Protein AF-A0A0D6LJF4-F1 (afdb_monomer_lite)

Structure (mmCIF, N/CA/C/O backbone):
data_AF-A0A0D6LJF4-F1
#
_entry.id   AF-A0A0D6LJF4-F1
#
loop_
_atom_site.group_PDB
_atom_site.id
_atom_site.type_symbol
_atom_site.label_atom_id
_atom_site.label_alt_id
_atom_site.label_comp_id
_atom_site.label_asym_id
_atom_site.label_entity_id
_atom_site.label_seq_id
_atom_site.pdbx_PDB_ins_code
_atom_site.Cartn_x
_atom_site.Cartn_y
_atom_site.Cartn_z
_atom_site.occupancy
_atom_site.B_iso_or_equiv
_atom_site.auth_seq_id
_atom_site.auth_comp_id
_atom_site.auth_asym_id
_atom_site.auth_atom_id
_atom_site.pdbx_PDB_model_num
ATOM 1 N N . MET A 1 1 ? 47.235 13.853 19.239 1.00 38.47 1 MET A N 1
ATOM 2 C CA . MET A 1 1 ? 47.213 14.945 20.244 1.00 38.47 1 MET A CA 1
ATOM 3 C C . MET A 1 1 ? 45.859 14.902 20.943 1.00 38.47 1 MET A C 1
ATOM 5 O O . MET A 1 1 ? 44.894 14.561 20.276 1.00 38.47 1 MET A O 1
ATOM 9 N N . MET A 1 2 ? 45.786 15.192 22.245 1.00 36.66 2 MET A N 1
ATOM 10 C CA . MET A 1 2 ? 44.514 15.441 22.958 1.00 36.66 2 MET A CA 1
ATOM 11 C C . MET A 1 2 ? 44.055 16.897 22.723 1.00 36.66 2 MET A C 1
ATOM 13 O O . MET A 1 2 ? 44.913 17.730 22.417 1.00 36.66 2 MET A O 1
ATOM 17 N N . PRO A 1 3 ? 42.741 17.197 22.783 1.00 52.19 3 PRO A N 1
ATOM 18 C CA . PRO A 1 3 ? 42.011 17.455 24.044 1.00 52.19 3 PRO A CA 1
ATOM 19 C C . PRO A 1 3 ? 40.849 16.455 24.268 1.00 52.19 3 PRO A C 1
ATOM 21 O O . PRO A 1 3 ? 40.417 15.817 23.319 1.00 52.19 3 PRO A O 1
ATOM 24 N N . VAL A 1 4 ? 40.330 16.149 25.467 1.00 40.47 4 VAL A N 1
ATOM 25 C CA . VAL A 1 4 ? 40.170 16.862 26.763 1.00 40.47 4 VAL A CA 1
ATOM 26 C C . VAL A 1 4 ? 38.947 17.795 26.832 1.00 40.47 4 VAL A C 1
ATOM 28 O O . VAL A 1 4 ? 39.039 18.989 26.589 1.00 40.47 4 VAL A O 1
ATOM 31 N N . LEU A 1 5 ? 37.827 17.183 27.245 1.00 40.66 5 LEU A N 1
ATOM 32 C CA . LEU A 1 5 ? 36.782 17.676 28.161 1.00 40.66 5 LEU A CA 1
ATOM 33 C C . LEU A 1 5 ? 36.283 19.133 28.054 1.00 40.66 5 LEU A C 1
ATOM 35 O O . LEU A 1 5 ? 36.952 20.059 28.500 1.00 40.66 5 LEU A O 1
ATOM 39 N N . PHE A 1 6 ? 34.975 19.271 27.811 1.00 32.25 6 PHE A N 1
ATOM 40 C CA . PHE A 1 6 ? 34.051 19.648 28.895 1.00 32.25 6 PHE A CA 1
ATOM 41 C C . PHE A 1 6 ? 32.653 19.050 28.644 1.00 32.25 6 PHE A C 1
ATOM 43 O O . PHE A 1 6 ? 32.181 19.042 27.512 1.00 32.25 6 PHE A O 1
ATOM 50 N N . ARG A 1 7 ? 31.990 18.530 29.688 1.00 37.03 7 ARG A N 1
ATOM 51 C CA . ARG A 1 7 ? 30.634 17.950 29.613 1.00 37.03 7 ARG A CA 1
ATOM 52 C C . ARG A 1 7 ? 29.732 18.689 30.597 1.00 37.03 7 ARG A C 1
ATOM 54 O O . ARG A 1 7 ? 29.944 18.587 31.801 1.00 37.03 7 ARG A O 1
ATOM 61 N N . ALA A 1 8 ? 28.745 19.421 30.089 1.00 41.19 8 ALA A N 1
ATOM 62 C CA . ALA A 1 8 ? 27.701 20.049 30.892 1.00 41.19 8 ALA A CA 1
ATOM 63 C C . ALA A 1 8 ? 26.378 19.315 30.640 1.00 41.19 8 ALA A C 1
ATOM 65 O O . ALA A 1 8 ? 25.954 19.177 29.497 1.00 41.19 8 ALA A O 1
ATOM 66 N N . GLY A 1 9 ? 25.761 18.811 31.705 1.00 35.22 9 GLY A N 1
ATOM 67 C CA . GLY A 1 9 ? 24.516 18.047 31.652 1.00 35.22 9 GLY A CA 1
ATOM 68 C C . GLY A 1 9 ? 23.918 17.976 33.048 1.00 35.22 9 GLY A C 1
ATOM 69 O O . GLY A 1 9 ? 24.257 17.091 33.828 1.00 35.22 9 GLY A O 1
ATOM 70 N N . SER A 1 10 ? 23.103 18.971 33.386 1.00 45.59 10 SER A N 1
ATOM 71 C CA . SER A 1 10 ? 22.427 19.089 34.677 1.00 45.59 10 SER A CA 1
ATOM 72 C C . SER A 1 10 ? 21.262 18.106 34.774 1.00 45.59 10 SER A C 1
ATOM 74 O O . SER A 1 10 ? 20.344 18.165 33.958 1.00 45.59 10 SER A O 1
ATOM 76 N N . GLY A 1 11 ? 21.274 17.253 35.797 1.00 35.50 11 GLY A N 1
ATOM 77 C CA . GLY A 1 11 ? 20.135 16.428 36.193 1.00 35.50 11 GLY A CA 1
ATOM 78 C C . GLY A 1 11 ? 19.994 16.452 37.711 1.00 35.50 11 GLY A C 1
ATOM 79 O O . GLY A 1 11 ? 20.852 15.917 38.413 1.00 35.50 11 GLY A O 1
ATOM 80 N N . ASP A 1 12 ? 18.943 17.099 38.213 1.00 36.03 12 ASP A N 1
ATOM 81 C CA . ASP A 1 12 ? 18.691 17.238 39.647 1.00 36.03 12 ASP A CA 1
ATOM 82 C C . ASP A 1 12 ? 18.161 15.933 40.254 1.00 36.03 12 ASP A C 1
ATOM 84 O O . ASP A 1 12 ? 17.036 15.509 39.992 1.00 36.03 12 ASP A O 1
ATOM 88 N N . TRP A 1 13 ? 18.956 15.313 41.128 1.00 33.06 13 TRP A N 1
ATOM 89 C CA . TRP A 1 13 ? 18.530 14.161 41.925 1.00 33.06 13 TRP A CA 1
ATOM 90 C C . TRP A 1 13 ? 17.945 14.629 43.261 1.00 33.06 13 TRP A C 1
ATOM 92 O O . TRP A 1 13 ? 18.660 14.791 44.253 1.00 33.06 13 TRP A O 1
ATOM 102 N N . ILE A 1 14 ? 16.626 14.841 43.297 1.00 33.47 14 ILE A N 1
ATOM 103 C CA . ILE A 1 14 ? 15.903 15.206 44.524 1.00 33.47 14 ILE A CA 1
ATOM 104 C C . ILE A 1 14 ? 15.819 13.987 45.458 1.00 33.47 14 ILE A C 1
ATOM 106 O O . ILE A 1 14 ? 14.909 13.161 45.386 1.00 33.47 14 ILE A O 1
ATOM 110 N N . LEU A 1 15 ? 16.792 13.893 46.366 1.00 34.50 15 LEU A N 1
ATOM 111 C CA . LEU A 1 15 ? 16.863 12.889 47.429 1.00 34.50 15 LEU A CA 1
ATOM 112 C C . LEU A 1 15 ? 15.787 13.138 48.502 1.00 34.50 15 LEU A C 1
ATOM 114 O O . LEU A 1 15 ? 16.026 13.766 49.536 1.00 34.50 15 LEU A O 1
ATOM 118 N N . THR A 1 16 ? 14.581 12.623 48.262 1.00 34.75 16 THR A N 1
ATOM 119 C CA . THR A 1 16 ? 13.466 12.678 49.219 1.00 34.75 16 THR A CA 1
ATOM 120 C C . THR A 1 16 ? 13.716 11.727 50.396 1.00 34.75 16 THR A C 1
ATOM 122 O O . THR A 1 16 ? 13.323 10.562 50.365 1.00 34.75 16 THR A O 1
ATOM 125 N N . LEU A 1 17 ? 14.367 12.212 51.462 1.00 33.81 17 LEU A N 1
ATOM 126 C CA . LEU A 1 17 ? 14.521 11.449 52.707 1.00 33.81 17 LEU A CA 1
ATOM 127 C C . LEU A 1 17 ? 13.159 11.206 53.380 1.00 33.81 17 LEU A C 1
ATOM 129 O O . LEU A 1 17 ? 12.599 12.093 54.031 1.00 33.81 17 LEU A O 1
ATOM 133 N N . ALA A 1 18 ? 12.668 9.970 53.297 1.00 34.34 18 ALA A N 1
ATOM 134 C CA . ALA A 1 18 ? 11.519 9.513 54.067 1.00 34.34 18 ALA A CA 1
ATOM 135 C C . ALA A 1 18 ? 11.840 9.523 55.577 1.00 34.34 18 ALA A C 1
ATOM 137 O O . ALA A 1 18 ? 12.692 8.779 56.066 1.00 34.34 18 ALA A O 1
ATOM 138 N N . ARG A 1 19 ? 11.146 10.377 56.340 1.00 36.41 19 ARG A N 1
ATOM 139 C CA . ARG A 1 19 ? 11.249 10.413 57.806 1.00 36.41 19 ARG A CA 1
ATOM 140 C C . ARG A 1 19 ? 10.537 9.209 58.423 1.00 36.41 19 ARG A C 1
ATOM 142 O O . ARG A 1 19 ? 9.311 9.184 58.471 1.00 36.41 19 ARG A O 1
ATOM 149 N N . TYR A 1 20 ? 11.300 8.281 58.996 1.00 33.28 20 TYR A N 1
ATOM 150 C CA . TYR A 1 20 ? 10.765 7.286 59.929 1.00 33.28 20 TYR A CA 1
ATOM 151 C C . TYR A 1 20 ? 10.144 7.974 61.166 1.00 33.28 20 TYR A C 1
ATOM 153 O O . TYR A 1 20 ? 10.836 8.753 61.832 1.00 33.28 20 TYR A O 1
ATOM 161 N N . PRO A 1 21 ? 8.874 7.699 61.521 1.00 43.00 21 PRO A N 1
ATOM 162 C CA . PRO A 1 21 ? 8.260 8.232 62.732 1.00 43.00 21 PRO A CA 1
ATOM 163 C C . PRO A 1 21 ? 8.671 7.411 63.965 1.00 43.00 21 PRO A C 1
ATOM 165 O O . PRO A 1 21 ? 8.345 6.233 64.098 1.00 43.00 21 PRO A O 1
ATOM 168 N N . SER A 1 22 ? 9.372 8.051 64.901 1.00 39.75 22 SER A N 1
ATOM 169 C CA . SER A 1 22 ? 9.749 7.453 66.188 1.00 39.75 22 SER A CA 1
ATOM 170 C C . SER A 1 22 ? 8.534 7.315 67.118 1.00 39.75 22 SER A C 1
ATOM 172 O O . SER A 1 22 ? 8.123 8.289 67.747 1.00 39.75 22 SER A O 1
ATOM 174 N N . TYR A 1 23 ? 7.986 6.102 67.238 1.00 41.03 23 TYR A N 1
ATOM 175 C CA . TYR A 1 23 ? 6.959 5.755 68.230 1.00 41.03 23 TYR A CA 1
ATOM 176 C C . TYR A 1 23 ? 7.362 4.519 69.044 1.00 41.03 23 TYR A C 1
ATOM 178 O O . TYR A 1 23 ? 7.124 3.383 68.647 1.00 41.03 23 TYR A O 1
ATOM 186 N N . ALA A 1 24 ? 7.960 4.757 70.215 1.00 36.34 24 ALA A N 1
ATOM 187 C CA . ALA A 1 24 ? 8.303 3.720 71.195 1.00 36.34 24 ALA A CA 1
ATOM 188 C C . ALA A 1 24 ? 8.209 4.231 72.652 1.00 36.34 24 ALA A C 1
ATOM 190 O O . ALA A 1 24 ? 9.018 3.879 73.510 1.00 36.34 24 ALA A O 1
ATOM 191 N N . SER A 1 25 ? 7.226 5.088 72.949 1.00 38.00 25 SER A N 1
ATOM 192 C CA . SER A 1 25 ? 6.984 5.635 74.295 1.00 38.00 25 SER A CA 1
ATOM 193 C C . SER A 1 25 ? 6.341 4.602 75.233 1.00 38.00 25 SER A C 1
ATOM 195 O O . SER A 1 25 ? 5.170 4.710 75.591 1.00 38.00 25 SER A O 1
ATOM 197 N N . VAL A 1 26 ? 7.109 3.589 75.642 1.00 38.56 26 VAL A N 1
ATOM 198 C CA . VAL A 1 26 ? 6.662 2.570 76.607 1.00 38.56 26 VAL A CA 1
ATOM 199 C C . VAL A 1 26 ? 6.565 3.185 78.007 1.00 38.56 26 VAL A C 1
ATOM 201 O O . VAL A 1 26 ? 7.552 3.291 78.736 1.00 38.56 26 VAL A O 1
ATOM 204 N N . LEU A 1 27 ? 5.353 3.590 78.389 1.00 34.12 27 LEU A N 1
ATOM 205 C CA . LEU A 1 27 ? 5.027 4.084 79.728 1.00 34.12 27 LEU A CA 1
ATOM 206 C C . LEU A 1 27 ? 5.175 2.970 80.776 1.00 34.12 27 LEU A C 1
ATOM 208 O O . LEU A 1 27 ? 4.294 2.129 80.951 1.00 34.12 27 LEU A O 1
ATOM 212 N N . PHE A 1 28 ? 6.282 2.993 81.519 1.00 35.38 28 PHE A N 1
ATOM 213 C CA . PHE A 1 28 ? 6.480 2.151 82.699 1.00 35.38 28 PHE A CA 1
ATOM 214 C C . PHE A 1 28 ? 5.610 2.654 83.866 1.00 35.38 28 PHE A C 1
ATOM 216 O O . PHE A 1 28 ? 6.026 3.497 84.660 1.00 35.38 28 PHE A O 1
ATOM 223 N N . VAL A 1 29 ? 4.386 2.133 83.979 1.00 36.66 29 VAL A N 1
ATOM 224 C CA . VAL A 1 29 ? 3.498 2.403 85.121 1.00 36.66 29 VAL A CA 1
ATOM 225 C C . VAL A 1 29 ? 3.975 1.600 86.336 1.00 36.66 29 VAL A C 1
ATOM 227 O O . VAL A 1 29 ? 3.614 0.441 86.529 1.00 36.66 29 VAL A O 1
ATOM 230 N N . THR A 1 30 ? 4.804 2.219 87.176 1.00 40.47 30 THR A N 1
ATOM 231 C CA . THR A 1 30 ? 5.299 1.646 88.438 1.00 40.47 30 THR A CA 1
ATOM 232 C C . THR A 1 30 ? 4.231 1.699 89.535 1.00 40.47 30 THR A C 1
ATOM 234 O O . THR A 1 30 ? 4.268 2.517 90.456 1.00 40.47 30 THR A O 1
ATOM 237 N N . GLN A 1 31 ? 3.245 0.807 89.438 1.00 37.25 31 GLN A N 1
ATOM 238 C CA . GLN A 1 31 ? 2.156 0.712 90.406 1.00 37.25 31 GLN A CA 1
ATOM 239 C C . GLN A 1 31 ? 2.672 0.190 91.762 1.00 37.25 31 GLN A C 1
ATOM 241 O O . GLN A 1 31 ? 3.026 -0.978 91.906 1.00 37.25 31 GLN A O 1
ATOM 246 N N . ARG A 1 32 ? 2.726 1.069 92.773 1.00 42.81 32 ARG A N 1
ATOM 247 C CA . ARG A 1 32 ? 3.078 0.701 94.156 1.00 42.81 32 ARG A CA 1
ATOM 248 C C . ARG A 1 32 ? 2.061 -0.292 94.724 1.00 42.81 32 ARG A C 1
ATOM 250 O O . ARG A 1 32 ? 0.895 0.057 94.892 1.00 42.81 32 ARG A O 1
ATOM 257 N N . ILE A 1 33 ? 2.532 -1.473 95.114 1.00 40.78 33 ILE A N 1
ATOM 258 C CA . ILE A 1 33 ? 1.792 -2.396 95.981 1.00 40.78 33 ILE A CA 1
ATOM 259 C C . ILE A 1 33 ? 2.104 -2.019 97.441 1.00 40.78 33 ILE A C 1
ATOM 261 O O . ILE A 1 33 ? 3.284 -1.948 97.790 1.00 40.78 33 ILE A O 1
ATOM 265 N N . PRO A 1 34 ? 1.102 -1.756 98.300 1.00 43.28 34 PRO A N 1
ATOM 266 C CA . PRO A 1 34 ? 1.324 -1.571 99.729 1.00 43.28 34 PRO A CA 1
ATOM 267 C C . PRO A 1 34 ? 1.520 -2.926 100.423 1.00 43.28 34 PRO A C 1
ATOM 269 O O . PRO A 1 34 ? 0.781 -3.879 100.180 1.00 43.28 34 PRO A O 1
ATOM 272 N N . GLU A 1 35 ? 2.496 -3.007 101.322 1.00 47.06 35 GLU A N 1
ATOM 273 C CA . GLU A 1 35 ? 2.744 -4.205 102.123 1.00 47.06 35 GLU A CA 1
ATOM 274 C C . GLU A 1 35 ? 1.632 -4.398 103.164 1.00 47.06 35 GLU A C 1
ATOM 276 O O . GLU A 1 35 ? 1.503 -3.577 104.073 1.00 47.06 35 GLU A O 1
ATOM 281 N N . ASN A 1 36 ? 0.850 -5.485 103.063 1.00 48.41 36 ASN A N 1
ATOM 282 C CA . ASN A 1 36 ? 0.366 -6.258 104.218 1.00 48.41 36 ASN A CA 1
ATOM 283 C C . ASN A 1 36 ? -0.402 -7.548 103.846 1.00 48.41 36 ASN A C 1
ATOM 285 O O . ASN A 1 36 ? -1.012 -7.657 102.787 1.00 48.41 36 ASN A O 1
ATOM 289 N N . CYS A 1 37 ? -0.435 -8.471 104.815 1.00 39.25 37 CYS A N 1
ATOM 290 C CA . CYS A 1 37 ? -1.335 -9.628 104.959 1.00 39.25 37 CYS A CA 1
ATOM 291 C C . CYS A 1 37 ? -1.235 -10.852 104.008 1.00 39.25 37 CYS A C 1
ATOM 293 O O . CYS A 1 37 ? -1.718 -10.863 102.879 1.00 39.25 37 CYS A O 1
ATOM 295 N N . SER A 1 38 ? -0.891 -11.982 104.647 1.00 43.78 38 SER A N 1
ATOM 296 C CA . SER A 1 38 ? -1.284 -13.378 104.352 1.00 43.78 38 SER A CA 1
ATOM 297 C C . SER A 1 38 ? -0.582 -14.145 103.215 1.00 43.78 38 SER A C 1
ATOM 299 O O . SER A 1 38 ? -0.532 -13.744 102.057 1.00 43.78 38 SER A O 1
ATOM 301 N N . THR A 1 39 ? -0.115 -15.348 103.561 1.00 49.09 39 THR A N 1
ATOM 302 C CA . THR A 1 39 ? 0.630 -16.295 102.711 1.00 49.09 39 THR A CA 1
ATOM 303 C C . THR A 1 39 ? -0.223 -17.057 101.686 1.00 49.09 39 THR A C 1
ATOM 305 O O . THR A 1 39 ? 0.313 -17.862 100.933 1.00 49.09 39 THR A O 1
ATOM 308 N N . GLY A 1 40 ? -1.533 -16.798 101.602 1.00 48.69 40 GLY A N 1
ATOM 309 C CA . GLY A 1 40 ? -2.452 -17.510 100.701 1.00 48.69 40 GLY A CA 1
ATOM 310 C C . GLY A 1 40 ? -2.498 -17.011 99.248 1.00 48.69 40 GLY A C 1
ATOM 311 O O . GLY A 1 40 ? -3.190 -17.613 98.436 1.00 48.69 40 GLY A O 1
ATOM 312 N N . LYS A 1 41 ? -1.812 -15.911 98.900 1.00 47.31 41 LYS A N 1
ATOM 313 C CA . LYS A 1 41 ? -1.927 -15.259 97.573 1.00 47.31 41 LYS A CA 1
ATOM 314 C C . LYS A 1 41 ? -0.705 -15.390 96.653 1.00 47.31 41 LYS A C 1
ATOM 316 O O . LYS A 1 41 ? -0.748 -14.907 95.524 1.00 47.31 41 LYS A O 1
ATOM 321 N N . MET A 1 42 ? 0.379 -16.038 97.090 1.00 47.94 42 MET A N 1
ATOM 322 C CA . MET A 1 42 ? 1.621 -16.072 96.299 1.00 47.94 42 MET A CA 1
ATOM 323 C C . MET A 1 42 ? 1.551 -16.952 95.041 1.00 47.94 42 MET A C 1
ATOM 325 O O . MET A 1 42 ? 2.158 -16.576 94.044 1.00 47.94 42 MET A O 1
ATOM 329 N N . GLN A 1 43 ? 0.781 -18.049 95.034 1.00 51.97 43 GLN A N 1
ATOM 330 C CA . GLN A 1 43 ? 0.629 -18.893 93.834 1.00 51.97 43 GLN A CA 1
ATOM 331 C C . GLN A 1 43 ? -0.062 -18.136 92.690 1.00 51.97 43 GLN A C 1
ATOM 333 O O . GLN A 1 43 ? 0.528 -17.984 91.626 1.00 51.97 43 GLN A O 1
ATOM 338 N N . SER A 1 44 ? -1.232 -17.539 92.949 1.00 55.19 44 SER A N 1
ATOM 339 C CA . SER A 1 44 ? -1.961 -16.739 91.950 1.00 55.19 44 SER A CA 1
ATOM 340 C C . SER A 1 44 ? -1.141 -15.557 91.410 1.00 55.19 44 SER A C 1
ATOM 342 O O . SER A 1 44 ? -1.215 -15.249 90.224 1.00 55.19 44 SER A O 1
ATOM 344 N N . SER A 1 45 ? -0.308 -14.918 92.243 1.00 54.56 45 SER A N 1
ATOM 345 C CA . SER A 1 45 ? 0.597 -13.852 91.784 1.00 54.56 45 SER A CA 1
ATOM 346 C C . SER A 1 45 ? 1.713 -14.384 90.871 1.00 54.56 45 SER A C 1
ATOM 348 O O . SER A 1 45 ? 2.021 -13.774 89.848 1.00 54.56 45 SER A O 1
ATOM 350 N N . ALA A 1 46 ? 2.292 -15.547 91.192 1.00 58.16 46 ALA A N 1
ATOM 351 C CA . ALA A 1 46 ? 3.310 -16.189 90.359 1.00 58.16 46 ALA A CA 1
ATOM 352 C C . ALA A 1 46 ? 2.746 -16.650 89.002 1.00 58.16 46 ALA A C 1
ATOM 354 O O . ALA A 1 46 ? 3.386 -16.439 87.973 1.00 58.16 46 ALA A O 1
ATOM 355 N N . GLU A 1 47 ? 1.530 -17.201 88.979 1.00 61.53 47 GLU A N 1
ATOM 356 C CA . GLU A 1 47 ? 0.807 -17.556 87.749 1.00 61.53 47 GLU A CA 1
ATOM 357 C C . GLU A 1 47 ? 0.503 -16.317 86.894 1.00 61.53 47 GLU A C 1
ATOM 359 O O . GLU A 1 47 ? 0.715 -16.333 85.679 1.00 61.53 47 GLU A O 1
ATOM 364 N N . LEU A 1 48 ? 0.084 -15.205 87.514 1.00 67.12 48 LEU A N 1
ATOM 365 C CA . LEU A 1 48 ? -0.169 -13.949 86.803 1.00 67.12 48 LEU A CA 1
ATOM 366 C C . LEU A 1 48 ? 1.118 -13.350 86.208 1.00 67.12 48 LEU A C 1
ATOM 368 O O . LEU A 1 48 ? 1.093 -12.807 85.106 1.00 67.12 48 LEU A O 1
ATOM 372 N N . ILE A 1 49 ? 2.254 -13.467 86.903 1.00 71.06 49 ILE A N 1
ATOM 373 C CA . ILE A 1 49 ? 3.562 -13.022 86.394 1.00 71.06 49 ILE A CA 1
ATOM 374 C C . ILE A 1 49 ? 4.048 -13.942 85.267 1.00 71.06 49 ILE A C 1
ATOM 376 O O . ILE A 1 49 ? 4.504 -13.442 84.242 1.00 71.06 49 ILE A O 1
ATOM 380 N N . SER A 1 50 ? 3.912 -15.264 85.413 1.00 72.19 50 SER A N 1
ATOM 381 C CA . SER A 1 50 ? 4.311 -16.246 84.395 1.00 72.19 50 SER A CA 1
ATOM 382 C C . SER A 1 50 ? 3.504 -16.097 83.100 1.00 72.19 50 SER A C 1
ATOM 384 O O . SER A 1 50 ? 4.089 -16.027 82.020 1.00 72.19 50 SER A O 1
ATOM 386 N N . THR A 1 51 ? 2.180 -15.946 83.199 1.00 73.81 51 THR A N 1
ATOM 387 C CA . THR A 1 51 ? 1.308 -15.699 82.036 1.00 73.81 51 THR A CA 1
ATOM 388 C C . THR A 1 51 ? 1.584 -14.348 81.375 1.00 73.81 51 THR A C 1
ATOM 390 O O . THR A 1 51 ? 1.605 -14.273 80.148 1.00 73.81 51 THR A O 1
ATOM 393 N N . ASN A 1 52 ? 1.882 -13.294 82.147 1.00 72.81 52 ASN A N 1
ATOM 394 C CA . ASN A 1 52 ? 2.334 -12.019 81.579 1.00 72.81 52 ASN A CA 1
ATOM 395 C C . ASN A 1 52 ? 3.707 -12.127 80.897 1.00 72.81 52 ASN A C 1
ATOM 397 O O . ASN A 1 52 ? 3.907 -11.470 79.879 1.00 72.81 52 ASN A O 1
ATOM 401 N N . LEU A 1 53 ? 4.639 -12.941 81.409 1.00 75.25 53 LEU A N 1
ATOM 402 C CA . LEU A 1 53 ? 5.928 -13.179 80.750 1.00 75.25 53 LEU A CA 1
ATOM 403 C C . LEU A 1 53 ? 5.730 -13.888 79.406 1.00 75.25 53 LEU A C 1
ATOM 405 O O . LEU A 1 53 ? 6.190 -13.384 78.387 1.00 75.25 53 LEU A O 1
ATOM 409 N N . ALA A 1 54 ? 4.958 -14.979 79.396 1.00 72.88 54 ALA A N 1
ATOM 410 C CA . ALA A 1 54 ? 4.648 -15.745 78.190 1.00 72.88 54 ALA A CA 1
ATOM 411 C C . ALA A 1 54 ? 3.912 -14.902 77.132 1.00 72.88 54 ALA A C 1
ATOM 413 O O . ALA A 1 54 ? 4.248 -14.965 75.953 1.00 72.88 54 ALA A O 1
ATOM 414 N N . LEU A 1 55 ? 2.964 -14.045 77.539 1.00 75.94 55 LEU A N 1
ATOM 415 C CA . LEU A 1 55 ? 2.323 -13.074 76.640 1.00 75.94 55 LEU A CA 1
ATOM 416 C C . LEU A 1 55 ? 3.322 -12.062 76.065 1.00 75.94 55 LEU A C 1
ATOM 418 O O . LEU A 1 55 ? 3.211 -11.686 74.899 1.00 75.94 55 LEU A O 1
ATOM 422 N N . LYS A 1 56 ? 4.311 -11.629 76.853 1.00 77.69 56 LYS A N 1
ATOM 423 C CA . LYS A 1 56 ? 5.344 -10.685 76.408 1.00 77.69 56 LYS A CA 1
ATOM 424 C C . LYS A 1 56 ? 6.323 -11.332 75.432 1.00 77.69 56 LYS A C 1
ATOM 426 O O . LYS A 1 56 ? 6.674 -10.710 74.436 1.00 77.69 56 LYS A O 1
ATOM 431 N N . GLU A 1 57 ? 6.724 -12.573 75.688 1.00 79.19 57 GLU A N 1
ATOM 432 C CA . GLU A 1 57 ? 7.580 -13.370 74.804 1.00 79.19 57 GLU A CA 1
ATOM 433 C C . GLU A 1 57 ? 6.856 -13.716 73.497 1.00 79.19 57 GLU A C 1
ATOM 435 O O . GLU A 1 57 ? 7.419 -13.510 72.424 1.00 79.19 57 GLU A O 1
ATOM 440 N N . ALA A 1 58 ? 5.581 -14.113 73.559 1.00 76.69 58 ALA A N 1
ATOM 441 C CA . ALA A 1 58 ? 4.744 -14.327 72.378 1.00 76.69 58 ALA A CA 1
ATOM 442 C C . ALA A 1 58 ? 4.556 -13.039 71.556 1.00 76.69 58 ALA A C 1
ATOM 444 O O . ALA A 1 58 ? 4.673 -13.072 70.332 1.00 76.69 58 ALA A O 1
ATOM 445 N N . PHE A 1 59 ? 4.325 -11.891 72.205 1.00 77.94 59 PHE A N 1
ATOM 446 C CA . PHE A 1 59 ? 4.194 -10.602 71.517 1.00 77.94 59 PHE A CA 1
ATOM 447 C C . PHE A 1 59 ? 5.514 -10.149 70.873 1.00 77.94 59 PHE A C 1
ATOM 449 O O . PHE A 1 59 ? 5.513 -9.693 69.732 1.00 77.94 59 PHE A O 1
ATOM 456 N N . VAL A 1 60 ? 6.651 -10.313 71.559 1.00 81.31 60 VAL A N 1
ATOM 457 C CA . VAL A 1 60 ? 7.981 -10.016 70.998 1.00 81.31 60 VAL A CA 1
ATOM 458 C C . VAL A 1 60 ? 8.321 -10.967 69.847 1.00 81.31 60 VAL A C 1
ATOM 460 O O . VAL A 1 60 ? 8.838 -10.507 68.832 1.00 81.31 60 VAL A O 1
ATOM 463 N N . GLY A 1 61 ? 7.985 -12.255 69.955 1.00 81.25 61 GLY A N 1
ATOM 464 C CA . GLY A 1 61 ? 8.146 -13.236 68.880 1.00 81.25 61 GLY A CA 1
ATOM 465 C C . GLY A 1 61 ? 7.296 -12.906 67.651 1.00 81.25 61 GLY A C 1
ATOM 466 O O . GLY A 1 61 ? 7.813 -12.894 66.536 1.00 81.25 61 GLY A O 1
ATOM 467 N N . ALA A 1 62 ? 6.025 -12.546 67.848 1.00 78.50 62 ALA A N 1
ATOM 468 C CA . ALA A 1 62 ? 5.139 -12.104 66.773 1.00 78.50 62 ALA A CA 1
ATOM 469 C C . ALA A 1 62 ? 5.652 -10.823 66.093 1.00 78.50 62 ALA A C 1
ATOM 471 O O . ALA A 1 62 ? 5.702 -10.762 64.867 1.00 78.50 62 ALA A O 1
ATOM 472 N N . LEU A 1 63 ? 6.103 -9.829 66.868 1.00 81.31 63 LEU A N 1
ATOM 473 C CA . LEU A 1 63 ? 6.665 -8.584 66.335 1.00 81.31 63 LEU A CA 1
ATOM 474 C C . LEU A 1 63 ? 7.985 -8.824 65.577 1.00 81.31 63 LEU A C 1
ATOM 476 O O . LEU A 1 63 ? 8.232 -8.205 64.543 1.00 81.31 63 LEU A O 1
ATOM 480 N N . ALA A 1 64 ? 8.829 -9.736 66.070 1.00 81.06 64 ALA A N 1
ATOM 481 C CA . ALA A 1 64 ? 10.065 -10.133 65.403 1.00 81.06 64 ALA A CA 1
ATOM 482 C C . ALA A 1 64 ? 9.782 -10.855 64.079 1.00 81.06 64 ALA A C 1
ATOM 484 O O . ALA A 1 64 ? 10.386 -10.507 63.068 1.00 81.06 64 ALA A O 1
ATOM 485 N N . HIS A 1 65 ? 8.831 -11.792 64.057 1.00 82.62 65 HIS A N 1
ATOM 486 C CA . HIS A 1 65 ? 8.470 -12.528 62.845 1.00 82.62 65 HIS A CA 1
ATOM 487 C C . HIS A 1 65 ? 7.736 -11.645 61.821 1.00 82.62 65 HIS A C 1
ATOM 489 O O . HIS A 1 65 ? 8.016 -11.732 60.630 1.00 82.62 65 HIS A O 1
ATOM 495 N N . GLN A 1 66 ? 6.885 -10.711 62.262 1.00 85.69 66 GLN A N 1
ATOM 496 C CA . GLN A 1 66 ? 6.303 -9.683 61.388 1.00 85.69 66 GLN A CA 1
ATOM 497 C C . GLN A 1 66 ? 7.396 -8.817 60.742 1.00 85.69 66 GLN A C 1
ATOM 499 O O . GLN A 1 66 ? 7.331 -8.513 59.552 1.00 85.69 66 GLN A O 1
ATOM 504 N N . LYS A 1 67 ? 8.428 -8.440 61.509 1.00 86.81 67 LYS A N 1
ATOM 505 C CA . LYS A 1 67 ? 9.560 -7.664 60.991 1.00 86.81 67 LYS A CA 1
ATOM 506 C C . LYS A 1 67 ? 10.438 -8.482 60.038 1.00 86.81 67 LYS A C 1
ATOM 508 O O . LYS A 1 67 ? 10.870 -7.953 59.023 1.00 86.81 67 LYS A O 1
ATOM 513 N N . GLU A 1 68 ? 10.655 -9.762 60.330 1.00 87.75 68 GLU A N 1
ATOM 514 C CA . GLU A 1 68 ? 11.350 -10.713 59.455 1.00 87.75 68 GLU A CA 1
ATOM 515 C C . GLU A 1 68 ? 10.615 -10.870 58.111 1.00 87.75 68 GLU A C 1
ATOM 517 O O . GLU A 1 68 ? 11.238 -10.769 57.054 1.00 87.75 68 GLU A O 1
ATOM 522 N N . GLN A 1 69 ? 9.288 -11.042 58.142 1.00 85.50 69 GLN A N 1
ATOM 523 C CA . GLN A 1 69 ? 8.431 -11.096 56.952 1.00 85.50 69 GLN A CA 1
ATOM 524 C C . GLN A 1 69 ? 8.491 -9.794 56.139 1.00 85.50 69 GLN A C 1
ATOM 526 O O . GLN A 1 69 ? 8.665 -9.860 54.925 1.00 85.50 69 GLN A O 1
ATOM 531 N N . ALA A 1 70 ? 8.438 -8.626 56.791 1.00 86.06 70 ALA A N 1
ATOM 532 C CA . ALA A 1 70 ? 8.600 -7.335 56.118 1.00 86.06 70 ALA A CA 1
ATOM 533 C C . ALA A 1 70 ? 9.962 -7.232 55.408 1.00 86.06 70 ALA A C 1
ATOM 535 O O . ALA A 1 70 ? 10.011 -6.935 54.220 1.00 86.06 70 ALA A O 1
ATOM 536 N N . THR A 1 71 ? 11.061 -7.585 56.087 1.00 89.44 71 THR A N 1
ATOM 537 C CA . THR A 1 71 ? 12.396 -7.580 55.462 1.00 89.44 71 THR A CA 1
ATOM 538 C C . THR A 1 71 ? 12.567 -8.626 54.358 1.00 89.44 71 THR A C 1
ATOM 540 O O . THR A 1 71 ? 13.387 -8.430 53.468 1.00 89.44 71 THR A O 1
ATOM 543 N N . ARG A 1 72 ? 11.804 -9.732 54.374 1.00 88.56 72 ARG A N 1
ATOM 544 C CA . ARG A 1 72 ? 11.770 -10.680 53.248 1.00 88.56 72 ARG A CA 1
ATOM 545 C C . ARG A 1 72 ? 11.061 -10.077 52.039 1.00 88.56 72 ARG A C 1
ATOM 547 O O . ARG A 1 72 ? 11.604 -10.179 50.949 1.00 88.56 72 ARG A O 1
ATOM 554 N N . ALA A 1 73 ? 9.918 -9.419 52.234 1.00 89.12 73 ALA A N 1
ATOM 555 C CA . ALA A 1 73 ? 9.216 -8.720 51.157 1.00 89.12 73 ALA A CA 1
ATOM 556 C C . ALA A 1 73 ? 10.101 -7.628 50.525 1.00 89.12 73 ALA A C 1
ATOM 558 O O . ALA A 1 73 ? 10.304 -7.641 49.316 1.00 89.12 73 ALA A O 1
ATOM 559 N N . GLU A 1 74 ? 10.737 -6.778 51.342 1.00 91.38 74 GLU A N 1
ATOM 560 C CA . GLU A 1 74 ? 11.686 -5.756 50.867 1.00 91.38 74 GLU A CA 1
ATOM 561 C C . GLU A 1 74 ? 12.852 -6.356 50.053 1.00 91.38 74 GLU A C 1
ATOM 563 O O . GLU A 1 74 ? 13.289 -5.765 49.067 1.00 91.38 74 GLU A O 1
ATOM 568 N N . LEU A 1 75 ? 13.361 -7.536 50.435 1.00 91.38 75 LEU A N 1
ATOM 569 C CA . LEU A 1 75 ? 14.432 -8.228 49.705 1.00 91.38 75 LEU A CA 1
ATOM 570 C C . LEU A 1 75 ? 13.956 -8.911 48.413 1.00 91.38 75 LEU A C 1
ATOM 572 O O . LEU A 1 75 ? 14.735 -8.988 47.463 1.00 91.38 75 LEU A O 1
ATOM 576 N N . GLU A 1 76 ? 12.712 -9.389 48.357 1.00 92.06 76 GLU A N 1
ATOM 577 C CA . GLU A 1 76 ? 12.126 -9.965 47.141 1.00 92.06 76 GLU A CA 1
ATOM 578 C C . GLU A 1 76 ? 11.789 -8.864 46.119 1.00 92.06 76 GLU A C 1
ATOM 580 O O . GLU A 1 76 ? 12.120 -9.002 44.942 1.00 92.06 76 GLU A O 1
ATOM 585 N N . ASP A 1 77 ? 11.269 -7.716 46.569 1.00 90.69 77 ASP A N 1
ATOM 586 C CA . ASP A 1 77 ? 11.077 -6.521 45.732 1.00 90.69 77 ASP A CA 1
ATOM 587 C C . ASP A 1 77 ? 12.418 -6.002 45.178 1.00 90.69 77 ASP A C 1
ATOM 589 O O . ASP A 1 77 ? 12.538 -5.691 43.990 1.00 90.69 77 ASP A O 1
ATOM 593 N N . LEU A 1 78 ? 13.467 -5.958 46.014 1.00 92.62 78 LEU A N 1
ATOM 594 C CA . LEU A 1 78 ? 14.825 -5.594 45.587 1.00 92.62 78 LEU A CA 1
ATOM 595 C C . LEU A 1 78 ? 15.423 -6.591 44.582 1.00 92.62 78 LEU A C 1
ATOM 597 O O . LEU A 1 78 ? 16.152 -6.168 43.683 1.00 92.62 78 LEU A O 1
ATOM 601 N N . ARG A 1 79 ? 15.117 -7.889 44.700 1.00 92.50 79 ARG A N 1
ATOM 602 C CA . ARG A 1 79 ? 15.489 -8.902 43.699 1.00 92.50 79 ARG A CA 1
ATOM 603 C C . ARG A 1 79 ? 14.751 -8.692 42.386 1.00 92.50 79 ARG A C 1
ATOM 605 O O . ARG A 1 79 ? 15.410 -8.596 41.358 1.00 92.50 79 ARG A O 1
ATOM 612 N N . SER A 1 80 ? 13.430 -8.548 42.437 1.00 91.50 80 SER A N 1
ATOM 613 C CA . SER A 1 80 ? 12.573 -8.310 41.271 1.00 91.50 80 SER A CA 1
ATOM 614 C C . SER A 1 80 ? 13.031 -7.081 40.475 1.00 91.50 80 SER A C 1
ATOM 616 O O . SER A 1 80 ? 13.271 -7.167 39.270 1.00 91.50 80 SER A O 1
ATOM 618 N N . MET A 1 81 ? 13.301 -5.959 41.154 1.00 91.19 81 MET A N 1
ATOM 619 C CA . MET A 1 81 ? 13.865 -4.764 40.513 1.00 91.19 81 MET A CA 1
ATOM 620 C C . MET A 1 81 ? 15.249 -5.007 39.894 1.00 91.19 81 MET A C 1
ATOM 622 O O . MET A 1 81 ? 15.547 -4.448 38.840 1.00 91.19 81 MET A O 1
ATOM 626 N N . LEU A 1 82 ? 16.107 -5.819 40.519 1.00 93.06 82 LEU A N 1
ATOM 627 C CA . LEU A 1 82 ? 17.459 -6.094 40.022 1.00 93.06 82 LEU A CA 1
ATOM 628 C C . LEU A 1 82 ? 17.463 -7.091 38.850 1.00 93.06 82 LEU A C 1
ATOM 630 O O . LEU A 1 82 ? 18.262 -6.939 37.929 1.00 93.06 82 LEU A O 1
ATOM 634 N N . GLU A 1 83 ? 16.546 -8.059 38.829 1.00 92.06 83 GLU A N 1
ATOM 635 C CA . GLU A 1 83 ? 16.315 -8.938 37.677 1.00 92.06 83 GLU A CA 1
ATOM 636 C C . GLU A 1 83 ? 15.700 -8.171 36.501 1.00 92.06 83 GLU A C 1
ATOM 638 O O . GLU A 1 83 ? 16.209 -8.288 35.386 1.00 92.06 83 GLU A O 1
ATOM 643 N N . SER A 1 84 ? 14.717 -7.295 36.753 1.00 92.31 84 SER A N 1
ATOM 644 C CA . SER A 1 84 ? 14.176 -6.365 35.747 1.00 92.31 84 SER A CA 1
ATOM 645 C C . SER A 1 84 ? 15.283 -5.506 35.130 1.00 92.31 84 SER A C 1
ATOM 647 O O . SER A 1 84 ? 15.398 -5.421 33.910 1.00 92.31 84 SER A O 1
ATOM 649 N N . ARG A 1 85 ? 16.172 -4.932 35.953 1.00 90.44 85 ARG A N 1
ATOM 650 C CA . ARG A 1 85 ? 17.285 -4.111 35.453 1.00 90.44 85 ARG A CA 1
ATOM 651 C C . ARG A 1 85 ? 18.347 -4.901 34.691 1.00 90.44 85 ARG A C 1
ATOM 653 O O . ARG A 1 85 ? 18.963 -4.366 33.776 1.00 90.44 85 ARG A O 1
ATOM 660 N N . ASN A 1 86 ? 18.566 -6.165 35.045 1.00 92.31 86 ASN A N 1
ATOM 661 C CA . ASN A 1 86 ? 19.447 -7.049 34.281 1.00 92.31 86 ASN A CA 1
ATOM 662 C C . ASN A 1 86 ? 18.818 -7.456 32.936 1.00 92.31 86 ASN A C 1
ATOM 664 O O . ASN A 1 86 ? 19.551 -7.659 31.971 1.00 92.31 86 ASN A O 1
ATOM 668 N N . ALA A 1 87 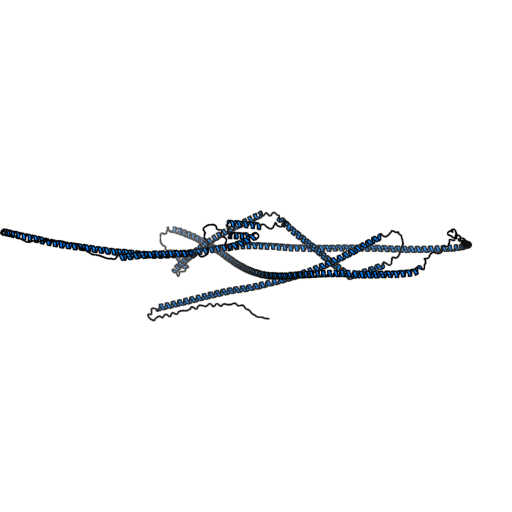? 17.487 -7.553 32.850 1.00 91.19 87 ALA A N 1
ATOM 669 C CA . ALA A 1 87 ? 16.783 -7.746 31.583 1.00 91.19 87 ALA A CA 1
ATOM 670 C C . ALA A 1 87 ? 16.879 -6.493 30.691 1.00 91.19 87 ALA A C 1
ATOM 672 O O . ALA A 1 87 ? 17.264 -6.618 29.531 1.00 91.19 87 ALA A O 1
ATOM 673 N N . GLU A 1 88 ? 16.646 -5.294 31.245 1.00 89.44 88 GLU A N 1
ATOM 674 C CA . GLU A 1 88 ? 16.883 -4.009 30.558 1.00 89.44 88 GLU A CA 1
ATOM 675 C C . GLU A 1 88 ? 18.316 -3.904 30.010 1.00 89.44 88 GLU A C 1
ATOM 677 O O . GLU A 1 88 ? 18.517 -3.463 28.880 1.00 89.44 88 GLU A O 1
ATOM 682 N N . PHE A 1 89 ? 19.319 -4.324 30.793 1.00 92.19 89 PHE A N 1
ATOM 683 C CA . PHE A 1 89 ? 20.721 -4.239 30.384 1.00 92.19 89 PHE A CA 1
ATOM 684 C C . PHE A 1 89 ? 21.038 -5.163 29.201 1.00 92.19 89 PHE A C 1
ATOM 686 O O . PHE A 1 89 ? 21.623 -4.703 28.225 1.00 92.19 89 PHE A O 1
ATOM 693 N N . ARG A 1 90 ? 20.570 -6.420 29.227 1.00 93.62 90 ARG A N 1
ATOM 694 C CA . ARG A 1 90 ? 20.712 -7.345 28.084 1.00 93.62 90 ARG A CA 1
ATOM 695 C C . ARG A 1 90 ? 19.990 -6.842 26.837 1.00 93.62 90 ARG A C 1
ATOM 697 O O . ARG A 1 90 ? 20.499 -7.011 25.737 1.00 93.62 90 ARG A O 1
ATOM 704 N N . LEU A 1 91 ? 18.816 -6.224 26.999 1.00 89.12 91 LEU A N 1
ATOM 705 C CA . LEU A 1 91 ? 18.075 -5.629 25.884 1.00 89.12 91 LEU A CA 1
ATOM 706 C C . LEU A 1 91 ? 18.870 -4.476 25.243 1.00 89.12 91 LEU A C 1
ATOM 708 O O . LEU A 1 91 ? 18.862 -4.316 24.026 1.00 89.12 91 LEU A O 1
ATOM 712 N N . MET A 1 92 ? 19.590 -3.696 26.058 1.00 91.69 92 MET A N 1
ATOM 713 C CA . MET A 1 92 ? 20.480 -2.634 25.587 1.00 91.69 92 MET A CA 1
ATOM 714 C C . MET A 1 92 ? 21.723 -3.189 24.877 1.00 91.69 92 MET A C 1
ATOM 716 O O . MET A 1 92 ? 22.083 -2.667 23.827 1.00 91.69 92 MET A O 1
ATOM 720 N N . GLU A 1 93 ? 22.345 -4.244 25.415 1.00 92.19 93 GLU A N 1
ATOM 721 C CA . GLU A 1 93 ? 23.481 -4.938 24.784 1.00 92.19 93 GLU A CA 1
ATOM 722 C C . GLU A 1 93 ? 23.082 -5.497 23.405 1.00 92.19 93 GLU A C 1
ATOM 724 O O . GLU A 1 93 ? 23.735 -5.198 22.405 1.00 92.19 93 GLU A O 1
ATOM 729 N N . LEU A 1 94 ? 21.944 -6.194 23.324 1.00 92.19 94 LEU A N 1
ATOM 730 C CA . LEU A 1 94 ? 21.409 -6.745 22.076 1.00 92.19 94 LEU A CA 1
ATOM 731 C C . LEU A 1 94 ? 21.079 -5.629 21.066 1.00 92.19 94 LEU A C 1
ATOM 733 O O . LEU A 1 94 ? 21.486 -5.710 19.908 1.00 92.19 94 LEU A O 1
ATOM 737 N N . ARG A 1 95 ? 20.469 -4.514 21.504 1.00 91.88 95 ARG A N 1
ATOM 738 C CA . ARG A 1 95 ? 20.232 -3.355 20.622 1.00 91.88 95 ARG A CA 1
ATOM 739 C C . ARG A 1 95 ? 21.531 -2.677 20.161 1.00 91.88 95 ARG A C 1
ATOM 741 O O . ARG A 1 95 ? 21.546 -2.101 19.076 1.00 91.88 95 ARG A O 1
ATOM 748 N N . THR A 1 96 ? 22.628 -2.739 20.925 1.00 91.38 96 THR A N 1
ATOM 749 C CA . THR A 1 96 ? 23.937 -2.273 20.427 1.00 91.38 96 THR A CA 1
ATOM 750 C C . THR A 1 96 ? 24.549 -3.210 19.386 1.00 91.38 96 THR A C 1
ATOM 752 O O . THR A 1 96 ? 25.115 -2.710 18.419 1.00 91.38 96 THR A O 1
ATOM 755 N N . GLU A 1 97 ? 24.380 -4.530 19.511 1.00 92.38 97 GLU A N 1
ATOM 756 C CA . GLU A 1 97 ? 24.813 -5.488 18.479 1.00 92.38 97 GLU A CA 1
ATOM 757 C C . GLU A 1 97 ? 24.012 -5.310 17.173 1.00 92.38 97 GLU A C 1
ATOM 759 O O . GLU A 1 97 ? 24.597 -5.280 16.089 1.00 92.38 97 GLU A O 1
ATOM 764 N N . GLU A 1 98 ? 22.696 -5.080 17.264 1.00 89.06 98 GLU A N 1
ATOM 765 C CA . GLU A 1 98 ? 21.855 -4.710 16.113 1.00 89.06 98 GLU A CA 1
ATOM 766 C C . GLU A 1 98 ? 22.340 -3.422 15.430 1.00 89.06 98 GLU A C 1
ATOM 768 O O . GLU A 1 98 ? 22.501 -3.395 14.211 1.00 89.06 98 GLU A O 1
ATOM 773 N N . LEU A 1 99 ? 22.618 -2.362 16.198 1.00 89.81 99 LEU A N 1
ATOM 774 C CA . LEU A 1 99 ? 23.101 -1.083 15.664 1.00 89.81 99 LEU A CA 1
ATOM 775 C C . LEU A 1 99 ? 24.495 -1.195 15.019 1.00 89.81 99 LEU A C 1
ATOM 777 O O . LEU A 1 99 ? 24.776 -0.492 14.047 1.00 89.81 99 LEU A O 1
ATOM 781 N N . GLU A 1 100 ? 25.375 -2.073 15.511 1.00 91.25 100 GLU A N 1
ATOM 782 C CA . GLU A 1 100 ? 26.658 -2.349 14.848 1.00 91.25 100 GLU A CA 1
ATOM 783 C C . GLU A 1 100 ? 26.482 -3.119 13.528 1.00 91.25 100 GLU A C 1
ATOM 785 O O . GLU A 1 100 ? 27.207 -2.836 12.568 1.00 91.25 100 GLU A O 1
ATOM 790 N N . ALA A 1 101 ? 25.491 -4.015 13.438 1.00 90.81 101 ALA A N 1
ATOM 791 C CA . ALA A 1 101 ? 25.126 -4.710 12.202 1.00 90.81 101 ALA A CA 1
ATOM 792 C C . ALA A 1 101 ? 24.453 -3.776 11.173 1.00 90.81 101 ALA A C 1
ATOM 794 O O . ALA A 1 101 ? 24.846 -3.778 10.005 1.00 90.81 101 ALA A O 1
ATOM 795 N N . GLU A 1 102 ? 23.519 -2.917 11.599 1.00 89.00 102 GLU A N 1
ATOM 796 C CA . GLU A 1 102 ? 22.934 -1.837 10.780 1.00 89.00 102 GLU A CA 1
ATOM 797 C C . GLU A 1 102 ? 24.037 -0.913 10.224 1.00 89.00 102 GLU A C 1
ATOM 799 O O . GLU A 1 102 ? 24.088 -0.608 9.031 1.00 89.00 102 GLU A O 1
ATOM 804 N N . LEU A 1 103 ? 25.007 -0.530 11.062 1.00 90.62 103 LEU A N 1
ATOM 805 C CA . LEU A 1 103 ? 26.169 0.253 10.633 1.00 90.62 103 LEU A CA 1
ATOM 806 C C . LEU A 1 103 ? 27.133 -0.520 9.717 1.00 90.62 103 LEU A C 1
ATOM 808 O O . LEU A 1 103 ? 27.964 0.110 9.058 1.00 90.62 103 LEU A O 1
ATOM 812 N N . ALA A 1 104 ? 27.092 -1.852 9.666 1.00 90.81 104 ALA A N 1
ATOM 813 C CA . ALA A 1 104 ? 27.854 -2.630 8.690 1.00 90.81 104 ALA A CA 1
ATOM 814 C C . ALA A 1 104 ? 27.166 -2.596 7.317 1.00 90.81 104 ALA A C 1
ATOM 816 O O . ALA A 1 104 ? 27.791 -2.172 6.342 1.00 90.81 104 ALA A O 1
ATOM 817 N N . THR A 1 105 ? 25.872 -2.924 7.247 1.00 91.62 105 THR A N 1
ATOM 818 C CA . THR A 1 105 ? 25.114 -2.936 5.982 1.00 91.62 105 THR A CA 1
ATOM 819 C C . THR A 1 105 ? 25.015 -1.543 5.354 1.00 91.62 105 THR A C 1
ATOM 821 O O . THR A 1 105 ? 25.184 -1.406 4.142 1.00 91.62 105 THR A O 1
ATOM 824 N N . ALA A 1 106 ? 24.873 -0.481 6.155 1.00 88.69 106 ALA A N 1
ATOM 825 C CA . ALA A 1 106 ? 24.905 0.902 5.669 1.00 88.69 106 ALA A CA 1
ATOM 826 C C . ALA A 1 106 ? 26.245 1.281 4.999 1.00 88.69 106 ALA A C 1
ATOM 828 O O . ALA A 1 106 ? 26.270 2.036 4.023 1.00 88.69 106 ALA A O 1
ATOM 829 N N . ARG A 1 107 ? 27.377 0.733 5.472 1.00 91.69 107 ARG A N 1
ATOM 830 C CA . ARG A 1 107 ? 28.697 0.943 4.843 1.00 91.69 107 ARG A CA 1
ATOM 831 C C . ARG A 1 107 ? 28.829 0.171 3.531 1.00 91.69 107 ARG A C 1
ATOM 833 O O . ARG A 1 107 ? 29.423 0.695 2.591 1.00 91.69 107 ARG A O 1
ATOM 840 N N . GLU A 1 108 ? 28.255 -1.026 3.442 1.00 93.00 108 GLU A N 1
ATOM 841 C CA . GLU A 1 108 ? 28.214 -1.814 2.202 1.00 93.00 108 GLU A CA 1
ATOM 842 C C . GLU A 1 108 ? 27.316 -1.153 1.143 1.00 93.00 108 GLU A C 1
ATOM 844 O O . GLU A 1 108 ? 27.738 -0.991 -0.002 1.00 93.00 108 GLU A O 1
ATOM 849 N N . LEU A 1 109 ? 26.135 -0.660 1.532 1.00 90.38 109 LEU A N 1
ATOM 850 C CA . LEU A 1 109 ? 25.254 0.150 0.680 1.00 90.38 109 LEU A CA 1
ATOM 851 C C . LEU A 1 109 ? 25.947 1.429 0.185 1.00 90.38 109 LEU A C 1
ATOM 853 O O . LEU A 1 109 ? 25.892 1.740 -1.005 1.00 90.38 109 LEU A O 1
ATOM 857 N N . SER A 1 110 ? 26.659 2.142 1.064 1.00 89.12 110 SER A N 1
ATOM 858 C CA . SER A 1 110 ? 27.444 3.325 0.688 1.00 89.12 110 SER A CA 1
ATOM 859 C C . SER A 1 110 ? 28.570 2.990 -0.304 1.00 89.12 110 SER A C 1
ATOM 861 O O . SER A 1 110 ? 28.761 3.714 -1.284 1.00 89.12 110 SER A O 1
ATOM 863 N N . ALA A 1 111 ? 29.267 1.863 -0.117 1.00 90.94 111 ALA A N 1
ATOM 864 C CA . ALA A 1 111 ? 30.291 1.392 -1.050 1.00 90.94 111 ALA A CA 1
ATOM 865 C C . ALA A 1 111 ? 29.705 1.012 -2.424 1.00 90.94 111 ALA A C 1
ATOM 867 O O . ALA A 1 111 ? 30.280 1.371 -3.453 1.00 90.94 111 ALA A O 1
ATOM 868 N N . MET A 1 112 ? 28.541 0.352 -2.459 1.00 91.94 112 MET A N 1
ATOM 869 C CA . MET A 1 112 ? 27.824 0.061 -3.708 1.00 91.94 112 MET A CA 1
ATOM 870 C C . MET A 1 112 ? 27.335 1.338 -4.406 1.00 91.94 112 MET A C 1
ATOM 872 O O . MET A 1 112 ? 27.426 1.431 -5.629 1.00 91.94 112 MET A O 1
ATOM 876 N N . HIS A 1 113 ? 26.885 2.353 -3.660 1.00 90.75 113 HIS A N 1
ATOM 877 C CA . HIS A 1 113 ? 26.492 3.633 -4.251 1.00 90.75 113 HIS A CA 1
ATOM 878 C C . HIS A 1 113 ? 27.685 4.346 -4.911 1.00 90.75 113 HIS A C 1
ATOM 880 O O . HIS A 1 113 ? 27.548 4.827 -6.039 1.00 90.75 113 HIS A O 1
ATOM 886 N N . GLU A 1 114 ? 28.854 4.404 -4.266 1.00 91.19 114 GLU A N 1
ATOM 887 C CA . GLU A 1 114 ? 30.050 4.999 -4.884 1.00 91.19 114 GLU A CA 1
ATOM 888 C C . GLU A 1 114 ? 30.566 4.172 -6.081 1.00 91.19 114 GLU A C 1
ATOM 890 O O . GLU A 1 114 ? 31.041 4.762 -7.051 1.00 91.19 114 GLU A O 1
ATOM 895 N N . HIS A 1 115 ? 30.390 2.841 -6.090 1.00 91.81 115 HIS A N 1
ATOM 896 C CA . HIS A 1 115 ? 30.675 2.001 -7.265 1.00 91.81 115 HIS A CA 1
ATOM 897 C C . HIS A 1 115 ? 29.770 2.353 -8.456 1.00 91.81 115 HIS A C 1
ATOM 899 O O . HIS A 1 115 ? 30.266 2.731 -9.516 1.00 91.81 115 HIS A O 1
ATOM 905 N N . LEU A 1 116 ? 28.445 2.327 -8.264 1.00 91.25 116 LEU A N 1
ATOM 906 C CA . LEU A 1 116 ? 27.461 2.671 -9.302 1.00 91.25 116 LEU A CA 1
ATOM 907 C C . LEU A 1 116 ? 27.648 4.104 -9.825 1.00 91.25 116 LEU A C 1
ATOM 909 O O . LEU A 1 116 ? 27.446 4.389 -11.004 1.00 91.25 116 LEU A O 1
ATOM 913 N N . LYS A 1 117 ? 28.060 5.022 -8.949 1.00 92.50 117 LYS A N 1
ATOM 914 C CA . LYS A 1 117 ? 28.389 6.408 -9.290 1.00 92.50 117 LYS A CA 1
ATOM 915 C C . LYS A 1 117 ? 29.653 6.497 -10.151 1.00 92.50 117 LYS A C 1
ATOM 917 O O . LYS A 1 117 ? 29.644 7.246 -11.123 1.00 92.50 117 LYS A O 1
ATOM 922 N N . ALA A 1 118 ? 30.692 5.711 -9.859 1.00 91.56 118 ALA A N 1
ATOM 923 C CA . ALA A 1 118 ? 31.883 5.609 -10.704 1.00 91.56 118 ALA A CA 1
ATOM 924 C C . ALA A 1 118 ? 31.574 4.980 -12.077 1.00 91.56 118 ALA A C 1
ATOM 926 O O . ALA A 1 118 ? 32.035 5.493 -13.095 1.00 91.56 118 ALA A O 1
ATOM 927 N N . GLU A 1 119 ? 30.738 3.938 -12.132 1.00 91.31 119 GLU A N 1
ATOM 928 C CA . GLU A 1 119 ? 30.278 3.331 -13.391 1.00 91.31 119 GLU A CA 1
ATOM 929 C C . GLU A 1 119 ? 29.460 4.316 -14.243 1.00 91.31 119 GLU A C 1
ATOM 931 O O . GLU A 1 119 ? 29.643 4.386 -15.458 1.00 91.31 119 GLU A O 1
ATOM 936 N N . LEU A 1 120 ? 28.603 5.137 -13.622 1.00 91.69 120 LEU A N 1
ATOM 937 C CA . LEU A 1 120 ? 27.872 6.208 -14.310 1.00 91.69 120 LEU A CA 1
ATOM 938 C C . LEU A 1 120 ? 28.790 7.342 -14.796 1.00 91.69 120 LEU A C 1
ATOM 940 O O . LEU A 1 120 ? 28.542 7.906 -15.864 1.00 91.69 120 LEU A O 1
ATOM 944 N N . GLU A 1 121 ? 29.840 7.682 -14.045 1.00 94.12 121 GLU A N 1
ATOM 945 C CA . GLU A 1 121 ? 30.865 8.654 -14.450 1.00 94.12 121 GLU A CA 1
ATOM 946 C C . GLU A 1 121 ? 31.654 8.137 -15.670 1.00 94.12 121 GLU A C 1
ATOM 948 O O . GLU A 1 121 ? 31.846 8.865 -16.647 1.00 94.12 121 GLU A O 1
ATOM 953 N N . GLU A 1 122 ? 32.040 6.854 -15.672 1.00 94.25 122 GLU A N 1
ATOM 954 C CA . GLU A 1 122 ? 32.717 6.230 -16.811 1.00 94.25 122 GLU A CA 1
ATOM 955 C C . GLU A 1 122 ? 31.789 6.085 -18.027 1.00 94.25 122 GLU A C 1
ATOM 957 O O . GLU A 1 122 ? 32.189 6.438 -19.136 1.00 94.25 122 GLU A O 1
ATOM 962 N N . ALA A 1 123 ? 30.535 5.659 -17.849 1.00 89.56 123 ALA A N 1
ATOM 963 C CA . ALA A 1 123 ? 29.565 5.558 -18.942 1.00 89.56 123 ALA A CA 1
ATOM 964 C C . ALA A 1 123 ? 29.276 6.922 -19.601 1.00 89.56 123 ALA A C 1
ATOM 966 O O . ALA A 1 123 ? 29.145 7.006 -20.825 1.00 89.56 123 ALA A O 1
ATOM 967 N N . ARG A 1 124 ? 29.235 8.011 -18.815 1.00 91.75 124 ARG A N 1
ATOM 968 C CA . ARG A 1 124 ? 29.172 9.387 -19.342 1.00 91.75 124 ARG A CA 1
ATOM 969 C C . ARG A 1 124 ? 30.407 9.721 -20.167 1.00 91.75 124 ARG A C 1
ATOM 971 O O . ARG A 1 124 ? 30.265 10.174 -21.296 1.00 91.75 124 ARG A O 1
ATOM 978 N N . LYS A 1 125 ? 31.605 9.437 -19.652 1.00 94.06 125 LYS A N 1
ATOM 979 C CA . LYS A 1 125 ? 32.853 9.673 -20.385 1.00 94.06 125 LYS A CA 1
ATOM 980 C C . LYS A 1 125 ? 32.909 8.883 -21.701 1.00 94.06 125 LYS A C 1
ATOM 982 O O . LYS A 1 125 ? 33.248 9.454 -22.730 1.00 94.06 125 LYS A O 1
ATOM 987 N N . GLN A 1 126 ? 32.522 7.606 -21.691 1.00 92.50 126 GLN A N 1
ATOM 988 C CA . GLN A 1 126 ? 32.463 6.772 -22.897 1.00 92.50 126 GLN A CA 1
ATOM 989 C C . GLN A 1 126 ? 31.464 7.325 -23.930 1.00 92.50 126 GLN A C 1
ATOM 991 O O . GLN A 1 126 ? 31.760 7.322 -25.125 1.00 92.50 126 GLN A O 1
ATOM 996 N N . ARG A 1 127 ? 30.308 7.854 -23.495 1.00 93.06 127 ARG A N 1
ATOM 997 C CA . ARG A 1 127 ? 29.382 8.590 -24.375 1.00 93.06 127 ARG A CA 1
ATOM 998 C C . ARG A 1 127 ? 30.048 9.837 -24.959 1.00 93.06 127 ARG A C 1
ATOM 1000 O O . ARG A 1 127 ? 29.959 10.042 -26.164 1.00 93.06 127 ARG A O 1
ATOM 1007 N N . ASP A 1 128 ? 30.717 10.643 -24.143 1.00 93.31 128 ASP A N 1
ATOM 1008 C CA . ASP A 1 128 ? 31.316 11.913 -24.574 1.00 93.31 128 ASP A CA 1
ATOM 1009 C C . ASP A 1 128 ? 32.476 11.684 -25.569 1.00 93.31 128 ASP A C 1
ATOM 1011 O O . ASP A 1 128 ? 32.578 12.381 -26.581 1.00 93.31 128 ASP A O 1
ATOM 1015 N N . ASP A 1 129 ? 33.280 10.634 -25.359 1.00 93.69 129 ASP A N 1
ATOM 1016 C CA . ASP A 1 129 ? 34.295 10.153 -26.310 1.00 93.69 129 ASP A CA 1
ATOM 1017 C C . ASP A 1 129 ? 33.657 9.676 -27.641 1.00 93.69 129 ASP A C 1
ATOM 1019 O O . ASP A 1 129 ? 34.198 9.921 -28.727 1.00 93.69 129 ASP A O 1
ATOM 1023 N N . VAL A 1 130 ? 32.475 9.042 -27.597 1.00 92.31 130 VAL A N 1
ATOM 1024 C CA . VAL A 1 130 ? 31.701 8.658 -28.796 1.00 92.31 130 VAL A CA 1
ATOM 1025 C C . VAL A 1 130 ? 31.087 9.875 -29.497 1.00 92.31 130 VAL A C 1
ATOM 1027 O O . VAL A 1 130 ? 31.117 9.939 -30.727 1.00 92.31 130 VAL A O 1
ATOM 1030 N N . GLU A 1 131 ? 30.581 10.871 -28.769 1.00 93.75 131 GLU A N 1
ATOM 1031 C CA . GLU A 1 131 ? 30.067 12.118 -29.350 1.00 93.75 131 GLU A CA 1
ATOM 1032 C C . GLU A 1 131 ? 31.185 12.908 -30.056 1.00 93.75 131 GLU A C 1
ATOM 1034 O O . GLU A 1 131 ? 30.986 13.373 -31.184 1.00 93.75 131 GLU A O 1
ATOM 1039 N N . LEU A 1 132 ? 32.391 12.956 -29.476 1.00 92.94 132 LEU A N 1
ATOM 1040 C CA . LEU A 1 132 ? 33.604 13.485 -30.117 1.00 92.94 132 LEU A CA 1
ATOM 1041 C C . LEU A 1 132 ? 34.011 12.693 -31.373 1.00 92.94 132 LEU A C 1
ATOM 1043 O O . LEU A 1 132 ? 34.436 13.276 -32.376 1.00 92.94 132 LEU A O 1
ATOM 1047 N N . MET A 1 133 ? 33.849 11.367 -31.371 1.00 92.94 133 MET A N 1
ATOM 1048 C CA . MET A 1 133 ? 34.079 10.558 -32.571 1.00 92.94 133 MET A CA 1
ATOM 1049 C C . MET A 1 133 ? 33.040 10.857 -33.665 1.00 92.94 133 MET A C 1
ATOM 1051 O O . MET A 1 133 ? 33.396 10.971 -34.840 1.00 92.94 133 MET A O 1
ATOM 1055 N N . VAL A 1 134 ? 31.768 11.033 -33.296 1.00 91.06 134 VAL A N 1
ATOM 1056 C CA . VAL A 1 134 ? 30.671 11.347 -34.224 1.00 91.06 134 VAL A CA 1
ATOM 1057 C C . VAL A 1 134 ? 30.821 12.745 -34.832 1.00 91.06 134 VAL A C 1
ATOM 1059 O O . VAL A 1 134 ? 30.591 12.897 -36.032 1.00 91.06 134 VAL A O 1
ATOM 1062 N N . THR A 1 135 ? 31.245 13.761 -34.074 1.00 90.88 135 THR A N 1
ATOM 1063 C CA . THR A 1 135 ? 31.540 15.093 -34.639 1.00 90.88 135 THR A CA 1
ATOM 1064 C C . THR A 1 135 ? 32.756 15.051 -35.569 1.00 90.88 135 THR A C 1
ATOM 1066 O O . THR A 1 135 ? 32.667 15.530 -36.699 1.00 90.88 135 THR A O 1
ATOM 1069 N N . SER A 1 136 ? 33.835 14.361 -35.181 1.00 93.44 136 SER A N 1
ATOM 1070 C CA . SER A 1 136 ? 35.008 14.125 -36.040 1.00 93.44 136 SER A CA 1
ATOM 1071 C C . SER A 1 136 ? 34.674 13.391 -37.350 1.00 93.44 136 SER A C 1
ATOM 1073 O O . SER A 1 136 ? 35.311 13.628 -38.383 1.00 93.44 136 SER A O 1
ATOM 1075 N N . LEU A 1 137 ? 33.698 12.478 -37.330 1.00 90.44 137 LEU A N 1
ATOM 1076 C CA . LEU A 1 137 ? 33.208 11.786 -38.526 1.00 90.44 137 LEU A CA 1
ATOM 1077 C C . LEU A 1 137 ? 32.323 12.692 -39.392 1.00 90.44 137 LEU A C 1
ATOM 1079 O O . LEU A 1 137 ? 32.490 12.687 -40.610 1.00 90.44 137 LEU A O 1
ATOM 1083 N N . LYS A 1 138 ? 31.450 13.514 -38.790 1.00 91.06 138 LYS A N 1
ATOM 1084 C CA . LYS A 1 138 ? 30.647 14.520 -39.512 1.00 91.06 138 LYS A CA 1
ATOM 1085 C C . LYS A 1 138 ? 31.527 15.540 -40.234 1.00 91.06 138 LYS A C 1
ATOM 1087 O O . LYS A 1 138 ? 31.349 15.729 -41.430 1.00 91.06 138 LYS A O 1
ATOM 1092 N N . GLU A 1 139 ? 32.532 16.106 -39.563 1.00 92.69 139 GLU A N 1
ATOM 1093 C CA . GLU A 1 139 ? 33.487 17.028 -40.197 1.00 92.69 139 GLU A CA 1
ATOM 1094 C C . GLU A 1 139 ? 34.228 16.400 -41.386 1.00 92.69 139 GLU A C 1
ATOM 1096 O O . GLU A 1 139 ? 34.528 17.079 -42.367 1.00 92.69 139 GLU A O 1
ATOM 1101 N N . ARG A 1 140 ? 34.578 15.110 -41.300 1.00 91.19 140 ARG A N 1
ATOM 1102 C CA . ARG A 1 140 ? 35.236 14.392 -42.402 1.00 91.19 140 ARG A CA 1
ATOM 1103 C C . ARG A 1 140 ? 34.277 14.111 -43.555 1.00 91.19 140 ARG A C 1
ATOM 1105 O O . ARG A 1 140 ? 34.695 14.231 -44.702 1.00 91.19 140 ARG A O 1
ATOM 1112 N N . ALA A 1 141 ? 33.016 13.793 -43.265 1.00 89.19 141 ALA A N 1
ATOM 1113 C CA . ALA A 1 141 ? 31.977 13.645 -44.279 1.00 89.19 141 ALA A CA 1
ATOM 1114 C C . ALA A 1 141 ? 31.713 14.973 -45.010 1.00 89.19 141 ALA A C 1
ATOM 1116 O O . ALA A 1 141 ? 31.747 14.993 -46.233 1.00 89.19 141 ALA A O 1
ATOM 1117 N N . GLU A 1 142 ? 31.567 16.085 -44.284 1.00 92.00 142 GLU A N 1
ATOM 1118 C CA . GLU A 1 142 ? 31.368 17.428 -44.851 1.00 92.00 142 GLU A CA 1
ATOM 1119 C C . GLU A 1 142 ? 32.557 17.867 -45.728 1.00 92.00 142 GLU A C 1
ATOM 1121 O O . GLU A 1 142 ? 32.373 18.370 -46.837 1.00 92.00 142 GLU A O 1
ATOM 1126 N N . LYS A 1 143 ? 33.798 17.610 -45.286 1.00 92.19 143 LYS A N 1
ATOM 1127 C CA . LYS A 1 143 ? 35.010 17.877 -46.086 1.00 92.19 143 LYS A CA 1
ATOM 1128 C C . LYS A 1 143 ? 35.066 17.019 -47.358 1.00 92.19 143 LYS A C 1
ATOM 1130 O O . LYS A 1 143 ? 35.473 17.526 -48.401 1.00 92.19 143 LYS A O 1
ATOM 1135 N N . ALA A 1 144 ? 34.643 15.754 -47.296 1.00 90.44 144 ALA A N 1
ATOM 1136 C CA . ALA A 1 144 ? 34.581 14.869 -48.460 1.00 90.44 144 ALA A CA 1
ATOM 1137 C C . ALA A 1 144 ? 33.453 15.257 -49.436 1.00 90.44 144 ALA A C 1
ATOM 1139 O O . ALA A 1 144 ? 33.670 15.274 -50.644 1.00 90.44 144 ALA A O 1
ATOM 1140 N N . GLU A 1 145 ? 32.275 15.622 -48.926 1.00 91.56 145 GLU A N 1
ATOM 1141 C CA . GLU A 1 145 ? 31.153 16.125 -49.723 1.00 91.56 145 GLU A CA 1
ATOM 1142 C C . GLU A 1 145 ? 31.532 17.420 -50.449 1.00 91.56 145 GLU A C 1
ATOM 1144 O O . GLU A 1 145 ? 31.322 17.532 -51.656 1.00 91.56 145 GLU A O 1
ATOM 1149 N N . LYS A 1 146 ? 32.200 18.351 -49.757 1.00 92.25 146 LYS A N 1
ATOM 1150 C CA . LYS A 1 146 ? 32.705 19.581 -50.372 1.00 92.25 146 LYS A CA 1
ATOM 1151 C C . LYS A 1 146 ? 33.753 19.318 -51.461 1.00 92.25 146 LYS A C 1
ATOM 1153 O O . LYS A 1 146 ? 33.689 19.949 -52.511 1.00 92.25 146 LYS A O 1
ATOM 1158 N N . ALA A 1 147 ? 34.678 18.379 -51.251 1.00 91.38 147 ALA A N 1
ATOM 1159 C CA . ALA A 1 147 ? 35.652 18.000 -52.278 1.00 91.38 147 ALA A CA 1
ATOM 1160 C C . ALA A 1 147 ? 34.971 17.410 -53.530 1.00 91.38 147 ALA A C 1
ATOM 1162 O O . ALA A 1 147 ? 35.330 17.762 -54.651 1.00 91.38 147 ALA A O 1
ATOM 1163 N N . LEU A 1 148 ? 33.933 16.584 -53.348 1.00 91.56 148 LEU A N 1
ATOM 1164 C CA . LEU A 1 148 ? 33.120 16.064 -54.453 1.00 91.56 148 LEU A CA 1
ATOM 1165 C C . LEU A 1 148 ? 32.322 17.165 -55.170 1.00 91.56 148 LEU A C 1
ATOM 1167 O O . LEU A 1 148 ? 32.118 17.073 -56.379 1.00 91.56 148 LEU A O 1
ATOM 1171 N N . GLU A 1 149 ? 31.889 18.210 -54.464 1.00 93.31 149 GLU A N 1
ATOM 1172 C CA . GLU A 1 149 ? 31.232 19.379 -55.062 1.00 93.31 149 GLU A CA 1
ATOM 1173 C C . GLU A 1 149 ? 32.216 20.230 -55.890 1.00 93.31 149 GLU A C 1
ATOM 1175 O O . GLU A 1 149 ? 31.894 20.653 -57.002 1.00 93.31 149 GLU A O 1
ATOM 1180 N N . GLU A 1 150 ? 33.451 20.402 -55.408 1.00 93.12 150 GLU A N 1
ATOM 1181 C CA . GLU A 1 150 ? 34.544 21.048 -56.149 1.00 93.12 150 GLU A CA 1
ATOM 1182 C C . GLU A 1 150 ? 34.962 20.227 -57.394 1.00 93.12 150 GLU A C 1
ATOM 1184 O O . GLU A 1 150 ? 35.220 20.799 -58.456 1.00 93.12 150 GLU A O 1
ATOM 1189 N N . ASP A 1 151 ? 34.949 18.891 -57.324 1.00 92.00 151 ASP A N 1
ATOM 1190 C CA . ASP A 1 151 ? 35.182 18.008 -58.479 1.00 92.00 151 ASP A CA 1
ATOM 1191 C C . ASP A 1 151 ? 34.037 18.038 -59.501 1.00 92.00 151 ASP A C 1
ATOM 1193 O O . ASP A 1 151 ? 34.290 18.102 -60.707 1.00 92.00 151 ASP A O 1
ATOM 1197 N N . ARG A 1 152 ? 32.774 18.063 -59.050 1.00 93.44 152 ARG A N 1
ATOM 1198 C CA . ARG A 1 152 ? 31.605 18.265 -59.929 1.00 93.44 152 ARG A CA 1
ATOM 1199 C C . ARG A 1 152 ? 31.704 19.589 -60.683 1.00 93.44 152 ARG A C 1
ATOM 1201 O O . ARG A 1 152 ? 31.496 19.607 -61.895 1.00 93.44 152 ARG A O 1
ATOM 1208 N N . ALA A 1 153 ? 32.062 20.673 -59.992 1.00 91.12 153 ALA A N 1
ATOM 1209 C CA . ALA A 1 153 ? 32.235 21.987 -60.606 1.00 91.12 153 ALA A CA 1
ATOM 1210 C C . ALA A 1 153 ? 33.337 21.979 -61.683 1.00 91.12 153 ALA A C 1
ATOM 1212 O O . ALA A 1 153 ? 33.113 22.478 -62.787 1.00 91.12 153 ALA A O 1
ATOM 1213 N N . ARG A 1 154 ? 34.487 21.342 -61.410 1.00 91.94 154 ARG A N 1
ATOM 1214 C CA . ARG A 1 154 ? 35.571 21.179 -62.397 1.00 91.94 154 ARG A CA 1
ATOM 1215 C C . ARG A 1 154 ? 35.135 20.372 -63.622 1.00 91.94 154 ARG A C 1
ATOM 1217 O O . ARG A 1 154 ? 35.398 20.794 -64.746 1.00 91.94 154 ARG A O 1
ATOM 1224 N N . LEU A 1 155 ? 34.415 19.266 -63.431 1.00 91.38 155 LEU A N 1
ATOM 1225 C CA . LEU A 1 155 ? 33.885 18.458 -64.537 1.00 91.38 155 LEU A CA 1
ATOM 1226 C C . LEU A 1 155 ? 32.846 19.218 -65.383 1.00 91.38 155 LEU A C 1
ATOM 1228 O O . LEU A 1 155 ? 32.799 19.037 -66.600 1.00 91.38 155 LEU A O 1
ATOM 1232 N N . GLU A 1 156 ? 32.037 20.096 -64.781 1.00 91.12 156 GLU A N 1
ATOM 1233 C CA . GLU A 1 156 ? 31.108 20.970 -65.512 1.00 91.12 156 GLU A CA 1
ATOM 1234 C C . GLU A 1 156 ? 31.864 22.060 -66.310 1.00 91.12 156 GLU A C 1
ATOM 1236 O O . GLU A 1 156 ? 31.535 22.323 -67.473 1.00 91.12 156 GLU A O 1
ATOM 1241 N N . GLU A 1 157 ? 32.932 22.651 -65.756 1.00 91.50 157 GLU A N 1
ATOM 1242 C CA . GLU A 1 157 ? 33.808 23.567 -66.505 1.00 91.50 157 GLU A CA 1
ATOM 1243 C C . GLU A 1 157 ? 34.481 22.871 -67.698 1.00 91.50 157 GLU A C 1
ATOM 1245 O O . GLU A 1 157 ? 34.379 23.368 -68.825 1.00 91.50 157 GLU A O 1
ATOM 1250 N N . GLU A 1 158 ? 35.093 21.698 -67.494 1.00 92.00 158 GLU A N 1
ATOM 1251 C CA . GLU A 1 158 ? 35.702 20.898 -68.566 1.00 92.00 158 GLU A CA 1
ATOM 1252 C C . GLU A 1 158 ? 34.683 20.521 -69.647 1.00 92.00 158 GLU A C 1
ATOM 1254 O O . GLU A 1 158 ? 34.950 20.677 -70.843 1.00 92.00 158 GLU A O 1
ATOM 1259 N N . ARG A 1 159 ? 33.478 20.101 -69.245 1.00 91.50 159 ARG A N 1
ATOM 1260 C CA . ARG A 1 159 ? 32.370 19.786 -70.154 1.00 91.50 159 ARG A CA 1
ATOM 1261 C C . ARG A 1 159 ? 31.972 20.994 -71.002 1.00 91.50 159 ARG A C 1
ATOM 1263 O O . ARG A 1 159 ? 31.881 20.865 -72.225 1.00 91.50 159 ARG A O 1
ATOM 1270 N N . THR A 1 160 ? 31.774 22.173 -70.405 1.00 90.50 160 THR A N 1
ATOM 1271 C CA . THR A 1 160 ? 31.415 23.373 -71.188 1.00 90.50 160 THR A CA 1
ATOM 1272 C C . THR A 1 160 ? 32.581 23.894 -72.033 1.00 90.50 160 THR A C 1
ATOM 1274 O O . THR A 1 160 ? 32.349 24.481 -73.092 1.00 90.50 160 THR A O 1
ATOM 1277 N N . ALA A 1 161 ? 33.835 23.676 -71.624 1.00 88.94 161 ALA A N 1
ATOM 1278 C CA . ALA A 1 161 ? 35.015 23.979 -72.432 1.00 88.94 161 ALA A CA 1
ATOM 1279 C C . ALA A 1 161 ? 35.122 23.047 -73.653 1.00 88.94 161 ALA A C 1
ATOM 1281 O O . ALA A 1 161 ? 35.366 23.518 -74.770 1.00 88.94 161 ALA A O 1
ATOM 1282 N N . LEU A 1 162 ? 34.865 21.748 -73.471 1.00 88.44 162 LEU A N 1
ATOM 1283 C CA . LEU A 1 162 ? 34.809 20.757 -74.544 1.00 88.44 162 LEU A CA 1
ATOM 1284 C C . LEU A 1 162 ? 33.661 21.047 -75.519 1.00 88.44 162 LEU A C 1
ATOM 1286 O O . LEU A 1 162 ? 33.866 20.984 -76.730 1.00 88.44 162 LEU A O 1
ATOM 1290 N N . GLU A 1 163 ? 32.486 21.438 -75.025 1.00 89.88 163 GLU A N 1
ATOM 1291 C CA . GLU A 1 163 ? 31.342 21.817 -75.862 1.00 89.88 163 GLU A CA 1
ATOM 1292 C C . GLU A 1 163 ? 31.627 23.084 -76.691 1.00 89.88 163 GLU A C 1
ATOM 1294 O O . GLU A 1 163 ? 31.403 23.095 -77.903 1.00 89.88 163 GLU A O 1
ATOM 1299 N N . LYS A 1 164 ? 32.253 24.110 -76.094 1.00 88.62 164 LYS A N 1
ATOM 1300 C CA . LYS A 1 164 ? 32.757 25.293 -76.825 1.00 88.62 164 LYS A CA 1
ATOM 1301 C C . LYS A 1 164 ? 33.822 24.918 -77.869 1.00 88.62 164 LYS A C 1
ATOM 1303 O O . LYS A 1 164 ? 33.858 25.513 -78.944 1.00 88.62 164 LYS A O 1
ATOM 1308 N N . SER A 1 165 ? 34.679 23.936 -77.584 1.00 85.12 165 SER A N 1
ATOM 1309 C CA . SER A 1 165 ? 35.698 23.430 -78.520 1.00 85.12 165 SER A CA 1
ATOM 1310 C C . SER A 1 165 ? 35.071 22.674 -79.702 1.00 85.12 165 SER A C 1
ATOM 1312 O O . SER A 1 165 ? 35.387 22.949 -80.860 1.00 85.12 165 SER A O 1
ATOM 1314 N N . MET A 1 166 ? 34.109 21.789 -79.424 1.00 85.00 166 MET A N 1
ATOM 1315 C CA . MET A 1 166 ? 33.287 21.084 -80.416 1.00 85.00 166 MET A CA 1
ATOM 1316 C C . MET A 1 166 ? 32.532 22.053 -81.330 1.00 85.00 166 MET A C 1
ATOM 1318 O O . MET A 1 166 ? 32.505 21.859 -82.544 1.00 85.00 166 MET A O 1
ATOM 1322 N N . GLN A 1 167 ? 31.950 23.111 -80.763 1.00 83.19 167 GLN A N 1
ATOM 1323 C CA . GLN A 1 167 ? 31.216 24.119 -81.523 1.00 83.19 167 GLN A CA 1
ATOM 1324 C C . GLN A 1 167 ? 32.137 24.904 -82.474 1.00 83.19 167 GLN A C 1
ATOM 1326 O O . GLN A 1 167 ? 31.833 25.003 -83.661 1.00 83.19 167 GLN A O 1
ATOM 1331 N N . ARG A 1 168 ? 33.321 25.338 -82.010 1.00 80.62 168 ARG A N 1
ATOM 1332 C CA . ARG A 1 168 ? 34.340 25.967 -82.876 1.00 80.62 168 ARG A CA 1
ATOM 1333 C C . ARG A 1 168 ? 34.800 25.051 -84.013 1.00 80.62 168 ARG A C 1
ATOM 1335 O O . ARG A 1 168 ? 35.017 25.534 -85.119 1.00 80.62 168 ARG A O 1
ATOM 1342 N N . ARG A 1 169 ? 34.941 23.740 -83.768 1.00 77.44 169 ARG A N 1
ATOM 1343 C CA . ARG A 1 169 ? 35.283 22.775 -84.831 1.00 77.44 169 ARG A CA 1
ATOM 1344 C C . ARG A 1 169 ? 34.193 22.715 -85.898 1.00 77.44 169 ARG A C 1
ATOM 1346 O O . ARG A 1 169 ? 34.521 22.863 -87.067 1.00 77.44 169 ARG A O 1
ATOM 1353 N N . LYS A 1 170 ? 32.916 22.604 -85.510 1.00 75.81 170 LYS A N 1
ATOM 1354 C CA . LYS A 1 170 ? 31.780 22.645 -86.454 1.00 75.81 170 LYS A CA 1
ATOM 1355 C C . LYS A 1 170 ? 31.743 23.945 -87.264 1.00 75.81 170 LYS A C 1
ATOM 1357 O O . LYS A 1 170 ? 31.463 23.919 -88.456 1.00 75.81 170 LYS A O 1
ATOM 1362 N N . GLU A 1 171 ? 32.059 25.076 -86.637 1.00 69.50 171 GLU A N 1
ATOM 1363 C CA . GLU A 1 171 ? 32.131 26.385 -87.302 1.00 69.50 171 GLU A CA 1
ATOM 1364 C C . GLU A 1 171 ? 33.305 26.488 -88.297 1.00 69.50 171 GLU A C 1
ATOM 1366 O O . GLU A 1 171 ? 33.177 27.159 -89.320 1.00 69.50 171 GLU A O 1
ATOM 1371 N N . GLN A 1 172 ? 34.418 25.784 -88.057 1.00 60.06 172 GLN A N 1
ATOM 1372 C CA . GLN A 1 172 ? 35.524 25.652 -89.017 1.00 60.06 172 GLN A CA 1
ATOM 1373 C C . GLN A 1 172 ? 35.224 24.649 -90.145 1.00 60.06 172 GLN A C 1
ATOM 1375 O O . GLN A 1 172 ? 35.613 24.877 -91.289 1.00 60.06 172 GLN A O 1
ATOM 1380 N N . GLU A 1 173 ? 34.508 23.563 -89.851 1.00 55.59 173 GLU A N 1
ATOM 1381 C CA . GLU A 1 173 ? 34.172 22.490 -90.802 1.00 55.59 173 GLU A CA 1
ATOM 1382 C C . GLU A 1 173 ? 33.228 22.971 -91.926 1.00 55.59 173 GLU A C 1
ATOM 1384 O O . GLU A 1 173 ? 33.262 22.460 -93.042 1.00 55.59 173 GLU A O 1
ATOM 1389 N N . VAL A 1 174 ? 32.452 24.031 -91.669 1.00 54.75 174 VAL A N 1
ATOM 1390 C CA . VAL A 1 174 ? 31.578 24.714 -92.646 1.00 54.75 174 VAL A CA 1
ATOM 1391 C C . VAL A 1 174 ? 32.356 25.577 -93.666 1.00 54.75 174 VAL A C 1
ATOM 1393 O O . VAL A 1 174 ? 31.777 26.036 -94.651 1.00 54.75 174 VAL A O 1
ATOM 1396 N N . LEU A 1 175 ? 33.666 25.795 -93.481 1.00 46.88 175 LEU A N 1
ATOM 1397 C CA . LEU A 1 175 ? 34.467 26.770 -94.243 1.00 46.88 175 LEU A CA 1
ATOM 1398 C C . LEU A 1 175 ? 35.476 26.175 -95.252 1.00 46.88 175 LEU A C 1
ATOM 1400 O O . LEU A 1 175 ? 36.346 26.903 -95.731 1.00 46.88 175 LEU A O 1
ATOM 1404 N N . ILE A 1 176 ? 35.361 24.892 -95.620 1.00 41.34 176 ILE A N 1
ATOM 1405 C CA . ILE A 1 176 ? 36.298 24.212 -96.542 1.00 41.34 176 ILE A CA 1
ATOM 1406 C C . ILE A 1 176 ? 35.614 23.805 -97.869 1.00 41.34 176 ILE A C 1
ATOM 1408 O O . ILE A 1 176 ? 34.827 22.858 -97.888 1.00 41.34 176 ILE A O 1
ATOM 1412 N N . PRO A 1 177 ? 35.927 24.462 -99.006 1.00 41.81 177 PRO A N 1
ATOM 1413 C CA . PRO A 1 177 ? 35.513 24.014 -100.339 1.00 41.81 177 PRO A CA 1
ATOM 1414 C C . PRO A 1 177 ? 36.330 22.813 -100.856 1.00 41.81 177 PRO A C 1
ATOM 1416 O O . PRO A 1 177 ? 37.547 22.760 -100.698 1.00 41.81 177 PRO A O 1
ATOM 1419 N N . LEU A 1 178 ? 35.659 21.880 -101.538 1.00 44.44 178 LEU A N 1
ATOM 1420 C CA . LEU A 1 178 ? 36.236 20.663 -102.134 1.00 44.44 178 LEU A CA 1
ATOM 1421 C C . LEU A 1 178 ? 37.152 20.954 -103.343 1.00 44.44 178 LEU A C 1
ATOM 1423 O O . LEU A 1 178 ? 36.669 21.496 -104.338 1.00 44.44 178 LEU A O 1
ATOM 1427 N N . ILE A 1 179 ? 38.416 20.501 -103.313 1.00 32.25 179 ILE A N 1
ATOM 1428 C CA . ILE A 1 179 ? 39.304 20.342 -104.491 1.00 32.25 179 ILE A CA 1
ATOM 1429 C C . ILE A 1 179 ? 40.118 19.028 -104.365 1.00 32.25 179 ILE A C 1
ATOM 1431 O O . ILE A 1 179 ? 40.360 18.547 -103.261 1.00 32.25 179 ILE A O 1
ATOM 1435 N N . SER A 1 180 ? 40.458 18.437 -105.515 1.00 36.12 180 SER A N 1
ATOM 1436 C CA . SER A 1 180 ? 40.861 17.041 -105.773 1.00 36.12 180 SER A CA 1
ATOM 1437 C C . SER A 1 180 ? 42.279 16.573 -105.366 1.00 36.12 180 SER A C 1
ATOM 1439 O O . SER A 1 180 ? 43.162 17.360 -105.041 1.00 36.12 180 SER A O 1
ATOM 1441 N N . GLU A 1 181 ? 42.463 15.250 -105.501 1.00 37.00 181 GLU A N 1
ATOM 1442 C CA . GLU A 1 181 ? 43.696 14.431 -105.633 1.00 37.00 181 GLU A CA 1
ATOM 1443 C C . GLU A 1 181 ? 44.685 14.936 -106.736 1.00 37.00 181 GLU A C 1
ATOM 1445 O O . GLU A 1 181 ? 44.268 15.808 -107.509 1.00 37.00 181 GLU A O 1
ATOM 1450 N N . PRO A 1 182 ? 45.930 14.392 -106.923 1.00 53.31 182 PRO A N 1
ATOM 1451 C CA . PRO A 1 182 ? 46.492 13.129 -106.388 1.00 53.31 182 PRO A CA 1
ATOM 1452 C C . PRO A 1 182 ? 47.989 13.129 -105.936 1.00 53.31 182 PRO A C 1
ATOM 1454 O O . PRO A 1 182 ? 48.663 14.149 -105.972 1.00 53.31 182 PRO A O 1
ATOM 1457 N N . GLU A 1 183 ? 48.468 11.932 -105.543 1.00 40.66 183 GLU A N 1
ATOM 1458 C CA . GLU A 1 183 ? 49.850 11.370 -105.590 1.00 40.66 183 GLU A CA 1
ATOM 1459 C C . GLU A 1 183 ? 51.102 12.199 -105.195 1.00 40.66 183 GLU A C 1
ATOM 1461 O O . GLU A 1 183 ? 51.422 13.205 -105.817 1.00 40.66 183 GLU A O 1
ATOM 1466 N N . ILE A 1 184 ? 51.939 11.634 -104.298 1.00 38.03 184 ILE A N 1
ATOM 1467 C CA . ILE A 1 184 ? 53.417 11.527 -104.440 1.00 38.03 184 ILE A CA 1
ATOM 1468 C C . ILE A 1 184 ? 54.012 10.560 -103.386 1.00 38.03 184 ILE A C 1
ATOM 1470 O O . ILE A 1 184 ? 53.386 10.267 -102.368 1.00 38.03 184 ILE A O 1
ATOM 1474 N N . GLU A 1 185 ? 55.201 10.008 -103.655 1.00 35.34 185 GLU A N 1
ATOM 1475 C CA . GLU A 1 185 ? 55.837 8.943 -102.863 1.00 35.34 185 GLU A CA 1
ATOM 1476 C C . GLU A 1 185 ? 56.797 9.404 -101.735 1.00 35.34 185 GLU A C 1
ATOM 1478 O O . GLU A 1 185 ? 57.474 10.419 -101.866 1.00 35.34 185 GLU A O 1
ATOM 1483 N N . LYS A 1 186 ? 57.014 8.485 -100.772 1.00 40.69 186 LYS A N 1
ATOM 1484 C CA . LYS A 1 186 ? 58.291 8.154 -100.078 1.00 40.69 186 LYS A CA 1
ATOM 1485 C C . LYS A 1 186 ? 58.942 9.121 -99.059 1.00 40.69 186 LYS A C 1
ATOM 1487 O O . LYS A 1 186 ? 59.008 10.331 -99.212 1.00 40.69 186 LYS A O 1
ATOM 1492 N N . GLN A 1 187 ? 59.648 8.444 -98.138 1.00 40.56 187 GLN A N 1
ATOM 1493 C CA . GLN A 1 187 ? 60.835 8.867 -97.371 1.00 40.56 187 GLN A CA 1
ATOM 1494 C C . GLN A 1 187 ? 60.607 9.562 -96.007 1.00 40.56 187 GLN A C 1
ATOM 1496 O O . GLN A 1 187 ? 59.574 10.162 -95.749 1.00 40.56 187 GLN A O 1
ATOM 1501 N N . VAL A 1 188 ? 61.612 9.421 -95.124 1.00 38.19 188 VAL A N 1
ATOM 1502 C CA . VAL A 1 188 ? 61.671 9.863 -93.708 1.00 38.19 188 VAL A CA 1
ATOM 1503 C C . VAL A 1 188 ? 60.772 9.080 -92.727 1.00 38.19 188 VAL A C 1
ATOM 1505 O O . VAL A 1 188 ? 59.808 9.595 -92.171 1.00 38.19 188 VAL A O 1
ATOM 1508 N N . VAL A 1 189 ? 61.168 7.835 -92.429 1.00 45.03 189 VAL A N 1
ATOM 1509 C CA . VAL A 1 189 ? 60.744 7.090 -91.224 1.00 45.03 189 VAL A CA 1
ATOM 1510 C C . VAL A 1 189 ? 61.975 6.415 -90.605 1.00 45.03 189 VAL A C 1
ATOM 1512 O O . VAL A 1 189 ? 62.372 5.340 -91.049 1.00 45.03 189 VAL A O 1
ATOM 1515 N N . SER A 1 190 ? 62.600 7.050 -89.605 1.00 45.31 190 SER A N 1
ATOM 1516 C CA . SER A 1 190 ? 63.697 6.435 -88.826 1.00 45.31 190 SER A CA 1
ATOM 1517 C C . SER A 1 190 ? 63.998 7.091 -87.470 1.00 45.31 190 SER A C 1
ATOM 1519 O O . SER A 1 190 ? 64.360 6.375 -86.545 1.00 45.31 190 SER A O 1
ATOM 1521 N N . GLU A 1 191 ? 63.859 8.414 -87.312 1.00 43.69 191 GLU A N 1
ATOM 1522 C CA . GLU A 1 191 ? 64.437 9.118 -86.141 1.00 43.69 191 GLU A CA 1
ATOM 1523 C C . GLU A 1 191 ? 63.453 9.425 -84.992 1.00 43.69 191 GLU A C 1
ATOM 1525 O O . GLU A 1 191 ? 63.870 9.518 -83.841 1.00 43.69 191 GLU A O 1
ATOM 1530 N N . ASN A 1 192 ? 62.141 9.505 -85.251 1.00 45.81 192 ASN A N 1
ATOM 1531 C CA . ASN A 1 192 ? 61.145 9.881 -84.229 1.00 45.81 192 ASN A CA 1
ATOM 1532 C C . ASN A 1 192 ? 60.645 8.729 -83.332 1.00 45.81 192 ASN A C 1
ATOM 1534 O O . ASN A 1 192 ? 59.830 8.974 -82.445 1.00 45.81 192 ASN A O 1
ATOM 1538 N N . LEU A 1 193 ? 61.085 7.482 -83.545 1.00 47.81 193 LEU A N 1
ATOM 1539 C CA . LEU A 1 193 ? 60.637 6.352 -82.713 1.00 47.81 193 LEU A CA 1
ATOM 1540 C C . LEU A 1 193 ? 61.481 6.184 -81.438 1.00 47.81 193 LEU A C 1
ATOM 1542 O O . LEU A 1 193 ? 60.958 5.769 -80.408 1.00 47.81 193 LEU A O 1
ATOM 1546 N N . THR A 1 194 ? 62.768 6.537 -81.488 1.00 49.19 194 THR A N 1
ATOM 1547 C CA . THR A 1 194 ? 63.716 6.329 -80.380 1.00 49.19 194 THR A CA 1
ATOM 1548 C C . THR A 1 194 ? 63.434 7.261 -79.200 1.00 49.19 194 THR A C 1
ATOM 1550 O O . THR A 1 194 ? 63.353 6.809 -78.062 1.00 49.19 194 THR A O 1
ATOM 1553 N N . SER A 1 195 ? 63.181 8.547 -79.467 1.00 51.44 195 SER A N 1
ATOM 1554 C CA . SER A 1 195 ? 62.885 9.545 -78.425 1.00 51.44 195 SER A CA 1
ATOM 1555 C C . SER A 1 195 ? 61.589 9.260 -77.660 1.00 51.44 195 SER A C 1
ATOM 1557 O O . SER A 1 195 ? 61.487 9.595 -76.481 1.00 51.44 195 SER A O 1
ATOM 1559 N N . LEU A 1 196 ? 60.611 8.610 -78.300 1.00 49.81 196 LEU A N 1
ATOM 1560 C CA . LEU A 1 196 ? 59.360 8.207 -77.657 1.00 49.81 196 LEU A CA 1
ATOM 1561 C C . LEU A 1 196 ? 59.558 7.005 -76.713 1.00 49.81 196 LEU A C 1
ATOM 1563 O O . LEU A 1 196 ? 58.901 6.922 -75.673 1.00 49.81 196 LEU A O 1
ATOM 1567 N N . ILE A 1 197 ? 60.483 6.098 -77.046 1.00 54.28 197 ILE A N 1
ATOM 1568 C CA . ILE A 1 197 ? 60.825 4.930 -76.221 1.00 54.28 197 ILE A CA 1
ATOM 1569 C C . ILE A 1 197 ? 61.607 5.359 -74.972 1.00 54.28 197 ILE A C 1
ATOM 1571 O O . ILE A 1 197 ? 61.275 4.905 -73.876 1.00 54.28 197 ILE A O 1
ATOM 1575 N N . ASP A 1 198 ? 62.573 6.273 -75.101 1.00 49.16 198 ASP A N 1
ATOM 1576 C CA . ASP A 1 198 ? 63.354 6.765 -73.956 1.00 49.16 198 ASP A CA 1
ATOM 1577 C C . ASP A 1 198 ? 62.481 7.538 -72.950 1.00 49.16 198 ASP A C 1
ATOM 1579 O O . ASP A 1 198 ? 62.568 7.291 -71.744 1.00 49.16 198 ASP A O 1
ATOM 1583 N N . LEU A 1 199 ? 61.569 8.403 -73.423 1.00 54.00 199 LEU A N 1
ATOM 1584 C CA . LEU A 1 199 ? 60.633 9.116 -72.540 1.00 54.00 199 LEU A CA 1
ATOM 1585 C C . LEU A 1 199 ? 59.717 8.144 -71.782 1.00 54.00 199 LEU A C 1
ATOM 1587 O O . LEU A 1 199 ? 59.585 8.235 -70.562 1.00 54.00 199 LEU A O 1
ATOM 1591 N N . THR A 1 200 ? 59.134 7.175 -72.497 1.00 54.44 200 THR A N 1
ATOM 1592 C CA . THR A 1 200 ? 58.243 6.165 -71.901 1.00 54.44 200 THR A CA 1
ATOM 1593 C C . THR A 1 200 ? 58.986 5.301 -70.876 1.00 54.44 200 THR A C 1
ATOM 1595 O O . THR A 1 200 ? 58.426 4.961 -69.835 1.00 54.44 200 THR A O 1
ATOM 1598 N N . SER A 1 201 ? 60.262 4.992 -71.129 1.00 53.09 201 SER A N 1
ATOM 1599 C CA . SER A 1 201 ? 61.110 4.212 -70.220 1.00 53.09 201 SER A CA 1
ATOM 1600 C C . SER A 1 201 ? 61.465 4.982 -68.943 1.00 53.09 201 SER A C 1
ATOM 1602 O O . SER A 1 201 ? 61.440 4.400 -67.859 1.00 53.09 201 SER A O 1
ATOM 1604 N N . SER A 1 202 ? 61.748 6.287 -69.043 1.00 50.06 202 SER A N 1
ATOM 1605 C CA . SER A 1 202 ? 62.070 7.126 -67.880 1.00 50.06 202 SER A CA 1
ATOM 1606 C C . SER A 1 202 ? 60.865 7.294 -66.949 1.00 50.06 202 SER A C 1
ATOM 1608 O O . SER A 1 202 ? 60.966 7.018 -65.754 1.00 50.06 202 SER A O 1
ATOM 1610 N N . THR A 1 203 ? 59.697 7.662 -67.493 1.00 54.78 203 THR A N 1
ATOM 1611 C CA . THR A 1 203 ? 58.473 7.842 -66.691 1.00 54.78 203 THR A CA 1
ATOM 1612 C C . THR A 1 203 ? 58.001 6.527 -66.062 1.00 54.78 203 THR A C 1
ATOM 1614 O O . THR A 1 203 ? 57.536 6.523 -64.922 1.00 54.78 203 THR A O 1
ATOM 1617 N N . ALA A 1 204 ? 58.168 5.393 -66.753 1.00 50.28 204 ALA A N 1
ATOM 1618 C CA . ALA A 1 204 ? 57.844 4.082 -66.195 1.00 50.28 204 ALA A CA 1
ATOM 1619 C C . ALA A 1 204 ? 58.730 3.699 -64.995 1.00 50.28 204 ALA A C 1
ATOM 1621 O O . ALA A 1 204 ? 58.243 3.024 -64.089 1.00 50.28 204 ALA A O 1
ATOM 1622 N N . LEU A 1 205 ? 59.998 4.129 -64.955 1.00 49.31 205 LEU A N 1
ATOM 1623 C CA . LEU A 1 205 ? 60.886 3.837 -63.827 1.00 49.31 205 LEU A CA 1
ATOM 1624 C C . LEU A 1 205 ? 60.532 4.686 -62.597 1.00 49.31 205 LEU A C 1
ATOM 1626 O O . LEU A 1 205 ? 60.331 4.135 -61.515 1.00 49.31 205 LEU A O 1
ATOM 1630 N N . GLU A 1 206 ? 60.376 6.002 -62.765 1.00 52.94 206 GLU A N 1
ATOM 1631 C CA . GLU A 1 206 ? 60.058 6.931 -61.666 1.00 52.94 206 GLU A CA 1
ATOM 1632 C C . GLU A 1 206 ? 58.709 6.593 -60.997 1.00 52.94 206 GLU A C 1
ATOM 1634 O O . GLU A 1 206 ? 58.593 6.619 -59.769 1.00 52.94 206 GLU A O 1
ATOM 1639 N N . MET A 1 207 ? 57.719 6.133 -61.775 1.00 51.00 207 MET A N 1
ATOM 1640 C CA . MET A 1 207 ? 56.435 5.629 -61.260 1.00 51.00 207 MET A CA 1
ATOM 1641 C C . MET A 1 207 ? 56.513 4.271 -60.527 1.00 51.00 207 MET A C 1
ATOM 1643 O O . MET A 1 207 ? 55.487 3.763 -60.067 1.00 51.00 207 MET A O 1
ATOM 1647 N N . THR A 1 208 ? 57.696 3.664 -60.379 1.00 50.66 208 THR A N 1
ATOM 1648 C CA . THR A 1 208 ? 57.884 2.441 -59.569 1.00 50.66 208 THR A CA 1
ATOM 1649 C C . THR A 1 208 ? 58.653 2.658 -58.268 1.00 50.66 208 THR A C 1
ATOM 1651 O O . THR A 1 208 ? 58.648 1.757 -57.430 1.00 50.66 208 THR A O 1
ATOM 1654 N N . THR A 1 209 ? 59.253 3.838 -58.061 1.00 53.94 209 THR A N 1
ATOM 1655 C CA . THR A 1 209 ? 60.110 4.130 -56.895 1.00 53.94 209 THR A CA 1
ATOM 1656 C C . THR A 1 209 ? 59.764 5.419 -56.140 1.00 53.94 209 THR A C 1
ATOM 1658 O O . THR A 1 209 ? 60.507 5.784 -55.234 1.00 53.94 209 THR A O 1
ATOM 1661 N N . SER A 1 210 ? 58.671 6.119 -56.470 1.00 60.22 210 SER A N 1
ATOM 1662 C CA . SER A 1 210 ? 58.162 7.201 -55.607 1.00 60.22 210 SER A CA 1
ATOM 1663 C C . SER A 1 210 ? 57.467 6.626 -54.369 1.00 60.22 210 SER A C 1
ATOM 1665 O O . SER A 1 210 ? 56.507 5.854 -54.495 1.00 60.22 210 SER A O 1
ATOM 1667 N N . ASP A 1 211 ? 57.907 7.056 -53.181 1.00 64.44 211 ASP A N 1
ATOM 1668 C CA . ASP A 1 211 ? 57.280 6.732 -51.892 1.00 64.44 211 ASP A CA 1
ATOM 1669 C C . ASP A 1 211 ? 55.780 7.071 -51.886 1.00 64.44 211 ASP A C 1
ATOM 1671 O O . ASP A 1 211 ? 54.984 6.344 -51.296 1.00 64.44 211 ASP A O 1
ATOM 1675 N N . GLU A 1 212 ? 55.363 8.113 -52.614 1.00 67.44 212 GLU A N 1
ATOM 1676 C CA . GLU A 1 212 ? 53.964 8.540 -52.737 1.00 67.44 212 GLU A CA 1
ATOM 1677 C C . GLU A 1 212 ? 53.082 7.452 -53.367 1.00 67.44 212 GLU A C 1
ATOM 1679 O O . GLU A 1 212 ? 51.965 7.215 -52.913 1.00 67.44 212 GLU A O 1
ATOM 1684 N N . LEU A 1 213 ? 53.582 6.723 -54.373 1.00 70.81 213 LEU A N 1
ATOM 1685 C CA . LEU A 1 213 ? 52.844 5.610 -54.983 1.00 70.81 213 LEU A CA 1
ATOM 1686 C C . LEU A 1 213 ? 52.828 4.364 -54.092 1.00 70.81 213 LEU A C 1
ATOM 1688 O O . LEU A 1 213 ? 51.896 3.561 -54.174 1.00 70.81 213 LEU A O 1
ATOM 1692 N N . GLN A 1 214 ? 53.819 4.201 -53.215 1.00 73.62 214 GLN A N 1
ATOM 1693 C CA . GLN A 1 214 ? 53.820 3.141 -52.210 1.00 73.62 214 GLN A CA 1
ATOM 1694 C C . GLN A 1 214 ? 52.876 3.479 -51.040 1.00 73.62 214 GLN A C 1
ATOM 1696 O O . GLN A 1 214 ? 52.147 2.601 -50.573 1.00 73.62 214 GLN A O 1
ATOM 1701 N N . GLN A 1 215 ? 52.796 4.755 -50.654 1.00 79.00 215 GLN A N 1
ATOM 1702 C CA . GLN A 1 215 ? 51.839 5.294 -49.689 1.00 79.00 215 GLN A CA 1
ATOM 1703 C C . GLN A 1 215 ? 50.399 5.215 -50.215 1.00 79.00 215 GLN A C 1
ATOM 1705 O O . GLN A 1 215 ? 49.549 4.661 -49.525 1.00 79.00 215 GLN A O 1
ATOM 1710 N N . LEU A 1 216 ? 50.130 5.636 -51.456 1.00 80.69 216 LEU A N 1
ATOM 1711 C CA . LEU A 1 216 ? 48.812 5.495 -52.093 1.00 80.69 216 LEU A CA 1
ATOM 1712 C C . LEU A 1 216 ? 48.376 4.026 -52.193 1.00 80.69 216 LEU A C 1
ATOM 1714 O O . LEU A 1 216 ? 47.213 3.710 -51.957 1.00 80.69 216 LEU A O 1
ATOM 1718 N N . ARG A 1 217 ? 49.294 3.090 -52.480 1.00 79.75 217 ARG A N 1
ATOM 1719 C CA . ARG A 1 217 ? 48.987 1.646 -52.445 1.00 79.75 217 ARG A CA 1
ATOM 1720 C C . ARG A 1 217 ? 48.652 1.155 -51.032 1.00 79.75 217 ARG A C 1
ATOM 1722 O O . ARG A 1 217 ? 47.753 0.327 -50.888 1.00 79.75 217 ARG A O 1
ATOM 1729 N N . ALA A 1 218 ? 49.332 1.659 -50.002 1.00 79.62 218 ALA A N 1
ATOM 1730 C CA . ALA A 1 218 ? 49.023 1.342 -48.607 1.00 79.62 218 ALA A CA 1
ATOM 1731 C C . ALA A 1 218 ? 47.677 1.944 -48.158 1.00 79.62 218 ALA A C 1
ATOM 1733 O O . ALA A 1 218 ? 46.898 1.266 -47.492 1.00 79.62 218 ALA A O 1
ATOM 1734 N N . GLU A 1 219 ? 47.365 3.170 -48.574 1.00 86.31 219 GLU A N 1
ATOM 1735 C CA . GLU A 1 219 ? 46.099 3.852 -48.294 1.00 86.31 219 GLU A CA 1
ATOM 1736 C C . GLU A 1 219 ? 44.924 3.178 -49.015 1.00 86.31 219 GLU A C 1
ATOM 1738 O O . GLU A 1 219 ? 43.918 2.865 -48.384 1.00 86.31 219 GLU A O 1
ATOM 1743 N N . ILE A 1 220 ? 45.078 2.801 -50.289 1.00 86.56 220 ILE A N 1
ATOM 1744 C CA . ILE A 1 220 ? 44.104 1.973 -51.021 1.00 86.56 220 ILE A CA 1
ATOM 1745 C C . ILE A 1 220 ? 43.909 0.610 -50.333 1.00 86.56 220 ILE A C 1
ATOM 1747 O O . ILE A 1 220 ? 42.782 0.120 -50.246 1.00 86.56 220 ILE A O 1
ATOM 1751 N N . ALA A 1 221 ? 44.965 -0.012 -49.799 1.00 84.50 221 ALA A N 1
ATOM 1752 C CA . ALA A 1 221 ? 44.838 -1.252 -49.030 1.00 84.50 221 ALA A CA 1
ATOM 1753 C C . ALA A 1 221 ? 44.087 -1.049 -47.696 1.00 84.50 221 ALA A C 1
ATOM 1755 O O . ALA A 1 221 ? 43.268 -1.893 -47.323 1.00 84.50 221 ALA A O 1
ATOM 1756 N N . GLN A 1 222 ? 44.301 0.075 -47.004 1.00 84.81 222 GLN A N 1
ATOM 1757 C CA . GLN A 1 222 ? 43.544 0.438 -45.800 1.00 84.81 222 GLN A CA 1
ATOM 1758 C C . GLN A 1 222 ? 42.074 0.744 -46.118 1.00 84.81 222 GLN A C 1
ATOM 1760 O O . GLN A 1 222 ? 41.194 0.198 -45.457 1.00 84.81 222 GLN A O 1
ATOM 1765 N N . LEU A 1 223 ? 41.789 1.525 -47.163 1.00 88.88 223 LEU A N 1
ATOM 1766 C CA . LEU A 1 223 ? 40.430 1.828 -47.622 1.00 88.88 223 LEU A CA 1
ATOM 1767 C C . LEU A 1 223 ? 39.678 0.561 -48.051 1.00 88.88 223 LEU A C 1
ATOM 1769 O O . LEU A 1 223 ? 38.509 0.403 -47.712 1.00 88.88 223 LEU A O 1
ATOM 1773 N N . ASN A 1 224 ? 40.343 -0.391 -48.712 1.00 86.69 224 ASN A N 1
ATOM 1774 C CA . ASN A 1 224 ? 39.746 -1.690 -49.032 1.00 86.69 224 ASN A CA 1
ATOM 1775 C C . ASN A 1 224 ? 39.463 -2.540 -47.780 1.00 86.69 224 ASN A C 1
ATOM 1777 O O . ASN A 1 224 ? 38.432 -3.208 -47.721 1.00 86.69 224 ASN A O 1
ATOM 1781 N N . ASN A 1 225 ? 40.319 -2.486 -46.753 1.00 88.12 225 ASN A N 1
ATOM 1782 C CA . ASN A 1 225 ? 40.062 -3.136 -45.462 1.00 88.12 225 ASN A CA 1
ATOM 1783 C C . ASN A 1 225 ? 38.868 -2.484 -44.733 1.00 88.12 225 ASN A C 1
ATOM 1785 O O . ASN A 1 225 ? 37.967 -3.185 -44.276 1.00 88.12 225 ASN A O 1
ATOM 1789 N N . VAL A 1 226 ? 38.793 -1.149 -44.704 1.00 88.69 226 VAL A N 1
ATOM 1790 C CA . VAL A 1 226 ? 37.651 -0.405 -44.142 1.00 88.69 226 VAL A CA 1
ATOM 1791 C C . VAL A 1 226 ? 36.362 -0.705 -44.912 1.00 88.69 226 VAL A C 1
ATOM 1793 O O . VAL A 1 226 ? 35.346 -0.998 -44.291 1.00 88.69 226 VAL A O 1
ATOM 1796 N N . ASN A 1 227 ? 36.392 -0.743 -46.247 1.00 87.88 227 ASN A N 1
ATOM 1797 C CA . ASN A 1 227 ? 35.235 -1.125 -47.063 1.00 87.88 227 ASN A CA 1
ATOM 1798 C C . ASN A 1 227 ? 34.798 -2.577 -46.817 1.00 87.88 227 ASN A C 1
ATOM 1800 O O . ASN A 1 227 ? 33.597 -2.850 -46.787 1.00 87.88 227 ASN A O 1
ATOM 1804 N N . ALA A 1 228 ? 35.728 -3.507 -46.577 1.00 87.62 228 ALA A N 1
ATOM 1805 C CA . ALA A 1 228 ? 35.394 -4.873 -46.174 1.00 87.62 228 ALA A CA 1
ATOM 1806 C C . ALA A 1 228 ? 34.754 -4.922 -44.772 1.00 87.62 228 ALA A C 1
ATOM 1808 O O . ALA A 1 228 ? 33.762 -5.623 -44.574 1.00 87.62 228 ALA A O 1
ATOM 1809 N N . GLN A 1 229 ? 35.259 -4.143 -43.810 1.00 85.69 229 GLN A N 1
ATOM 1810 C CA . GLN A 1 229 ? 34.673 -4.025 -42.469 1.00 85.69 229 GLN A CA 1
ATOM 1811 C C . GLN A 1 229 ? 33.271 -3.395 -42.506 1.00 85.69 229 GLN A C 1
ATOM 1813 O O . GLN A 1 229 ? 32.353 -3.922 -41.879 1.00 85.69 229 GLN A O 1
ATOM 1818 N N . LEU A 1 230 ? 33.076 -2.330 -43.291 1.00 88.00 230 LEU A N 1
ATOM 1819 C CA . LEU A 1 230 ? 31.771 -1.704 -43.515 1.00 88.00 230 LEU A CA 1
ATOM 1820 C C . LEU A 1 230 ? 30.798 -2.663 -44.211 1.00 88.00 230 LEU A C 1
ATOM 1822 O O . LEU A 1 230 ? 29.666 -2.792 -43.760 1.00 88.00 230 LEU A O 1
ATOM 1826 N N . SER A 1 231 ? 31.239 -3.400 -45.236 1.00 88.38 231 SER A N 1
ATOM 1827 C CA . SER A 1 231 ? 30.413 -4.418 -45.911 1.00 88.38 231 SER A CA 1
ATOM 1828 C C . SER A 1 231 ? 29.966 -5.519 -44.944 1.00 88.38 231 SER A C 1
ATOM 1830 O O . SER A 1 231 ? 28.791 -5.884 -44.919 1.00 88.38 231 SER A O 1
ATOM 1832 N N . ASN A 1 232 ? 30.878 -6.002 -44.093 1.00 88.62 232 ASN A N 1
ATOM 1833 C CA . ASN A 1 232 ? 30.559 -6.977 -43.050 1.00 88.62 232 ASN A CA 1
ATOM 1834 C C . ASN A 1 232 ? 29.580 -6.403 -42.011 1.00 88.62 232 ASN A C 1
ATOM 1836 O O . ASN A 1 232 ? 28.644 -7.097 -41.617 1.00 88.62 232 ASN A O 1
ATOM 1840 N N . ARG A 1 233 ? 29.744 -5.140 -41.583 1.00 90.75 233 ARG A N 1
ATOM 1841 C CA . ARG A 1 233 ? 28.820 -4.503 -40.628 1.00 90.75 233 ARG A CA 1
ATOM 1842 C C . ARG A 1 233 ? 27.448 -4.229 -41.250 1.00 90.75 233 ARG A C 1
ATOM 1844 O O . ARG A 1 233 ? 26.457 -4.379 -40.547 1.00 90.75 233 ARG A O 1
ATOM 1851 N N . ILE A 1 234 ? 27.370 -3.907 -42.543 1.00 88.06 234 ILE A N 1
ATOM 1852 C CA . ILE A 1 234 ? 26.105 -3.797 -43.287 1.00 88.06 234 ILE A CA 1
ATOM 1853 C C . ILE A 1 234 ? 25.393 -5.153 -43.312 1.00 88.06 234 ILE A C 1
ATOM 1855 O O . ILE A 1 234 ? 24.253 -5.223 -42.868 1.00 88.06 234 ILE A O 1
ATOM 1859 N N . GLN A 1 235 ? 26.068 -6.243 -43.698 1.00 86.31 235 GLN A N 1
ATOM 1860 C CA . GLN A 1 235 ? 25.468 -7.587 -43.651 1.00 86.31 235 GLN A CA 1
ATOM 1861 C C . GLN A 1 235 ? 25.029 -7.986 -42.234 1.00 86.31 235 GLN A C 1
ATOM 1863 O O . GLN A 1 235 ? 23.980 -8.604 -42.056 1.00 86.31 235 GLN A O 1
ATOM 1868 N N . GLN A 1 236 ? 25.798 -7.616 -41.207 1.00 85.06 236 GLN A N 1
ATOM 1869 C CA . GLN A 1 236 ? 25.425 -7.868 -39.815 1.00 85.06 236 GLN A CA 1
ATOM 1870 C C . GLN A 1 236 ? 24.170 -7.075 -39.409 1.00 85.06 236 GLN A C 1
ATOM 1872 O O . GLN A 1 236 ? 23.265 -7.647 -38.807 1.00 85.06 236 GLN A O 1
ATOM 1877 N N . LEU A 1 237 ? 24.073 -5.800 -39.798 1.00 85.56 237 LEU A N 1
ATOM 1878 C CA . LEU A 1 237 ? 22.897 -4.948 -39.584 1.00 85.56 237 LEU A CA 1
ATOM 1879 C C . LEU A 1 237 ? 21.667 -5.426 -40.374 1.00 85.56 237 LEU A C 1
ATOM 1881 O O . LEU A 1 237 ? 20.551 -5.331 -39.873 1.00 85.56 237 LEU A O 1
ATOM 1885 N N . GLU A 1 238 ? 21.842 -5.979 -41.576 1.00 87.31 238 GLU A N 1
ATOM 1886 C CA . GLU A 1 238 ? 20.765 -6.618 -42.346 1.00 87.31 238 GLU A CA 1
ATOM 1887 C C . GLU A 1 238 ? 20.255 -7.891 -41.654 1.00 87.31 238 GLU A C 1
ATOM 1889 O O . GLU A 1 238 ? 19.044 -8.114 -41.581 1.00 87.31 238 GLU A O 1
ATOM 1894 N N . VAL A 1 239 ? 21.151 -8.697 -41.070 1.00 86.56 239 VAL A N 1
ATOM 1895 C CA . VAL A 1 239 ? 20.777 -9.860 -40.250 1.00 86.56 239 VAL A CA 1
ATOM 1896 C C . VAL A 1 239 ? 20.066 -9.425 -38.963 1.00 86.56 239 VAL A C 1
ATOM 1898 O O . VAL A 1 239 ? 18.986 -9.946 -38.681 1.00 86.56 239 VAL A O 1
ATOM 1901 N N . GLU A 1 240 ? 20.602 -8.444 -38.228 1.00 83.88 240 GLU A N 1
ATOM 1902 C CA . GLU A 1 240 ? 19.979 -7.840 -37.034 1.00 83.88 240 GLU A CA 1
ATOM 1903 C C . GLU A 1 240 ? 18.571 -7.303 -37.361 1.00 83.88 240 GLU A C 1
ATOM 1905 O O . GLU A 1 240 ? 17.596 -7.652 -36.690 1.00 83.88 240 GLU A O 1
ATOM 1910 N N . LYS A 1 241 ? 18.425 -6.549 -38.459 1.00 87.50 241 LYS A N 1
ATOM 1911 C CA . LYS A 1 241 ? 17.134 -6.065 -38.966 1.00 87.50 241 LYS A CA 1
ATOM 1912 C C . LYS A 1 241 ? 16.178 -7.214 -39.296 1.00 87.50 241 LYS A C 1
ATOM 1914 O O . LYS A 1 241 ? 15.031 -7.182 -38.858 1.00 87.50 241 LYS A O 1
ATOM 1919 N N . SER A 1 242 ? 16.635 -8.247 -40.005 1.00 81.12 242 SER A N 1
ATOM 1920 C CA . SER A 1 242 ? 15.791 -9.402 -40.349 1.00 81.12 242 SER A CA 1
ATOM 1921 C C . SER A 1 242 ? 15.309 -10.168 -39.109 1.00 81.12 242 SER A C 1
ATOM 1923 O O . SER A 1 242 ? 14.206 -10.719 -39.112 1.00 81.12 242 SER A O 1
ATOM 1925 N N . ALA A 1 243 ? 16.090 -10.173 -38.023 1.00 80.56 243 ALA A N 1
ATOM 1926 C CA . ALA A 1 243 ? 15.681 -10.739 -36.743 1.00 80.56 243 ALA A CA 1
ATOM 1927 C C . ALA A 1 243 ? 14.596 -9.881 -36.068 1.00 80.56 243 ALA A C 1
ATOM 1929 O O . ALA A 1 243 ? 13.613 -10.437 -35.577 1.00 80.56 243 ALA A O 1
ATOM 1930 N N . ILE A 1 244 ? 14.726 -8.549 -36.109 1.00 78.38 244 ILE A N 1
ATOM 1931 C CA . ILE A 1 244 ? 13.731 -7.596 -35.585 1.00 78.38 244 ILE A CA 1
ATOM 1932 C C . ILE A 1 244 ? 12.415 -7.671 -36.375 1.00 78.38 244 ILE A C 1
ATOM 1934 O O . ILE A 1 244 ? 11.345 -7.757 -35.778 1.00 78.38 244 ILE A O 1
ATOM 1938 N N . GLU A 1 245 ? 12.461 -7.731 -37.706 1.00 81.19 245 GLU A N 1
ATOM 1939 C CA . GLU A 1 245 ? 11.263 -7.923 -38.539 1.00 81.19 245 GLU A CA 1
ATOM 1940 C C . GLU A 1 245 ? 10.581 -9.274 -38.230 1.00 81.19 245 GLU A C 1
ATOM 1942 O O . GLU A 1 245 ? 9.353 -9.365 -38.167 1.00 81.19 245 GLU A O 1
ATOM 1947 N N . ASN A 1 246 ? 11.361 -10.318 -37.921 1.00 77.81 246 ASN A N 1
ATOM 1948 C CA . ASN A 1 246 ? 10.841 -11.616 -37.481 1.00 77.81 246 ASN A CA 1
ATOM 1949 C C . ASN A 1 246 ? 10.282 -11.631 -36.044 1.00 77.81 246 ASN A C 1
ATOM 1951 O O . ASN A 1 246 ? 9.445 -12.489 -35.751 1.00 77.81 246 ASN A O 1
ATOM 1955 N N . THR A 1 247 ? 10.719 -10.756 -35.131 1.00 73.44 247 THR A N 1
ATOM 1956 C CA . THR A 1 247 ? 10.108 -10.632 -33.792 1.00 73.44 247 THR A CA 1
ATOM 1957 C C . THR A 1 247 ? 8.880 -9.729 -33.826 1.00 73.44 247 THR A C 1
ATOM 1959 O O . THR A 1 247 ? 7.856 -10.100 -33.255 1.00 73.44 247 THR A O 1
ATOM 1962 N N . GLN A 1 248 ? 8.910 -8.628 -34.582 1.00 73.00 248 GLN A N 1
ATOM 1963 C CA . GLN A 1 248 ? 7.735 -7.793 -34.849 1.00 73.00 248 GLN A CA 1
ATOM 1964 C C . GLN A 1 248 ? 6.628 -8.588 -35.555 1.00 73.00 248 GLN A C 1
ATOM 1966 O O . GLN A 1 248 ? 5.486 -8.558 -35.105 1.00 73.00 248 GLN A O 1
ATOM 1971 N N . GLY A 1 249 ? 6.956 -9.398 -36.567 1.00 74.31 249 GLY A N 1
ATOM 1972 C CA . GLY A 1 249 ? 5.993 -10.282 -37.237 1.00 74.31 249 GLY A CA 1
ATOM 1973 C C . GLY A 1 249 ? 5.402 -11.387 -36.346 1.00 74.31 249 GLY A C 1
ATOM 1974 O O . GLY A 1 249 ? 4.340 -11.921 -36.662 1.00 74.31 249 GLY A O 1
ATOM 1975 N N . LYS A 1 250 ? 6.049 -11.725 -35.221 1.00 74.81 250 LYS A N 1
ATOM 1976 C CA . LYS A 1 250 ? 5.499 -12.629 -34.190 1.00 74.81 250 LYS A CA 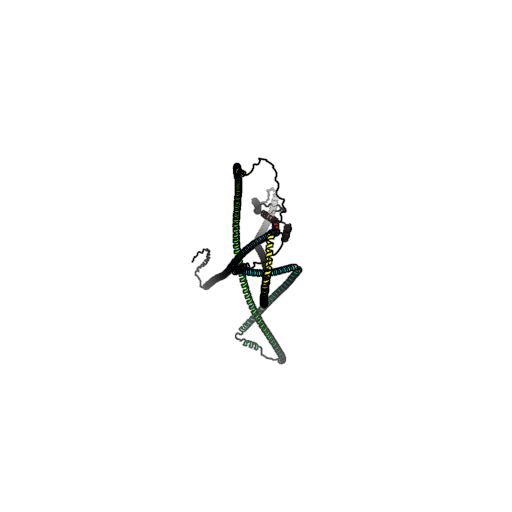1
ATOM 1977 C C . LYS A 1 250 ? 4.649 -11.867 -33.171 1.00 74.81 250 LYS A C 1
ATOM 1979 O O . LYS A 1 250 ? 3.581 -12.345 -32.817 1.00 74.81 250 LYS A O 1
ATOM 1984 N N . SER A 1 251 ? 5.079 -10.671 -32.767 1.00 66.62 251 SER A N 1
ATOM 1985 C CA . SER A 1 251 ? 4.302 -9.763 -31.910 1.00 66.62 251 SER A CA 1
ATOM 1986 C C . SER A 1 251 ? 2.968 -9.375 -32.559 1.00 66.62 251 SER A C 1
ATOM 1988 O O . SER A 1 251 ? 1.916 -9.521 -31.946 1.00 66.62 251 SER A O 1
ATOM 1990 N N . ALA A 1 252 ? 2.989 -9.001 -33.843 1.00 70.62 252 ALA A N 1
ATOM 1991 C CA . ALA A 1 252 ? 1.791 -8.690 -34.619 1.00 70.62 252 ALA A CA 1
ATOM 1992 C C . ALA A 1 252 ? 0.814 -9.876 -34.691 1.00 70.62 252 ALA A C 1
ATOM 1994 O O . ALA A 1 252 ? -0.384 -9.677 -34.532 1.00 70.62 252 ALA A O 1
ATOM 1995 N N . LYS A 1 253 ? 1.312 -11.111 -34.855 1.00 73.00 253 LYS A N 1
ATOM 1996 C CA . LYS A 1 253 ? 0.467 -12.317 -34.829 1.00 73.00 253 LYS A CA 1
ATOM 1997 C C . LYS A 1 253 ? -0.136 -12.592 -33.456 1.00 73.00 253 LYS A C 1
ATOM 1999 O O . LYS A 1 253 ? -1.315 -12.895 -33.392 1.00 73.00 253 LYS A O 1
ATOM 2004 N N . LEU A 1 254 ? 0.626 -12.425 -32.375 1.00 67.81 254 LEU A N 1
ATOM 2005 C CA . LEU A 1 254 ? 0.095 -12.557 -31.013 1.00 67.81 254 LEU A CA 1
ATOM 2006 C C . LEU A 1 254 ? -0.970 -11.488 -30.706 1.00 67.81 254 LEU A C 1
ATOM 2008 O O . LEU A 1 254 ? -1.934 -11.773 -30.002 1.00 67.81 254 LEU A O 1
ATOM 2012 N N . LEU A 1 255 ? -0.835 -10.280 -31.263 1.00 64.75 255 LEU A N 1
ATOM 2013 C CA . LEU A 1 255 ? -1.857 -9.231 -31.182 1.00 64.75 255 LEU A CA 1
ATOM 2014 C C . LEU A 1 255 ? -3.112 -9.564 -32.009 1.00 64.75 255 LEU A C 1
ATOM 2016 O O . LEU A 1 255 ? -4.215 -9.335 -31.523 1.00 64.75 255 LEU A O 1
ATOM 2020 N N . ASP A 1 256 ? -2.968 -10.148 -33.202 1.00 65.81 256 ASP A N 1
ATOM 2021 C CA . ASP A 1 256 ? -4.093 -10.629 -34.028 1.00 65.81 256 ASP A CA 1
ATOM 2022 C C . ASP A 1 256 ? -4.805 -11.839 -33.383 1.00 65.81 256 ASP A C 1
ATOM 2024 O O . ASP A 1 256 ? -6.033 -11.941 -33.397 1.00 65.81 256 ASP A O 1
ATOM 2028 N N . GLU A 1 257 ? -4.051 -12.743 -32.751 1.00 65.31 257 GLU A N 1
ATOM 2029 C CA . GLU A 1 257 ? -4.564 -13.878 -31.969 1.00 65.31 257 GLU A CA 1
ATOM 2030 C C . GLU A 1 257 ? -5.313 -13.395 -30.712 1.00 65.31 257 GLU A C 1
ATOM 2032 O O . GLU A 1 257 ? -6.405 -13.885 -30.425 1.00 65.31 257 GLU A O 1
ATOM 2037 N N . LEU A 1 258 ? -4.813 -12.367 -30.013 1.00 56.38 258 LEU A N 1
ATOM 2038 C CA . LEU A 1 258 ? -5.527 -11.708 -28.909 1.00 56.38 258 LEU A CA 1
ATOM 2039 C C . LEU A 1 258 ? -6.793 -10.970 -29.380 1.00 56.38 258 LEU A C 1
ATOM 2041 O O . LEU A 1 258 ? -7.846 -11.087 -28.749 1.00 56.38 258 LEU A O 1
ATOM 2045 N N . ALA A 1 259 ? -6.722 -10.238 -30.495 1.00 55.72 259 ALA A N 1
ATOM 2046 C CA . ALA A 1 259 ? -7.857 -9.497 -31.047 1.00 55.72 259 ALA A CA 1
ATOM 2047 C C . ALA A 1 259 ? -8.975 -10.430 -31.546 1.00 55.72 259 ALA A C 1
ATOM 2049 O O . ALA A 1 259 ? -10.156 -10.169 -31.308 1.00 55.72 259 ALA A O 1
ATOM 2050 N N . SER A 1 260 ? -8.616 -11.545 -32.189 1.00 53.91 260 SER A N 1
ATOM 2051 C CA . SER A 1 260 ? -9.575 -12.557 -32.649 1.00 53.91 260 SER A CA 1
ATOM 2052 C C . SER A 1 260 ? -10.143 -13.403 -31.504 1.00 53.91 260 SER A C 1
ATOM 2054 O O . SER A 1 260 ? -11.344 -13.683 -31.510 1.00 53.91 260 SER A O 1
ATOM 2056 N N . ALA A 1 261 ? -9.355 -13.722 -30.469 1.00 50.00 261 ALA A N 1
ATOM 2057 C CA . ALA A 1 261 ? -9.867 -14.335 -29.240 1.00 50.00 261 ALA A CA 1
ATOM 2058 C C . ALA A 1 261 ? -10.895 -13.436 -28.524 1.00 50.00 261 ALA A C 1
ATOM 2060 O O . ALA A 1 261 ? -11.905 -13.934 -28.022 1.00 50.00 261 ALA A O 1
ATOM 2061 N N . GLY A 1 262 ? -10.701 -12.111 -28.546 1.00 43.75 262 GLY A N 1
ATOM 2062 C CA . GLY A 1 262 ? -11.629 -11.131 -27.965 1.00 43.75 262 GLY A CA 1
ATOM 2063 C C . GLY A 1 262 ? -13.033 -11.100 -28.591 1.00 43.75 262 GLY A C 1
ATOM 2064 O O . GLY A 1 262 ? -13.970 -10.624 -27.953 1.00 43.75 262 GLY A O 1
ATOM 2065 N N . ALA A 1 263 ? -13.212 -11.639 -29.803 1.00 47.56 263 ALA A N 1
ATOM 2066 C CA . ALA A 1 263 ? -14.515 -11.762 -30.469 1.00 47.56 263 ALA A CA 1
ATOM 2067 C C . ALA A 1 263 ? -15.198 -13.133 -30.248 1.00 47.56 263 ALA A C 1
ATOM 2069 O O . ALA A 1 263 ? -16.341 -13.337 -30.663 1.00 47.56 263 ALA A O 1
ATOM 2070 N N . GLY A 1 264 ? -14.514 -14.082 -29.598 1.00 45.56 264 GLY A N 1
ATOM 2071 C CA . GLY A 1 264 ? -14.902 -15.489 -29.464 1.00 45.56 264 GLY A CA 1
ATOM 2072 C C . GLY A 1 264 ? -15.980 -15.793 -28.417 1.00 45.56 264 GLY A C 1
ATOM 2073 O O . GLY A 1 264 ? -15.760 -16.636 -27.556 1.00 45.56 264 GLY A O 1
ATOM 2074 N N . HIS A 1 265 ? -17.140 -15.135 -28.500 1.00 51.72 265 HIS A N 1
ATOM 2075 C CA . HIS A 1 265 ? -18.400 -15.535 -27.847 1.00 51.72 265 HIS A CA 1
ATOM 2076 C C . HIS A 1 265 ? -18.292 -15.973 -26.364 1.00 51.72 265 HIS A C 1
ATOM 2078 O O . HIS A 1 265 ? -18.788 -17.035 -25.983 1.00 51.72 265 HIS A O 1
ATOM 2084 N N . PHE A 1 266 ? -17.681 -15.138 -25.514 1.00 47.03 266 PHE A N 1
ATOM 2085 C CA . PHE A 1 266 ? -17.636 -15.341 -24.059 1.00 47.03 266 PHE A CA 1
ATOM 2086 C C . PHE A 1 266 ? -19.059 -15.355 -23.466 1.00 47.03 266 PHE A C 1
ATOM 2088 O O . PHE A 1 266 ? -19.637 -14.308 -23.160 1.00 47.03 266 PHE A O 1
ATOM 2095 N N . ASP A 1 267 ? -19.645 -16.546 -23.321 1.00 55.31 267 ASP A N 1
ATOM 2096 C CA . ASP A 1 267 ? -20.980 -16.714 -22.749 1.00 55.31 267 ASP A CA 1
ATOM 2097 C C . ASP A 1 267 ? -20.932 -16.522 -21.227 1.00 55.31 267 ASP A C 1
ATOM 2099 O O . ASP A 1 267 ? -20.743 -17.446 -20.431 1.00 55.31 267 ASP A O 1
ATOM 2103 N N . ARG A 1 268 ? -21.077 -15.255 -20.834 1.00 62.47 268 ARG A N 1
ATOM 2104 C CA . ARG A 1 268 ? -21.044 -14.803 -19.443 1.00 62.47 268 ARG A CA 1
ATOM 2105 C C . ARG A 1 268 ? -22.129 -15.465 -18.590 1.00 62.47 268 ARG A C 1
ATOM 2107 O O . ARG A 1 268 ? -21.909 -15.618 -17.393 1.00 62.47 268 ARG A O 1
ATOM 2114 N N . ALA A 1 269 ? -23.251 -15.884 -19.185 1.00 62.22 269 ALA A N 1
ATOM 2115 C CA . ALA A 1 269 ? -24.282 -16.627 -18.468 1.00 62.22 269 ALA A CA 1
ATOM 2116 C C . ALA A 1 269 ? -23.751 -18.007 -18.063 1.00 62.22 269 ALA A C 1
ATOM 2118 O O . ALA A 1 269 ? -23.741 -18.317 -16.880 1.00 62.22 269 ALA A O 1
ATOM 2119 N N . ALA A 1 270 ? -23.182 -18.774 -18.998 1.00 67.25 270 ALA A N 1
ATOM 2120 C CA . ALA A 1 270 ? -22.619 -20.102 -18.721 1.00 67.25 270 ALA A CA 1
ATOM 2121 C C . ALA A 1 270 ? -21.442 -20.103 -17.716 1.00 67.25 270 ALA A C 1
ATOM 2123 O O . ALA A 1 270 ? -21.139 -21.141 -17.123 1.00 67.25 270 ALA A O 1
ATOM 2124 N N . MET A 1 271 ? -20.774 -18.960 -17.516 1.00 72.44 271 MET A N 1
ATOM 2125 C CA . MET A 1 271 ? -19.759 -18.785 -16.470 1.00 72.44 271 MET A CA 1
ATOM 2126 C C . MET A 1 271 ? -20.380 -18.488 -15.096 1.00 72.44 271 MET A C 1
ATOM 2128 O O . MET A 1 271 ? -19.946 -19.069 -14.104 1.00 72.44 271 MET A O 1
ATOM 2132 N N . LEU A 1 272 ? -21.413 -17.639 -15.036 1.00 71.19 272 LEU A N 1
ATOM 2133 C CA . LEU A 1 272 ? -22.168 -17.361 -13.807 1.00 71.19 272 LEU A CA 1
ATOM 2134 C C . LEU A 1 272 ? -22.909 -18.614 -13.314 1.00 71.19 272 LEU A C 1
ATOM 2136 O O . LEU A 1 272 ? -22.755 -18.985 -12.158 1.00 71.19 272 LEU A O 1
ATOM 2140 N N . ASP A 1 273 ? -23.563 -19.346 -14.218 1.00 75.62 273 ASP A N 1
ATOM 2141 C CA . ASP A 1 273 ? -24.238 -20.630 -13.960 1.00 75.62 273 ASP A CA 1
ATOM 2142 C C . ASP A 1 273 ? -23.273 -21.717 -13.432 1.00 75.62 273 ASP A C 1
ATOM 2144 O O . ASP A 1 273 ? -23.690 -22.710 -12.841 1.00 75.62 273 ASP A O 1
ATOM 2148 N N . LYS A 1 274 ? -21.961 -21.550 -13.654 1.00 76.50 274 LYS A N 1
ATOM 2149 C CA . LYS A 1 274 ? -20.904 -22.404 -13.089 1.00 76.50 274 LYS A CA 1
ATOM 2150 C C . LYS A 1 274 ? -20.444 -21.944 -11.709 1.00 76.50 274 LYS A C 1
ATOM 2152 O O . LYS A 1 274 ? -20.143 -22.793 -10.877 1.00 76.50 274 LYS A O 1
ATOM 2157 N N . LEU A 1 275 ? -20.368 -20.634 -11.482 1.00 73.94 275 LEU A N 1
ATOM 2158 C CA . LEU A 1 275 ? -20.015 -20.057 -10.185 1.00 73.94 275 LEU A CA 1
ATOM 2159 C C . LEU A 1 275 ? -21.127 -20.306 -9.160 1.00 73.94 275 LEU A C 1
ATOM 2161 O O . LEU A 1 275 ? -20.832 -20.813 -8.089 1.00 73.94 275 LEU A O 1
ATOM 2165 N N . GLU A 1 276 ? -22.389 -20.081 -9.527 1.00 80.88 276 GLU A N 1
ATOM 2166 C CA . GLU A 1 276 ? -23.562 -20.307 -8.665 1.00 80.88 276 GLU A CA 1
ATOM 2167 C C . GLU A 1 276 ? -23.698 -21.785 -8.243 1.00 80.88 276 GLU A C 1
ATOM 2169 O O . GLU A 1 276 ? -24.030 -22.089 -7.099 1.00 80.88 276 GLU A O 1
ATOM 2174 N N . ARG A 1 277 ? -23.344 -22.732 -9.128 1.00 79.19 277 ARG A N 1
ATOM 2175 C CA . ARG A 1 277 ? -23.280 -24.165 -8.779 1.00 79.19 277 ARG A CA 1
ATOM 2176 C C . ARG A 1 277 ? -22.104 -24.517 -7.868 1.00 79.19 277 ARG A C 1
ATOM 2178 O O . ARG A 1 277 ? -22.282 -25.337 -6.977 1.00 79.19 277 ARG A O 1
ATOM 2185 N N . LEU A 1 278 ? -20.929 -23.918 -8.074 1.00 74.69 278 LEU A N 1
ATOM 2186 C CA . LEU A 1 278 ? -19.775 -24.117 -7.186 1.00 74.69 278 LEU A CA 1
ATOM 2187 C C . LEU A 1 278 ? -20.015 -23.497 -5.803 1.00 74.69 278 LEU A C 1
ATOM 2189 O O . LEU A 1 278 ? -19.600 -24.070 -4.799 1.00 74.69 278 LEU A O 1
ATOM 2193 N N . GLU A 1 279 ? -20.705 -22.360 -5.741 1.00 78.00 279 GLU A N 1
ATOM 2194 C CA . GLU A 1 279 ? -21.137 -21.717 -4.499 1.00 78.00 279 GLU A CA 1
ATOM 2195 C C . GLU A 1 279 ? -22.125 -22.621 -3.745 1.00 78.00 279 GLU A C 1
ATOM 2197 O O . GLU A 1 279 ? -21.903 -22.905 -2.569 1.00 78.00 279 GLU A O 1
ATOM 2202 N N . ALA A 1 280 ? -23.116 -23.195 -4.440 1.00 79.19 280 ALA A N 1
ATOM 2203 C CA . ALA A 1 280 ? -24.040 -24.179 -3.871 1.00 79.19 280 ALA A CA 1
ATOM 2204 C C . ALA A 1 280 ? -23.346 -25.474 -3.391 1.00 79.19 280 ALA A C 1
ATOM 2206 O O . ALA A 1 280 ? -23.566 -25.889 -2.255 1.00 79.19 280 ALA A O 1
ATOM 2207 N N . GLU A 1 281 ? -22.467 -26.091 -4.197 1.00 79.25 281 GLU A N 1
ATOM 2208 C CA . GLU A 1 281 ? -21.698 -27.281 -3.777 1.00 79.25 281 GLU A CA 1
ATOM 2209 C C . GLU A 1 281 ? -20.797 -26.981 -2.566 1.00 79.25 281 GLU A C 1
ATOM 2211 O O . GLU A 1 281 ? -20.675 -27.807 -1.660 1.00 79.25 281 GLU A O 1
ATOM 2216 N N . THR A 1 282 ? -20.199 -25.787 -2.504 1.00 73.88 282 THR A N 1
ATOM 2217 C CA . THR A 1 282 ? -19.389 -25.363 -1.350 1.00 73.88 282 THR A CA 1
ATOM 2218 C C . THR A 1 282 ? -20.261 -25.151 -0.109 1.00 73.88 282 THR A C 1
ATOM 2220 O O . THR A 1 282 ? -19.861 -25.525 0.993 1.00 73.88 282 THR A O 1
ATOM 2223 N N . GLN A 1 283 ? -21.463 -24.591 -0.270 1.00 77.25 283 GLN A N 1
ATOM 2224 C CA . GLN A 1 283 ? -22.395 -24.342 0.828 1.00 77.25 283 GLN A CA 1
ATOM 2225 C C . GLN A 1 283 ? -22.952 -25.644 1.429 1.00 77.25 283 GLN A C 1
ATOM 2227 O O . GLN A 1 283 ? -22.967 -25.773 2.654 1.00 77.25 283 GLN A O 1
ATOM 2232 N N . ASP A 1 284 ? -23.316 -26.632 0.604 1.00 77.75 284 ASP A N 1
ATOM 2233 C CA . ASP A 1 284 ? -23.742 -27.961 1.074 1.00 77.75 284 ASP A CA 1
ATOM 2234 C C . ASP A 1 284 ? -22.616 -28.688 1.836 1.00 77.75 284 ASP A C 1
ATOM 2236 O O . ASP A 1 284 ? -22.862 -29.273 2.892 1.00 77.75 284 ASP A O 1
ATOM 2240 N N . VAL A 1 285 ? -21.363 -28.603 1.366 1.00 77.06 285 VAL A N 1
ATOM 2241 C CA . VAL A 1 285 ? -20.203 -29.183 2.075 1.00 77.06 285 VAL A CA 1
ATOM 2242 C C . VAL A 1 285 ? -19.958 -28.497 3.424 1.00 77.06 285 VAL A C 1
ATOM 2244 O O . VAL A 1 285 ? -19.654 -29.173 4.407 1.00 77.06 285 VAL A O 1
ATOM 2247 N N . VAL A 1 286 ? -20.128 -27.173 3.515 1.00 74.12 286 VAL A N 1
ATOM 2248 C CA . VAL A 1 286 ? -20.021 -26.442 4.791 1.00 74.12 286 VAL A CA 1
ATOM 2249 C C . VAL A 1 286 ? -21.134 -26.847 5.767 1.00 74.12 286 VAL A C 1
ATOM 2251 O O . VAL A 1 286 ? -20.863 -26.995 6.960 1.00 74.12 286 VAL A O 1
ATOM 2254 N N . LEU A 1 287 ? -22.358 -27.084 5.285 1.00 77.00 287 LEU A N 1
ATOM 2255 C CA . LEU A 1 287 ? -23.473 -27.558 6.115 1.00 77.00 287 LEU A CA 1
ATOM 2256 C C . LEU A 1 287 ? -23.243 -28.990 6.628 1.00 77.00 287 LEU A C 1
ATOM 2258 O O . LEU A 1 287 ? -23.361 -29.222 7.830 1.00 77.00 287 LEU A O 1
ATOM 2262 N N . ASP A 1 288 ? -22.824 -29.918 5.764 1.00 82.88 288 ASP A N 1
ATOM 2263 C CA . ASP A 1 288 ? -22.458 -31.295 6.137 1.00 82.88 288 ASP A CA 1
ATOM 2264 C C . ASP A 1 288 ? -21.287 -31.338 7.141 1.00 82.88 288 ASP A C 1
ATOM 2266 O O . ASP A 1 288 ? -21.314 -32.098 8.114 1.00 82.88 288 ASP A O 1
ATOM 2270 N N . MET A 1 289 ? -20.279 -30.473 6.975 1.00 75.25 289 MET A N 1
ATOM 2271 C CA . MET A 1 289 ? -19.205 -30.319 7.961 1.00 75.25 289 MET A CA 1
ATOM 2272 C C . MET A 1 289 ? -19.704 -29.739 9.293 1.00 75.25 289 MET A C 1
ATOM 2274 O O . MET A 1 289 ? -19.239 -30.176 10.348 1.00 75.25 289 MET A O 1
ATOM 2278 N N . SER A 1 290 ? -20.656 -28.801 9.269 1.00 78.88 290 SER A N 1
ATOM 2279 C CA . SER A 1 290 ? -21.254 -28.226 10.481 1.00 78.88 290 SER A CA 1
ATOM 2280 C C . SER A 1 290 ? -22.086 -29.257 11.250 1.00 78.88 290 SER A C 1
ATOM 2282 O O . SER A 1 290 ? -21.921 -29.389 12.462 1.00 78.88 290 SER A O 1
ATOM 2284 N N . GLU A 1 291 ? -22.928 -30.038 10.566 1.00 85.00 291 GLU A N 1
ATOM 2285 C CA . GLU A 1 291 ? -23.725 -31.102 11.192 1.00 85.00 291 GLU A CA 1
ATOM 2286 C C . GLU A 1 291 ? -22.822 -32.203 11.778 1.00 85.00 291 GLU A C 1
ATOM 2288 O O . GLU A 1 291 ? -23.072 -32.711 12.875 1.00 85.00 291 GLU A O 1
ATOM 2293 N N . LYS A 1 292 ? -21.713 -32.539 11.107 1.00 84.12 292 LYS A N 1
ATOM 2294 C CA . LYS A 1 292 ? -20.702 -33.469 11.640 1.00 84.12 292 LYS A CA 1
ATOM 2295 C C . LYS A 1 292 ? -19.976 -32.918 12.869 1.00 84.12 292 LYS A C 1
ATOM 2297 O O . LYS A 1 292 ? -19.700 -33.691 13.788 1.00 84.12 292 LYS A O 1
ATOM 2302 N N . ALA A 1 293 ? -19.697 -31.615 12.917 1.00 79.00 293 ALA A N 1
ATOM 2303 C CA . ALA A 1 293 ? -19.106 -30.969 14.087 1.00 79.00 293 ALA A CA 1
ATOM 2304 C C . ALA A 1 293 ? -20.068 -30.975 15.290 1.00 79.00 293 ALA A C 1
ATOM 2306 O O . ALA A 1 293 ? -19.670 -31.388 16.379 1.00 79.00 293 ALA A O 1
ATOM 2307 N N . GLU A 1 294 ? -21.341 -30.616 15.089 1.00 84.81 294 GLU A N 1
ATOM 2308 C CA . GLU A 1 294 ? -22.362 -30.623 16.148 1.00 84.81 294 GLU A CA 1
ATOM 2309 C C . GLU A 1 294 ? -22.595 -32.040 16.704 1.00 84.81 294 GLU A C 1
ATOM 2311 O O . GLU A 1 294 ? -22.592 -32.245 17.919 1.00 84.81 294 GLU A O 1
ATOM 2316 N N . ASN A 1 295 ? -22.686 -33.056 15.837 1.00 84.44 295 ASN A N 1
ATOM 2317 C CA . ASN A 1 295 ? -22.783 -34.454 16.271 1.00 84.44 295 ASN A CA 1
ATOM 2318 C C . ASN A 1 295 ? -21.543 -34.917 17.067 1.00 84.44 295 ASN A C 1
ATOM 2320 O O . ASN A 1 295 ? -21.680 -35.641 18.058 1.00 84.44 295 ASN A O 1
ATOM 2324 N N . ALA A 1 296 ? -20.337 -34.484 16.684 1.00 83.81 296 ALA A N 1
ATOM 2325 C CA . ALA A 1 296 ? -19.107 -34.796 17.415 1.00 83.81 296 ALA A CA 1
ATOM 2326 C C . ALA A 1 296 ? -19.022 -34.084 18.781 1.00 83.81 296 ALA A C 1
ATOM 2328 O O . ALA A 1 296 ? -18.478 -34.649 19.738 1.00 83.81 296 ALA A O 1
ATOM 2329 N N . GLU A 1 297 ? -19.579 -32.876 18.911 1.00 84.69 297 GLU A N 1
ATOM 2330 C CA . GLU A 1 297 ? -19.700 -32.177 20.195 1.00 84.69 297 GLU A CA 1
ATOM 2331 C C . GLU A 1 297 ? -20.732 -32.859 21.108 1.00 84.69 297 GLU A C 1
ATOM 2333 O O . GLU A 1 297 ? -20.443 -33.132 22.278 1.00 84.69 297 GLU A O 1
ATOM 2338 N N . LEU A 1 298 ? -21.902 -33.228 20.574 1.00 87.56 298 LEU A N 1
ATOM 2339 C CA . LEU A 1 298 ? -22.947 -33.939 21.318 1.00 87.56 298 LEU A CA 1
ATOM 2340 C C . LEU A 1 298 ? -22.455 -35.284 21.877 1.00 87.56 298 LEU A C 1
ATOM 2342 O O . LEU A 1 298 ? -22.729 -35.597 23.042 1.00 87.56 298 LEU A O 1
ATOM 2346 N N . GLU A 1 299 ? -21.681 -36.052 21.105 1.00 89.44 299 GLU A N 1
ATOM 2347 C CA . GLU A 1 299 ? -21.102 -37.312 21.585 1.00 89.44 299 GLU A CA 1
ATOM 2348 C C . GLU A 1 299 ? -19.979 -37.082 22.614 1.00 89.44 299 GLU A C 1
ATOM 2350 O O . GLU A 1 299 ? -19.926 -37.785 23.625 1.00 89.44 299 GLU A O 1
ATOM 2355 N N . ASN A 1 300 ? -19.153 -36.036 22.471 1.00 84.31 300 ASN A N 1
ATOM 2356 C CA . ASN A 1 300 ? -18.205 -35.628 23.522 1.00 84.31 300 ASN A CA 1
ATOM 2357 C C . ASN A 1 300 ? -18.919 -35.252 24.831 1.00 84.31 300 ASN A C 1
ATOM 2359 O O . ASN A 1 300 ? -18.484 -35.638 25.923 1.00 84.31 300 ASN A O 1
ATOM 2363 N N . ILE A 1 301 ? -20.049 -34.546 24.748 1.00 87.69 301 ILE A N 1
ATOM 2364 C CA . ILE A 1 301 ? -20.901 -34.228 25.899 1.00 87.69 301 ILE A CA 1
ATOM 2365 C C . ILE A 1 301 ? -21.501 -35.509 26.508 1.00 87.69 301 ILE A C 1
ATOM 2367 O O . ILE A 1 301 ? -21.607 -35.602 27.737 1.00 87.69 301 ILE A O 1
ATOM 2371 N N . ARG A 1 302 ? -21.871 -36.509 25.692 1.00 94.19 302 ARG A N 1
ATOM 2372 C CA . ARG A 1 302 ? -22.367 -37.817 26.159 1.00 94.19 302 ARG A CA 1
ATOM 2373 C C . ARG A 1 302 ? -21.279 -38.581 26.919 1.00 94.19 302 ARG A C 1
ATOM 2375 O O . ARG A 1 302 ? -21.481 -38.912 28.089 1.00 94.19 302 ARG A O 1
ATOM 2382 N N . LEU A 1 303 ? -20.110 -38.762 26.307 1.00 89.31 303 LEU A N 1
ATOM 2383 C CA . LEU A 1 303 ? -18.953 -39.446 26.895 1.00 89.31 303 LEU A CA 1
ATOM 2384 C C . LEU A 1 303 ? -18.454 -38.745 28.169 1.00 89.31 303 LEU A C 1
ATOM 2386 O O . LEU A 1 303 ? -18.147 -39.404 29.160 1.00 89.31 303 LEU A O 1
ATOM 2390 N N . THR A 1 304 ? -18.464 -37.409 28.212 1.00 86.94 304 THR A N 1
ATOM 2391 C CA . THR A 1 304 ? -18.088 -36.634 29.411 1.00 86.94 304 THR A CA 1
ATOM 2392 C C . THR A 1 304 ? -19.056 -36.852 30.582 1.00 86.94 304 THR A C 1
ATOM 2394 O O . THR A 1 304 ? -18.635 -36.878 31.743 1.00 86.94 304 THR A O 1
ATOM 2397 N N . LYS A 1 305 ? -20.360 -37.018 30.316 1.00 90.44 305 LYS A N 1
ATOM 2398 C CA . LYS A 1 305 ? -21.359 -37.368 31.346 1.00 90.44 305 LYS A CA 1
ATOM 2399 C C . LYS A 1 305 ? -21.166 -38.806 31.837 1.00 90.44 305 LYS A C 1
ATOM 2401 O O . LYS A 1 305 ? -21.245 -39.051 33.040 1.00 90.44 305 LYS A O 1
ATOM 2406 N N . GLU A 1 306 ? -20.873 -39.729 30.927 1.00 91.12 306 GLU A N 1
ATOM 2407 C CA . GLU A 1 306 ? -20.637 -41.145 31.225 1.00 91.12 306 GLU A CA 1
ATOM 2408 C C . GLU A 1 306 ? -19.354 -41.350 32.054 1.00 91.12 306 GLU A C 1
ATOM 2410 O O . GLU A 1 306 ? -19.391 -42.003 33.097 1.00 91.12 306 GLU A O 1
ATOM 2415 N N . LEU A 1 307 ? -18.258 -40.663 31.710 1.00 88.44 307 LEU A N 1
ATOM 2416 C CA . LEU A 1 307 ? -17.021 -40.637 32.499 1.00 88.44 307 LEU A CA 1
ATOM 2417 C C . LEU A 1 307 ? -17.259 -40.133 33.934 1.00 88.44 307 LEU A C 1
ATOM 2419 O O . LEU A 1 307 ? -16.802 -40.753 34.895 1.00 88.44 307 LEU A O 1
ATOM 2423 N N . LYS A 1 308 ? -18.026 -39.044 34.101 1.00 88.94 308 LYS A N 1
ATOM 2424 C CA . LYS A 1 308 ? -18.378 -38.495 35.425 1.00 88.94 308 LYS A CA 1
ATOM 2425 C C . LYS A 1 308 ? -19.231 -39.459 36.256 1.00 88.94 308 LYS A C 1
ATOM 2427 O O . LYS A 1 308 ? -19.024 -39.548 37.465 1.00 88.94 308 LYS A O 1
ATOM 2432 N N . LYS A 1 309 ? -20.151 -40.206 35.632 1.00 92.00 309 LYS A N 1
ATOM 2433 C CA . LYS A 1 309 ? -20.908 -41.280 36.301 1.00 92.00 309 LYS A CA 1
ATOM 2434 C C . LYS A 1 309 ? -19.966 -42.385 36.788 1.00 92.00 309 LYS A C 1
ATOM 2436 O O . LYS A 1 309 ? -20.028 -42.755 37.958 1.00 92.00 309 LYS A O 1
ATOM 2441 N N . ASN A 1 310 ? -19.061 -42.848 35.928 1.00 90.50 310 ASN A N 1
ATOM 2442 C CA . ASN A 1 310 ? -18.137 -43.933 36.257 1.00 90.50 310 ASN A CA 1
ATOM 2443 C C . ASN A 1 310 ? -17.167 -43.531 37.385 1.00 90.50 310 ASN A C 1
ATOM 2445 O O . ASN A 1 310 ? -16.943 -44.320 38.300 1.00 90.50 310 ASN A O 1
ATOM 2449 N N . MET A 1 311 ? -16.675 -42.284 37.409 1.00 88.06 311 MET A N 1
ATOM 2450 C CA . MET A 1 311 ? -15.886 -41.758 38.536 1.00 88.06 311 MET A CA 1
ATOM 2451 C C . MET A 1 311 ? -16.658 -41.776 39.868 1.00 88.06 311 MET A C 1
ATOM 2453 O O . MET A 1 311 ? -16.099 -42.162 40.893 1.00 88.06 311 MET A O 1
ATOM 2457 N N . LEU A 1 312 ? -17.943 -41.402 39.867 1.00 90.31 312 LEU A N 1
ATOM 2458 C CA . LEU A 1 312 ? -18.789 -41.438 41.070 1.00 90.31 312 LEU A CA 1
ATOM 2459 C C . LEU A 1 312 ? -19.100 -42.866 41.546 1.00 90.31 312 LEU A C 1
ATOM 2461 O O . LEU A 1 312 ? -19.347 -43.077 42.733 1.00 90.31 312 LEU A O 1
ATOM 2465 N N . GLU A 1 313 ? -19.111 -43.846 40.645 1.00 89.25 313 GLU A N 1
ATOM 2466 C CA . GLU A 1 313 ? -19.301 -45.262 40.984 1.00 89.25 313 GLU A CA 1
ATOM 2467 C C . GLU A 1 313 ? -18.007 -45.895 41.520 1.00 89.25 313 GLU A C 1
ATOM 2469 O O . GLU A 1 313 ? -18.057 -46.605 42.526 1.00 89.25 313 GLU A O 1
ATOM 2474 N N . ILE A 1 314 ? -16.848 -45.540 40.955 1.00 85.50 314 ILE A N 1
ATOM 2475 C CA . ILE A 1 314 ? -15.523 -45.903 41.486 1.00 85.50 314 ILE A CA 1
ATOM 2476 C C . ILE A 1 314 ? -15.323 -45.339 42.900 1.00 85.50 314 ILE A C 1
ATOM 2478 O O . ILE A 1 314 ? -14.897 -46.070 43.791 1.00 85.50 314 ILE A O 1
ATOM 2482 N N . GLU A 1 315 ? -15.675 -44.074 43.144 1.00 91.00 315 GLU A N 1
ATOM 2483 C CA . GLU A 1 315 ? -15.499 -43.458 44.466 1.00 91.00 315 GLU A CA 1
ATOM 2484 C C . GLU A 1 315 ? -16.414 -44.090 45.532 1.00 91.00 315 GLU A C 1
ATOM 2486 O O . GLU A 1 315 ? -15.979 -44.338 46.656 1.00 91.00 315 GLU A O 1
ATOM 2491 N N . LYS A 1 316 ? -17.652 -44.465 45.175 1.00 90.62 316 LYS A N 1
ATOM 2492 C CA . LYS A 1 316 ? -18.528 -45.257 46.062 1.00 90.62 316 LYS A CA 1
ATOM 2493 C C . LYS A 1 316 ? -17.930 -46.625 46.393 1.00 90.62 316 LYS A C 1
ATOM 2495 O O . LYS A 1 316 ? -17.987 -47.046 47.547 1.00 90.62 316 LYS A O 1
ATOM 2500 N N . ALA A 1 317 ? -17.352 -47.310 45.405 1.00 85.75 317 ALA A N 1
ATOM 2501 C CA . ALA A 1 317 ? -16.680 -48.589 45.623 1.00 85.75 317 ALA A CA 1
ATOM 2502 C C . ALA A 1 317 ? -15.429 -48.437 46.509 1.00 85.75 317 ALA A C 1
ATOM 2504 O O . ALA A 1 317 ? -15.178 -49.291 47.359 1.00 85.75 317 ALA A O 1
ATOM 2505 N N . ARG A 1 318 ? -14.683 -47.330 46.366 1.00 90.19 318 ARG A N 1
ATOM 2506 C CA . ARG A 1 318 ? -13.531 -46.998 47.216 1.00 90.19 318 ARG A CA 1
ATOM 2507 C C . ARG A 1 318 ? -13.941 -46.806 48.677 1.00 90.19 318 ARG A C 1
ATOM 2509 O O . ARG A 1 318 ? -13.377 -47.473 49.539 1.00 90.19 318 ARG A O 1
ATOM 2516 N N . VAL A 1 319 ? -14.958 -45.980 48.941 1.00 90.06 319 VAL A N 1
ATOM 2517 C CA . VAL A 1 319 ? -15.497 -45.768 50.298 1.00 90.06 319 VAL A CA 1
ATOM 2518 C C . VAL A 1 319 ? -15.992 -47.083 50.907 1.00 90.06 319 VAL A C 1
ATOM 2520 O O . VAL A 1 319 ? -15.613 -47.415 52.025 1.00 90.06 319 VAL A O 1
ATOM 2523 N N . HIS A 1 320 ? -16.750 -47.892 50.158 1.00 89.19 320 HIS A N 1
ATOM 2524 C CA . HIS A 1 320 ? -17.241 -49.173 50.675 1.00 89.19 320 HIS A CA 1
ATOM 2525 C C . HIS A 1 320 ? -16.109 -50.169 50.993 1.00 89.19 320 HIS A C 1
ATOM 2527 O O . HIS A 1 320 ? -16.203 -50.925 51.962 1.00 89.19 320 HIS A O 1
ATOM 2533 N N . ARG A 1 321 ? -15.007 -50.154 50.228 1.00 90.38 321 ARG A N 1
ATOM 2534 C CA . ARG A 1 321 ? -13.807 -50.938 50.558 1.00 90.38 321 ARG A CA 1
ATOM 2535 C C . ARG A 1 321 ? -13.135 -50.425 51.833 1.00 90.38 321 ARG A C 1
ATOM 2537 O O . ARG A 1 321 ? -12.755 -51.231 52.674 1.00 90.38 321 ARG A O 1
ATOM 2544 N N . GLU A 1 322 ? -13.028 -49.109 52.004 1.00 88.12 322 GLU A N 1
ATOM 2545 C CA . GLU A 1 322 ? -12.443 -48.483 53.199 1.00 88.12 322 GLU A CA 1
ATOM 2546 C C . GLU A 1 322 ? -13.277 -48.753 54.470 1.00 88.12 322 GLU A C 1
ATOM 2548 O O . GLU A 1 322 ? -12.697 -48.998 55.534 1.00 88.12 322 GLU A O 1
ATOM 2553 N N . ASP A 1 323 ? -14.609 -48.836 54.357 1.00 87.38 323 ASP A N 1
ATOM 2554 C CA . ASP A 1 323 ? -15.507 -49.321 55.419 1.00 87.38 323 ASP A CA 1
ATOM 2555 C C . ASP A 1 323 ? -15.232 -50.795 55.769 1.00 87.38 323 ASP A C 1
ATOM 2557 O O . ASP A 1 323 ? -15.030 -51.130 56.938 1.00 87.38 323 ASP A O 1
ATOM 2561 N N . LEU A 1 324 ? -15.185 -51.686 54.769 1.00 88.00 324 LEU A N 1
ATOM 2562 C CA . LEU A 1 324 ? -14.949 -53.124 54.969 1.00 88.00 324 LEU A CA 1
ATOM 2563 C C . LEU A 1 324 ? -13.556 -53.414 55.548 1.00 88.00 324 LEU A C 1
ATOM 2565 O O . LEU A 1 324 ? -13.422 -54.222 56.466 1.00 88.00 324 LEU A O 1
ATOM 2569 N N . GLU A 1 325 ? -12.519 -52.722 55.074 1.00 87.44 325 GLU A N 1
ATOM 2570 C CA . GLU A 1 325 ? -11.177 -52.777 55.660 1.00 87.44 325 GLU A CA 1
ATOM 2571 C C . GLU A 1 325 ? -11.168 -52.279 57.114 1.00 87.44 325 GLU A C 1
ATOM 2573 O O . GLU A 1 325 ? -10.372 -52.760 57.923 1.00 87.44 325 GLU A O 1
ATOM 2578 N N . THR A 1 326 ? -12.042 -51.331 57.466 1.00 87.19 326 THR A N 1
ATOM 2579 C CA . THR A 1 326 ? -12.161 -50.808 58.834 1.00 87.19 326 THR A CA 1
ATOM 2580 C C . THR A 1 326 ? -12.881 -51.789 59.749 1.00 87.19 326 THR A C 1
ATOM 2582 O O . THR A 1 326 ? -12.337 -52.114 60.801 1.00 87.19 326 THR A O 1
ATOM 2585 N N . GLN A 1 327 ? -13.994 -52.381 59.312 1.00 88.88 327 GLN A N 1
ATOM 2586 C CA . GLN A 1 327 ? -14.656 -53.478 60.029 1.00 88.88 327 GLN A CA 1
ATOM 2587 C C . GLN A 1 327 ? -13.718 -54.682 60.220 1.00 88.88 327 GLN A C 1
ATOM 2589 O O . GLN A 1 327 ? -13.694 -55.295 61.286 1.00 88.88 327 GLN A O 1
ATOM 2594 N N . LEU A 1 328 ? -12.889 -55.003 59.220 1.00 82.50 328 LEU A N 1
ATOM 2595 C CA . LEU A 1 328 ? -11.905 -56.085 59.306 1.00 82.50 328 LEU A CA 1
ATOM 2596 C C . LEU A 1 328 ? -10.730 -55.738 60.239 1.00 82.50 328 LEU A C 1
ATOM 2598 O O . LEU A 1 328 ? -10.234 -56.620 60.943 1.00 82.50 328 LEU A O 1
ATOM 2602 N N . ARG A 1 329 ? -10.315 -54.464 60.313 1.00 81.94 329 ARG A N 1
ATOM 2603 C CA . ARG A 1 329 ? -9.362 -53.966 61.325 1.00 81.94 329 ARG A CA 1
ATOM 2604 C C . ARG A 1 329 ? -9.949 -54.021 62.740 1.00 81.94 329 ARG A C 1
ATOM 2606 O O . ARG A 1 329 ? -9.258 -54.484 63.644 1.00 81.94 329 ARG A O 1
ATOM 2613 N N . GLU A 1 330 ? -11.205 -53.625 62.931 1.00 84.00 330 GLU A N 1
ATOM 2614 C CA . GLU A 1 330 ? -11.907 -53.697 64.222 1.00 84.00 330 GLU A CA 1
ATOM 2615 C C . GLU A 1 330 ? -12.103 -55.144 64.688 1.00 84.00 330 GLU A C 1
ATOM 2617 O O . GLU A 1 330 ? -11.780 -55.469 65.830 1.00 84.00 330 GLU A O 1
ATOM 2622 N N . LEU A 1 331 ? -12.531 -56.045 63.797 1.00 80.06 331 LEU A N 1
ATOM 2623 C CA . LEU A 1 331 ? -12.618 -57.480 64.082 1.00 80.06 331 LEU A CA 1
ATOM 2624 C C . LEU A 1 331 ? -11.255 -58.059 64.478 1.00 80.06 331 LEU A C 1
ATOM 2626 O O . LEU A 1 331 ? -11.170 -58.756 65.487 1.00 80.06 331 LEU A O 1
ATOM 2630 N N . LYS A 1 332 ? -10.176 -57.736 63.747 1.00 77.00 332 LYS A N 1
ATOM 2631 C CA . LYS A 1 332 ? -8.817 -58.171 64.114 1.00 77.00 332 LYS A CA 1
ATOM 2632 C C . LYS A 1 332 ? -8.356 -57.594 65.458 1.00 77.00 332 LYS A C 1
ATOM 2634 O O . LYS A 1 332 ? -7.728 -58.321 66.224 1.00 77.00 332 LYS A O 1
ATOM 2639 N N . ALA A 1 333 ? -8.696 -56.345 65.781 1.00 76.56 333 ALA A N 1
ATOM 2640 C CA . ALA A 1 333 ? -8.376 -55.733 67.071 1.00 76.56 333 ALA A CA 1
ATOM 2641 C C . ALA A 1 333 ? -9.117 -56.418 68.236 1.00 76.56 333 ALA A C 1
ATOM 2643 O O . ALA A 1 333 ? -8.476 -56.851 69.191 1.00 76.56 333 ALA A O 1
ATOM 2644 N N . LEU A 1 334 ? -10.436 -56.611 68.118 1.00 76.88 334 LEU A N 1
ATOM 2645 C CA . LEU A 1 334 ? -11.265 -57.314 69.110 1.00 76.88 334 LEU A CA 1
ATOM 2646 C C . LEU A 1 334 ? -10.836 -58.779 69.310 1.00 76.88 334 LEU A C 1
ATOM 2648 O O . LEU A 1 334 ? -10.975 -59.331 70.403 1.00 76.88 334 LEU A O 1
ATOM 2652 N N . PHE A 1 335 ? -10.310 -59.424 68.264 1.00 65.00 335 PHE A N 1
ATOM 2653 C CA . PHE A 1 335 ? -9.790 -60.789 68.344 1.00 65.00 335 PHE A CA 1
ATOM 2654 C C . PHE A 1 335 ? -8.415 -60.843 69.029 1.00 65.00 335 PHE A C 1
ATOM 2656 O O . PHE A 1 335 ? -8.201 -61.675 69.911 1.00 65.00 335 PHE A O 1
ATOM 2663 N N . ALA A 1 336 ? -7.511 -59.915 68.694 1.00 66.19 336 ALA A N 1
ATOM 2664 C CA . ALA A 1 336 ? -6.205 -59.783 69.341 1.00 66.19 336 ALA A CA 1
ATOM 2665 C C . ALA A 1 336 ? -6.321 -59.412 70.832 1.00 66.19 336 ALA A C 1
ATOM 2667 O O . ALA A 1 336 ? -5.574 -59.938 71.654 1.00 66.19 336 ALA A O 1
ATOM 2668 N N . GLU A 1 337 ? -7.293 -58.571 71.200 1.00 70.69 337 GLU A N 1
ATOM 2669 C CA . GLU A 1 337 ? -7.585 -58.210 72.594 1.00 70.69 337 GLU A CA 1
ATOM 2670 C C . GLU A 1 337 ? -8.085 -59.413 73.420 1.00 70.69 337 GLU A C 1
ATOM 2672 O O . GLU A 1 337 ? -7.796 -59.513 74.613 1.00 70.69 337 GLU A O 1
ATOM 2677 N N . ARG A 1 338 ? -8.768 -60.380 72.787 1.00 67.31 338 ARG A N 1
ATOM 2678 C CA . ARG A 1 338 ? -9.163 -61.652 73.424 1.00 67.31 338 ARG A CA 1
ATOM 2679 C C . ARG A 1 338 ? -8.044 -62.695 73.485 1.00 67.31 338 ARG A C 1
ATOM 2681 O O . ARG A 1 338 ? -8.029 -63.492 74.423 1.00 67.31 338 ARG A O 1
ATOM 2688 N N . HIS A 1 339 ? -7.129 -62.713 72.514 1.00 58.81 339 HIS A N 1
ATOM 2689 C CA . HIS A 1 339 ? -6.125 -63.775 72.355 1.00 58.81 339 HIS A CA 1
ATOM 2690 C C . HIS A 1 339 ? -4.693 -63.234 72.132 1.00 58.81 339 HIS A C 1
ATOM 2692 O O . HIS A 1 339 ? -4.062 -63.561 71.126 1.00 58.81 339 HIS A O 1
ATOM 2698 N N . PRO A 1 340 ? -4.119 -62.462 73.078 1.00 56.94 340 PRO A N 1
ATOM 2699 C CA . PRO A 1 340 ? -2.882 -61.695 72.863 1.00 56.94 340 PRO A CA 1
ATOM 2700 C C . PRO A 1 340 ? -1.590 -62.514 72.665 1.00 56.94 340 PRO A C 1
ATOM 2702 O O . PRO A 1 340 ? -0.546 -61.925 72.404 1.00 56.94 340 PRO A O 1
ATOM 2705 N N . ASN A 1 341 ? -1.632 -63.846 72.803 1.00 57.31 341 ASN A N 1
ATOM 2706 C CA . ASN A 1 341 ? -0.461 -64.738 72.753 1.00 57.31 341 ASN A CA 1
ATOM 2707 C C . ASN A 1 341 ? -0.617 -65.939 71.790 1.00 57.31 341 ASN A C 1
ATOM 2709 O O . ASN A 1 341 ? 0.217 -66.840 71.830 1.00 57.31 341 ASN A O 1
ATOM 2713 N N . ALA A 1 342 ? -1.673 -66.004 70.972 1.00 51.88 342 ALA A N 1
ATOM 2714 C CA . ALA A 1 342 ? -1.902 -67.125 70.051 1.00 51.88 342 ALA A CA 1
ATOM 2715 C C . ALA A 1 342 ? -1.416 -66.787 68.632 1.00 51.88 342 ALA A C 1
ATOM 2717 O O . ALA A 1 342 ? -1.688 -65.692 68.137 1.00 51.88 342 ALA A O 1
ATOM 2718 N N . SER A 1 343 ? -0.717 -67.706 67.954 1.00 59.25 343 SER A N 1
ATOM 2719 C CA . SER A 1 343 ? -0.319 -67.479 66.558 1.00 59.25 343 SER A CA 1
ATOM 2720 C C . SER A 1 343 ? -1.466 -67.759 65.578 1.00 59.25 343 SER A C 1
ATOM 2722 O O . SER A 1 343 ? -2.352 -68.577 65.832 1.00 59.25 343 SER A O 1
ATOM 2724 N N . GLU A 1 344 ? -1.441 -67.098 64.417 1.00 53.28 344 GLU A N 1
ATOM 2725 C CA . GLU A 1 344 ? -2.482 -67.204 63.377 1.00 53.28 344 GLU A CA 1
ATOM 2726 C C . GLU A 1 344 ? -2.677 -68.660 62.883 1.00 53.28 344 GLU A C 1
ATOM 2728 O O . GLU A 1 344 ? -3.786 -69.058 62.530 1.00 53.28 344 GLU A O 1
ATOM 2733 N N . SER A 1 345 ? -1.630 -69.494 62.970 1.00 52.03 345 SER A N 1
ATOM 2734 C CA . SER A 1 345 ? -1.664 -70.927 62.634 1.00 52.03 345 SER A CA 1
ATOM 2735 C C . SER A 1 345 ? -2.297 -71.820 63.716 1.00 52.03 345 SER A C 1
ATOM 2737 O O . SER A 1 345 ? -2.834 -72.882 63.393 1.00 52.03 345 SER A O 1
ATOM 2739 N N . GLU A 1 346 ? -2.229 -71.429 64.990 1.00 52.88 346 GLU A N 1
ATOM 2740 C CA . GLU A 1 346 ? -2.783 -72.196 66.122 1.00 52.88 346 GLU A CA 1
ATOM 2741 C C . GLU A 1 346 ? -4.283 -71.923 66.320 1.00 52.88 346 GLU A C 1
ATOM 2743 O O . GLU A 1 346 ? -5.006 -72.748 66.874 1.00 52.88 346 GLU A O 1
ATOM 2748 N N . MET A 1 347 ? -4.781 -70.783 65.834 1.00 50.78 347 MET A N 1
ATOM 2749 C CA . MET A 1 347 ? -6.197 -70.419 65.963 1.00 50.78 347 MET A CA 1
ATOM 2750 C C . MET A 1 347 ? -7.086 -71.111 64.917 1.00 50.78 347 MET A C 1
ATOM 2752 O O . MET A 1 347 ? -8.177 -71.566 65.261 1.00 50.78 347 MET A O 1
ATOM 2756 N N . MET A 1 348 ? -6.603 -71.294 63.681 1.00 53.62 348 MET A N 1
ATOM 2757 C CA . MET A 1 348 ? -7.297 -72.105 62.662 1.00 53.62 348 MET A CA 1
ATOM 2758 C C . MET A 1 348 ? -7.531 -73.549 63.137 1.00 53.62 348 MET A C 1
ATOM 2760 O O . MET A 1 348 ? -8.619 -74.094 62.965 1.00 53.62 348 MET A O 1
ATOM 2764 N N . THR A 1 349 ? -6.541 -74.148 63.804 1.00 55.44 349 THR A N 1
ATOM 2765 C CA . THR A 1 349 ? -6.607 -75.543 64.274 1.00 55.44 349 THR A CA 1
ATOM 2766 C C . THR A 1 349 ? -7.529 -75.759 65.478 1.00 55.44 349 THR A C 1
ATOM 2768 O O . THR A 1 349 ? -7.932 -76.895 65.719 1.00 55.44 349 THR A O 1
ATOM 2771 N N . HIS A 1 350 ? -7.928 -74.709 66.207 1.00 50.66 350 HIS A N 1
ATOM 2772 C CA . HIS A 1 350 ? -8.967 -74.820 67.240 1.00 50.66 350 HIS A CA 1
ATOM 2773 C C . HIS A 1 350 ? -10.392 -74.734 66.676 1.00 50.66 350 HIS A C 1
ATOM 2775 O O . HIS A 1 350 ? -11.263 -75.467 67.144 1.00 50.66 350 HIS A O 1
ATOM 2781 N N . ILE A 1 351 ? -10.633 -73.922 65.640 1.00 53.81 351 ILE A N 1
ATOM 2782 C CA . ILE A 1 351 ? -11.956 -73.827 64.990 1.00 53.81 351 ILE A CA 1
ATOM 2783 C C . ILE A 1 351 ? -12.347 -75.171 64.346 1.00 53.81 351 ILE A C 1
ATOM 2785 O O . ILE A 1 351 ? -13.505 -75.579 64.408 1.00 53.81 351 ILE A O 1
ATOM 2789 N N . GLU A 1 352 ? -11.377 -75.912 63.804 1.00 52.34 352 GLU A N 1
ATOM 2790 C CA . GLU A 1 352 ? -11.602 -77.257 63.253 1.00 52.34 352 GLU A CA 1
ATOM 2791 C C . GLU A 1 352 ? -11.829 -78.350 64.323 1.00 52.34 352 GLU A C 1
ATOM 2793 O O . GLU A 1 352 ? -12.281 -79.446 63.986 1.00 52.34 352 GLU A O 1
ATOM 2798 N N . GLN A 1 353 ? -11.551 -78.087 65.610 1.00 46.50 353 GLN A N 1
ATOM 2799 C CA . GLN A 1 353 ? -11.598 -79.104 66.674 1.00 46.50 353 GLN A CA 1
ATOM 2800 C C . GLN A 1 353 ? -12.897 -79.147 67.498 1.00 46.50 353 GLN A C 1
ATOM 2802 O O . GLN A 1 353 ? -13.230 -80.220 68.002 1.00 46.50 353 GLN A O 1
ATOM 2807 N N . GLU A 1 354 ? -13.668 -78.060 67.629 1.00 46.88 354 GLU A N 1
ATOM 2808 C CA . GLU A 1 354 ? -14.881 -78.074 68.479 1.00 46.88 354 GLU A CA 1
ATOM 2809 C C . GLU A 1 354 ? -16.052 -78.906 67.915 1.00 46.88 354 GLU A C 1
ATOM 2811 O O . GLU A 1 354 ? -16.961 -79.278 68.658 1.00 46.88 354 GLU A O 1
ATOM 2816 N N . HIS A 1 355 ? -16.051 -79.244 66.622 1.00 45.16 355 HIS A N 1
ATOM 2817 C CA . HIS A 1 355 ? -17.218 -79.850 65.967 1.00 45.16 355 HIS A CA 1
ATOM 2818 C C . HIS A 1 355 ? -17.246 -81.389 65.902 1.00 45.16 355 HIS A C 1
ATOM 2820 O O . HIS A 1 355 ? -18.215 -81.944 65.378 1.00 45.16 355 HIS A O 1
ATOM 2826 N N . LEU A 1 356 ? -16.252 -82.110 66.447 1.00 38.91 356 LEU A N 1
ATOM 2827 C CA . LEU A 1 356 ? -16.184 -83.577 66.327 1.00 38.91 356 LEU A CA 1
ATOM 2828 C C . LEU A 1 356 ? -16.071 -84.351 67.659 1.00 38.91 356 LEU A C 1
ATOM 2830 O O . LEU A 1 356 ? -14.993 -84.625 68.178 1.00 38.91 356 LEU A O 1
ATOM 2834 N N . SER A 1 357 ? -17.231 -84.897 68.048 1.00 37.62 357 SER A N 1
ATOM 2835 C CA . SER A 1 357 ? -17.475 -86.100 68.874 1.00 37.62 357 SER A CA 1
ATOM 2836 C C . SER A 1 357 ? -17.762 -85.953 70.385 1.00 37.62 357 SER A C 1
ATOM 2838 O O . SER A 1 357 ? -16.932 -85.569 71.200 1.00 37.62 357 SER A O 1
ATOM 2840 N N . GLY A 1 358 ? -18.964 -86.409 70.763 1.00 35.34 358 GLY A N 1
ATOM 2841 C CA . GLY A 1 358 ? -19.423 -86.627 72.140 1.00 35.34 358 GLY A CA 1
ATOM 2842 C C . GLY A 1 358 ? -20.762 -87.377 72.134 1.00 35.34 358 GLY A C 1
ATOM 2843 O O . GLY A 1 358 ? -21.813 -86.753 72.051 1.00 35.34 358 GLY A O 1
ATOM 2844 N N . ALA A 1 359 ? -20.741 -88.718 72.128 1.00 36.66 359 ALA A N 1
ATOM 2845 C CA . ALA A 1 359 ? -21.887 -89.533 71.687 1.00 36.66 359 ALA A CA 1
ATOM 2846 C C . ALA A 1 359 ? -22.395 -90.594 72.692 1.00 36.66 359 ALA A C 1
ATOM 2848 O O . ALA A 1 359 ? -21.596 -91.294 73.317 1.00 36.66 359 ALA A O 1
ATOM 2849 N N . ARG A 1 360 ? -23.733 -90.735 72.755 1.00 36.25 360 ARG A N 1
ATOM 2850 C CA . ARG A 1 360 ? -24.639 -91.835 73.214 1.00 36.25 360 ARG A CA 1
ATOM 2851 C C . ARG A 1 360 ? -26.079 -91.280 73.078 1.00 36.25 360 ARG A C 1
ATOM 2853 O O . ARG A 1 360 ? -26.229 -90.070 73.178 1.00 36.25 360 ARG A O 1
ATOM 2860 N N . GLY A 1 361 ? -27.173 -92.012 72.851 1.00 33.50 361 GLY A N 1
ATOM 2861 C CA . GLY A 1 361 ? -27.478 -93.454 72.763 1.00 33.50 361 GLY A CA 1
ATOM 2862 C C . GLY A 1 361 ? -28.912 -93.657 73.315 1.00 33.50 361 GLY A C 1
ATOM 2863 O O . GLY A 1 361 ? -29.244 -93.004 74.297 1.00 33.50 361 GLY A O 1
ATOM 2864 N N . ASP A 1 362 ? -29.833 -94.452 72.757 1.00 42.56 362 ASP A N 1
ATOM 2865 C CA . ASP A 1 362 ? -29.774 -95.376 71.616 1.00 42.56 362 ASP A CA 1
ATOM 2866 C C . ASP A 1 362 ? -31.132 -95.462 70.883 1.00 42.56 362 ASP A C 1
ATOM 2868 O O . ASP A 1 362 ? -32.137 -95.814 71.489 1.00 42.56 362 ASP A O 1
ATOM 2872 N N . GLU A 1 363 ? -31.154 -95.244 69.561 1.00 45.75 363 GLU A N 1
ATOM 2873 C CA . GLU A 1 363 ? -32.304 -95.580 68.687 1.00 45.75 363 GLU A CA 1
ATOM 2874 C C . GLU A 1 363 ? -31.810 -95.998 67.277 1.00 45.75 363 GLU A C 1
ATOM 2876 O O . GLU A 1 363 ? -32.243 -95.549 66.215 1.00 45.75 363 GLU A O 1
ATOM 2881 N N . LYS A 1 364 ? -30.751 -96.818 67.276 1.00 50.34 364 LYS A N 1
ATOM 2882 C CA . LYS A 1 364 ? -29.693 -96.803 66.253 1.00 50.34 364 LYS A CA 1
ATOM 2883 C C . LYS A 1 364 ? -29.756 -97.959 65.240 1.00 50.34 364 LYS A C 1
ATOM 2885 O O . LYS A 1 364 ? -28.771 -98.675 65.067 1.00 50.34 364 LYS A O 1
ATOM 2890 N N . VAL A 1 365 ? -30.887 -98.132 64.548 1.00 50.31 365 VAL A N 1
ATOM 2891 C CA . VAL A 1 365 ? -30.981 -99.076 63.404 1.00 50.31 365 VAL A CA 1
ATOM 2892 C C . VAL A 1 365 ? -31.595 -98.442 62.151 1.00 50.31 365 VAL A C 1
ATOM 2894 O O . VAL A 1 365 ? -30.932 -98.426 61.120 1.00 50.31 365 VAL A O 1
ATOM 2897 N N . HIS A 1 366 ? -32.806 -97.875 62.212 1.00 47.09 366 HIS A N 1
ATOM 2898 C CA . HIS A 1 366 ? -33.488 -97.381 60.999 1.00 47.09 366 HIS A CA 1
ATOM 2899 C C . HIS A 1 366 ? -33.146 -95.943 60.587 1.00 47.09 366 HIS A C 1
ATOM 2901 O O . HIS A 1 366 ? -33.158 -95.645 59.398 1.00 47.09 366 HIS A O 1
ATOM 2907 N N . ILE A 1 367 ? -32.760 -95.071 61.522 1.00 51.69 367 ILE A N 1
ATOM 2908 C CA . ILE A 1 367 ? -32.314 -93.708 61.179 1.00 51.69 367 ILE A CA 1
ATOM 2909 C C . ILE A 1 367 ? -30.938 -93.745 60.480 1.00 51.69 367 ILE A C 1
ATOM 2911 O O . ILE A 1 367 ? -30.623 -92.885 59.661 1.00 51.69 367 ILE A O 1
ATOM 2915 N N . LYS A 1 368 ? -30.116 -94.769 60.761 1.00 51.06 368 LYS A N 1
ATOM 2916 C CA . LYS A 1 368 ? -28.703 -94.800 60.365 1.00 51.06 368 LYS A CA 1
ATOM 2917 C C . LYS A 1 368 ? -28.492 -94.886 58.845 1.00 51.06 368 LYS A C 1
ATOM 2919 O O . LYS A 1 368 ? -27.699 -94.110 58.336 1.00 51.06 368 LYS A O 1
ATOM 2924 N N . SER A 1 369 ? -29.210 -95.752 58.122 1.00 56.12 369 SER A N 1
ATOM 2925 C CA . SER A 1 369 ? -29.068 -95.843 56.656 1.00 56.12 369 SER A CA 1
ATOM 2926 C C . SER A 1 369 ? -29.630 -94.616 55.938 1.00 56.12 369 SER A C 1
ATOM 2928 O O . SER A 1 369 ? -29.048 -94.184 54.953 1.00 56.12 369 SER A O 1
ATOM 2930 N N . SER A 1 370 ? -30.714 -94.022 56.454 1.00 57.72 370 SER A N 1
ATOM 2931 C CA . SER A 1 370 ? -31.261 -92.774 55.905 1.00 57.72 370 SER A CA 1
ATOM 2932 C C . SER A 1 370 ? -30.260 -91.628 56.054 1.00 57.72 370 SER A C 1
ATOM 2934 O O . SER A 1 370 ? -29.989 -90.933 55.083 1.00 57.72 370 SER A O 1
ATOM 2936 N N . LEU A 1 371 ? -29.661 -91.468 57.242 1.00 62.88 371 LEU A N 1
ATOM 2937 C CA . LEU A 1 371 ? -28.641 -90.440 57.462 1.00 62.88 371 LEU A CA 1
ATOM 2938 C C . LEU A 1 371 ? -27.331 -90.729 56.725 1.00 62.88 371 LEU A C 1
ATOM 2940 O O . LEU A 1 371 ? -26.652 -89.783 56.358 1.00 62.88 371 LEU A O 1
ATOM 2944 N N . GLU A 1 372 ? -26.957 -91.989 56.494 1.00 69.56 372 GLU A N 1
ATOM 2945 C CA . GLU A 1 372 ? -25.766 -92.314 55.696 1.00 69.56 372 GLU A CA 1
ATOM 2946 C C . GLU A 1 372 ? -25.991 -92.014 54.205 1.00 69.56 372 GLU A C 1
ATOM 2948 O O . GLU A 1 372 ? -25.128 -91.400 53.584 1.00 69.56 372 GLU A O 1
ATOM 2953 N N . GLU A 1 373 ? -27.171 -92.316 53.654 1.00 72.12 373 GLU A N 1
ATOM 2954 C CA . GLU A 1 373 ? -27.529 -91.964 52.272 1.00 72.12 373 GLU A CA 1
ATOM 2955 C C . GLU A 1 373 ? -27.718 -90.442 52.084 1.00 72.12 373 GLU A C 1
ATOM 2957 O O . GLU A 1 373 ? -27.341 -89.885 51.051 1.00 72.12 373 GLU A O 1
ATOM 2962 N N . GLU A 1 374 ? -28.266 -89.732 53.077 1.00 74.69 374 GLU A N 1
ATOM 2963 C CA . GLU A 1 374 ? -28.337 -88.263 53.063 1.00 74.69 374 GLU A CA 1
ATOM 2964 C C . GLU A 1 374 ? -26.965 -87.605 53.258 1.00 74.69 374 GLU A C 1
ATOM 2966 O O . GLU A 1 374 ? -26.688 -86.603 52.600 1.00 74.69 374 GLU A O 1
ATOM 2971 N N . LEU A 1 375 ? -26.083 -88.175 54.086 1.00 77.12 375 LEU A N 1
ATOM 2972 C CA . LEU A 1 375 ? -24.710 -87.698 54.271 1.00 77.12 375 LEU A CA 1
ATOM 2973 C C . LEU A 1 375 ? -23.870 -87.898 53.005 1.00 77.12 375 LEU A C 1
ATOM 2975 O O . LEU A 1 375 ? -23.159 -86.979 52.615 1.00 77.12 375 LEU A O 1
ATOM 2979 N N . GLU A 1 376 ? -23.982 -89.041 52.326 1.00 79.69 376 GLU A N 1
ATOM 2980 C CA . GLU A 1 376 ? -23.284 -89.300 51.060 1.00 79.69 376 GLU A CA 1
ATOM 2981 C C . GLU A 1 376 ? -23.787 -88.366 49.943 1.00 79.69 376 GLU A C 1
ATOM 2983 O O . GLU A 1 376 ? -22.988 -87.787 49.203 1.00 79.69 376 GLU A O 1
ATOM 2988 N N . LYS A 1 377 ? -25.099 -88.095 49.879 1.00 79.75 377 LYS A N 1
ATOM 2989 C CA . LYS A 1 377 ? -25.669 -87.074 48.977 1.00 79.75 377 LYS A CA 1
ATOM 2990 C C . LYS A 1 377 ? -25.235 -85.654 49.344 1.00 79.75 377 LYS A C 1
ATOM 2992 O O . LYS A 1 377 ? -25.003 -84.847 48.446 1.00 79.75 377 LYS A O 1
ATOM 2997 N N . ALA A 1 378 ? -25.121 -85.328 50.631 1.00 79.50 378 ALA A N 1
ATOM 2998 C CA . ALA A 1 378 ? -24.638 -84.028 51.091 1.00 79.50 378 ALA A CA 1
ATOM 2999 C C . ALA A 1 378 ? -23.145 -83.834 50.785 1.00 79.50 378 ALA A C 1
ATOM 3001 O O . ALA A 1 378 ? -22.762 -82.767 50.318 1.00 79.50 378 ALA A O 1
ATOM 3002 N N . GLN A 1 379 ? -22.320 -84.867 50.972 1.00 83.62 379 GLN A N 1
ATOM 3003 C CA . GLN A 1 379 ? -20.899 -84.864 50.619 1.00 83.62 379 GLN A CA 1
ATOM 3004 C C . GLN A 1 379 ? -20.696 -84.768 49.104 1.00 83.62 379 GLN A C 1
ATOM 3006 O O . GLN A 1 379 ? -19.865 -83.981 48.661 1.00 83.62 379 GLN A O 1
ATOM 3011 N N . SER A 1 380 ? -21.501 -85.485 48.313 1.00 82.81 380 SER A N 1
ATOM 3012 C CA . SER A 1 380 ? -21.492 -85.385 46.846 1.00 82.81 380 SER A CA 1
ATOM 3013 C C . SER A 1 380 ? -21.837 -83.962 46.383 1.00 82.81 380 SER A C 1
ATOM 3015 O O . SER A 1 380 ? -21.060 -83.355 45.655 1.00 82.81 380 SER A O 1
ATOM 3017 N N . ARG A 1 381 ? -22.931 -83.374 46.893 1.00 86.25 381 ARG A N 1
ATOM 3018 C CA . ARG A 1 381 ? -23.320 -81.976 46.608 1.00 86.25 381 ARG A CA 1
ATOM 3019 C C . ARG A 1 381 ? -22.284 -80.955 47.077 1.00 86.25 381 ARG A C 1
ATOM 3021 O O . ARG A 1 381 ? -22.093 -79.944 46.415 1.00 86.25 381 ARG A O 1
ATOM 3028 N N . LEU A 1 382 ? -21.622 -81.198 48.209 1.00 85.25 382 LEU A N 1
ATOM 3029 C CA . LEU A 1 382 ? -20.552 -80.337 48.717 1.00 85.25 382 LEU A CA 1
ATOM 3030 C C . LEU A 1 382 ? -19.296 -80.422 47.837 1.00 85.25 382 LEU A C 1
ATOM 3032 O O . LEU A 1 382 ? -18.650 -79.403 47.614 1.00 85.25 382 LEU A O 1
ATOM 3036 N N . ALA A 1 383 ? -18.970 -81.604 47.309 1.00 84.38 383 ALA A N 1
ATOM 3037 C CA . ALA A 1 383 ? -17.880 -81.789 46.356 1.00 84.38 383 ALA A CA 1
ATOM 3038 C C . ALA A 1 383 ? -18.193 -81.142 44.995 1.00 84.38 383 ALA A C 1
ATOM 3040 O O . ALA A 1 383 ? -17.340 -80.444 44.456 1.00 84.38 383 ALA A O 1
ATOM 3041 N N . GLU A 1 384 ? -19.417 -81.301 44.481 1.00 84.50 384 GLU A N 1
ATOM 3042 C CA . GLU A 1 384 ? -19.900 -80.635 43.262 1.00 84.50 384 GLU A CA 1
ATOM 3043 C C . GLU A 1 384 ? -19.884 -79.106 43.410 1.00 84.50 384 GLU A C 1
ATOM 3045 O O . GLU A 1 384 ? -19.305 -78.417 42.572 1.00 84.50 384 GLU A O 1
ATOM 3050 N N . ALA A 1 385 ? -20.446 -78.571 44.500 1.00 84.25 385 ALA A N 1
ATOM 3051 C CA . ALA A 1 385 ? -20.445 -77.135 44.782 1.00 84.25 385 ALA A CA 1
ATOM 3052 C C . ALA A 1 385 ? -19.023 -76.592 44.975 1.00 84.25 385 ALA A C 1
ATOM 3054 O O . ALA A 1 385 ? -18.697 -75.526 44.461 1.00 84.25 385 ALA A O 1
ATOM 3055 N N . LYS A 1 386 ? -18.140 -77.335 45.659 1.00 88.19 386 LYS A N 1
ATOM 3056 C CA . LYS A 1 386 ? -16.729 -76.951 45.771 1.00 88.19 386 LYS A CA 1
ATOM 3057 C C . LYS A 1 386 ? -16.039 -76.947 44.406 1.00 88.19 386 LYS A C 1
ATOM 3059 O O . LYS A 1 386 ? -15.342 -75.990 44.106 1.00 88.19 386 LYS A O 1
ATOM 3064 N N . GLN A 1 387 ? -16.254 -77.961 43.568 1.00 88.44 387 GLN A N 1
ATOM 3065 C CA . GLN A 1 387 ? -15.680 -78.007 42.222 1.00 88.44 387 GLN A CA 1
ATOM 3066 C C . GLN A 1 387 ? -16.205 -76.865 41.334 1.00 88.44 387 GLN A C 1
ATOM 3068 O O . GLN A 1 387 ? -15.451 -76.342 40.516 1.00 88.44 387 GLN A O 1
ATOM 3073 N N . GLN A 1 388 ? -17.464 -76.452 41.510 1.00 86.62 388 GLN A N 1
ATOM 3074 C CA . GLN A 1 388 ? -18.026 -75.264 40.862 1.00 86.62 388 GLN A CA 1
ATOM 3075 C C . GLN A 1 388 ? -17.338 -73.984 41.355 1.00 86.62 388 GLN A C 1
ATOM 3077 O O . GLN A 1 388 ? -16.834 -73.234 40.527 1.00 86.62 388 GLN A O 1
ATOM 3082 N N . TYR A 1 389 ? -17.207 -73.775 42.669 1.00 89.38 389 TYR A N 1
ATOM 3083 C CA . TYR A 1 389 ? -16.498 -72.609 43.213 1.00 89.38 389 TYR A CA 1
ATOM 3084 C C . TYR A 1 389 ? -15.009 -72.573 42.841 1.00 89.38 389 TYR A C 1
ATOM 3086 O O . TYR A 1 389 ? -14.501 -71.509 42.502 1.00 89.38 389 TYR A O 1
ATOM 3094 N N . ASP A 1 390 ? -14.310 -73.711 42.851 1.00 88.25 390 ASP A N 1
ATOM 3095 C CA . ASP A 1 390 ? -12.905 -73.804 42.433 1.00 88.25 390 ASP A CA 1
ATOM 3096 C C . ASP A 1 390 ? -12.756 -73.471 40.925 1.00 88.25 390 ASP A C 1
ATOM 3098 O O . ASP A 1 390 ? -11.771 -72.849 40.522 1.00 88.25 390 ASP A O 1
ATOM 3102 N N . ALA A 1 391 ? -13.749 -73.815 40.090 1.00 88.44 391 ALA A N 1
ATOM 3103 C CA . ALA A 1 391 ? -13.781 -73.475 38.663 1.00 88.44 391 ALA A CA 1
ATOM 3104 C C . ALA A 1 391 ? -14.161 -72.004 38.394 1.00 88.44 391 ALA A C 1
ATOM 3106 O O . ALA A 1 391 ? -13.504 -71.346 37.587 1.00 88.44 391 ALA A O 1
ATOM 3107 N N . GLU A 1 392 ? -15.166 -71.462 39.088 1.00 91.00 392 GLU A N 1
ATOM 3108 C CA . GLU A 1 392 ? -15.532 -70.039 39.032 1.00 91.00 392 GLU A CA 1
ATOM 3109 C C . GLU A 1 392 ? -14.370 -69.158 39.513 1.00 91.00 392 GLU A C 1
ATOM 3111 O O . GLU A 1 392 ? -14.027 -68.168 38.868 1.00 91.00 392 GLU A O 1
ATOM 3116 N N . ALA A 1 393 ? -13.692 -69.554 40.595 1.00 86.81 393 ALA A N 1
ATOM 3117 C CA . ALA A 1 393 ? -12.495 -68.881 41.080 1.00 86.81 393 ALA A CA 1
ATOM 3118 C C . ALA A 1 393 ? -11.346 -68.950 40.062 1.00 86.81 393 ALA A C 1
ATOM 3120 O O . ALA A 1 393 ? -10.646 -67.954 39.879 1.00 86.81 393 ALA A O 1
ATOM 3121 N N . ALA A 1 394 ? -11.145 -70.077 39.370 1.00 90.00 394 ALA A N 1
ATOM 3122 C CA . ALA A 1 394 ? -10.152 -70.167 38.299 1.00 90.00 394 ALA A CA 1
ATOM 3123 C C . ALA A 1 394 ? -10.478 -69.206 37.139 1.00 90.00 394 ALA A C 1
ATOM 3125 O O . ALA A 1 394 ? -9.605 -68.443 36.723 1.00 90.00 394 ALA A O 1
ATOM 3126 N N . GLN A 1 395 ? -11.736 -69.175 36.685 1.00 92.56 395 GLN A N 1
ATOM 3127 C CA . GLN A 1 395 ? -12.194 -68.294 35.606 1.00 92.56 395 GLN A CA 1
ATOM 3128 C C . GLN A 1 395 ? -12.082 -66.805 35.975 1.00 92.56 395 GLN A C 1
ATOM 3130 O O . GLN A 1 395 ? -11.625 -66.000 35.165 1.00 92.56 395 GLN A O 1
ATOM 3135 N N . LEU A 1 396 ? -12.438 -66.428 37.208 1.00 91.50 396 LEU A N 1
ATOM 3136 C CA . LEU A 1 396 ? -12.276 -65.058 37.705 1.00 91.50 396 LEU A CA 1
ATOM 3137 C C . LEU A 1 396 ? -10.797 -64.656 37.809 1.00 91.50 396 LEU A C 1
ATOM 3139 O O . LEU A 1 396 ? -10.445 -63.537 37.450 1.00 91.50 396 LEU A O 1
ATOM 3143 N N . ASN A 1 397 ? -9.911 -65.557 38.247 1.00 90.88 397 ASN A N 1
ATOM 3144 C CA . ASN A 1 397 ? -8.468 -65.289 38.289 1.00 90.88 397 ASN A CA 1
ATOM 3145 C C . ASN A 1 397 ? -7.837 -65.163 36.888 1.00 90.88 397 ASN A C 1
ATOM 3147 O O . ASN A 1 397 ? -6.854 -64.439 36.729 1.00 90.88 397 ASN A O 1
ATOM 3151 N N . GLU A 1 398 ? -8.386 -65.844 35.880 1.00 93.69 398 GLU A N 1
ATOM 3152 C CA . GLU A 1 398 ? -7.990 -65.679 34.477 1.00 93.69 398 GLU A CA 1
ATOM 3153 C C . GLU A 1 398 ? -8.441 -64.311 33.941 1.00 93.69 398 GLU A C 1
ATOM 3155 O O . GLU A 1 398 ? -7.603 -63.525 33.507 1.00 93.69 398 GLU A O 1
ATOM 3160 N N . GLN A 1 399 ? -9.715 -63.943 34.131 1.00 92.94 399 GLN A N 1
ATOM 3161 C CA . GLN A 1 399 ? -10.237 -62.613 33.773 1.00 92.94 399 GLN A CA 1
ATOM 3162 C C . GLN A 1 399 ? -9.483 -61.463 34.463 1.00 92.94 399 GLN A C 1
ATOM 3164 O O . GLN A 1 399 ? -9.190 -60.449 33.833 1.00 92.94 399 GLN A O 1
ATOM 3169 N N . ILE A 1 400 ? -9.128 -61.611 35.745 1.00 91.06 400 ILE A N 1
ATOM 3170 C CA . ILE A 1 400 ? -8.319 -60.623 36.478 1.00 91.06 400 ILE A CA 1
ATOM 3171 C C . ILE A 1 400 ? -6.921 -60.486 35.856 1.00 91.06 400 ILE A C 1
ATOM 3173 O O . ILE A 1 400 ? -6.415 -59.370 35.750 1.00 91.06 400 ILE A O 1
ATOM 3177 N N . ARG A 1 401 ? -6.296 -61.587 35.419 1.00 93.44 401 ARG A N 1
ATOM 3178 C CA . ARG A 1 401 ? -4.980 -61.555 34.762 1.00 93.44 401 ARG A CA 1
ATOM 3179 C C . ARG A 1 401 ? -5.044 -60.851 33.408 1.00 93.44 401 ARG A C 1
ATOM 3181 O O . ARG A 1 401 ? -4.187 -60.012 33.132 1.00 93.44 401 ARG A O 1
ATOM 3188 N N . ASP A 1 402 ? -6.061 -61.152 32.608 1.00 92.50 402 ASP A N 1
ATOM 3189 C CA . ASP A 1 402 ? -6.257 -60.527 31.300 1.00 92.50 402 ASP A CA 1
ATOM 3190 C C . ASP A 1 402 ? -6.475 -59.013 31.452 1.00 92.50 402 ASP A C 1
ATOM 3192 O O . ASP A 1 402 ? -5.759 -58.230 30.826 1.00 92.50 402 ASP A O 1
ATOM 3196 N N . LEU A 1 403 ? -7.349 -58.593 32.378 1.00 91.69 403 LEU A N 1
ATOM 3197 C CA . LEU A 1 403 ? -7.597 -57.180 32.699 1.00 91.69 403 LEU A CA 1
ATOM 3198 C C . LEU A 1 403 ? -6.353 -56.446 33.231 1.00 91.69 403 LEU A C 1
ATOM 3200 O O . LEU A 1 403 ? -6.174 -55.263 32.938 1.00 91.69 403 LEU A O 1
ATOM 3204 N N . ILE A 1 404 ? -5.477 -57.119 33.987 1.00 91.25 404 ILE A N 1
ATOM 3205 C CA . ILE A 1 404 ? -4.181 -56.550 34.396 1.00 91.25 404 ILE A CA 1
ATOM 3206 C C . ILE A 1 404 ? -3.289 -56.326 33.167 1.00 91.25 404 ILE A C 1
ATOM 3208 O O . ILE A 1 404 ? -2.737 -55.238 33.017 1.00 91.25 404 ILE A O 1
ATOM 3212 N N . SER A 1 405 ? -3.197 -57.300 32.257 1.00 91.25 405 SER A N 1
ATOM 3213 C CA . SER A 1 405 ? -2.375 -57.162 31.045 1.00 91.25 405 SER A CA 1
ATOM 3214 C C . SER A 1 405 ? -2.901 -56.083 30.086 1.00 91.25 405 SER A C 1
ATOM 3216 O O . SER A 1 405 ? -2.119 -55.312 29.528 1.00 91.25 405 SER A O 1
ATOM 3218 N N . GLU A 1 406 ? -4.224 -55.951 29.944 1.00 92.00 406 GLU A N 1
ATOM 3219 C CA . GLU A 1 406 ? -4.842 -54.885 29.151 1.00 92.00 406 GLU A CA 1
ATOM 3220 C C . GLU A 1 406 ? -4.585 -53.510 29.784 1.00 92.00 406 GLU A C 1
ATOM 3222 O O . GLU A 1 406 ? -4.200 -52.569 29.084 1.00 92.00 406 GLU A O 1
ATOM 3227 N N . LYS A 1 407 ? -4.695 -53.402 31.116 1.00 92.06 407 LYS A N 1
ATOM 3228 C CA . LYS A 1 407 ? -4.348 -52.188 31.866 1.00 92.06 407 LYS A CA 1
ATOM 3229 C C . LYS A 1 407 ? -2.888 -51.780 31.647 1.00 92.06 407 LYS A C 1
ATOM 3231 O O . LYS A 1 407 ? -2.642 -50.611 31.362 1.00 92.06 407 LYS A O 1
ATOM 3236 N N . GLU A 1 408 ? -1.938 -52.711 31.730 1.00 93.25 408 GLU A N 1
ATOM 3237 C CA . GLU A 1 408 ? -0.509 -52.435 31.502 1.00 93.25 408 GLU A CA 1
ATOM 3238 C C . GLU A 1 408 ? -0.236 -51.937 30.069 1.00 93.25 408 GLU A C 1
ATOM 3240 O O . GLU A 1 408 ? 0.540 -50.996 29.871 1.00 93.25 408 GLU A O 1
ATOM 3245 N N . VAL A 1 409 ? -0.922 -52.492 29.062 1.00 93.50 409 VAL A N 1
ATOM 3246 C CA . VAL A 1 409 ? -0.840 -52.021 27.665 1.00 93.50 409 VAL A CA 1
ATOM 3247 C C . VAL A 1 409 ? -1.453 -50.625 27.498 1.00 93.50 409 VAL A C 1
ATOM 3249 O O . VAL A 1 409 ? -0.885 -49.786 26.792 1.00 93.50 409 VAL A O 1
ATOM 3252 N N . VAL A 1 410 ? -2.585 -50.340 28.148 1.00 90.75 410 VAL A N 1
ATOM 3253 C CA . VAL A 1 410 ? -3.233 -49.017 28.111 1.00 90.75 410 VAL A CA 1
ATOM 3254 C C . VAL A 1 410 ? -2.393 -47.960 28.834 1.00 90.75 410 VAL A C 1
ATOM 3256 O O . VAL A 1 410 ? -2.225 -46.862 28.307 1.00 90.75 410 VAL A O 1
ATOM 3259 N N . GLU A 1 411 ? -1.806 -48.278 29.989 1.00 90.31 411 GLU A N 1
ATOM 3260 C CA . GLU A 1 411 ? -0.898 -47.378 30.712 1.00 90.31 411 GLU A CA 1
ATOM 3261 C C . GLU A 1 411 ? 0.397 -47.122 29.927 1.00 90.31 411 GLU A C 1
ATOM 3263 O O . GLU A 1 411 ? 0.848 -45.978 29.861 1.00 90.31 411 GLU A O 1
ATOM 3268 N N . SER A 1 412 ? 0.933 -48.133 29.235 1.00 91.69 412 SER A N 1
ATOM 3269 C CA . SER A 1 412 ? 2.088 -47.971 28.337 1.00 91.69 412 SER A CA 1
ATOM 3270 C C . SER A 1 412 ? 1.781 -47.024 27.169 1.00 91.69 412 SER A C 1
ATOM 3272 O O . SER A 1 412 ? 2.524 -46.072 26.930 1.00 91.69 412 SER A O 1
ATOM 3274 N N . ARG A 1 413 ? 0.648 -47.226 26.477 1.00 91.56 413 ARG A N 1
ATOM 3275 C CA . ARG A 1 413 ? 0.186 -46.332 25.394 1.00 91.56 413 ARG A CA 1
ATOM 3276 C C . ARG A 1 413 ? -0.106 -44.918 25.890 1.00 91.56 413 ARG A C 1
ATOM 3278 O O . ARG A 1 413 ? 0.135 -43.951 25.171 1.00 91.56 413 ARG A O 1
ATOM 3285 N N . ARG A 1 414 ? -0.624 -44.786 27.113 1.00 91.06 414 ARG A N 1
ATOM 3286 C CA . ARG A 1 414 ? -0.865 -43.488 27.742 1.00 91.06 414 ARG A CA 1
ATOM 3287 C C . ARG A 1 414 ? 0.447 -42.749 28.003 1.00 91.06 414 ARG A C 1
ATOM 3289 O O . ARG A 1 414 ? 0.536 -41.584 27.638 1.00 91.06 414 ARG A O 1
ATOM 3296 N N . ALA A 1 415 ? 1.456 -43.414 28.564 1.00 90.81 415 ALA A N 1
ATOM 3297 C CA . ALA A 1 415 ? 2.772 -42.817 28.787 1.00 90.81 415 ALA A CA 1
ATOM 3298 C C . ALA A 1 415 ? 3.445 -42.390 27.467 1.00 90.81 415 ALA A C 1
ATOM 3300 O O . ALA A 1 415 ? 4.023 -41.307 27.391 1.00 90.81 415 ALA A O 1
ATOM 3301 N N . GLU A 1 416 ? 3.312 -43.193 26.406 1.00 92.12 416 GLU A N 1
ATOM 3302 C CA . GLU A 1 416 ? 3.782 -42.830 25.063 1.00 92.12 416 GLU A CA 1
ATOM 3303 C C . GLU A 1 416 ? 3.039 -41.600 24.507 1.00 92.12 416 GLU A C 1
ATOM 3305 O O . GLU A 1 416 ? 3.671 -40.666 24.014 1.00 92.12 416 GLU A O 1
ATOM 3310 N N . SER A 1 417 ? 1.711 -41.545 24.648 1.00 89.50 417 SER A N 1
ATOM 3311 C CA . SER A 1 417 ? 0.896 -40.399 24.225 1.00 89.50 417 SER A CA 1
ATOM 3312 C C . SER A 1 417 ? 1.190 -39.126 25.030 1.00 89.50 417 SER A C 1
ATOM 3314 O O . SER A 1 417 ? 1.206 -38.039 24.453 1.00 89.50 417 SER A O 1
ATOM 3316 N N . GLU A 1 418 ? 1.443 -39.235 26.336 1.00 91.06 418 GLU A N 1
ATOM 3317 C CA . GLU A 1 418 ? 1.836 -38.110 27.194 1.00 91.06 418 GLU A CA 1
ATOM 3318 C C . GLU A 1 418 ? 3.248 -37.604 26.834 1.00 91.06 418 GLU A C 1
ATOM 3320 O O . GLU A 1 418 ? 3.465 -36.392 26.789 1.00 91.06 418 GLU A O 1
ATOM 3325 N N . TYR A 1 419 ? 4.177 -38.494 26.460 1.00 94.38 419 TYR A N 1
ATOM 3326 C CA . TYR A 1 419 ? 5.496 -38.118 25.934 1.00 94.38 419 TYR A CA 1
ATOM 3327 C C . TYR A 1 419 ? 5.415 -37.428 24.561 1.00 94.38 419 TYR A C 1
ATOM 3329 O O . TYR A 1 419 ? 6.010 -36.367 24.369 1.00 94.38 419 TYR A O 1
ATOM 3337 N N . GLN A 1 420 ? 4.638 -37.977 23.617 1.00 93.44 420 GLN A N 1
ATOM 3338 C CA . GLN A 1 420 ? 4.401 -37.354 22.306 1.00 93.44 420 GLN A CA 1
ATOM 3339 C C . GLN A 1 420 ? 3.754 -35.969 22.454 1.00 93.44 420 GLN A C 1
ATOM 3341 O O . GLN A 1 420 ? 4.163 -35.018 21.788 1.00 93.44 420 GLN A O 1
ATOM 3346 N N . ARG A 1 421 ? 2.791 -35.829 23.374 1.00 91.19 421 ARG A N 1
ATOM 3347 C CA . ARG A 1 421 ? 2.172 -34.542 23.704 1.00 91.19 421 ARG A CA 1
ATOM 3348 C C . ARG A 1 421 ? 3.192 -33.543 24.254 1.00 91.19 421 ARG A C 1
ATOM 3350 O O . ARG A 1 421 ? 3.212 -32.412 23.784 1.00 91.19 421 ARG A O 1
ATOM 3357 N N . ALA A 1 422 ? 4.047 -33.943 25.196 1.00 91.31 422 ALA A N 1
ATOM 3358 C CA . ALA A 1 422 ? 5.084 -33.065 25.740 1.00 91.31 422 ALA A CA 1
ATOM 3359 C C . ALA A 1 422 ? 6.081 -32.601 24.658 1.00 91.31 422 ALA A C 1
ATOM 3361 O O . ALA A 1 422 ? 6.455 -31.430 24.628 1.00 91.31 422 ALA A O 1
ATOM 3362 N N . ALA A 1 423 ? 6.459 -33.485 23.728 1.00 93.06 423 ALA A N 1
ATOM 3363 C CA . ALA A 1 423 ? 7.319 -33.135 22.597 1.00 93.06 423 ALA A CA 1
ATOM 3364 C C . ALA A 1 423 ? 6.657 -32.124 21.636 1.00 93.06 423 ALA A C 1
ATOM 3366 O O . ALA A 1 423 ? 7.317 -31.190 21.181 1.00 93.06 423 ALA A O 1
ATOM 3367 N N . LEU A 1 424 ? 5.355 -32.269 21.363 1.00 92.75 424 LEU A N 1
ATOM 3368 C CA . LEU A 1 424 ? 4.588 -31.304 20.566 1.00 92.75 424 LEU A CA 1
ATOM 3369 C C . LEU A 1 424 ? 4.394 -29.967 21.300 1.00 92.75 424 LEU A C 1
ATOM 3371 O O . LEU A 1 424 ? 4.493 -28.915 20.675 1.00 92.75 424 LEU A O 1
ATOM 3375 N N . GLU A 1 425 ? 4.169 -29.978 22.616 1.00 92.50 425 GLU A N 1
ATOM 3376 C CA . GLU A 1 425 ? 4.073 -28.752 23.419 1.00 92.50 425 GLU A CA 1
ATOM 3377 C C . GLU A 1 425 ? 5.406 -27.976 23.451 1.00 92.50 425 GLU A C 1
ATOM 3379 O O . GLU A 1 425 ? 5.382 -26.748 23.397 1.00 92.50 425 GLU A O 1
ATOM 3384 N N . GLU A 1 426 ? 6.565 -28.647 23.448 1.00 93.56 426 GLU A N 1
ATOM 3385 C CA . GLU A 1 426 ? 7.871 -27.988 23.254 1.00 93.56 426 GLU A CA 1
ATOM 3386 C C . GLU A 1 426 ? 8.062 -27.444 21.827 1.00 93.56 426 GLU A C 1
ATOM 3388 O O . GLU A 1 426 ? 8.515 -26.310 21.666 1.00 93.56 426 GLU A O 1
ATOM 3393 N N . GLN A 1 427 ? 7.664 -28.182 20.783 1.00 93.88 427 GLN A N 1
ATOM 3394 C CA . GLN A 1 427 ? 7.721 -27.673 19.402 1.00 93.88 427 GLN A CA 1
ATOM 3395 C C . GLN A 1 427 ? 6.845 -26.426 19.208 1.00 93.88 427 GLN A C 1
ATOM 3397 O O . GLN A 1 427 ? 7.273 -25.464 18.573 1.00 93.88 427 GLN A O 1
ATOM 3402 N N . VAL A 1 428 ? 5.649 -26.397 19.804 1.00 92.38 428 VAL A N 1
ATOM 3403 C CA . VAL A 1 428 ? 4.760 -25.226 19.771 1.00 92.38 428 VAL A CA 1
ATOM 3404 C C . VAL A 1 428 ? 5.354 -24.042 20.544 1.00 92.38 428 VAL A C 1
ATOM 3406 O O . VAL A 1 428 ? 5.230 -22.910 20.083 1.00 92.38 428 VAL A O 1
ATOM 3409 N N . LYS A 1 429 ? 6.049 -24.259 21.672 1.00 92.62 429 LYS A N 1
ATOM 3410 C CA . LYS A 1 429 ? 6.793 -23.181 22.358 1.00 92.62 429 LYS A CA 1
ATOM 3411 C C . LYS A 1 429 ? 7.898 -22.606 21.474 1.00 92.62 429 LYS A C 1
ATOM 3413 O O . LYS A 1 429 ? 7.988 -21.388 21.362 1.00 92.62 429 LYS A O 1
ATOM 3418 N N . ALA A 1 430 ? 8.698 -23.462 20.837 1.00 92.00 430 ALA A N 1
ATOM 3419 C CA . ALA A 1 430 ? 9.788 -23.035 19.962 1.00 92.00 430 ALA A CA 1
ATOM 3420 C C . ALA A 1 430 ? 9.277 -22.208 18.768 1.00 92.00 430 ALA A C 1
ATOM 3422 O O . ALA A 1 430 ? 9.791 -21.123 18.517 1.00 92.00 430 ALA A O 1
ATOM 3423 N N . LEU A 1 431 ? 8.212 -22.665 18.099 1.00 93.94 431 LEU A N 1
ATOM 3424 C CA . LEU A 1 431 ? 7.588 -21.936 16.987 1.00 93.94 431 LEU A CA 1
ATOM 3425 C C . LEU A 1 431 ? 6.948 -20.611 17.432 1.00 93.94 431 LEU A C 1
ATOM 3427 O O . LEU A 1 431 ? 7.053 -19.616 16.723 1.00 93.94 431 LEU A O 1
ATOM 3431 N N . ASN A 1 432 ? 6.315 -20.558 18.608 1.00 91.94 432 ASN A N 1
ATOM 3432 C CA . ASN A 1 432 ? 5.768 -19.305 19.142 1.00 91.94 432 ASN A CA 1
ATOM 3433 C C . ASN A 1 432 ? 6.869 -18.286 19.486 1.00 91.94 432 ASN A C 1
ATOM 3435 O O . ASN A 1 432 ? 6.670 -17.087 19.304 1.00 91.94 432 ASN A O 1
ATOM 3439 N N . GLU A 1 433 ? 8.025 -18.751 19.962 1.00 93.50 433 GLU A N 1
ATOM 3440 C CA . GLU A 1 433 ? 9.193 -17.907 20.236 1.00 93.50 433 GLU A CA 1
ATOM 3441 C C . GLU A 1 433 ? 9.856 -17.411 18.937 1.00 93.50 433 GLU A C 1
ATOM 3443 O O . GLU A 1 433 ? 10.196 -16.234 18.839 1.00 93.50 433 GLU A O 1
ATOM 3448 N N . GLU A 1 434 ? 9.945 -18.249 17.900 1.00 96.06 434 GLU A N 1
ATOM 3449 C CA . GLU A 1 434 ? 10.375 -17.840 16.553 1.00 96.06 434 GLU A CA 1
ATOM 3450 C C . GLU A 1 434 ? 9.419 -16.791 15.949 1.00 96.06 434 GLU A C 1
ATOM 3452 O O . GLU A 1 434 ? 9.860 -15.754 15.456 1.00 96.06 434 GLU A O 1
ATOM 3457 N N . ILE A 1 435 ? 8.100 -16.989 16.072 1.00 92.19 435 ILE A N 1
ATOM 3458 C CA . ILE A 1 435 ? 7.081 -16.007 15.658 1.00 92.19 435 ILE A CA 1
ATOM 3459 C C . ILE A 1 435 ? 7.224 -14.690 16.437 1.00 92.19 435 ILE A C 1
ATOM 3461 O O . ILE A 1 435 ? 7.086 -13.618 15.842 1.00 92.19 435 ILE A O 1
ATOM 3465 N N . ARG A 1 436 ? 7.529 -14.736 17.743 1.00 96.31 436 ARG A N 1
ATOM 3466 C CA . ARG A 1 436 ? 7.781 -13.536 18.561 1.00 96.31 436 ARG A CA 1
ATOM 3467 C C . ARG A 1 436 ? 8.997 -12.763 18.043 1.00 96.31 436 ARG A C 1
ATOM 3469 O O . ARG A 1 436 ? 8.881 -11.567 17.785 1.00 96.31 436 ARG A O 1
ATOM 3476 N N . GLN A 1 437 ? 10.117 -13.450 17.817 1.00 95.06 437 GLN A N 1
ATOM 3477 C CA . GLN A 1 437 ? 11.352 -12.854 17.295 1.00 95.06 437 GLN A CA 1
ATOM 3478 C C . GLN A 1 437 ? 11.155 -12.256 15.892 1.00 95.06 437 GLN A C 1
ATOM 3480 O O . GLN A 1 437 ? 11.556 -11.121 15.644 1.00 95.06 437 GLN A O 1
ATOM 3485 N N . LEU A 1 438 ? 10.462 -12.960 14.990 1.00 93.81 438 LEU A N 1
ATOM 3486 C CA . LEU A 1 438 ? 10.113 -12.439 13.662 1.00 93.81 438 LEU A CA 1
ATOM 3487 C C . LEU A 1 438 ? 9.187 -11.213 13.738 1.00 93.81 438 LEU A C 1
ATOM 3489 O O . LEU A 1 438 ? 9.343 -10.279 12.954 1.00 93.81 438 LEU A O 1
ATOM 3493 N N . THR A 1 439 ? 8.253 -11.181 14.692 1.00 91.75 439 THR A N 1
ATOM 3494 C CA . THR A 1 439 ? 7.365 -10.025 14.910 1.00 91.75 439 THR A CA 1
ATOM 3495 C C . THR A 1 439 ? 8.146 -8.803 15.403 1.00 91.75 439 THR A C 1
ATOM 3497 O O . THR A 1 439 ? 7.903 -7.691 14.935 1.00 91.75 439 THR A O 1
ATOM 3500 N N . GLU A 1 440 ? 9.115 -8.998 16.299 1.00 93.69 440 GLU A N 1
ATOM 3501 C CA . GLU A 1 440 ? 9.997 -7.933 16.796 1.00 93.69 440 GLU A CA 1
ATOM 3502 C C . GLU A 1 440 ? 10.942 -7.412 15.700 1.00 93.69 440 GLU A C 1
ATOM 3504 O O . GLU A 1 440 ? 11.066 -6.198 15.538 1.00 93.69 440 GLU A O 1
ATOM 3509 N N . LEU A 1 441 ? 11.505 -8.294 14.865 1.00 93.38 441 LEU A N 1
ATOM 3510 C CA . LEU A 1 441 ? 12.305 -7.906 13.695 1.00 93.38 441 LEU A CA 1
ATOM 3511 C C . LEU A 1 441 ? 11.497 -7.095 12.668 1.00 93.38 441 LEU A C 1
ATOM 3513 O O . LEU A 1 441 ? 11.989 -6.086 12.165 1.00 93.38 441 LEU A O 1
ATOM 3517 N N . VAL A 1 442 ? 10.249 -7.487 12.381 1.00 92.06 442 VAL A N 1
ATOM 3518 C CA . VAL A 1 442 ? 9.355 -6.731 11.481 1.00 92.06 442 VAL A CA 1
ATOM 3519 C C . VAL A 1 442 ? 8.968 -5.374 12.078 1.00 92.06 442 VAL A C 1
ATOM 3521 O O . VAL A 1 442 ? 8.872 -4.391 11.344 1.00 92.06 442 VAL A O 1
ATOM 3524 N N . ALA A 1 443 ? 8.784 -5.282 13.398 1.00 90.12 443 ALA A N 1
ATOM 3525 C CA . ALA A 1 443 ? 8.533 -4.007 14.069 1.00 90.12 443 ALA A CA 1
ATOM 3526 C C . ALA A 1 443 ? 9.758 -3.074 14.008 1.00 90.12 443 ALA A C 1
ATOM 3528 O O . ALA A 1 443 ? 9.603 -1.891 13.705 1.00 90.12 443 ALA A O 1
ATOM 3529 N N . ALA A 1 444 ? 10.965 -3.605 14.231 1.00 89.94 444 ALA A N 1
ATOM 3530 C CA . ALA A 1 444 ? 12.214 -2.853 14.126 1.00 89.94 444 ALA A CA 1
ATOM 3531 C C . ALA A 1 444 ? 12.474 -2.358 12.692 1.00 89.94 444 ALA A C 1
ATOM 3533 O O . ALA A 1 444 ? 12.768 -1.181 12.497 1.00 89.94 444 ALA A O 1
ATOM 3534 N N . GLU A 1 445 ? 12.295 -3.221 11.686 1.00 91.12 445 GLU A N 1
ATOM 3535 C CA . GLU A 1 445 ? 12.432 -2.849 10.272 1.00 91.12 445 GLU A CA 1
ATOM 3536 C C . GLU A 1 445 ? 11.419 -1.779 9.859 1.00 91.12 445 GLU A C 1
ATOM 3538 O O . GLU A 1 445 ? 11.762 -0.848 9.133 1.00 91.12 445 GLU A O 1
ATOM 3543 N N . LYS A 1 446 ? 10.184 -1.850 10.374 1.00 92.38 446 LYS A N 1
ATOM 3544 C CA . LYS A 1 446 ? 9.198 -0.798 10.129 1.00 92.38 446 LYS A CA 1
ATOM 3545 C C . LYS A 1 446 ? 9.641 0.545 10.722 1.00 92.38 446 LYS A C 1
ATOM 3547 O O . LYS A 1 446 ? 9.528 1.554 10.038 1.00 92.38 446 LYS A O 1
ATOM 3552 N N . CYS A 1 447 ? 10.168 0.569 11.948 1.00 90.69 447 CYS A N 1
ATOM 3553 C CA . CYS A 1 447 ? 10.703 1.803 12.532 1.00 90.69 447 CYS A CA 1
ATOM 3554 C C . CYS A 1 447 ? 11.865 2.372 11.700 1.00 90.69 447 CYS A C 1
ATOM 3556 O O . CYS A 1 447 ? 11.867 3.570 11.442 1.00 90.69 447 CYS A O 1
ATOM 3558 N N . ARG A 1 448 ? 12.786 1.525 11.207 1.00 90.06 448 ARG A N 1
ATOM 3559 C CA . ARG A 1 448 ? 13.857 1.956 10.286 1.00 90.06 448 ARG A CA 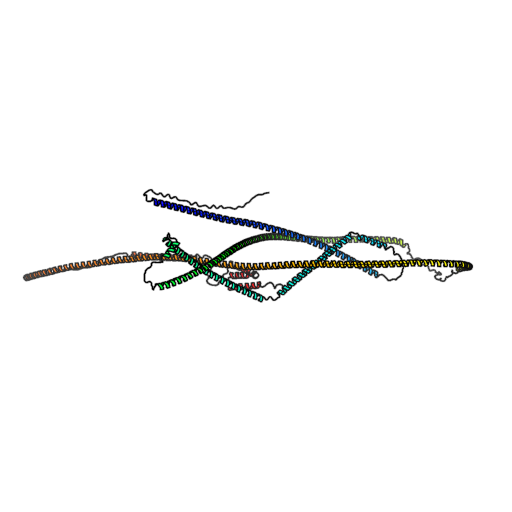1
ATOM 3560 C C . ARG A 1 448 ? 13.289 2.594 9.012 1.00 90.06 448 ARG A C 1
ATOM 3562 O O . ARG A 1 448 ? 13.716 3.678 8.638 1.00 90.06 448 ARG A O 1
ATOM 3569 N N . ALA A 1 449 ? 12.279 1.978 8.397 1.00 90.12 449 ALA A N 1
ATOM 3570 C CA . ALA A 1 449 ? 11.626 2.520 7.205 1.00 90.12 449 ALA A CA 1
ATOM 3571 C C . ALA A 1 449 ? 10.832 3.821 7.467 1.00 90.12 449 ALA A C 1
ATOM 3573 O O . ALA A 1 449 ? 10.802 4.695 6.602 1.00 90.12 449 ALA A O 1
ATOM 3574 N N . ASP A 1 450 ? 10.199 3.960 8.639 1.00 89.56 450 ASP A N 1
ATOM 3575 C CA . ASP A 1 450 ? 9.502 5.186 9.056 1.00 89.56 450 ASP A CA 1
ATOM 3576 C C . ASP A 1 450 ? 10.519 6.337 9.327 1.00 89.56 450 ASP A C 1
ATOM 3578 O O . ASP A 1 450 ? 10.242 7.486 8.973 1.00 89.56 450 ASP A O 1
ATOM 3582 N N . ASP A 1 451 ? 11.714 6.041 9.867 1.00 91.12 451 ASP A N 1
ATOM 3583 C CA . ASP A 1 451 ? 12.821 7.003 10.060 1.00 91.12 451 ASP A CA 1
ATOM 3584 C C . ASP A 1 451 ? 13.494 7.409 8.724 1.00 91.12 451 ASP A C 1
ATOM 3586 O O . ASP A 1 451 ? 13.668 8.604 8.460 1.00 91.12 451 ASP A O 1
ATOM 3590 N N . ASP A 1 452 ? 13.801 6.451 7.838 1.00 92.62 452 ASP A N 1
ATOM 3591 C CA . ASP A 1 452 ? 14.336 6.705 6.484 1.00 92.62 452 ASP A CA 1
ATOM 3592 C C . ASP A 1 452 ? 13.389 7.603 5.665 1.00 92.62 452 ASP A C 1
ATOM 3594 O O . ASP A 1 452 ? 13.822 8.515 4.950 1.00 92.62 452 ASP A O 1
ATOM 3598 N N . LEU A 1 453 ? 12.073 7.380 5.782 1.00 92.00 453 LEU A N 1
ATOM 3599 C CA . LEU A 1 453 ? 11.055 8.213 5.139 1.00 92.00 453 LEU A CA 1
ATOM 3600 C C . LEU A 1 453 ? 11.132 9.667 5.634 1.00 92.00 453 LEU A C 1
ATOM 3602 O O . LEU A 1 453 ? 11.009 10.594 4.830 1.00 92.00 453 LEU A O 1
ATOM 3606 N N . ALA A 1 454 ? 11.367 9.878 6.932 1.00 91.31 454 ALA A N 1
ATOM 3607 C CA . ALA A 1 454 ? 11.493 11.208 7.518 1.00 91.31 454 ALA A CA 1
ATOM 3608 C C . ALA A 1 454 ? 12.772 11.935 7.055 1.00 91.31 454 ALA A C 1
ATOM 3610 O O . ALA A 1 454 ? 12.708 13.130 6.744 1.00 91.31 454 ALA A O 1
ATOM 3611 N N . GLU A 1 455 ? 13.911 11.240 6.925 1.00 94.06 455 GLU A N 1
ATOM 3612 C CA . GLU A 1 455 ? 15.119 11.838 6.331 1.00 94.06 455 GLU A CA 1
ATOM 3613 C C . GLU A 1 455 ? 14.900 12.179 4.845 1.00 94.06 455 GLU A C 1
ATOM 3615 O O . GLU A 1 455 ? 15.278 13.267 4.397 1.00 94.06 455 GLU A O 1
ATOM 3620 N N . LEU A 1 456 ? 14.210 11.321 4.084 1.00 92.19 456 LEU A N 1
ATOM 3621 C CA . LEU A 1 456 ? 13.851 11.596 2.689 1.00 92.19 456 LEU A CA 1
ATOM 3622 C C . LEU A 1 456 ? 12.891 12.789 2.542 1.00 92.19 456 LEU A C 1
ATOM 3624 O O . LEU A 1 456 ? 13.078 13.604 1.633 1.00 92.19 456 LEU A O 1
ATOM 3628 N N . GLU A 1 457 ? 11.904 12.959 3.429 1.00 92.69 457 GLU A N 1
ATOM 3629 C CA . GLU A 1 457 ? 11.067 14.168 3.452 1.00 92.69 457 GLU A CA 1
ATOM 3630 C C . GLU A 1 457 ? 11.882 15.422 3.806 1.00 92.69 457 GLU A C 1
ATOM 3632 O O . GLU A 1 457 ? 11.703 16.474 3.180 1.00 92.69 457 GLU A O 1
ATOM 3637 N N . GLN A 1 458 ? 12.833 15.322 4.741 1.00 92.56 458 GLN A N 1
ATOM 3638 C CA . GLN A 1 458 ? 13.720 16.431 5.087 1.00 92.56 458 GLN A CA 1
ATOM 3639 C C . GLN A 1 458 ? 14.633 16.816 3.907 1.00 92.56 458 GLN A C 1
ATOM 3641 O O . GLN A 1 458 ? 14.686 17.996 3.541 1.00 92.56 458 GLN A O 1
ATOM 3646 N N . LEU A 1 459 ? 15.277 15.845 3.251 1.00 93.12 459 LEU A N 1
ATOM 3647 C CA . LEU A 1 459 ? 16.076 16.035 2.031 1.00 93.12 459 LEU A CA 1
ATOM 3648 C C . LEU A 1 459 ? 15.245 16.625 0.886 1.00 93.12 459 LEU A C 1
ATOM 3650 O O . LEU A 1 459 ? 15.696 17.550 0.199 1.00 93.12 459 LEU A O 1
ATOM 3654 N N . ARG A 1 460 ? 14.005 16.154 0.706 1.00 94.12 460 ARG A N 1
ATOM 3655 C CA . ARG A 1 460 ? 13.069 16.724 -0.266 1.00 94.12 460 ARG A CA 1
ATOM 3656 C C . ARG A 1 460 ? 12.748 18.185 0.062 1.00 94.12 460 ARG A C 1
ATOM 3658 O O . ARG A 1 460 ? 12.809 19.026 -0.829 1.00 94.12 460 ARG A O 1
ATOM 3665 N N . SER A 1 461 ? 12.464 18.524 1.320 1.00 91.25 461 SER A N 1
ATOM 3666 C CA . SER A 1 461 ? 12.176 19.913 1.714 1.00 91.25 461 SER A CA 1
ATOM 3667 C C . SER A 1 461 ? 13.377 20.850 1.493 1.00 91.25 461 SER A C 1
ATOM 3669 O O . SER A 1 461 ? 13.214 21.982 1.025 1.00 91.25 461 SER A O 1
ATOM 3671 N N . GLY A 1 462 ? 14.598 20.364 1.748 1.00 91.81 462 GLY A N 1
ATOM 3672 C CA . GLY A 1 462 ? 15.840 21.102 1.513 1.00 91.81 462 GLY A CA 1
ATOM 3673 C C . GLY A 1 462 ? 16.117 21.332 0.027 1.00 91.81 462 GLY A C 1
ATOM 3674 O O . GLY A 1 462 ? 16.405 22.458 -0.382 1.00 91.81 462 GLY A O 1
ATOM 3675 N N . THR A 1 463 ? 15.962 20.295 -0.799 1.00 89.38 463 THR A N 1
ATOM 3676 C CA . THR A 1 463 ? 16.134 20.397 -2.259 1.00 89.38 463 THR A CA 1
ATOM 3677 C C . THR A 1 463 ? 15.037 21.235 -2.917 1.00 89.38 463 THR A C 1
ATOM 3679 O O . THR A 1 463 ? 15.344 22.054 -3.781 1.00 89.38 463 THR A O 1
ATOM 3682 N N . GLU A 1 464 ? 13.783 21.149 -2.466 1.00 93.31 464 GLU A N 1
ATOM 3683 C CA . GLU A 1 464 ? 12.695 22.010 -2.946 1.00 93.31 464 GLU A CA 1
ATOM 3684 C C . GLU A 1 464 ? 12.945 23.487 -2.575 1.00 93.31 464 GLU A C 1
ATOM 3686 O O . GLU A 1 464 ? 12.776 24.376 -3.412 1.00 93.31 464 GLU A O 1
ATOM 3691 N N . THR A 1 465 ? 13.487 23.757 -1.381 1.00 91.94 465 THR A N 1
ATOM 3692 C CA . THR A 1 465 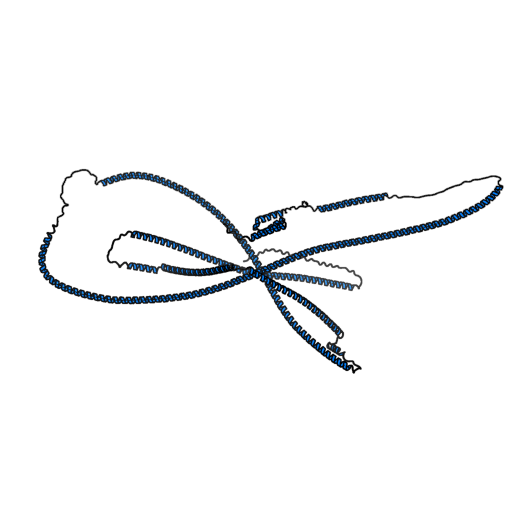? 13.954 25.099 -0.978 1.00 91.94 465 THR A CA 1
ATOM 3693 C C . THR A 1 465 ? 15.137 25.579 -1.834 1.00 91.94 465 THR A C 1
ATOM 3695 O O . THR A 1 465 ? 15.194 26.746 -2.228 1.00 91.94 465 THR A O 1
ATOM 3698 N N . GLN A 1 466 ? 16.083 24.699 -2.178 1.00 93.31 466 GLN A N 1
ATOM 3699 C CA . GLN A 1 466 ? 17.196 25.025 -3.079 1.00 93.31 466 GLN A CA 1
ATOM 3700 C C . GLN A 1 466 ? 16.702 25.356 -4.497 1.00 93.31 466 GLN A C 1
ATOM 3702 O O . GLN A 1 466 ? 17.155 26.341 -5.081 1.00 93.31 466 GLN A O 1
ATOM 3707 N N . ILE A 1 467 ? 15.733 24.600 -5.023 1.00 91.69 467 ILE A N 1
ATOM 3708 C CA . ILE A 1 467 ? 15.092 24.864 -6.318 1.00 91.69 467 ILE A CA 1
ATOM 3709 C C . ILE A 1 467 ? 14.376 26.220 -6.296 1.00 91.69 467 ILE A C 1
ATOM 3711 O O . ILE A 1 467 ? 14.572 27.019 -7.210 1.00 91.69 467 ILE A O 1
ATOM 3715 N N . GLN A 1 468 ? 13.615 26.537 -5.242 1.00 90.94 468 GLN A N 1
ATOM 3716 C CA . GLN A 1 468 ? 12.968 27.849 -5.097 1.00 90.94 468 GLN A CA 1
ATOM 3717 C C . GLN A 1 468 ? 13.990 28.999 -5.087 1.00 90.94 468 GLN A C 1
ATOM 3719 O O . GLN A 1 468 ? 13.785 30.007 -5.768 1.00 90.94 468 GLN A O 1
ATOM 3724 N N . ASN A 1 469 ? 15.126 28.832 -4.400 1.00 92.69 469 ASN A N 1
ATOM 3725 C CA . ASN A 1 469 ? 16.222 29.806 -4.413 1.00 92.69 469 ASN A CA 1
ATOM 3726 C C . ASN A 1 469 ? 16.866 29.956 -5.804 1.00 92.69 469 ASN A C 1
ATOM 3728 O O . ASN A 1 469 ? 17.130 31.079 -6.232 1.00 92.69 469 ASN A O 1
ATOM 3732 N N . MET A 1 470 ? 17.082 28.860 -6.539 1.00 92.62 470 MET A N 1
ATOM 3733 C CA . MET A 1 470 ? 17.604 28.909 -7.913 1.00 92.62 470 MET A CA 1
ATOM 3734 C C . MET A 1 470 ? 16.617 29.570 -8.884 1.00 92.62 470 MET A C 1
ATOM 3736 O O . MET A 1 470 ? 17.025 30.396 -9.695 1.00 92.62 470 MET A O 1
ATOM 3740 N N . VAL A 1 471 ? 15.315 29.288 -8.769 1.00 92.19 471 VAL A N 1
ATOM 3741 C CA . VAL A 1 471 ? 14.259 29.944 -9.562 1.00 92.19 471 VAL A CA 1
ATOM 3742 C C . VAL A 1 471 ? 14.177 31.442 -9.249 1.00 92.19 471 VAL A C 1
ATOM 3744 O O . VAL A 1 471 ? 14.015 32.249 -10.163 1.00 92.19 471 VAL A O 1
ATOM 3747 N N . ALA A 1 472 ? 14.339 31.843 -7.984 1.00 91.75 472 ALA A N 1
ATOM 3748 C CA . ALA A 1 472 ? 14.419 33.255 -7.613 1.00 91.75 472 ALA A CA 1
ATOM 3749 C C . ALA A 1 472 ? 15.664 33.935 -8.215 1.00 91.75 472 ALA A C 1
ATOM 3751 O O . ALA A 1 472 ? 15.551 35.016 -8.792 1.00 91.75 472 ALA A O 1
ATOM 3752 N N . GLN A 1 473 ? 16.835 33.292 -8.151 1.00 91.81 473 GLN A N 1
ATOM 3753 C CA . GLN A 1 473 ? 18.059 33.806 -8.776 1.00 91.81 473 GLN A CA 1
ATOM 3754 C C . GLN A 1 473 ? 17.902 33.961 -10.295 1.00 91.81 473 GLN A C 1
ATOM 3756 O O . GLN A 1 473 ? 18.210 35.037 -10.812 1.00 91.81 473 GLN A O 1
ATOM 3761 N N . LEU A 1 474 ? 17.361 32.946 -10.981 1.00 91.38 474 LEU A N 1
ATOM 3762 C CA . LEU A 1 474 ? 17.094 32.976 -12.422 1.00 91.38 474 LEU A CA 1
ATOM 3763 C C . LEU A 1 474 ? 16.189 34.151 -12.803 1.00 91.38 474 LEU A C 1
ATOM 3765 O O . LEU A 1 474 ? 16.591 34.942 -13.652 1.00 91.38 474 LEU A O 1
ATOM 3769 N N . ARG A 1 475 ? 15.070 34.368 -12.100 1.00 92.19 475 ARG A N 1
ATOM 3770 C CA . ARG A 1 475 ? 14.195 35.538 -12.324 1.00 92.19 475 ARG A CA 1
ATOM 3771 C C . ARG A 1 475 ? 14.949 36.861 -12.199 1.00 92.19 475 ARG A C 1
ATOM 3773 O O . ARG A 1 475 ? 14.881 37.689 -13.098 1.00 92.19 475 ARG A O 1
ATOM 3780 N N . THR A 1 476 ? 15.774 37.029 -11.161 1.00 91.88 476 THR A N 1
ATOM 3781 C CA . THR A 1 476 ? 16.598 38.249 -11.020 1.00 91.88 476 THR A CA 1
ATOM 3782 C C . THR A 1 476 ? 17.749 38.354 -12.032 1.00 91.88 476 THR A C 1
ATOM 3784 O O . THR A 1 476 ? 18.448 39.372 -12.050 1.00 91.88 476 THR A O 1
ATOM 3787 N N . SER A 1 477 ? 18.016 37.314 -12.831 1.00 88.94 477 SER A N 1
ATOM 3788 C CA . SER A 1 477 ? 18.907 37.383 -13.998 1.00 88.94 477 SER A CA 1
ATOM 3789 C C . SER A 1 477 ? 18.143 37.658 -15.292 1.00 88.94 477 SER A C 1
ATOM 3791 O O . SER A 1 477 ? 18.627 38.441 -16.101 1.00 88.94 477 SER A O 1
ATOM 3793 N N . GLU A 1 478 ? 16.933 37.114 -15.447 1.00 90.88 478 GLU A N 1
ATOM 3794 C CA . GLU A 1 478 ? 16.019 37.399 -16.559 1.00 90.88 478 GLU A CA 1
ATOM 3795 C C . GLU A 1 478 ? 15.621 38.881 -16.557 1.00 90.88 478 GLU A C 1
ATOM 3797 O O . GLU A 1 478 ? 15.735 39.547 -17.581 1.00 90.88 478 GLU A O 1
ATOM 3802 N N . GLU A 1 479 ? 15.273 39.435 -15.391 1.00 91.81 479 GLU A N 1
ATOM 3803 C CA . GLU A 1 479 ? 14.987 40.866 -15.203 1.00 91.81 479 GLU A CA 1
ATOM 3804 C C . GLU A 1 479 ? 16.167 41.756 -15.639 1.00 91.81 479 GLU A C 1
ATOM 3806 O O . GLU A 1 479 ? 15.972 42.739 -16.352 1.00 91.81 479 GLU A O 1
ATOM 3811 N N . LYS A 1 480 ? 17.404 41.385 -15.275 1.00 92.38 480 LYS A N 1
ATOM 3812 C CA . LYS A 1 480 ? 18.623 42.127 -15.652 1.00 92.38 480 LYS A CA 1
ATOM 3813 C C . LYS A 1 480 ? 18.989 41.960 -17.124 1.00 92.38 480 LYS A C 1
ATOM 3815 O O . LYS A 1 480 ? 19.525 42.886 -17.722 1.00 92.38 480 LYS A O 1
ATOM 3820 N N . LEU A 1 481 ? 18.732 40.794 -17.716 1.00 88.38 481 LEU A N 1
ATOM 3821 C CA . LEU A 1 481 ? 18.909 40.587 -19.153 1.00 88.38 481 LEU A CA 1
ATOM 3822 C C . LEU A 1 481 ? 17.911 41.440 -19.938 1.00 88.38 481 LEU A C 1
ATOM 3824 O O . LEU A 1 481 ? 18.314 42.099 -20.887 1.00 88.38 481 LEU A O 1
ATOM 3828 N N . LEU A 1 482 ? 16.658 41.514 -19.490 1.00 90.62 482 LEU A N 1
ATOM 3829 C CA . LEU A 1 482 ? 15.612 42.321 -20.114 1.00 90.62 482 LEU A CA 1
ATOM 3830 C C . LEU A 1 482 ? 15.872 43.835 -19.955 1.00 90.62 482 LEU A C 1
ATOM 3832 O O . LEU A 1 482 ? 15.651 44.594 -20.896 1.00 90.62 482 LEU A O 1
ATOM 3836 N N . GLU A 1 483 ? 16.427 44.276 -18.820 1.00 90.31 483 GLU A N 1
ATOM 3837 C CA . GLU A 1 483 ? 16.974 45.635 -18.644 1.00 90.31 483 GLU A CA 1
ATOM 3838 C C . GLU A 1 483 ? 18.125 45.913 -19.635 1.00 90.31 483 GLU A C 1
ATOM 3840 O O . GLU A 1 483 ? 18.152 46.955 -20.292 1.00 90.31 483 GLU A O 1
ATOM 3845 N N . LYS A 1 484 ? 19.042 44.953 -19.830 1.00 89.31 484 LYS A N 1
ATOM 3846 C CA . LYS A 1 484 ? 20.154 45.083 -20.789 1.00 89.31 484 LYS A CA 1
ATOM 3847 C C . LYS A 1 484 ? 19.725 45.008 -22.255 1.00 89.31 484 LYS A C 1
ATOM 3849 O O . LYS A 1 484 ? 20.352 45.661 -23.086 1.00 89.31 484 LYS A O 1
ATOM 3854 N N . GLU A 1 485 ? 18.660 44.284 -22.589 1.00 88.62 485 GLU A N 1
ATOM 3855 C CA . GLU A 1 485 ? 18.048 44.332 -23.921 1.00 88.62 485 GLU A CA 1
ATOM 3856 C C . GLU A 1 485 ? 17.407 45.699 -24.192 1.00 88.62 485 GLU A C 1
ATOM 3858 O O . GLU A 1 485 ? 17.548 46.222 -25.298 1.00 88.62 485 GLU A O 1
ATOM 3863 N N . GLN A 1 486 ? 16.780 46.325 -23.188 1.00 88.19 486 GLN A N 1
ATOM 3864 C CA . GLN A 1 486 ? 16.258 47.691 -23.310 1.00 88.19 486 GLN A CA 1
ATOM 3865 C C . GLN A 1 486 ? 17.387 48.714 -23.510 1.00 88.19 486 GLN A C 1
ATOM 3867 O O . GLN A 1 486 ? 17.330 49.476 -24.475 1.00 88.19 486 GLN A O 1
ATOM 3872 N N . GLU A 1 487 ? 18.451 48.676 -22.697 1.00 88.44 487 GLU A N 1
ATOM 3873 C CA . GLU A 1 487 ? 19.652 49.509 -22.908 1.00 88.44 487 GLU A CA 1
ATOM 3874 C C . GLU A 1 487 ? 20.263 49.311 -24.306 1.00 88.44 487 GLU A C 1
ATOM 3876 O O . GLU A 1 487 ? 20.690 50.271 -24.952 1.00 88.44 487 GLU A O 1
ATOM 3881 N N . LEU A 1 488 ? 20.300 48.068 -24.798 1.00 87.00 488 LEU A N 1
ATOM 3882 C CA . LEU A 1 488 ? 20.842 47.745 -26.115 1.00 87.00 488 LEU A CA 1
ATOM 3883 C C . LEU A 1 488 ? 19.952 48.270 -27.254 1.00 87.00 488 LEU A C 1
ATOM 3885 O O . LEU A 1 488 ? 20.481 48.765 -28.248 1.00 87.00 488 LEU A O 1
ATOM 3889 N N . GLU A 1 489 ? 18.626 48.203 -27.131 1.00 86.75 489 GLU A N 1
ATOM 3890 C CA . GLU A 1 489 ? 17.701 48.796 -28.107 1.00 86.75 489 GLU A CA 1
ATOM 3891 C C . GLU A 1 489 ? 17.718 50.331 -28.079 1.00 86.75 489 GLU A C 1
ATOM 3893 O O . GLU A 1 489 ? 17.662 50.960 -29.136 1.00 86.75 489 GLU A O 1
ATOM 3898 N N . GLU A 1 490 ? 17.876 50.962 -26.914 1.00 87.81 490 GLU A N 1
ATOM 3899 C CA . GLU A 1 490 ? 18.111 52.409 -26.828 1.00 87.81 490 GLU A CA 1
ATOM 3900 C C . GLU A 1 490 ? 19.450 52.803 -27.468 1.00 87.81 490 GLU A C 1
ATOM 3902 O O . GLU A 1 490 ? 19.507 53.754 -28.252 1.00 87.81 490 GLU A O 1
ATOM 3907 N N . SER A 1 491 ? 20.509 52.020 -27.239 1.00 86.12 491 SER A N 1
ATOM 3908 C CA . SER A 1 491 ? 21.811 52.205 -27.887 1.00 86.12 491 SER A CA 1
ATOM 3909 C C . SER A 1 491 ? 21.728 52.045 -29.413 1.00 86.12 491 SER A C 1
ATOM 3911 O O . SER A 1 491 ? 22.238 52.896 -30.146 1.00 86.12 491 SER A O 1
ATOM 3913 N N . LYS A 1 492 ? 21.010 51.028 -29.916 1.00 85.94 492 LYS A N 1
ATOM 3914 C CA . LYS A 1 492 ? 20.736 50.846 -31.354 1.00 85.94 492 LYS A CA 1
ATOM 3915 C C . LYS A 1 492 ? 19.938 52.008 -31.945 1.00 85.94 492 LYS A C 1
ATOM 3917 O O . LYS A 1 492 ? 20.245 52.428 -33.057 1.00 85.94 492 LYS A O 1
ATOM 3922 N N . ARG A 1 493 ? 18.944 52.553 -31.229 1.00 85.31 493 ARG A N 1
ATOM 3923 C CA . ARG A 1 493 ? 18.189 53.743 -31.672 1.00 85.31 493 ARG A CA 1
ATOM 3924 C C . ARG A 1 493 ? 19.095 54.964 -31.772 1.00 85.31 493 ARG A C 1
ATOM 3926 O O . ARG A 1 493 ? 19.136 55.579 -32.832 1.00 85.31 493 ARG A O 1
ATOM 3933 N N . ALA A 1 494 ? 19.895 55.248 -30.745 1.00 85.19 494 ALA A N 1
ATOM 3934 C CA . ALA A 1 494 ? 20.873 56.335 -30.779 1.00 85.19 494 ALA A CA 1
ATOM 3935 C C . ALA A 1 494 ? 21.914 56.150 -31.904 1.00 85.19 494 ALA A C 1
ATOM 3937 O O . ALA A 1 494 ? 22.295 57.113 -32.571 1.00 85.19 494 ALA A O 1
ATOM 3938 N N . GLN A 1 495 ? 22.338 54.910 -32.178 1.00 83.00 495 GLN A N 1
ATOM 3939 C CA . GLN A 1 495 ? 23.214 54.595 -33.308 1.00 83.00 495 GLN A CA 1
ATOM 3940 C C . GLN A 1 495 ? 22.511 54.785 -34.663 1.00 83.00 495 GLN A C 1
ATOM 3942 O O . GLN A 1 495 ? 23.136 55.288 -35.594 1.00 83.00 495 GLN A O 1
ATOM 3947 N N . ALA A 1 496 ? 21.229 54.436 -34.789 1.00 80.94 496 ALA A N 1
ATOM 3948 C CA . ALA A 1 496 ? 20.440 54.647 -36.003 1.00 80.94 496 ALA A CA 1
ATOM 3949 C C . ALA A 1 496 ? 20.160 56.139 -36.263 1.00 80.94 496 ALA A C 1
ATOM 3951 O O . ALA A 1 496 ? 20.266 56.592 -37.400 1.00 80.94 496 ALA A O 1
ATOM 3952 N N . GLU A 1 497 ? 19.882 56.922 -35.219 1.00 84.44 497 GLU A N 1
ATOM 3953 C CA . GLU A 1 497 ? 19.772 58.385 -35.285 1.00 84.44 497 GLU A CA 1
ATOM 3954 C C . GLU A 1 497 ? 21.110 59.026 -35.679 1.00 84.44 497 GLU A C 1
ATOM 3956 O O . GLU A 1 497 ? 21.154 59.889 -36.558 1.00 84.44 497 GLU A O 1
ATOM 3961 N N . SER A 1 498 ? 22.223 58.550 -35.110 1.00 79.31 498 SER A N 1
ATOM 3962 C CA . SER A 1 498 ? 23.573 58.969 -35.499 1.00 79.31 498 SER A CA 1
ATOM 3963 C C . SER A 1 498 ? 23.895 58.599 -36.952 1.00 79.31 498 SER A C 1
ATOM 3965 O O . SER A 1 498 ? 24.407 59.436 -37.692 1.00 79.31 498 SER A O 1
ATOM 3967 N N . ALA A 1 499 ? 23.530 57.398 -37.409 1.00 79.31 499 ALA A N 1
ATOM 3968 C CA . ALA A 1 499 ? 23.704 56.970 -38.797 1.00 79.31 499 ALA A CA 1
ATOM 3969 C C . ALA A 1 499 ? 22.832 57.780 -39.773 1.00 79.31 499 ALA A C 1
ATOM 3971 O O . ALA A 1 499 ? 23.296 58.135 -40.855 1.00 79.31 499 ALA A O 1
ATOM 3972 N N . ALA A 1 500 ? 21.606 58.145 -39.386 1.00 80.06 500 ALA A N 1
ATOM 3973 C CA . ALA A 1 500 ? 20.761 59.056 -40.156 1.00 80.06 500 ALA A CA 1
ATOM 3974 C C . ALA A 1 500 ? 21.356 60.475 -40.212 1.00 80.06 500 ALA A C 1
ATOM 3976 O O . ALA A 1 500 ? 21.348 61.105 -41.268 1.00 80.06 500 ALA A O 1
ATOM 3977 N N . MET A 1 501 ? 21.941 60.966 -39.113 1.00 84.25 501 MET A N 1
ATOM 3978 C CA . MET A 1 501 ? 22.670 62.238 -39.091 1.00 84.25 501 MET A CA 1
ATOM 3979 C C . MET A 1 501 ? 23.918 62.198 -39.988 1.00 84.25 501 MET A C 1
ATOM 3981 O O . MET A 1 501 ? 24.155 63.150 -40.729 1.00 84.25 501 MET A O 1
ATOM 3985 N N . VAL A 1 502 ? 24.680 61.098 -39.979 1.00 81.12 502 VAL A N 1
ATOM 3986 C CA . VAL A 1 502 ? 25.811 60.887 -40.897 1.00 81.12 502 VAL A CA 1
ATOM 3987 C C . VAL A 1 502 ? 25.329 60.840 -42.345 1.00 81.12 502 VAL A C 1
ATOM 3989 O O . VAL A 1 502 ? 25.889 61.551 -43.166 1.00 81.12 502 VAL A O 1
ATOM 3992 N N . SER A 1 503 ? 24.257 60.111 -42.661 1.00 80.88 503 SER A N 1
ATOM 3993 C CA . SER A 1 503 ? 23.708 60.049 -44.024 1.00 80.88 503 SER A CA 1
ATOM 3994 C C . SER A 1 503 ? 23.205 61.416 -44.520 1.00 80.88 503 SER A C 1
ATOM 3996 O O . SER A 1 503 ? 23.438 61.787 -45.672 1.00 80.88 503 SER A O 1
ATOM 3998 N N . ASN A 1 504 ? 22.610 62.226 -43.637 1.00 80.94 504 ASN A N 1
ATOM 3999 C CA . ASN A 1 504 ? 22.271 63.618 -43.942 1.00 80.94 504 ASN A CA 1
ATOM 4000 C C . ASN A 1 504 ? 23.533 64.451 -44.234 1.00 80.94 504 ASN A C 1
ATOM 4002 O O . ASN A 1 504 ? 23.587 65.112 -45.271 1.00 80.94 504 ASN A O 1
ATOM 4006 N N . LEU A 1 505 ? 24.573 64.368 -43.395 1.00 82.94 505 LEU A N 1
ATOM 4007 C CA . LEU A 1 505 ? 25.861 65.047 -43.612 1.00 82.94 505 LEU A CA 1
ATOM 4008 C C . LEU A 1 505 ? 26.588 64.548 -44.874 1.00 82.94 505 LEU A C 1
ATOM 4010 O O . LEU A 1 505 ? 27.256 65.330 -45.545 1.00 82.94 505 LEU A O 1
ATOM 4014 N N . GLU A 1 506 ? 26.441 63.276 -45.244 1.00 80.88 506 GLU A N 1
ATOM 4015 C CA . GLU A 1 506 ? 26.931 62.721 -46.509 1.00 80.88 506 GLU A CA 1
ATOM 4016 C C . GLU A 1 506 ? 26.149 63.272 -47.705 1.00 80.88 506 GLU A C 1
ATOM 4018 O O . GLU A 1 506 ? 26.753 63.542 -48.741 1.00 80.88 506 GLU A O 1
ATOM 4023 N N . SER A 1 507 ? 24.841 63.521 -47.568 1.00 78.69 507 SER A N 1
ATOM 4024 C CA . SER A 1 507 ? 24.032 64.194 -48.595 1.00 78.69 507 SER A CA 1
ATOM 4025 C C . SER A 1 507 ? 24.375 65.690 -48.730 1.00 78.69 507 SER A C 1
ATOM 4027 O O . SER A 1 507 ? 24.444 66.218 -49.844 1.00 78.69 507 SER A O 1
ATOM 4029 N N . GLU A 1 508 ? 24.700 66.367 -47.624 1.00 82.81 508 GLU A N 1
ATOM 4030 C CA . GLU A 1 508 ? 25.241 67.732 -47.632 1.00 82.81 508 GLU A CA 1
ATOM 4031 C C . GLU A 1 508 ? 26.641 67.761 -48.259 1.00 82.81 508 GLU A C 1
ATOM 4033 O O . GLU A 1 508 ? 26.913 68.588 -49.125 1.00 82.81 508 GLU A O 1
ATOM 4038 N N . LEU A 1 509 ? 27.519 66.809 -47.931 1.00 77.38 509 LEU A N 1
ATOM 4039 C CA . LEU A 1 509 ? 28.822 66.656 -48.586 1.00 77.38 509 LEU A CA 1
ATOM 4040 C C . LEU A 1 509 ? 28.698 66.272 -50.065 1.00 77.38 509 LEU A C 1
ATOM 4042 O O . LEU A 1 509 ? 29.529 66.702 -50.860 1.00 77.38 509 LEU A O 1
ATOM 4046 N N . ALA A 1 510 ? 27.686 65.499 -50.462 1.00 79.31 510 ALA A N 1
ATOM 4047 C CA . ALA A 1 510 ? 27.425 65.157 -51.857 1.00 79.31 510 ALA A CA 1
ATOM 4048 C C . ALA A 1 510 ? 26.918 66.369 -52.648 1.00 79.31 510 ALA A C 1
ATOM 4050 O O . ALA A 1 510 ? 27.407 66.619 -53.746 1.00 79.31 510 ALA A O 1
ATOM 4051 N N . THR A 1 511 ? 26.012 67.171 -52.085 1.00 80.19 511 THR A N 1
ATOM 4052 C CA . THR A 1 511 ? 25.543 68.415 -52.720 1.00 80.19 511 THR A CA 1
ATOM 4053 C C . THR A 1 511 ? 26.618 69.504 -52.723 1.00 80.19 511 THR A C 1
ATOM 4055 O O . THR A 1 511 ? 26.767 70.193 -53.730 1.00 80.19 511 THR A O 1
ATOM 4058 N N . LEU A 1 512 ? 27.449 69.616 -51.681 1.00 79.69 512 LEU A N 1
ATOM 4059 C CA . LEU A 1 512 ? 28.630 70.490 -51.671 1.00 79.69 512 LEU A CA 1
ATOM 4060 C C . LEU A 1 512 ? 29.698 70.025 -52.670 1.00 79.69 512 LEU A C 1
ATOM 4062 O O . LEU A 1 512 ? 30.269 70.861 -53.369 1.00 79.69 512 LEU A O 1
ATOM 4066 N N . LYS A 1 513 ? 29.943 68.713 -52.805 1.00 80.00 513 LYS A N 1
ATOM 4067 C CA . LYS A 1 513 ? 30.787 68.156 -53.877 1.00 80.00 513 LYS A CA 1
ATOM 4068 C C . LYS A 1 513 ? 30.198 68.446 -55.248 1.00 80.00 513 LYS A C 1
ATOM 4070 O O . LYS A 1 513 ? 30.934 68.914 -56.099 1.00 80.00 513 LYS A O 1
ATOM 4075 N N . GLN A 1 514 ? 28.896 68.264 -55.451 1.00 80.38 514 GLN A N 1
ATOM 4076 C CA . GLN A 1 514 ? 28.231 68.580 -56.714 1.00 80.38 514 GLN A CA 1
ATOM 4077 C C . GLN A 1 514 ? 28.322 70.078 -57.043 1.00 80.38 514 GLN A C 1
ATOM 4079 O O . GLN A 1 514 ? 28.576 70.427 -58.188 1.00 80.38 514 GLN A O 1
ATOM 4084 N N . GLN A 1 515 ? 28.202 70.974 -56.057 1.00 79.69 515 GLN A N 1
ATOM 4085 C CA . GLN A 1 515 ? 28.439 72.413 -56.238 1.00 79.69 515 GLN A CA 1
ATOM 4086 C C . GLN A 1 515 ? 29.915 72.732 -56.516 1.00 79.69 515 GLN A C 1
ATOM 4088 O O . GLN A 1 515 ? 30.210 73.623 -57.311 1.00 79.69 515 GLN A O 1
ATOM 4093 N N . LEU A 1 516 ? 30.858 72.017 -55.897 1.00 77.94 516 LEU A N 1
ATOM 4094 C CA . LEU A 1 516 ? 32.289 72.157 -56.167 1.00 77.94 516 LEU A CA 1
ATOM 4095 C C . LEU A 1 516 ? 32.646 71.628 -57.562 1.00 77.94 516 LEU A C 1
ATOM 4097 O O . LEU A 1 516 ? 33.424 72.265 -58.264 1.00 77.94 516 LEU A O 1
ATOM 4101 N N . GLU A 1 517 ? 32.053 70.518 -57.994 1.00 78.44 517 GLU A N 1
ATOM 4102 C CA . GLU A 1 517 ? 32.154 69.952 -59.340 1.00 78.44 517 GLU A CA 1
ATOM 4103 C C . GLU A 1 517 ? 31.479 70.856 -60.369 1.00 78.44 517 GLU A C 1
ATOM 4105 O O . GLU A 1 517 ? 32.058 71.094 -61.416 1.00 78.44 517 GLU A O 1
ATOM 4110 N N . GLU A 1 518 ? 30.327 71.464 -60.078 1.00 77.94 518 GLU A N 1
ATOM 4111 C CA . GLU A 1 518 ? 29.693 72.436 -60.973 1.00 77.94 518 GLU A CA 1
ATOM 4112 C C . GLU A 1 518 ? 30.495 73.748 -61.052 1.00 77.94 518 GLU A C 1
ATOM 4114 O O . GLU A 1 518 ? 30.607 74.335 -62.125 1.00 77.94 518 GLU A O 1
ATOM 4119 N N . ASN A 1 519 ? 31.115 74.202 -59.958 1.00 75.12 519 ASN A N 1
ATOM 4120 C CA . ASN A 1 519 ? 31.976 75.390 -59.955 1.00 75.12 519 ASN A CA 1
ATOM 4121 C C . ASN A 1 519 ? 33.339 75.131 -60.611 1.00 75.12 519 ASN A C 1
ATOM 4123 O O . ASN A 1 519 ? 33.820 75.973 -61.369 1.00 75.12 519 ASN A O 1
ATOM 4127 N N . THR A 1 520 ? 33.958 73.971 -60.380 1.00 73.81 520 THR A N 1
ATOM 4128 C CA . THR A 1 520 ? 35.184 73.565 -61.085 1.00 73.81 520 THR A CA 1
ATOM 4129 C C . THR A 1 520 ? 34.903 73.222 -62.539 1.00 73.81 520 THR A C 1
ATOM 4131 O O . THR A 1 520 ? 35.735 73.542 -63.376 1.00 73.81 520 THR A O 1
ATOM 4134 N N . ARG A 1 521 ? 33.715 72.708 -62.878 1.00 77.06 521 ARG A N 1
ATOM 4135 C CA . ARG A 1 521 ? 33.238 72.559 -64.256 1.00 77.06 521 ARG A CA 1
ATOM 4136 C C . ARG A 1 521 ? 32.968 73.903 -64.918 1.00 77.06 521 ARG A C 1
ATOM 4138 O O . ARG A 1 521 ? 33.405 74.074 -66.040 1.00 77.06 521 ARG A O 1
ATOM 4145 N N . LYS A 1 522 ? 32.340 74.883 -64.261 1.00 75.19 522 LYS A N 1
ATOM 4146 C CA . LYS A 1 522 ? 32.201 76.253 -64.803 1.00 75.19 522 LYS A CA 1
ATOM 4147 C C . LYS A 1 522 ? 33.566 76.915 -64.995 1.00 75.19 522 LYS A C 1
ATOM 4149 O O . LYS A 1 522 ? 33.819 77.496 -66.042 1.00 75.19 522 LYS A O 1
ATOM 4154 N N . SER A 1 523 ? 34.474 76.749 -64.033 1.00 71.56 523 SER A N 1
ATOM 4155 C CA . SER A 1 523 ? 35.873 77.180 -64.142 1.00 71.56 523 SER A CA 1
ATOM 4156 C C . SER A 1 523 ? 36.611 76.458 -65.279 1.00 71.56 523 SER A C 1
ATOM 4158 O O . SER A 1 523 ? 37.364 77.085 -66.018 1.00 71.56 523 SER A O 1
ATOM 4160 N N . ALA A 1 524 ? 36.352 75.164 -65.487 1.00 70.31 524 ALA A N 1
ATOM 4161 C CA . ALA A 1 524 ? 36.896 74.379 -66.588 1.00 70.31 524 ALA A CA 1
ATOM 4162 C C . ALA A 1 524 ? 36.263 74.745 -67.936 1.00 70.31 524 ALA A C 1
ATOM 4164 O O . ALA A 1 524 ? 36.990 74.802 -68.910 1.00 70.31 524 ALA A O 1
ATOM 4165 N N . GLU A 1 525 ? 34.971 75.070 -68.004 1.00 72.38 525 GLU A N 1
ATOM 4166 C CA . GLU A 1 525 ? 34.271 75.537 -69.206 1.00 72.38 525 GLU A CA 1
ATOM 4167 C C . GLU A 1 525 ? 34.691 76.973 -69.569 1.00 72.38 525 GLU A C 1
ATOM 4169 O O . GLU A 1 525 ? 34.808 77.289 -70.750 1.00 72.38 525 GLU A O 1
ATOM 4174 N N . ASP A 1 526 ? 35.007 77.839 -68.600 1.00 70.06 526 ASP A N 1
ATOM 4175 C CA . ASP A 1 526 ? 35.615 79.154 -68.853 1.00 70.06 526 ASP A CA 1
ATOM 4176 C C . ASP A 1 526 ? 37.120 79.060 -69.168 1.00 70.06 526 ASP A C 1
ATOM 4178 O O . ASP A 1 526 ? 37.612 79.782 -70.039 1.00 70.06 526 ASP A O 1
ATOM 4182 N N . SER A 1 527 ? 37.844 78.112 -68.565 1.00 65.25 527 SER A N 1
ATOM 4183 C CA . SER A 1 527 ? 39.206 77.729 -68.965 1.00 65.25 527 SER A CA 1
ATOM 4184 C C . SER A 1 527 ? 39.223 77.097 -70.362 1.00 65.25 527 SER A C 1
ATOM 4186 O O . SER A 1 527 ? 40.122 77.365 -71.155 1.00 65.25 527 SER A O 1
ATOM 4188 N N . GLU A 1 528 ? 38.186 76.345 -70.732 1.00 68.44 528 GLU A N 1
ATOM 4189 C CA . GLU A 1 528 ? 38.004 75.765 -72.057 1.00 68.44 528 GLU A CA 1
ATOM 4190 C C . GLU A 1 528 ? 37.536 76.822 -73.058 1.00 68.44 528 GLU A C 1
ATOM 4192 O O . GLU A 1 528 ? 38.005 76.822 -74.185 1.00 68.44 528 GLU A O 1
ATOM 4197 N N . ARG A 1 529 ? 36.738 77.822 -72.669 1.00 70.19 529 ARG A N 1
ATOM 4198 C CA . ARG A 1 529 ? 36.498 79.023 -73.492 1.00 70.19 529 ARG A CA 1
ATOM 4199 C C . ARG A 1 529 ? 37.778 79.832 -73.689 1.00 70.19 529 ARG A C 1
ATOM 4201 O O . ARG A 1 529 ? 37.991 80.372 -74.778 1.00 70.19 529 ARG A O 1
ATOM 4208 N N . LEU A 1 530 ? 38.658 79.900 -72.689 1.00 63.25 530 LEU A N 1
ATOM 4209 C CA . LEU A 1 530 ? 39.998 80.478 -72.825 1.00 63.25 530 LEU A CA 1
ATOM 4210 C C . LEU A 1 530 ? 40.896 79.614 -73.723 1.00 63.25 530 LEU A C 1
ATOM 4212 O O . LEU A 1 530 ? 41.586 80.176 -74.569 1.00 63.25 530 LEU A O 1
ATOM 4216 N N . LEU A 1 531 ? 40.833 78.283 -73.643 1.00 62.28 531 LEU A N 1
ATOM 4217 C CA . LEU A 1 531 ? 41.537 77.361 -74.543 1.00 62.28 531 LEU A CA 1
ATOM 4218 C C . LEU A 1 531 ? 40.925 77.307 -75.945 1.00 62.28 531 LEU A C 1
ATOM 4220 O O . LEU A 1 531 ? 41.666 77.092 -76.889 1.00 62.28 531 LEU A O 1
ATOM 4224 N N . GLN A 1 532 ? 39.638 77.594 -76.134 1.00 64.88 532 GLN A N 1
ATOM 4225 C CA . GLN A 1 532 ? 38.992 77.750 -77.439 1.00 64.88 532 GLN A CA 1
ATOM 4226 C C . GLN A 1 532 ? 39.294 79.125 -78.043 1.00 64.88 532 GLN A C 1
ATOM 4228 O O . GLN A 1 532 ? 39.446 79.236 -79.257 1.00 64.88 532 GLN A O 1
ATOM 4233 N N . ARG A 1 533 ? 39.473 80.175 -77.227 1.00 65.00 533 ARG A N 1
ATOM 4234 C CA . ARG A 1 533 ? 40.135 81.418 -77.667 1.00 65.00 533 ARG A CA 1
ATOM 4235 C C . ARG A 1 533 ? 41.595 81.146 -78.040 1.00 65.00 533 ARG A C 1
ATOM 4237 O O . ARG A 1 533 ? 42.036 81.618 -79.084 1.00 65.00 533 ARG A O 1
ATOM 4244 N N . ARG A 1 534 ? 42.311 80.328 -77.259 1.00 61.34 534 ARG A N 1
ATOM 4245 C CA . ARG A 1 534 ? 43.701 79.927 -77.527 1.00 61.34 534 ARG A CA 1
ATOM 4246 C C . ARG A 1 534 ? 43.817 79.089 -78.799 1.00 61.34 534 ARG A C 1
ATOM 4248 O O . ARG A 1 534 ? 44.685 79.383 -79.604 1.00 61.34 534 ARG A O 1
ATOM 4255 N N . LEU A 1 535 ? 42.905 78.147 -79.036 1.00 58.38 535 LEU A N 1
ATOM 4256 C CA . LEU A 1 535 ? 42.775 77.348 -80.258 1.00 58.38 535 LEU A CA 1
ATOM 4257 C C . LEU A 1 535 ? 42.315 78.188 -81.447 1.00 58.38 535 LEU A C 1
ATOM 4259 O O . LEU A 1 535 ? 42.729 77.909 -82.559 1.00 58.38 535 LEU A O 1
ATOM 4263 N N . LYS A 1 536 ? 41.536 79.258 -81.251 1.00 66.19 536 LYS A N 1
ATOM 4264 C CA . LYS A 1 536 ? 41.266 80.234 -82.321 1.00 66.19 536 LYS A CA 1
ATOM 4265 C C . LYS A 1 536 ? 42.521 81.044 -82.667 1.00 66.19 536 LYS A C 1
ATOM 4267 O O . LYS A 1 536 ? 42.818 81.187 -83.846 1.00 66.19 536 LYS A O 1
ATOM 4272 N N . SER A 1 537 ? 43.325 81.469 -81.686 1.00 58.12 537 SER A N 1
ATOM 4273 C CA . SER A 1 537 ? 44.648 82.058 -81.969 1.00 58.12 537 SER A CA 1
ATOM 4274 C C . SER A 1 537 ? 45.672 81.044 -82.501 1.00 58.12 537 SER A C 1
ATOM 4276 O O . SER A 1 537 ? 46.539 81.406 -83.286 1.00 58.12 537 SER A O 1
ATOM 4278 N N . GLU A 1 538 ? 45.568 79.767 -82.130 1.00 58.28 538 GLU A N 1
ATOM 4279 C CA . GLU A 1 538 ? 46.430 78.699 -82.640 1.00 58.28 538 GLU A CA 1
ATOM 4280 C C . GLU A 1 538 ? 46.000 78.260 -84.042 1.00 58.28 538 GLU A C 1
ATOM 4282 O O . GLU A 1 538 ? 46.853 77.910 -84.844 1.00 58.28 538 GLU A O 1
ATOM 4287 N N . ASN A 1 539 ? 44.714 78.350 -84.383 1.00 59.53 539 ASN A N 1
ATOM 4288 C CA . ASN A 1 539 ? 44.234 78.179 -85.748 1.00 59.53 539 ASN A CA 1
ATOM 4289 C C . ASN A 1 539 ? 44.709 79.332 -86.634 1.00 59.53 539 ASN A C 1
ATOM 4291 O O . ASN A 1 539 ? 45.187 79.046 -87.717 1.00 59.53 539 ASN A O 1
ATOM 4295 N N . VAL A 1 540 ? 44.754 80.579 -86.146 1.00 65.25 540 VAL A N 1
ATOM 4296 C CA . VAL A 1 540 ? 45.460 81.670 -86.852 1.00 65.25 540 VAL A CA 1
ATOM 4297 C C . VAL A 1 540 ? 46.955 81.347 -87.028 1.00 65.25 540 VAL A C 1
ATOM 4299 O O . VAL A 1 540 ? 47.518 81.592 -88.089 1.00 65.25 540 VAL A O 1
ATOM 4302 N N . ILE A 1 541 ? 47.615 80.728 -86.040 1.00 59.25 541 ILE A N 1
ATOM 4303 C CA . ILE A 1 541 ? 49.011 80.262 -86.181 1.00 59.25 541 ILE A CA 1
ATOM 4304 C C . ILE A 1 541 ? 49.129 79.068 -87.153 1.00 59.25 541 ILE A C 1
ATOM 4306 O O . ILE A 1 541 ? 50.136 78.963 -87.849 1.00 59.25 541 ILE A O 1
ATOM 4310 N N . LYS A 1 542 ? 48.131 78.182 -87.240 1.00 63.28 542 LYS A N 1
ATOM 4311 C CA . LYS A 1 542 ? 48.087 77.052 -88.186 1.00 63.28 542 LYS A CA 1
ATOM 4312 C C . LYS A 1 542 ? 47.761 77.514 -89.604 1.00 63.28 542 LYS A C 1
ATOM 4314 O O . LYS A 1 542 ? 48.375 77.002 -90.523 1.00 63.28 542 LYS A O 1
ATOM 4319 N N . GLU A 1 543 ? 46.908 78.517 -89.787 1.00 62.78 543 GLU A N 1
ATOM 4320 C CA . GLU A 1 543 ? 46.676 79.199 -91.065 1.00 62.78 543 GLU A CA 1
ATOM 4321 C C . GLU A 1 543 ? 47.956 79.912 -91.524 1.00 62.78 543 GLU A C 1
ATOM 4323 O O . GLU A 1 543 ? 48.397 79.707 -92.650 1.00 62.78 543 GLU A O 1
ATOM 4328 N N . LEU A 1 544 ? 48.643 80.638 -90.632 1.00 60.19 544 LEU A N 1
ATOM 4329 C CA . LEU A 1 544 ? 49.942 81.255 -90.934 1.00 60.19 544 LEU A CA 1
ATOM 4330 C C . LEU A 1 544 ? 51.061 80.231 -91.213 1.00 60.19 544 LEU A C 1
ATOM 4332 O O . LEU A 1 544 ? 51.976 80.535 -91.973 1.00 60.19 544 LEU A O 1
ATOM 4336 N N . ARG A 1 545 ? 51.010 79.020 -90.639 1.00 57.06 545 ARG A N 1
ATOM 4337 C CA . ARG A 1 545 ? 51.951 77.926 -90.960 1.00 57.06 545 ARG A CA 1
ATOM 4338 C C . ARG A 1 545 ? 51.584 77.199 -92.253 1.00 57.06 545 ARG A C 1
ATOM 4340 O O . ARG A 1 545 ? 52.477 76.919 -93.043 1.00 57.06 545 ARG A O 1
ATOM 4347 N N . ALA A 1 546 ? 50.299 76.968 -92.506 1.00 58.03 546 ALA A N 1
ATOM 4348 C CA . ALA A 1 546 ? 49.807 76.395 -93.752 1.00 58.03 546 ALA A CA 1
ATOM 4349 C C . ALA A 1 546 ? 50.100 77.320 -94.941 1.00 58.03 546 ALA A C 1
ATOM 4351 O O . ALA A 1 546 ? 50.497 76.835 -95.992 1.00 58.03 546 ALA A O 1
ATOM 4352 N N . GLU A 1 547 ? 50.005 78.644 -94.774 1.00 59.62 547 GLU A N 1
ATOM 4353 C CA . GLU A 1 547 ? 50.399 79.605 -95.811 1.00 59.62 547 GLU A CA 1
ATOM 4354 C C . GLU A 1 547 ? 51.924 79.572 -96.075 1.00 59.62 547 GLU A C 1
ATOM 4356 O O . GLU A 1 547 ? 52.353 79.736 -97.215 1.00 59.62 547 GLU A O 1
ATOM 4361 N N . ILE A 1 548 ? 52.751 79.255 -95.067 1.00 55.78 548 ILE A N 1
ATOM 4362 C CA . ILE A 1 548 ? 54.206 79.044 -95.223 1.00 55.78 548 ILE A CA 1
ATOM 4363 C C . ILE A 1 548 ? 54.529 77.706 -95.919 1.00 55.78 548 ILE A C 1
ATOM 4365 O O . ILE A 1 548 ? 55.400 77.668 -96.790 1.00 55.78 548 ILE A O 1
ATOM 4369 N N . GLU A 1 549 ? 53.833 76.613 -95.595 1.00 57.41 549 GLU A N 1
ATOM 4370 C CA . GLU A 1 549 ? 54.015 75.325 -96.290 1.00 57.41 549 GLU A CA 1
ATOM 4371 C C . GLU A 1 549 ? 53.467 75.366 -97.723 1.00 57.41 549 GLU A C 1
ATOM 4373 O O . GLU A 1 549 ? 54.089 74.829 -98.636 1.00 57.41 549 GLU A O 1
ATOM 4378 N N . LYS A 1 550 ? 52.375 76.095 -97.962 1.00 53.84 550 LYS A N 1
ATOM 4379 C CA . LYS A 1 550 ? 51.824 76.399 -99.290 1.00 53.84 550 LYS A CA 1
ATOM 4380 C C . LYS A 1 550 ? 52.811 77.187 -100.159 1.00 53.84 550 LYS A C 1
ATOM 4382 O O . LYS A 1 550 ? 52.924 76.889 -101.344 1.00 53.84 550 LYS A O 1
ATOM 4387 N N . ILE A 1 551 ? 53.600 78.095 -99.575 1.00 55.53 551 ILE A N 1
ATOM 4388 C CA . ILE A 1 551 ? 54.716 78.778 -100.259 1.00 55.53 551 ILE A CA 1
ATOM 4389 C C . ILE A 1 551 ? 55.843 77.803 -100.671 1.00 55.53 551 ILE A C 1
ATOM 4391 O O . ILE A 1 551 ? 56.506 78.046 -101.677 1.00 55.53 551 ILE A O 1
ATOM 4395 N N . HIS A 1 552 ? 56.041 76.681 -99.967 1.00 45.38 552 HIS A N 1
ATOM 4396 C CA . HIS A 1 552 ? 56.983 75.629 -100.386 1.00 45.38 552 HIS A CA 1
ATOM 4397 C C . HIS A 1 552 ? 56.368 74.606 -101.360 1.00 45.38 552 HIS A C 1
ATOM 4399 O O . HIS A 1 552 ? 57.040 74.169 -102.293 1.00 45.38 552 HIS A O 1
ATOM 4405 N N . ALA A 1 553 ? 55.100 74.232 -101.179 1.00 48.59 553 ALA A N 1
ATOM 4406 C CA . ALA A 1 553 ? 54.430 73.210 -101.984 1.00 48.59 553 ALA A CA 1
ATOM 4407 C C . ALA A 1 553 ? 53.924 73.733 -103.341 1.00 48.59 553 ALA A C 1
ATOM 4409 O O . ALA A 1 553 ? 53.948 72.995 -104.324 1.00 48.59 553 ALA A O 1
ATOM 4410 N N . GLN A 1 554 ? 53.525 75.007 -103.443 1.00 41.72 554 GLN A N 1
ATOM 4411 C CA . GLN A 1 554 ? 53.100 75.619 -104.711 1.00 41.72 554 GLN A CA 1
ATOM 4412 C C . GLN A 1 554 ? 54.263 76.148 -105.568 1.00 41.72 554 GLN A C 1
ATOM 4414 O O . GLN A 1 554 ? 54.028 76.846 -106.552 1.00 41.72 554 GLN A O 1
ATOM 4419 N N . HIS A 1 555 ? 55.513 75.758 -105.280 1.00 40.16 555 HIS A N 1
ATOM 4420 C CA . HIS A 1 555 ? 56.622 75.978 -106.215 1.00 40.16 555 HIS A CA 1
ATOM 4421 C C . HIS A 1 555 ? 56.699 74.920 -107.339 1.00 40.16 555 HIS A C 1
ATOM 4423 O O . HIS A 1 555 ? 57.661 74.900 -108.115 1.00 40.16 555 HIS A O 1
ATOM 4429 N N . LYS A 1 556 ? 55.660 74.080 -107.483 1.00 43.31 556 LYS A N 1
ATOM 4430 C CA . LYS A 1 556 ? 55.431 73.271 -108.682 1.00 43.31 556 LYS A CA 1
ATOM 4431 C C . LYS A 1 556 ? 53.978 73.364 -109.184 1.00 43.31 556 LYS A C 1
ATOM 4433 O O . LYS A 1 556 ? 53.071 72.773 -108.617 1.00 43.31 556 LYS A O 1
ATOM 4438 N N . GLU A 1 557 ? 53.822 74.091 -110.294 1.00 38.09 557 GLU A N 1
ATOM 4439 C CA . GLU A 1 557 ? 52.745 73.978 -111.297 1.00 38.09 557 GLU A CA 1
ATOM 4440 C C . GLU A 1 557 ? 51.285 74.308 -110.894 1.00 38.09 557 GLU A C 1
ATOM 4442 O O . GLU A 1 557 ? 50.454 73.413 -110.806 1.00 38.09 557 GLU A O 1
ATOM 4447 N N . THR A 1 558 ? 50.920 75.605 -110.884 1.00 34.03 558 THR A N 1
ATOM 4448 C CA . THR A 1 558 ? 49.653 76.085 -111.506 1.00 34.03 558 THR A CA 1
ATOM 4449 C C . THR A 1 558 ? 49.739 77.535 -112.027 1.00 34.03 558 THR A C 1
ATOM 4451 O O . THR A 1 558 ? 49.368 78.470 -111.324 1.00 34.03 558 THR A O 1
ATOM 4454 N N . SER A 1 559 ? 50.168 77.717 -113.281 1.00 29.97 559 SER A N 1
ATOM 4455 C CA . SER A 1 559 ? 49.613 78.690 -114.254 1.00 29.97 559 SER A CA 1
ATOM 4456 C C . SER A 1 559 ? 50.201 78.316 -115.625 1.00 29.97 559 SER A C 1
ATOM 4458 O O . SER A 1 559 ? 51.419 78.295 -115.747 1.00 29.97 559 SER A O 1
ATOM 4460 N N . ILE A 1 560 ? 49.491 77.841 -116.655 1.00 39.81 560 ILE A N 1
ATOM 4461 C CA . ILE A 1 560 ? 48.137 78.116 -117.181 1.00 39.81 560 ILE A CA 1
ATOM 4462 C C . ILE A 1 560 ? 48.033 79.513 -117.818 1.00 39.81 560 ILE A C 1
ATOM 4464 O O . ILE A 1 560 ? 48.244 80.513 -117.141 1.00 39.81 560 ILE A O 1
ATOM 4468 N N . VAL A 1 561 ? 47.662 79.509 -119.111 1.00 35.72 561 VAL A N 1
ATOM 4469 C CA . VAL A 1 561 ? 47.291 80.638 -119.999 1.00 35.72 561 VAL A CA 1
ATOM 4470 C C . VAL A 1 561 ? 48.365 81.719 -120.194 1.00 35.72 561 VAL A C 1
ATOM 4472 O O . VAL A 1 561 ? 48.347 82.772 -119.574 1.00 35.72 561 VAL A O 1
ATOM 4475 N N . ASP A 1 562 ? 49.323 81.422 -121.074 1.00 29.66 562 ASP A N 1
ATOM 4476 C CA . ASP A 1 562 ? 49.459 81.998 -122.429 1.00 29.66 562 ASP A CA 1
ATOM 4477 C C . ASP A 1 562 ? 50.514 81.132 -123.162 1.00 29.66 562 ASP A C 1
ATOM 4479 O O . ASP A 1 562 ? 51.481 80.689 -122.550 1.00 29.66 562 ASP A O 1
ATOM 4483 N N . ASP A 1 563 ? 50.381 80.721 -124.425 1.00 30.25 563 ASP A N 1
ATOM 4484 C CA . ASP A 1 563 ? 49.801 81.400 -125.590 1.00 30.25 563 ASP A CA 1
ATOM 4485 C C . ASP A 1 563 ? 49.188 80.368 -126.572 1.00 30.25 563 ASP A C 1
ATOM 4487 O O . ASP A 1 563 ? 49.787 79.330 -126.868 1.00 30.25 563 ASP A O 1
ATOM 4491 N N . MET A 1 564 ? 47.987 80.630 -127.101 1.00 37.06 564 MET A N 1
ATOM 4492 C CA . MET A 1 564 ? 47.326 79.750 -128.079 1.00 37.06 564 MET A CA 1
ATOM 4493 C C . MET A 1 564 ? 47.921 79.925 -129.484 1.00 37.06 564 MET A C 1
ATOM 4495 O O . MET A 1 564 ? 47.363 80.647 -130.316 1.00 37.06 564 MET A O 1
ATOM 4499 N N . LYS A 1 565 ? 49.004 79.206 -129.806 1.00 34.50 565 LYS A N 1
ATOM 4500 C CA . LYS A 1 565 ? 49.534 79.164 -131.180 1.00 34.50 565 LYS A CA 1
ATOM 4501 C C . LYS A 1 565 ? 49.608 77.760 -131.777 1.00 34.50 565 LYS A C 1
ATOM 4503 O O . LYS A 1 565 ? 50.536 77.012 -131.526 1.00 34.50 565 LYS A O 1
ATOM 4508 N N . LEU A 1 566 ? 48.594 77.513 -132.615 1.00 31.78 566 LEU A N 1
ATOM 4509 C CA . LEU A 1 566 ? 48.574 76.769 -133.885 1.00 31.78 566 LEU A CA 1
ATOM 4510 C C . LEU A 1 566 ? 49.291 75.399 -133.918 1.00 31.78 566 LEU A C 1
ATOM 4512 O O . LEU A 1 566 ? 50.488 75.293 -133.721 1.00 31.78 566 LEU A O 1
ATOM 4516 N N . LYS A 1 567 ? 48.634 74.301 -134.307 1.00 43.84 567 LYS A N 1
ATOM 4517 C CA . LYS A 1 567 ? 47.787 74.158 -135.514 1.00 43.84 567 LYS A CA 1
ATOM 4518 C C . LYS A 1 567 ? 48.497 74.564 -136.822 1.00 43.84 567 LYS A C 1
ATOM 4520 O O . LYS A 1 567 ? 47.879 75.135 -137.715 1.00 43.84 567 LYS A O 1
ATOM 4525 N N . ALA A 1 568 ? 49.781 74.236 -136.925 1.00 37.03 568 ALA A N 1
ATOM 4526 C CA . ALA A 1 568 ? 50.334 73.617 -138.130 1.00 37.03 568 ALA A CA 1
ATOM 4527 C C . ALA A 1 568 ? 50.394 72.100 -137.826 1.00 37.03 568 ALA A C 1
ATOM 4529 O O . ALA A 1 568 ? 50.749 71.735 -136.708 1.00 37.03 568 ALA A O 1
ATOM 4530 N N . ALA A 1 569 ? 49.723 71.253 -138.612 1.00 35.31 569 ALA A N 1
ATOM 4531 C CA . ALA A 1 569 ? 50.247 70.627 -139.838 1.00 35.31 569 ALA A CA 1
ATOM 4532 C C . ALA A 1 569 ? 51.137 69.415 -139.458 1.00 35.31 569 ALA A C 1
ATOM 4534 O O . ALA A 1 569 ? 51.966 69.517 -138.564 1.00 35.31 569 ALA A O 1
ATOM 4535 N N . GLU A 1 570 ? 50.807 68.196 -139.898 1.00 36.50 570 GLU A N 1
ATOM 4536 C CA . GLU A 1 570 ? 51.414 67.604 -141.109 1.00 36.50 570 GLU A CA 1
ATOM 4537 C C . GLU A 1 570 ? 52.944 67.564 -140.912 1.00 36.50 570 GLU A C 1
ATOM 4539 O O . GLU A 1 570 ? 53.613 68.583 -141.029 1.00 36.50 570 GLU A O 1
ATOM 4544 N N . ASP A 1 571 ? 53.530 66.459 -140.447 1.00 38.69 571 ASP A N 1
ATOM 4545 C CA . ASP A 1 571 ? 53.376 65.101 -140.993 1.00 38.69 571 ASP A CA 1
ATOM 4546 C C . ASP A 1 571 ? 52.904 64.036 -139.975 1.00 38.69 571 ASP A C 1
ATOM 4548 O O . ASP A 1 571 ? 53.053 64.203 -138.769 1.00 38.69 571 ASP A O 1
ATOM 4552 N N . GLN A 1 572 ? 52.151 62.986 -140.339 1.00 38.78 572 GLN A N 1
ATOM 4553 C CA . GLN A 1 572 ? 52.258 62.002 -141.442 1.00 38.78 572 GLN A CA 1
ATOM 4554 C C . GLN A 1 572 ? 53.355 60.928 -141.254 1.00 38.78 572 GLN A C 1
ATOM 4556 O O . GLN A 1 572 ? 54.358 61.133 -140.588 1.00 38.78 572 GLN A O 1
ATOM 4561 N N . ILE A 1 573 ? 53.127 59.771 -141.897 1.00 43.06 573 ILE A N 1
ATOM 4562 C CA . ILE A 1 573 ? 54.129 58.774 -142.330 1.00 43.06 573 ILE A CA 1
ATOM 4563 C C . ILE A 1 573 ? 55.113 58.293 -141.235 1.00 43.06 573 ILE A C 1
ATOM 4565 O O . ILE A 1 573 ? 56.298 58.597 -141.278 1.00 43.06 573 ILE A O 1
ATOM 4569 N N . ALA A 1 574 ? 54.617 57.463 -140.303 1.00 40.50 574 ALA A N 1
ATOM 4570 C CA . ALA A 1 574 ? 55.204 56.167 -139.882 1.00 40.50 574 ALA A CA 1
ATOM 4571 C C . ALA A 1 574 ? 54.682 55.710 -138.495 1.00 40.50 574 ALA A C 1
ATOM 4573 O O . ALA A 1 574 ? 54.497 56.530 -137.606 1.00 40.50 574 ALA A O 1
ATOM 4574 N N . GLN A 1 575 ? 54.481 54.420 -138.190 1.00 41.62 575 GLN A N 1
ATOM 4575 C CA . GLN A 1 575 ? 54.224 53.264 -139.062 1.00 41.62 575 GLN A CA 1
ATOM 4576 C C . GLN A 1 575 ? 53.590 52.118 -138.238 1.00 41.62 575 GLN A C 1
ATOM 4578 O O . GLN A 1 575 ? 54.269 51.177 -137.844 1.00 41.62 575 GLN A O 1
ATOM 4583 N N . LEU A 1 576 ? 52.269 52.136 -138.024 1.00 43.47 576 LEU A N 1
ATOM 4584 C CA . LEU A 1 576 ? 51.503 50.921 -137.679 1.00 43.47 576 LEU A CA 1
ATOM 4585 C C . LEU A 1 576 ? 50.955 50.290 -138.969 1.00 43.47 576 LEU A C 1
ATOM 4587 O O . LEU A 1 576 ? 49.745 50.224 -139.183 1.00 43.47 576 LEU A O 1
ATOM 4591 N N . LYS A 1 577 ? 51.859 49.957 -139.904 1.00 38.94 577 LYS A N 1
ATOM 4592 C CA . LYS A 1 577 ? 51.477 49.562 -141.275 1.00 38.94 577 LYS A CA 1
ATOM 4593 C C . LYS A 1 577 ? 52.468 48.656 -142.024 1.00 38.94 577 LYS A C 1
ATOM 4595 O O . LYS A 1 577 ? 52.470 48.631 -143.253 1.00 38.94 577 LYS A O 1
ATOM 4600 N N . ALA A 1 578 ? 53.302 47.934 -141.282 1.00 40.16 578 ALA A N 1
ATOM 4601 C CA . ALA A 1 578 ? 54.106 46.804 -141.746 1.00 40.16 578 ALA A CA 1
ATOM 4602 C C . ALA A 1 578 ? 54.382 45.913 -140.515 1.00 40.16 578 ALA A C 1
ATOM 4604 O O . ALA A 1 578 ? 54.890 46.430 -139.526 1.00 40.16 578 ALA A O 1
ATOM 4605 N N . ASP A 1 579 ? 54.018 44.632 -140.430 1.00 44.06 579 ASP A N 1
ATOM 4606 C CA . ASP A 1 579 ? 53.495 43.680 -141.423 1.00 44.06 579 ASP A CA 1
ATOM 4607 C C . ASP A 1 579 ? 54.379 43.440 -142.663 1.00 44.06 579 ASP A C 1
ATOM 4609 O O . ASP A 1 579 ? 54.753 44.348 -143.397 1.00 44.06 579 ASP A O 1
ATOM 4613 N N . SER A 1 580 ? 54.626 42.163 -142.970 1.00 39.25 580 SER A N 1
ATOM 4614 C CA . SER A 1 580 ? 55.181 41.701 -144.254 1.00 39.25 580 SER A CA 1
ATOM 4615 C C . SER A 1 580 ? 56.651 42.068 -144.600 1.00 39.25 580 SER A C 1
ATOM 4617 O O . SER A 1 580 ? 57.023 42.032 -145.783 1.00 39.25 580 SER A O 1
ATOM 4619 N N . GLU A 1 581 ? 57.530 42.237 -143.609 1.00 35.41 581 GLU A N 1
ATOM 4620 C CA . GLU A 1 581 ? 58.946 41.825 -143.726 1.00 35.41 581 GLU A CA 1
ATOM 4621 C C . GLU A 1 581 ? 59.233 40.724 -142.689 1.00 35.41 581 GLU A C 1
ATOM 4623 O O . GLU A 1 581 ? 59.455 40.989 -141.515 1.00 35.41 581 GLU A O 1
ATOM 4628 N N . LYS A 1 582 ? 58.944 39.452 -142.997 1.00 38.12 582 LYS A N 1
ATOM 4629 C CA . LYS A 1 582 ? 59.735 38.521 -143.839 1.00 38.12 582 LYS A CA 1
ATOM 4630 C C . LYS A 1 582 ? 61.110 38.239 -143.221 1.00 38.12 582 LYS A C 1
ATOM 4632 O O . LYS A 1 582 ? 61.931 39.123 -143.045 1.00 38.12 582 LYS A O 1
ATOM 4637 N N . ALA A 1 583 ? 61.444 36.988 -142.911 1.00 42.12 583 ALA A N 1
ATOM 4638 C CA . ALA A 1 583 ? 61.707 35.951 -143.920 1.00 42.12 583 ALA A CA 1
ATOM 4639 C C . ALA A 1 583 ? 62.741 36.374 -144.995 1.00 42.12 583 ALA A C 1
ATOM 4641 O O . ALA A 1 583 ? 62.684 35.907 -146.127 1.00 42.12 583 ALA A O 1
ATOM 4642 N N . SER A 1 584 ? 63.687 37.256 -144.638 1.00 36.97 584 SER A N 1
ATOM 4643 C CA . SER A 1 584 ? 64.791 37.699 -145.506 1.00 36.97 584 SER A CA 1
ATOM 4644 C C . SER A 1 584 ? 66.166 37.667 -144.812 1.00 36.97 584 SER A C 1
ATOM 4646 O O . SER A 1 584 ? 67.011 38.522 -145.053 1.00 36.97 584 SER A O 1
ATOM 4648 N N . ASN A 1 585 ? 66.411 36.668 -143.955 1.00 35.72 585 ASN A N 1
ATOM 4649 C CA . ASN A 1 585 ? 67.763 36.340 -143.466 1.00 35.72 585 ASN A CA 1
ATOM 4650 C C . ASN A 1 585 ? 67.997 34.823 -143.280 1.00 35.72 585 ASN A C 1
ATOM 4652 O O . ASN A 1 585 ? 68.854 34.392 -142.518 1.00 35.72 585 ASN A O 1
ATOM 4656 N N . SER A 1 586 ? 67.251 33.992 -144.017 1.00 49.66 586 SER A N 1
ATOM 4657 C CA . SER A 1 586 ? 67.334 32.522 -143.989 1.00 49.66 586 SER A CA 1
ATOM 4658 C C . SER A 1 586 ? 68.036 31.916 -145.216 1.00 49.66 586 SER A C 1
ATOM 4660 O O . SER A 1 586 ? 67.815 30.751 -145.526 1.00 49.66 586 SER A O 1
ATOM 4662 N N . VAL A 1 587 ? 68.844 32.696 -145.949 1.00 47.72 587 VAL A N 1
ATOM 4663 C CA . VAL A 1 587 ? 69.385 32.291 -147.267 1.00 47.72 587 VAL A CA 1
ATOM 4664 C C . VAL A 1 587 ? 70.919 32.215 -147.300 1.00 47.72 587 VAL A C 1
ATOM 4666 O O . VAL A 1 587 ? 71.461 31.251 -147.835 1.00 47.72 587 VAL A O 1
ATOM 4669 N N . VAL A 1 588 ? 71.638 33.161 -146.683 1.00 50.94 588 VAL A N 1
ATOM 4670 C CA . VAL A 1 588 ? 73.114 33.225 -146.789 1.00 50.94 588 VAL A CA 1
ATOM 4671 C C . VAL A 1 588 ? 73.811 32.093 -146.022 1.00 50.94 588 VAL A C 1
ATOM 4673 O O . VAL A 1 588 ? 74.718 31.456 -146.552 1.00 50.94 588 VAL A O 1
ATOM 4676 N N . GLU A 1 589 ? 73.378 31.767 -144.801 1.00 44.09 589 GLU A N 1
ATOM 4677 C CA . GLU A 1 589 ? 74.049 30.719 -144.009 1.00 44.09 589 GLU A CA 1
ATOM 4678 C C . GLU A 1 589 ? 73.707 29.286 -144.475 1.00 44.09 589 GLU A C 1
ATOM 4680 O O . GLU A 1 589 ? 74.472 28.349 -144.239 1.00 44.09 589 GLU A O 1
ATOM 4685 N N . ILE A 1 590 ? 72.604 29.103 -145.212 1.00 52.28 590 ILE A N 1
ATOM 4686 C CA . ILE A 1 590 ? 72.322 27.836 -145.909 1.00 52.28 590 ILE A CA 1
ATOM 4687 C C . ILE A 1 590 ? 73.355 27.610 -147.026 1.00 52.28 590 ILE A C 1
ATOM 4689 O O . ILE A 1 590 ? 73.802 26.483 -147.237 1.00 52.28 590 ILE A O 1
ATOM 4693 N N . GLN A 1 591 ? 73.822 28.681 -147.675 1.00 45.50 591 GLN A N 1
ATOM 4694 C CA . GLN A 1 591 ? 74.830 28.610 -148.733 1.00 45.50 591 GLN A CA 1
ATOM 4695 C C . GLN A 1 591 ? 76.230 28.232 -148.204 1.00 45.50 591 GLN A C 1
ATOM 4697 O O . GLN A 1 591 ? 76.984 27.555 -148.901 1.00 45.50 591 GLN A O 1
ATOM 4702 N N . ALA A 1 592 ? 76.549 28.560 -146.946 1.00 50.09 592 ALA A N 1
ATOM 4703 C CA . ALA A 1 592 ? 77.768 28.094 -146.273 1.00 50.09 592 ALA A CA 1
ATOM 4704 C C . ALA A 1 592 ? 77.728 26.593 -145.911 1.00 50.09 592 ALA A C 1
ATOM 4706 O O . ALA A 1 592 ? 78.766 25.933 -145.843 1.00 50.09 592 ALA A O 1
ATOM 4707 N N . LYS A 1 593 ? 76.531 26.029 -145.702 1.00 49.09 593 LYS A N 1
ATOM 4708 C CA . LYS A 1 593 ? 76.339 24.628 -145.285 1.00 49.09 593 LYS A CA 1
ATOM 4709 C C . LYS A 1 593 ? 76.392 23.627 -146.449 1.00 49.09 593 LYS A C 1
ATOM 4711 O O . LYS A 1 593 ? 76.515 22.431 -146.193 1.00 49.09 593 LYS A O 1
ATOM 4716 N N . LEU A 1 594 ? 76.374 24.098 -147.702 1.00 49.59 594 LEU A N 1
ATOM 4717 C CA . LEU A 1 594 ? 76.465 23.249 -148.897 1.00 49.59 594 LEU A CA 1
ATOM 4718 C C . LEU A 1 594 ? 77.913 22.853 -149.247 1.00 49.59 594 LEU A C 1
ATOM 4720 O O . LEU A 1 594 ? 78.188 21.673 -149.431 1.00 49.59 594 LEU A O 1
ATOM 4724 N N . LEU A 1 595 ? 78.860 23.801 -149.250 1.00 51.41 595 LEU A N 1
ATOM 4725 C CA . LEU A 1 595 ? 80.274 23.525 -149.579 1.00 51.41 595 LEU A CA 1
ATOM 4726 C C . LEU A 1 595 ? 80.938 22.541 -148.595 1.00 51.41 595 LEU A C 1
ATOM 4728 O O . LEU A 1 595 ? 81.770 21.725 -148.981 1.00 51.41 595 LEU A O 1
ATOM 4732 N N . VAL A 1 596 ? 80.511 22.550 -147.329 1.00 56.31 596 VAL A N 1
ATOM 4733 C CA . VAL A 1 596 ? 80.970 21.599 -146.299 1.00 56.31 596 VAL A CA 1
ATOM 4734 C C . VAL A 1 596 ? 80.356 20.195 -146.483 1.00 56.31 596 VAL A C 1
ATOM 4736 O O . VAL A 1 596 ? 80.843 19.227 -145.899 1.00 56.31 596 VAL A O 1
ATOM 4739 N N . ALA A 1 597 ? 79.301 20.037 -147.290 1.00 53.28 597 ALA A N 1
ATOM 4740 C CA . ALA A 1 597 ? 78.721 18.729 -147.608 1.00 53.28 597 ALA A CA 1
ATOM 4741 C C . ALA A 1 597 ? 79.503 17.993 -148.714 1.00 53.28 597 ALA A C 1
ATOM 4743 O O . ALA A 1 597 ? 79.638 16.770 -148.656 1.00 53.28 597 ALA A O 1
ATOM 4744 N N . GLU A 1 598 ? 80.072 18.723 -149.675 1.00 52.38 598 GLU A N 1
ATOM 4745 C CA . GLU A 1 598 ? 80.834 18.140 -150.790 1.00 52.38 598 GLU A CA 1
ATOM 4746 C C . GLU A 1 598 ? 82.182 17.560 -150.325 1.00 52.38 598 GLU A C 1
ATOM 4748 O O . GLU A 1 598 ? 82.573 16.474 -150.754 1.00 52.38 598 GLU A O 1
ATOM 4753 N N . GLU A 1 599 ? 82.855 18.201 -149.361 1.00 54.81 599 GLU A N 1
ATOM 4754 C CA . GLU A 1 599 ? 84.077 17.654 -148.751 1.00 54.81 599 GLU A CA 1
ATOM 4755 C C . GLU A 1 599 ? 83.794 16.443 -147.838 1.00 54.81 599 GLU A C 1
ATOM 4757 O O . GLU A 1 599 ? 84.578 15.489 -147.800 1.00 54.81 599 GLU A O 1
ATOM 4762 N N . LYS A 1 600 ? 82.634 16.408 -147.164 1.00 52.69 600 LYS A N 1
ATOM 4763 C CA . LYS A 1 600 ? 82.205 15.244 -146.364 1.00 52.69 600 LYS A CA 1
ATOM 4764 C C . LYS A 1 600 ? 82.049 13.981 -147.208 1.00 52.69 600 LYS A C 1
ATOM 4766 O O . LYS A 1 600 ? 82.403 12.903 -146.730 1.00 52.69 600 LYS A O 1
ATOM 4771 N N . LEU A 1 601 ? 81.601 14.103 -148.460 1.00 52.88 601 LEU A N 1
ATOM 4772 C CA . LEU A 1 601 ? 81.425 12.955 -149.355 1.00 52.88 601 LEU A CA 1
ATOM 4773 C C . LEU A 1 601 ? 82.749 12.219 -149.641 1.00 52.88 601 LEU A C 1
ATOM 4775 O O . LEU A 1 601 ? 82.748 11.009 -149.843 1.00 52.88 601 LEU A O 1
ATOM 4779 N N . ARG A 1 602 ? 83.888 12.925 -149.574 1.00 56.50 602 ARG A N 1
ATOM 4780 C CA . ARG A 1 602 ? 85.231 12.370 -149.818 1.00 56.50 602 ARG A CA 1
ATOM 4781 C C . ARG A 1 602 ? 85.819 11.585 -148.640 1.00 56.50 602 ARG A C 1
ATOM 4783 O O . ARG A 1 602 ? 86.784 10.851 -148.825 1.00 56.50 602 ARG A O 1
ATOM 4790 N N . ASN A 1 603 ? 85.253 11.728 -147.439 1.00 55.59 603 ASN A N 1
ATOM 4791 C CA . ASN A 1 603 ? 85.671 10.972 -146.252 1.00 55.59 603 ASN A CA 1
ATOM 4792 C C . ASN A 1 603 ? 84.845 9.689 -146.037 1.00 55.59 603 ASN A C 1
ATOM 4794 O O . ASN A 1 603 ? 85.339 8.756 -145.408 1.00 55.59 603 ASN A O 1
ATOM 4798 N N . VAL A 1 604 ? 83.638 9.598 -146.612 1.00 58.34 604 VAL A N 1
ATOM 4799 C CA . VAL A 1 604 ? 82.768 8.401 -146.549 1.00 58.34 604 VAL A CA 1
ATOM 4800 C C . VAL A 1 604 ? 83.414 7.176 -147.214 1.00 58.34 604 VAL A C 1
ATOM 4802 O O . VAL A 1 604 ? 83.215 6.045 -146.779 1.00 58.34 604 VAL A O 1
ATOM 4805 N N . GLU A 1 605 ? 84.259 7.381 -148.226 1.00 56.50 605 GLU A N 1
ATOM 4806 C CA . GLU A 1 605 ? 85.032 6.298 -148.855 1.00 56.50 605 GLU A CA 1
ATOM 4807 C C . GLU A 1 605 ? 86.219 5.820 -147.996 1.00 56.50 605 GLU A C 1
ATOM 4809 O O . GLU A 1 605 ? 86.810 4.785 -148.290 1.00 56.50 605 GLU A O 1
ATOM 4814 N N . LYS A 1 606 ? 86.555 6.537 -146.912 1.00 58.22 606 LYS A N 1
ATOM 4815 C CA . LYS A 1 606 ? 87.656 6.204 -145.995 1.00 58.22 606 LYS A CA 1
ATOM 4816 C C . LYS A 1 606 ? 87.177 5.569 -144.684 1.00 58.22 606 LYS A C 1
ATOM 4818 O O . LYS A 1 606 ? 87.876 4.720 -144.137 1.00 58.22 606 LYS A O 1
ATOM 4823 N N . THR A 1 607 ? 85.981 5.917 -144.204 1.00 57.34 607 THR A N 1
ATOM 4824 C CA . THR A 1 607 ? 85.368 5.283 -143.017 1.00 57.34 607 THR A CA 1
ATOM 4825 C C . THR A 1 607 ? 85.008 3.817 -143.259 1.00 57.34 607 THR A C 1
ATOM 4827 O O . THR A 1 607 ? 85.112 3.001 -142.347 1.00 57.34 607 THR A O 1
ATOM 4830 N N . ARG A 1 608 ? 84.676 3.454 -144.504 1.00 58.31 608 ARG A N 1
ATOM 4831 C CA . ARG A 1 608 ? 84.212 2.110 -144.896 1.00 58.31 608 ARG A CA 1
ATOM 4832 C C . ARG A 1 608 ? 85.237 0.977 -144.735 1.00 58.31 608 ARG A C 1
ATOM 4834 O O . ARG A 1 608 ? 84.876 -0.197 -144.799 1.00 58.31 608 ARG A O 1
ATOM 4841 N N . GLU A 1 609 ? 86.508 1.316 -144.520 1.00 59.31 609 GLU A N 1
ATOM 4842 C CA . GLU A 1 609 ? 87.565 0.354 -144.180 1.00 59.31 609 GLU A CA 1
ATOM 4843 C C . GLU A 1 609 ? 87.784 0.247 -142.655 1.00 59.31 609 GLU A C 1
ATOM 4845 O O . GLU A 1 609 ? 88.227 -0.792 -142.173 1.00 59.31 609 GLU A O 1
ATOM 4850 N N . GLN A 1 610 ? 87.408 1.273 -141.875 1.00 58.34 610 GLN A N 1
ATOM 4851 C CA . GLN A 1 610 ? 87.412 1.218 -140.404 1.00 58.34 610 GLN A CA 1
ATOM 4852 C C . GLN A 1 610 ? 86.214 0.433 -139.854 1.00 58.34 610 GLN A C 1
ATOM 4854 O O . GLN A 1 610 ? 86.388 -0.332 -138.906 1.00 58.34 610 GLN A O 1
ATOM 4859 N N . GLU A 1 611 ? 85.034 0.547 -140.477 1.00 58.12 611 GLU A N 1
ATOM 4860 C CA . GLU A 1 611 ? 83.805 -0.159 -140.065 1.00 58.12 611 GLU A CA 1
ATOM 4861 C C . GLU A 1 611 ? 84.014 -1.680 -139.926 1.00 58.12 611 GLU A C 1
ATOM 4863 O O . GLU A 1 611 ? 83.527 -2.283 -138.973 1.00 58.12 611 GLU A O 1
ATOM 4868 N N . LYS A 1 612 ? 84.821 -2.300 -140.802 1.00 66.69 612 LYS A N 1
ATOM 4869 C CA . LYS A 1 612 ? 85.177 -3.730 -140.703 1.00 66.69 612 LYS A CA 1
ATOM 4870 C C . LYS A 1 612 ? 85.951 -4.060 -139.422 1.00 66.69 612 LYS A C 1
ATOM 4872 O O . LYS A 1 612 ? 85.687 -5.078 -138.794 1.00 66.69 612 LYS A O 1
ATOM 4877 N N . SER A 1 613 ? 86.893 -3.199 -139.030 1.00 69.50 613 SER A N 1
ATOM 4878 C CA . SER A 1 613 ? 87.703 -3.399 -137.819 1.00 69.50 613 SER A CA 1
ATOM 4879 C C . SER A 1 613 ? 86.915 -3.176 -136.525 1.00 69.50 613 SER A C 1
ATOM 4881 O O . SER A 1 613 ? 87.240 -3.768 -135.497 1.00 69.50 613 SER A O 1
ATOM 4883 N N . GLU A 1 614 ? 85.854 -2.366 -136.570 1.00 62.97 614 GLU A N 1
ATOM 4884 C CA . GLU A 1 614 ? 84.958 -2.195 -135.426 1.00 62.97 614 GLU A CA 1
ATOM 4885 C C . GLU A 1 614 ? 83.906 -3.302 -135.328 1.00 62.97 614 GLU A C 1
ATOM 4887 O O . GLU A 1 614 ? 83.599 -3.715 -134.214 1.00 62.97 614 GLU A O 1
ATOM 4892 N N . ASP A 1 615 ? 83.417 -3.853 -136.443 1.00 69.88 615 ASP A N 1
ATOM 4893 C CA . ASP A 1 615 ? 82.490 -4.994 -136.415 1.00 69.88 615 ASP A CA 1
ATOM 4894 C C . ASP A 1 615 ? 83.143 -6.260 -135.820 1.00 69.88 615 ASP A C 1
ATOM 4896 O O . ASP A 1 615 ? 82.519 -6.976 -135.036 1.00 69.88 615 ASP A O 1
ATOM 4900 N N . GLU A 1 616 ? 84.437 -6.487 -136.084 1.00 70.25 616 GLU A N 1
ATOM 4901 C CA . GLU A 1 616 ? 85.228 -7.536 -135.418 1.00 70.25 616 GLU A CA 1
ATOM 4902 C C . GLU A 1 616 ? 85.297 -7.304 -133.888 1.00 70.25 616 GLU A C 1
ATOM 4904 O O . GLU A 1 616 ? 85.010 -8.207 -133.098 1.00 70.25 616 GLU A O 1
ATOM 4909 N N . ARG A 1 617 ? 85.587 -6.063 -133.459 1.00 75.50 617 ARG A N 1
ATOM 4910 C CA . ARG A 1 617 ? 85.649 -5.651 -132.040 1.00 75.50 617 ARG A CA 1
ATOM 4911 C C . ARG A 1 617 ? 84.300 -5.782 -131.328 1.00 75.50 617 ARG A C 1
ATOM 4913 O O . ARG A 1 617 ? 84.250 -6.183 -130.166 1.00 75.50 617 ARG A O 1
ATOM 4920 N N . ILE A 1 618 ? 83.204 -5.451 -132.008 1.00 75.38 618 ILE A N 1
ATOM 4921 C CA . ILE A 1 618 ? 81.841 -5.525 -131.471 1.00 75.38 618 ILE A CA 1
ATOM 4922 C C . ILE A 1 618 ? 81.440 -6.984 -131.207 1.00 75.38 618 ILE A C 1
ATOM 4924 O O . ILE A 1 618 ? 80.848 -7.274 -130.167 1.00 75.38 618 ILE A O 1
ATOM 4928 N N . ARG A 1 619 ? 81.821 -7.925 -132.082 1.00 72.31 619 ARG A N 1
ATOM 4929 C CA . ARG A 1 619 ? 81.588 -9.368 -131.866 1.00 72.31 619 ARG A CA 1
ATOM 4930 C C . ARG A 1 619 ? 82.300 -9.882 -130.613 1.00 72.31 619 ARG A C 1
ATOM 4932 O O . ARG A 1 619 ? 81.699 -10.613 -129.828 1.00 72.31 619 ARG A O 1
ATOM 4939 N N . GLU A 1 620 ? 83.544 -9.462 -130.389 1.00 76.31 620 GLU A N 1
ATOM 4940 C CA . GLU A 1 620 ? 84.313 -9.824 -129.191 1.00 76.31 620 GLU A CA 1
ATOM 4941 C C . GLU A 1 620 ? 83.731 -9.187 -127.913 1.00 76.31 620 GLU A C 1
ATOM 4943 O O . GLU A 1 620 ? 83.661 -9.835 -126.867 1.00 76.31 620 GLU A O 1
ATOM 4948 N N . GLN A 1 621 ? 83.202 -7.961 -127.991 1.00 73.94 621 GLN A N 1
ATOM 4949 C CA . GLN A 1 621 ? 82.474 -7.339 -126.877 1.00 73.94 621 GLN A CA 1
ATOM 4950 C C . GLN A 1 621 ? 81.157 -8.065 -126.551 1.00 73.94 621 GLN A C 1
ATOM 4952 O O . GLN A 1 621 ? 80.872 -8.296 -125.374 1.00 73.94 621 GLN A O 1
ATOM 4957 N N . TYR A 1 622 ? 80.386 -8.499 -127.555 1.00 78.00 622 TYR A N 1
ATOM 4958 C CA . TYR A 1 622 ? 79.180 -9.308 -127.329 1.00 78.00 622 TYR A CA 1
ATOM 4959 C C . TYR A 1 622 ? 79.487 -10.697 -126.751 1.00 78.00 622 TYR A C 1
ATOM 4961 O O . TYR A 1 622 ? 78.718 -11.182 -125.920 1.00 78.00 622 TYR A O 1
ATOM 4969 N N . ALA A 1 623 ? 80.608 -11.322 -127.130 1.00 76.81 623 ALA A N 1
ATOM 4970 C CA . ALA A 1 623 ? 81.048 -12.583 -126.532 1.00 76.81 623 ALA A CA 1
ATOM 4971 C C . ALA A 1 623 ? 81.316 -12.431 -125.022 1.00 76.81 623 ALA A C 1
ATOM 4973 O O . ALA A 1 623 ? 80.737 -13.167 -124.222 1.00 76.81 623 ALA A O 1
ATOM 4974 N N . ASN A 1 624 ? 82.099 -11.419 -124.629 1.00 77.44 624 ASN A N 1
ATOM 4975 C CA . ASN A 1 624 ? 82.391 -11.120 -123.222 1.00 77.44 624 ASN A CA 1
ATOM 4976 C C . ASN A 1 624 ? 81.124 -10.749 -122.420 1.00 77.44 624 ASN A C 1
ATOM 4978 O O . ASN A 1 624 ? 80.943 -11.210 -121.294 1.00 77.44 624 ASN A O 1
ATOM 4982 N N . ALA A 1 625 ? 80.200 -9.975 -123.003 1.00 78.00 625 ALA A N 1
ATOM 4983 C CA . ALA A 1 625 ? 78.927 -9.642 -122.356 1.00 78.00 625 ALA A CA 1
ATOM 4984 C C . ALA A 1 625 ? 78.050 -10.886 -122.093 1.00 78.00 625 ALA A C 1
ATOM 4986 O O . ALA A 1 625 ? 77.447 -11.008 -121.026 1.00 78.00 625 ALA A O 1
ATOM 4987 N N . LEU A 1 626 ? 78.013 -11.838 -123.033 1.00 78.56 626 LEU A N 1
ATOM 4988 C CA . LEU A 1 626 ? 77.307 -13.116 -122.876 1.00 78.56 626 LEU A CA 1
ATOM 4989 C C . LEU A 1 626 ? 77.977 -14.075 -121.881 1.00 78.56 626 LEU A C 1
ATOM 4991 O O . LEU A 1 626 ? 77.317 -14.999 -121.406 1.00 78.56 626 LEU A O 1
ATOM 4995 N N . GLU A 1 627 ? 79.262 -13.899 -121.577 1.00 81.00 627 GLU A N 1
ATOM 4996 C CA . GLU A 1 627 ? 79.966 -14.669 -120.547 1.00 81.00 627 GLU A CA 1
ATOM 4997 C C . GLU A 1 627 ? 79.721 -14.083 -119.148 1.00 81.00 627 GLU A C 1
ATOM 4999 O O . GLU A 1 627 ? 79.317 -14.820 -118.245 1.00 81.00 627 GLU A O 1
ATOM 5004 N N . ASN A 1 628 ? 79.795 -12.755 -118.995 1.00 77.00 628 ASN A N 1
ATOM 5005 C CA . ASN A 1 628 ? 79.433 -12.070 -117.747 1.00 77.00 628 ASN A CA 1
ATOM 5006 C C . ASN A 1 628 ? 77.987 -12.376 -117.320 1.00 77.00 628 ASN A C 1
ATOM 5008 O O . ASN A 1 628 ? 77.760 -12.797 -116.187 1.00 77.00 628 ASN A O 1
ATOM 5012 N N . LEU A 1 629 ? 77.016 -12.278 -118.239 1.00 80.88 629 LEU A N 1
ATOM 5013 C CA . LEU A 1 629 ? 75.607 -12.579 -117.945 1.00 80.88 629 LEU A CA 1
ATOM 5014 C C . LEU A 1 629 ? 75.370 -14.042 -117.521 1.00 80.88 629 LEU A C 1
ATOM 5016 O O . LEU A 1 629 ? 74.447 -14.316 -116.756 1.00 80.88 629 LEU A O 1
ATOM 5020 N N . LYS A 1 630 ? 76.202 -14.998 -117.966 1.00 81.19 630 LYS A N 1
ATOM 5021 C CA . LYS A 1 630 ? 76.148 -16.388 -117.471 1.00 81.19 630 LYS A CA 1
ATOM 5022 C C . LYS A 1 630 ? 76.689 -16.505 -116.047 1.00 81.19 630 LYS A C 1
ATOM 5024 O O . LYS A 1 630 ? 76.131 -17.269 -115.262 1.00 81.19 630 LYS A O 1
ATOM 5029 N N . SER A 1 631 ? 77.741 -15.755 -115.713 1.00 78.50 631 SER A N 1
ATOM 5030 C CA . SER A 1 631 ? 78.285 -15.699 -114.351 1.00 78.50 631 SER A CA 1
ATOM 5031 C C . SER A 1 631 ? 77.278 -15.079 -113.378 1.00 78.50 631 SER A C 1
ATOM 5033 O O . SER A 1 631 ? 76.992 -15.661 -112.333 1.00 78.50 631 SER A O 1
ATOM 5035 N N . GLU A 1 632 ? 76.661 -13.956 -113.753 1.00 78.81 632 GLU A N 1
ATOM 5036 C CA . GLU A 1 632 ? 75.623 -13.286 -112.958 1.00 78.81 632 GLU A CA 1
ATOM 5037 C C . GLU A 1 632 ? 74.387 -14.177 -112.748 1.00 78.81 632 GLU A C 1
ATOM 5039 O O . GLU A 1 632 ? 73.871 -14.265 -111.633 1.00 78.81 632 GLU A O 1
ATOM 5044 N N . LEU A 1 633 ? 73.949 -14.911 -113.780 1.00 79.44 633 LEU A N 1
ATOM 5045 C CA . LEU A 1 633 ? 72.846 -15.872 -113.669 1.00 79.44 633 LEU A CA 1
ATOM 5046 C C . LEU A 1 633 ? 73.181 -17.037 -112.716 1.00 79.44 633 LEU A C 1
ATOM 5048 O O . LEU A 1 633 ? 72.324 -17.473 -111.944 1.00 79.44 633 LEU A O 1
ATOM 5052 N N . ALA A 1 634 ? 74.425 -17.528 -112.738 1.00 79.31 634 ALA A N 1
ATOM 5053 C CA . ALA A 1 634 ? 74.890 -18.572 -111.824 1.00 79.31 634 ALA A CA 1
ATOM 5054 C C . ALA A 1 634 ? 74.979 -18.071 -110.370 1.00 79.31 634 ALA A C 1
ATOM 5056 O O . ALA A 1 634 ? 74.560 -18.776 -109.449 1.00 79.31 634 ALA A O 1
ATOM 5057 N N . GLU A 1 635 ? 75.455 -16.843 -110.149 1.00 77.81 635 GLU A N 1
ATOM 5058 C CA . GLU A 1 635 ? 75.425 -16.206 -108.830 1.00 77.81 635 GLU A CA 1
ATOM 5059 C C . GLU A 1 635 ? 73.998 -16.004 -108.315 1.00 77.81 635 GLU A C 1
ATOM 5061 O O . GLU A 1 635 ? 73.714 -16.349 -107.167 1.00 77.81 635 GLU A O 1
ATOM 5066 N N . ALA A 1 636 ? 73.088 -15.497 -109.151 1.00 75.94 636 ALA A N 1
ATOM 5067 C CA . ALA A 1 636 ? 71.687 -15.314 -108.786 1.00 75.94 636 ALA A CA 1
ATOM 5068 C C . ALA A 1 636 ? 71.044 -16.643 -108.352 1.00 75.94 636 ALA A C 1
ATOM 5070 O O . ALA A 1 636 ? 70.403 -16.701 -107.303 1.00 75.94 636 ALA A O 1
ATOM 5071 N N . HIS A 1 637 ? 71.286 -17.732 -109.091 1.00 77.12 637 HIS A N 1
ATOM 5072 C CA . HIS A 1 637 ? 70.761 -19.052 -108.738 1.00 77.12 637 HIS A CA 1
ATOM 5073 C C . HIS A 1 637 ? 71.341 -19.595 -107.416 1.00 77.12 637 HIS A C 1
ATOM 5075 O O . HIS A 1 637 ? 70.614 -20.221 -106.640 1.00 77.12 637 HIS A O 1
ATOM 5081 N N . ASN A 1 638 ? 72.620 -19.331 -107.126 1.00 78.25 638 ASN A N 1
ATOM 5082 C CA . ASN A 1 638 ? 73.245 -19.712 -105.855 1.00 78.25 638 ASN A CA 1
ATOM 5083 C C . ASN A 1 638 ? 72.703 -18.899 -104.668 1.00 78.25 638 ASN A C 1
ATOM 5085 O O . ASN A 1 638 ? 72.465 -19.468 -103.603 1.00 78.25 638 ASN A O 1
ATOM 5089 N N . ARG A 1 639 ? 72.445 -17.595 -104.848 1.00 78.88 639 ARG A N 1
ATOM 5090 C CA . ARG A 1 639 ? 71.797 -16.752 -103.825 1.00 78.88 639 ARG A CA 1
ATOM 5091 C C . ARG A 1 639 ? 70.377 -17.245 -103.522 1.00 78.88 639 ARG A C 1
ATOM 5093 O O . ARG A 1 639 ? 70.033 -17.375 -102.353 1.00 78.88 639 ARG A O 1
ATOM 5100 N N . LEU A 1 640 ? 69.608 -17.609 -104.553 1.00 76.12 640 LEU A N 1
ATOM 5101 C CA . LEU A 1 640 ? 68.232 -18.110 -104.419 1.00 76.12 640 LEU A CA 1
ATOM 5102 C C . LEU A 1 640 ? 68.167 -19.422 -103.607 1.00 76.12 640 LEU A C 1
ATOM 5104 O O . LEU A 1 640 ? 67.374 -19.538 -102.675 1.00 76.12 640 LEU A O 1
ATOM 5108 N N . LYS A 1 641 ? 69.095 -20.360 -103.849 1.00 79.75 641 LYS A N 1
ATOM 5109 C CA . LYS A 1 641 ? 69.240 -21.575 -103.020 1.00 79.75 641 LYS A CA 1
ATOM 5110 C C . LYS A 1 641 ? 69.601 -21.286 -101.562 1.00 79.75 641 LYS A C 1
ATOM 5112 O O . LYS A 1 641 ? 69.208 -22.036 -100.672 1.00 79.75 641 LYS A O 1
ATOM 5117 N N . SER A 1 642 ? 70.355 -20.216 -101.303 1.00 72.94 642 SER A N 1
ATOM 5118 C CA . SER A 1 642 ? 70.675 -19.803 -99.934 1.00 72.94 642 SER A CA 1
ATOM 5119 C C . SER A 1 642 ? 69.456 -19.228 -99.209 1.00 72.94 642 SER A C 1
ATOM 5121 O O . SER A 1 642 ? 69.320 -19.455 -98.008 1.00 72.94 642 SER A O 1
ATOM 5123 N N . THR A 1 643 ? 68.567 -18.515 -99.910 1.00 73.19 643 THR A N 1
ATOM 5124 C CA . THR A 1 643 ? 67.318 -18.008 -99.320 1.00 73.19 643 THR A CA 1
ATOM 5125 C C . THR A 1 643 ? 66.316 -19.132 -99.050 1.00 73.19 643 THR A C 1
ATOM 5127 O O . THR A 1 643 ? 65.816 -19.210 -97.930 1.00 73.19 643 THR A O 1
ATOM 5130 N N . GLU A 1 644 ? 66.129 -20.070 -99.990 1.00 74.81 644 GLU A N 1
ATOM 5131 C CA . GLU A 1 644 ? 65.277 -21.266 -99.813 1.00 74.81 644 GLU A CA 1
ATOM 5132 C C . GLU A 1 644 ? 65.666 -22.071 -98.555 1.00 74.81 644 GLU A C 1
ATOM 5134 O O . GLU A 1 644 ? 64.808 -22.514 -97.788 1.00 74.81 644 GLU A O 1
ATOM 5139 N N . ALA A 1 645 ? 66.972 -22.222 -98.299 1.00 74.69 645 ALA A N 1
ATOM 5140 C CA . ALA A 1 645 ? 67.475 -22.893 -97.102 1.00 74.69 645 ALA A CA 1
ATOM 5141 C C . ALA A 1 645 ? 67.105 -22.147 -95.803 1.00 74.69 645 ALA A C 1
ATOM 5143 O O . ALA A 1 645 ? 66.666 -22.781 -94.842 1.00 74.69 645 ALA A O 1
ATOM 5144 N N . SER A 1 646 ? 67.238 -20.815 -95.783 1.00 76.06 646 SER A N 1
ATOM 5145 C CA . SER A 1 646 ? 66.901 -19.993 -94.610 1.00 76.06 646 SER A CA 1
ATOM 5146 C C . SER A 1 646 ? 65.394 -19.893 -94.341 1.00 76.06 646 SER A C 1
ATOM 5148 O O . SER A 1 646 ? 64.979 -19.856 -93.184 1.00 76.06 646 SER A O 1
ATOM 5150 N N . GLU A 1 647 ? 64.547 -19.919 -95.375 1.00 75.19 647 GLU A N 1
ATOM 5151 C CA . GLU A 1 647 ? 63.090 -19.940 -95.194 1.00 75.19 647 GLU A CA 1
ATOM 5152 C C . GLU A 1 647 ? 62.630 -21.251 -94.538 1.00 75.19 647 GLU A C 1
ATOM 5154 O O . GLU A 1 647 ? 61.851 -21.217 -93.585 1.00 75.19 647 GLU A O 1
ATOM 5159 N N . SER A 1 648 ? 63.206 -22.393 -94.938 1.00 75.00 648 SER A N 1
ATOM 5160 C CA . SER A 1 648 ? 62.954 -23.698 -94.301 1.00 75.00 648 SER A CA 1
ATOM 5161 C C . SER A 1 648 ? 63.414 -23.772 -92.833 1.00 75.00 648 SER A C 1
ATOM 5163 O O . SER A 1 648 ? 62.930 -24.609 -92.067 1.00 75.00 648 SER A O 1
ATOM 5165 N N . GLU A 1 649 ? 64.354 -22.924 -92.411 1.00 79.38 649 GLU A N 1
ATOM 5166 C CA . GLU A 1 649 ? 64.767 -22.797 -91.008 1.00 79.38 649 GLU A CA 1
ATOM 5167 C C . GLU A 1 649 ? 63.805 -21.891 -90.219 1.00 79.38 649 GLU A C 1
ATOM 5169 O O . GLU A 1 649 ? 63.351 -22.264 -89.136 1.00 79.38 649 GLU A O 1
ATOM 5174 N N . CYS A 1 650 ? 63.374 -20.772 -90.810 1.00 75.81 650 CYS A N 1
ATOM 5175 C CA . CYS A 1 650 ? 62.329 -19.909 -90.253 1.00 75.81 650 CYS A CA 1
ATOM 5176 C C . CYS A 1 650 ? 60.982 -20.630 -90.052 1.00 75.81 650 CYS A C 1
ATOM 5178 O O . CYS A 1 650 ? 60.290 -20.360 -89.070 1.00 75.81 650 CYS A O 1
ATOM 5180 N N . GLU A 1 651 ? 60.591 -21.551 -90.940 1.00 78.12 651 GLU A N 1
ATOM 5181 C CA . GLU A 1 651 ? 59.367 -22.350 -90.763 1.00 78.12 651 GLU A CA 1
ATOM 5182 C C . GLU A 1 651 ? 59.448 -23.308 -89.565 1.00 78.12 651 GLU A C 1
ATOM 5184 O O . GLU A 1 651 ? 58.476 -23.427 -88.816 1.00 78.12 651 GLU A O 1
ATOM 5189 N N . LYS A 1 652 ? 60.608 -23.936 -89.322 1.00 82.19 652 LYS A N 1
ATOM 5190 C CA . LYS A 1 652 ? 60.817 -24.811 -88.151 1.00 82.19 652 LYS A CA 1
ATOM 5191 C C . LYS A 1 652 ? 60.716 -24.024 -86.849 1.00 82.19 652 LYS A C 1
ATOM 5193 O O . LYS A 1 652 ? 59.971 -24.420 -85.959 1.00 82.19 652 LYS A O 1
ATOM 5198 N N . LEU A 1 653 ? 61.380 -22.869 -86.778 1.00 81.81 653 LEU A N 1
ATOM 5199 C CA . LEU A 1 653 ? 61.343 -22.002 -85.597 1.00 81.81 653 LEU A CA 1
ATOM 5200 C C . LEU A 1 653 ? 59.930 -21.469 -85.298 1.00 81.81 653 LEU A C 1
ATOM 5202 O O . LEU A 1 653 ? 59.582 -21.293 -84.132 1.00 81.81 653 LEU A O 1
ATOM 5206 N N . ARG A 1 654 ? 59.080 -21.262 -86.317 1.00 83.50 654 ARG A N 1
ATOM 5207 C CA . ARG A 1 654 ? 57.648 -20.958 -86.111 1.00 83.50 654 ARG A CA 1
ATOM 5208 C C . ARG A 1 654 ? 56.887 -22.148 -85.522 1.00 83.50 654 ARG A C 1
ATOM 5210 O O . ARG A 1 654 ? 56.149 -21.962 -84.560 1.00 83.50 654 ARG A O 1
ATOM 5217 N N . ALA A 1 655 ? 57.089 -23.353 -86.057 1.00 83.38 655 ALA A N 1
ATOM 5218 C CA . ALA A 1 655 ? 56.437 -24.562 -85.551 1.00 83.38 655 ALA A CA 1
ATOM 5219 C C . ALA A 1 655 ? 56.831 -24.874 -84.093 1.00 83.38 655 ALA A C 1
ATOM 5221 O O . ALA A 1 655 ? 55.968 -25.204 -83.280 1.00 83.38 655 ALA A O 1
ATOM 5222 N N . GLU A 1 656 ? 58.108 -24.703 -83.741 1.00 84.88 656 GLU A N 1
ATOM 5223 C CA . GLU A 1 656 ? 58.603 -24.832 -82.364 1.00 84.88 656 GLU A CA 1
ATOM 5224 C C . GLU A 1 656 ? 58.006 -23.757 -81.439 1.00 84.88 656 GLU A C 1
ATOM 5226 O O . GLU A 1 656 ? 57.538 -24.075 -80.345 1.00 84.88 656 GLU A O 1
ATOM 5231 N N . LEU A 1 657 ? 57.942 -22.497 -81.888 1.00 82.44 657 LEU A N 1
ATOM 5232 C CA . LEU A 1 657 ? 57.335 -21.402 -81.125 1.00 82.44 657 LEU A CA 1
ATOM 5233 C C . LEU A 1 657 ? 55.848 -21.657 -80.827 1.00 82.44 657 LEU A C 1
ATOM 5235 O O . LEU A 1 657 ? 55.402 -21.441 -79.700 1.00 82.44 657 LEU A O 1
ATOM 5239 N N . ASP A 1 658 ? 55.079 -22.123 -81.812 1.00 85.25 658 ASP A N 1
ATOM 5240 C CA . ASP A 1 658 ? 53.653 -22.414 -81.637 1.00 85.25 658 ASP A CA 1
ATOM 5241 C C . ASP A 1 658 ? 53.417 -23.669 -80.775 1.00 85.25 658 ASP A C 1
ATOM 5243 O O . ASP A 1 658 ? 52.463 -23.708 -79.993 1.00 85.25 658 ASP A O 1
ATOM 5247 N N . GLN A 1 659 ? 54.327 -24.650 -80.809 1.00 84.38 659 GLN A N 1
ATOM 5248 C CA . GLN A 1 659 ? 54.316 -25.775 -79.870 1.00 84.38 659 GLN A CA 1
ATOM 5249 C C . GLN A 1 659 ? 54.568 -25.318 -78.420 1.00 84.38 659 GLN A C 1
ATOM 5251 O O . GLN A 1 659 ? 53.867 -25.770 -77.511 1.00 84.38 659 GLN A O 1
ATOM 5256 N N . VAL A 1 660 ? 55.514 -24.398 -78.195 1.00 83.12 660 VAL A N 1
ATOM 5257 C CA . VAL A 1 660 ? 55.809 -23.842 -76.860 1.00 83.12 660 VAL A CA 1
ATOM 5258 C C . VAL A 1 660 ? 54.653 -22.984 -76.331 1.00 83.12 660 VAL A C 1
ATOM 5260 O O . VAL A 1 660 ? 54.306 -23.111 -75.156 1.00 83.12 660 VAL A O 1
ATOM 5263 N N . LYS A 1 661 ? 54.005 -22.166 -77.177 1.00 81.62 661 LYS A N 1
ATOM 5264 C CA . LYS A 1 661 ? 52.780 -21.430 -76.795 1.00 81.62 661 LYS A CA 1
ATOM 5265 C C . LYS A 1 661 ? 51.693 -22.381 -76.304 1.00 81.62 661 LYS A C 1
ATOM 5267 O O . LYS A 1 661 ? 51.175 -22.190 -75.210 1.00 81.62 661 LYS A O 1
ATOM 5272 N N . LYS A 1 662 ? 51.404 -23.437 -77.072 1.00 87.06 662 LYS A N 1
ATOM 5273 C CA . LYS A 1 662 ? 50.356 -24.410 -76.736 1.00 87.06 662 LYS A CA 1
ATOM 5274 C C . LYS A 1 662 ? 50.619 -25.112 -75.399 1.00 87.06 662 LYS A C 1
ATOM 5276 O O . LYS A 1 662 ? 49.692 -25.288 -74.619 1.00 87.06 662 LYS A O 1
ATOM 5281 N N . GLN A 1 663 ? 51.875 -25.455 -75.103 1.00 79.81 663 GLN A N 1
ATOM 5282 C CA . GLN A 1 663 ? 52.259 -26.022 -73.803 1.00 79.81 663 GLN A CA 1
ATOM 5283 C C . GLN A 1 663 ? 52.055 -25.032 -72.643 1.00 79.81 663 GLN A C 1
ATOM 5285 O O . GLN A 1 663 ? 51.610 -25.430 -71.569 1.00 79.81 663 GLN A O 1
ATOM 5290 N N . TRP A 1 664 ? 52.338 -23.743 -72.859 1.00 83.94 664 TRP A N 1
ATOM 5291 C CA . TRP A 1 664 ? 52.065 -22.689 -71.876 1.00 83.94 664 TRP A CA 1
ATOM 5292 C C . TRP A 1 664 ? 50.565 -22.465 -71.651 1.00 83.94 664 TRP A C 1
ATOM 5294 O O . TRP A 1 664 ? 50.135 -22.327 -70.509 1.00 83.94 664 TRP A O 1
ATOM 5304 N N . GLU A 1 665 ? 49.762 -22.463 -72.715 1.00 83.75 665 GLU A N 1
ATOM 5305 C CA . GLU A 1 665 ? 48.301 -22.336 -72.639 1.00 83.75 665 GLU A CA 1
ATOM 5306 C C . GLU A 1 665 ? 47.663 -23.523 -71.896 1.00 83.75 665 GLU A C 1
ATOM 5308 O O . GLU A 1 665 ? 46.794 -23.321 -71.046 1.00 83.75 665 GLU A O 1
ATOM 5313 N N . GLU A 1 666 ? 48.133 -24.749 -72.150 1.00 85.12 666 GLU A N 1
ATOM 5314 C CA . GLU A 1 666 ? 47.680 -25.967 -71.462 1.00 85.12 666 GLU A CA 1
ATOM 5315 C C . GLU A 1 666 ? 48.029 -25.961 -69.964 1.00 85.12 666 GLU A C 1
ATOM 5317 O O . GLU A 1 666 ? 47.169 -26.257 -69.131 1.00 85.12 666 GLU A O 1
ATOM 5322 N N . GLU A 1 667 ? 49.252 -25.573 -69.591 1.00 81.00 667 GLU A N 1
ATOM 5323 C CA . GLU A 1 667 ? 49.663 -25.528 -68.181 1.00 81.00 667 GLU A CA 1
ATOM 5324 C C . GLU A 1 667 ? 49.008 -24.358 -67.418 1.00 81.00 667 GLU A C 1
ATOM 5326 O O . GLU A 1 667 ? 48.636 -24.524 -66.256 1.00 81.00 667 GLU A O 1
ATOM 5331 N N . VAL A 1 668 ? 48.760 -23.208 -68.063 1.00 83.25 668 VAL A N 1
ATOM 5332 C CA . VAL A 1 668 ? 47.979 -22.100 -67.473 1.00 83.25 668 VAL A CA 1
ATOM 5333 C C . VAL A 1 668 ? 46.512 -22.490 -67.271 1.00 83.25 668 VAL A C 1
ATOM 5335 O O . VAL A 1 668 ? 45.938 -22.177 -66.226 1.00 83.25 668 VAL A O 1
ATOM 5338 N N . ALA A 1 669 ? 45.899 -23.204 -68.222 1.00 82.19 669 ALA A N 1
ATOM 5339 C CA . ALA A 1 669 ? 44.538 -23.721 -68.062 1.00 82.19 669 ALA A CA 1
ATOM 5340 C C . ALA A 1 669 ? 44.442 -24.704 -66.881 1.00 82.19 669 ALA A C 1
ATOM 5342 O O . ALA A 1 669 ? 43.540 -24.584 -66.051 1.00 82.19 669 ALA A O 1
ATOM 5343 N N . LYS A 1 670 ? 45.418 -25.609 -66.757 1.00 84.62 670 LYS A N 1
ATOM 5344 C CA . LYS A 1 670 ? 45.520 -26.571 -65.652 1.00 84.62 670 LYS A CA 1
ATOM 5345 C C . LYS A 1 670 ? 45.732 -25.895 -64.292 1.00 84.62 670 LYS A C 1
ATOM 5347 O O . LYS A 1 670 ? 44.993 -26.183 -63.356 1.00 84.62 670 LYS A O 1
ATOM 5352 N N . GLN A 1 671 ? 46.664 -24.945 -64.177 1.00 77.94 671 GLN A N 1
ATOM 5353 C CA . GLN A 1 671 ? 46.865 -24.183 -62.933 1.00 77.94 671 GLN A CA 1
ATOM 5354 C C . GLN A 1 671 ? 45.618 -23.384 -62.535 1.00 77.94 671 GLN A C 1
ATOM 5356 O O . GLN A 1 671 ? 45.305 -23.264 -61.348 1.00 77.94 671 GLN A O 1
ATOM 5361 N N . LYS A 1 672 ? 44.859 -22.876 -63.515 1.00 83.62 672 LYS A N 1
ATOM 5362 C CA . LYS A 1 672 ? 43.571 -22.234 -63.256 1.00 83.62 672 LYS A CA 1
ATOM 5363 C C . LYS A 1 672 ? 42.548 -23.225 -62.683 1.00 83.62 672 LYS A C 1
ATOM 5365 O O . LYS A 1 672 ? 41.944 -22.908 -61.661 1.00 83.62 672 LYS A O 1
ATOM 5370 N N . GLU A 1 673 ? 42.388 -24.413 -63.267 1.00 81.75 673 GLU A N 1
ATOM 5371 C CA . GLU A 1 673 ? 41.477 -25.461 -62.767 1.00 81.75 673 GLU A CA 1
ATOM 5372 C C . GLU A 1 673 ? 41.859 -25.942 -61.350 1.00 81.75 673 GLU A C 1
ATOM 5374 O O . GLU A 1 673 ? 41.003 -26.040 -60.464 1.00 81.75 673 GLU A O 1
ATOM 5379 N N . GLU A 1 674 ? 43.155 -26.140 -61.089 1.00 79.94 674 GLU A N 1
ATOM 5380 C CA . GLU A 1 674 ? 43.697 -26.443 -59.755 1.00 79.94 674 GLU A CA 1
ATOM 5381 C C . GLU A 1 674 ? 43.406 -25.306 -58.745 1.00 79.94 674 GLU A C 1
ATOM 5383 O O . GLU A 1 674 ? 43.071 -25.562 -57.586 1.00 79.94 674 GLU A O 1
ATOM 5388 N N . SER A 1 675 ? 43.447 -24.038 -59.178 1.00 77.25 675 SER A N 1
ATOM 5389 C CA . SER A 1 675 ? 43.109 -22.890 -58.321 1.00 77.25 675 SER A CA 1
ATOM 5390 C C . SER A 1 675 ? 41.603 -22.761 -58.039 1.00 77.25 675 SER A C 1
ATOM 5392 O O . SER A 1 675 ? 41.208 -22.512 -56.897 1.00 77.25 675 SER A O 1
ATOM 5394 N N . GLU A 1 676 ? 40.741 -22.975 -59.040 1.00 83.00 676 GLU A N 1
ATOM 5395 C CA . GLU A 1 676 ? 39.284 -22.865 -58.890 1.00 83.00 676 GLU A CA 1
ATOM 5396 C C . GLU A 1 676 ? 38.724 -23.995 -58.015 1.00 83.00 676 GLU A C 1
ATOM 5398 O O . GLU A 1 676 ? 37.875 -23.748 -57.154 1.00 83.00 676 GLU A O 1
ATOM 5403 N N . THR A 1 677 ? 39.245 -25.217 -58.159 1.00 82.69 677 THR A N 1
ATOM 5404 C CA . THR A 1 677 ? 38.891 -26.351 -57.288 1.00 82.69 677 THR A CA 1
ATOM 5405 C C . THR A 1 677 ? 39.335 -26.122 -55.840 1.00 82.69 677 THR A C 1
ATOM 5407 O O . THR A 1 677 ? 38.531 -26.308 -54.921 1.00 82.69 677 THR A O 1
ATOM 5410 N N . ALA A 1 678 ? 40.549 -25.607 -55.609 1.00 82.19 678 ALA A N 1
ATOM 5411 C CA . ALA A 1 678 ? 41.004 -25.223 -54.270 1.00 82.19 678 ALA A CA 1
ATOM 5412 C C . ALA A 1 678 ? 40.113 -24.134 -53.633 1.00 82.19 678 ALA A C 1
ATOM 5414 O O . ALA A 1 678 ? 39.747 -24.238 -52.458 1.00 82.19 678 ALA A O 1
ATOM 5415 N N . VAL A 1 679 ? 39.699 -23.115 -54.397 1.00 83.06 679 VAL A N 1
ATOM 5416 C CA . VAL A 1 679 ? 38.776 -22.067 -53.921 1.00 83.06 679 VAL A CA 1
ATOM 5417 C C . VAL A 1 679 ? 37.396 -22.641 -53.569 1.00 83.06 679 VAL A C 1
ATOM 5419 O O . VAL A 1 679 ? 36.828 -22.264 -52.540 1.00 83.06 679 VAL A O 1
ATOM 5422 N N . GLN A 1 680 ? 36.866 -23.590 -54.348 1.00 81.38 680 GLN A N 1
ATOM 5423 C CA . GLN A 1 680 ? 35.610 -24.282 -54.022 1.00 81.38 680 GLN A CA 1
ATOM 5424 C C . GLN A 1 680 ? 35.723 -25.138 -52.747 1.00 81.38 680 GLN A C 1
ATOM 5426 O O . GLN A 1 680 ? 34.803 -25.150 -51.920 1.00 81.38 680 GLN A O 1
ATOM 5431 N N . GLU A 1 681 ? 36.860 -25.799 -52.521 1.00 83.25 681 GLU A N 1
ATOM 5432 C CA . GLU A 1 681 ? 37.135 -26.493 -51.259 1.00 83.25 681 GLU A CA 1
ATOM 5433 C C . GLU A 1 681 ? 37.183 -25.531 -50.064 1.00 83.25 681 GLU A C 1
ATOM 5435 O O . GLU A 1 681 ? 36.546 -25.792 -49.039 1.00 83.25 681 GLU A O 1
ATOM 5440 N N . PHE A 1 682 ? 37.875 -24.393 -50.174 1.00 80.81 682 PHE A N 1
ATOM 5441 C CA . PHE A 1 682 ? 37.890 -23.393 -49.102 1.00 80.81 682 PHE A CA 1
ATOM 5442 C C . PHE A 1 682 ? 36.497 -22.813 -48.830 1.00 80.81 682 PHE A C 1
ATOM 5444 O O . PHE A 1 682 ? 36.099 -22.731 -47.664 1.00 80.81 682 PHE A O 1
ATOM 5451 N N . LYS A 1 683 ? 35.726 -22.494 -49.877 1.00 86.56 683 LYS A N 1
ATOM 5452 C CA . LYS A 1 683 ? 34.343 -22.010 -49.763 1.00 86.56 683 LYS A CA 1
ATOM 5453 C C . LYS A 1 683 ? 33.449 -23.017 -49.034 1.00 86.56 683 LYS A C 1
ATOM 5455 O O . LYS A 1 683 ? 32.874 -22.681 -48.002 1.00 86.56 683 LYS A O 1
ATOM 5460 N N . THR A 1 684 ? 33.404 -24.271 -49.483 1.00 84.00 684 THR A N 1
ATOM 5461 C CA . THR A 1 684 ? 32.549 -25.300 -48.859 1.00 84.00 684 THR A CA 1
ATOM 5462 C C . THR A 1 684 ? 32.995 -25.675 -47.439 1.00 84.00 684 THR A C 1
ATOM 5464 O O . THR A 1 684 ? 32.162 -26.030 -46.600 1.00 84.00 684 THR A O 1
ATOM 5467 N N . ARG A 1 685 ? 34.293 -25.562 -47.113 1.00 82.88 685 ARG A N 1
ATOM 5468 C CA . ARG A 1 685 ? 34.802 -25.683 -45.732 1.00 82.88 685 ARG A CA 1
ATOM 5469 C C . ARG A 1 685 ? 34.384 -24.490 -44.859 1.00 82.88 685 ARG A C 1
ATOM 5471 O O . ARG A 1 685 ? 34.056 -24.702 -43.691 1.00 82.88 685 ARG A O 1
ATOM 5478 N N . ALA A 1 686 ? 34.365 -23.268 -45.395 1.00 81.69 686 ALA A N 1
ATOM 5479 C CA . ALA A 1 686 ? 33.900 -22.071 -44.690 1.00 81.69 686 ALA A CA 1
ATOM 5480 C C . ALA A 1 686 ? 32.382 -22.113 -44.438 1.00 81.69 686 ALA A C 1
ATOM 5482 O O . ALA A 1 686 ? 31.951 -21.944 -43.300 1.00 81.69 686 ALA A O 1
ATOM 5483 N N . GLU A 1 687 ? 31.584 -22.456 -45.450 1.00 83.81 687 GLU A N 1
ATOM 5484 C CA . GLU A 1 687 ? 30.129 -22.649 -45.343 1.00 83.81 687 GLU A CA 1
ATOM 5485 C C . GLU A 1 687 ? 29.775 -23.702 -44.280 1.00 83.81 687 GLU A C 1
ATOM 5487 O O . GLU A 1 687 ? 28.932 -23.460 -43.417 1.00 83.81 687 GLU A O 1
ATOM 5492 N N . LYS A 1 688 ? 30.489 -24.839 -44.247 1.00 86.06 688 LYS A N 1
ATOM 5493 C CA . LYS A 1 688 ? 30.318 -25.872 -43.205 1.00 86.06 688 LYS A CA 1
ATOM 5494 C C . LYS A 1 688 ? 30.722 -25.409 -41.799 1.00 86.06 688 LYS A C 1
ATOM 5496 O O . LYS A 1 688 ? 30.190 -25.941 -40.825 1.00 86.06 688 LYS A O 1
ATOM 5501 N N . LYS A 1 689 ? 31.641 -24.444 -41.658 1.00 85.69 689 LYS A N 1
ATOM 5502 C CA . LYS A 1 689 ? 31.952 -23.812 -40.361 1.00 85.69 689 LYS A CA 1
ATOM 5503 C C . LYS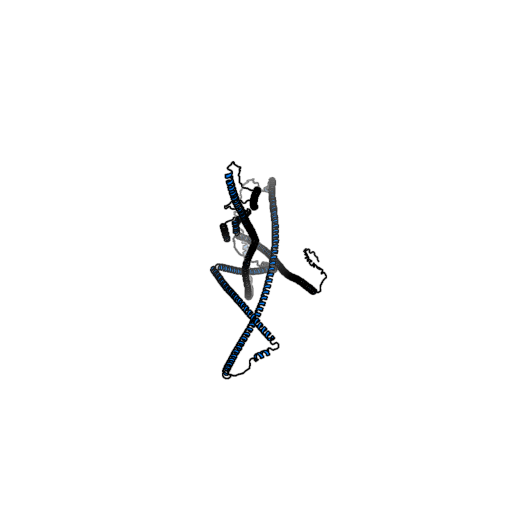 A 1 689 ? 30.859 -22.824 -39.953 1.00 85.69 689 LYS A C 1
ATOM 5505 O O . LYS A 1 689 ? 30.377 -22.914 -38.829 1.00 85.69 689 LYS A O 1
ATOM 5510 N N . LEU A 1 690 ? 30.424 -21.952 -40.863 1.00 80.06 690 LEU A N 1
ATOM 5511 C CA . LEU A 1 690 ? 29.346 -20.987 -40.625 1.00 80.06 690 LEU A CA 1
ATOM 5512 C C . LEU A 1 690 ? 28.033 -21.684 -40.247 1.00 80.06 690 LEU A C 1
ATOM 5514 O O . LEU A 1 690 ? 27.405 -21.293 -39.270 1.00 80.06 690 LEU A O 1
ATOM 5518 N N . ALA A 1 691 ? 27.665 -22.769 -40.933 1.00 82.94 691 ALA A N 1
ATOM 5519 C CA . ALA A 1 691 ? 26.486 -23.568 -40.595 1.00 82.94 691 ALA A CA 1
ATOM 5520 C C . ALA A 1 691 ? 26.556 -24.163 -39.175 1.00 82.94 691 ALA A C 1
ATOM 5522 O O . ALA A 1 691 ? 25.553 -24.174 -38.467 1.00 82.94 691 ALA A O 1
ATOM 5523 N N . LYS A 1 692 ? 27.739 -24.612 -38.724 1.00 84.00 692 LYS A N 1
ATOM 5524 C CA . LYS A 1 692 ? 27.939 -25.105 -37.349 1.00 84.00 692 LYS A CA 1
ATOM 5525 C C . LYS A 1 692 ? 27.874 -23.990 -36.306 1.00 84.00 692 LYS A C 1
ATOM 5527 O O . LYS A 1 692 ? 27.258 -24.193 -35.268 1.00 84.00 692 LYS A O 1
ATOM 5532 N N . ILE A 1 693 ? 28.484 -22.836 -36.580 1.00 84.69 693 ILE A N 1
ATOM 5533 C CA . ILE A 1 693 ? 28.439 -21.666 -35.687 1.00 84.69 693 ILE A CA 1
ATOM 5534 C C . ILE A 1 693 ? 26.997 -21.166 -35.557 1.00 84.69 693 ILE A C 1
ATOM 5536 O O . ILE A 1 693 ? 26.530 -20.944 -34.445 1.00 84.69 693 ILE A O 1
ATOM 5540 N N . LYS A 1 694 ? 26.264 -21.073 -36.674 1.00 85.50 694 LYS A N 1
ATOM 5541 C CA . LYS A 1 694 ? 24.851 -20.690 -36.686 1.00 85.50 694 LYS A CA 1
ATOM 5542 C C . LYS A 1 694 ? 23.982 -21.680 -35.904 1.00 85.50 694 LYS A C 1
ATOM 5544 O O . LYS A 1 694 ? 23.230 -21.243 -35.048 1.00 85.50 694 LYS A O 1
ATOM 5549 N N . ALA A 1 695 ? 24.137 -22.988 -36.121 1.00 82.81 695 ALA A N 1
ATOM 5550 C CA . ALA A 1 695 ? 23.377 -24.001 -35.382 1.00 82.81 695 ALA A CA 1
ATOM 5551 C C . ALA A 1 695 ? 23.695 -24.026 -33.871 1.00 82.81 695 ALA A C 1
ATOM 5553 O O . ALA A 1 695 ? 22.814 -24.329 -33.071 1.00 82.81 695 ALA A O 1
ATOM 5554 N N . ALA A 1 696 ? 24.931 -23.698 -33.470 1.00 81.81 696 ALA A N 1
ATOM 5555 C CA . ALA A 1 696 ? 25.287 -23.522 -32.062 1.00 81.81 696 ALA A CA 1
ATOM 5556 C C . ALA A 1 696 ? 24.613 -22.271 -31.473 1.00 81.81 696 ALA A C 1
ATOM 5558 O O . ALA A 1 696 ? 23.860 -22.388 -30.515 1.00 81.81 696 ALA A O 1
ATOM 5559 N N . ALA A 1 697 ? 24.775 -21.108 -32.112 1.00 84.44 697 ALA A N 1
ATOM 5560 C CA . ALA A 1 697 ? 24.161 -19.860 -31.662 1.00 84.44 697 ALA A CA 1
ATOM 5561 C C . ALA A 1 697 ? 22.621 -19.930 -31.624 1.00 84.44 697 ALA A C 1
ATOM 5563 O O . ALA A 1 697 ? 22.007 -19.431 -30.687 1.00 84.44 697 ALA A O 1
ATOM 5564 N N . GLU A 1 698 ? 21.982 -20.587 -32.598 1.00 85.12 698 GLU A N 1
ATOM 5565 C CA . GLU A 1 698 ? 20.536 -20.842 -32.587 1.00 85.12 698 GLU A CA 1
ATOM 5566 C C . GLU A 1 698 ? 20.128 -21.721 -31.397 1.00 85.12 698 GLU A C 1
ATOM 5568 O O . GLU A 1 698 ? 19.145 -21.405 -30.726 1.00 85.12 698 GLU A O 1
ATOM 5573 N N . LYS A 1 699 ? 20.898 -22.773 -31.082 1.00 89.81 699 LYS A N 1
ATOM 5574 C CA . LYS A 1 699 ? 20.657 -23.610 -29.900 1.00 89.81 699 LYS A CA 1
ATOM 5575 C C . LYS A 1 699 ? 20.785 -22.794 -28.610 1.00 89.81 699 LYS A C 1
ATOM 5577 O O . LYS A 1 699 ? 19.885 -22.852 -27.773 1.00 89.81 699 LYS A O 1
ATOM 5582 N N . ASP A 1 700 ? 21.856 -22.025 -28.461 1.00 85.50 700 ASP A N 1
ATOM 5583 C CA . ASP A 1 700 ? 22.137 -21.266 -27.239 1.00 85.50 700 ASP A CA 1
ATOM 5584 C C . ASP A 1 700 ? 21.078 -20.164 -27.023 1.00 85.50 700 ASP A C 1
ATOM 5586 O O . ASP A 1 700 ? 20.546 -20.025 -25.923 1.00 85.50 700 ASP A O 1
ATOM 5590 N N . VAL A 1 701 ? 20.640 -19.489 -28.097 1.00 87.50 701 VAL A N 1
ATOM 5591 C CA . VAL A 1 701 ? 19.491 -18.561 -28.077 1.00 87.50 701 VAL A CA 1
ATOM 5592 C C . VAL A 1 701 ? 18.179 -19.271 -27.718 1.00 87.50 701 VAL A C 1
ATOM 5594 O O . VAL A 1 701 ? 17.356 -18.694 -27.005 1.00 87.50 701 VAL A O 1
ATOM 5597 N N . THR A 1 702 ? 17.950 -20.517 -28.159 1.00 86.44 702 THR A N 1
ATOM 5598 C CA . THR A 1 702 ? 16.766 -21.277 -27.709 1.00 86.44 702 THR A CA 1
ATOM 5599 C C . THR A 1 702 ? 16.842 -21.722 -26.249 1.00 86.44 702 THR A C 1
ATOM 5601 O O . THR A 1 702 ? 15.791 -21.780 -25.615 1.00 86.44 702 THR A O 1
ATOM 5604 N N . SER A 1 703 ? 18.039 -21.973 -25.702 1.00 88.50 703 SER A N 1
ATOM 5605 C CA . SER A 1 703 ? 18.231 -22.287 -24.277 1.00 88.50 703 SER A CA 1
ATOM 5606 C C . SER A 1 703 ? 17.930 -21.061 -23.419 1.00 88.50 703 SER A C 1
ATOM 5608 O O . SER A 1 703 ? 16.974 -21.082 -22.649 1.00 88.50 703 SER A O 1
ATOM 5610 N N . ALA A 1 704 ? 18.609 -19.939 -23.684 1.00 87.19 704 ALA A N 1
ATOM 5611 C CA . ALA A 1 704 ? 18.386 -18.678 -22.977 1.00 87.19 704 ALA A CA 1
ATOM 5612 C C . ALA A 1 704 ? 16.923 -18.204 -23.072 1.00 87.19 704 ALA A C 1
ATOM 5614 O O . ALA A 1 704 ? 16.365 -17.690 -22.106 1.00 87.19 704 ALA A O 1
ATOM 5615 N N . LYS A 1 705 ? 16.248 -18.423 -24.213 1.00 90.75 705 LYS A N 1
ATOM 5616 C CA . LYS A 1 705 ? 14.810 -18.140 -24.332 1.00 90.75 705 LYS A CA 1
ATOM 5617 C C . LYS A 1 705 ? 13.941 -19.081 -23.484 1.00 90.75 705 LYS A C 1
ATOM 5619 O O . LYS A 1 705 ? 12.916 -18.635 -22.976 1.00 90.75 705 LYS A O 1
ATOM 5624 N N . ALA A 1 706 ? 14.283 -20.363 -23.373 1.00 88.19 706 ALA A N 1
ATOM 5625 C CA . ALA A 1 706 ? 13.545 -21.302 -22.528 1.00 88.19 706 ALA A CA 1
ATOM 5626 C C . ALA A 1 706 ? 13.743 -20.985 -21.037 1.00 88.19 706 ALA A C 1
ATOM 5628 O O . ALA A 1 706 ? 12.774 -20.989 -20.286 1.00 88.19 706 ALA A O 1
ATOM 5629 N N . GLU A 1 707 ? 14.967 -20.636 -20.642 1.00 89.62 707 GLU A N 1
ATOM 5630 C CA . GLU A 1 707 ? 15.328 -20.191 -19.292 1.00 89.62 707 GLU A CA 1
ATOM 5631 C C . GLU A 1 707 ? 14.554 -18.917 -18.906 1.00 89.62 707 GLU A C 1
ATOM 5633 O O . GLU A 1 707 ? 13.832 -18.929 -17.912 1.00 89.62 707 GLU A O 1
ATOM 5638 N N . LEU A 1 708 ? 14.563 -17.879 -19.754 1.00 90.94 708 LEU A N 1
ATOM 5639 C CA . LEU A 1 708 ? 13.770 -16.655 -19.546 1.00 90.94 708 LEU A CA 1
ATOM 5640 C C . LEU A 1 708 ? 12.251 -16.906 -19.500 1.00 90.94 708 LEU A C 1
ATOM 5642 O O . LEU A 1 708 ? 11.532 -16.194 -18.805 1.00 90.94 708 LEU A O 1
ATOM 5646 N N . LEU A 1 709 ? 11.729 -17.895 -20.235 1.00 89.38 709 LEU A N 1
ATOM 5647 C CA . LEU A 1 709 ? 10.305 -18.251 -20.159 1.00 89.38 709 LEU A CA 1
ATOM 5648 C C . LEU A 1 709 ? 9.952 -18.929 -18.829 1.00 89.38 709 LEU A C 1
ATOM 5650 O O . LEU A 1 709 ? 8.901 -18.628 -18.270 1.00 89.38 709 LEU A O 1
ATOM 5654 N N . LEU A 1 710 ? 10.829 -19.794 -18.309 1.00 91.94 710 LEU A N 1
ATOM 5655 C CA . LEU A 1 710 ? 10.660 -20.404 -16.988 1.00 91.94 710 LEU A CA 1
ATOM 5656 C C . LEU A 1 710 ? 10.740 -19.347 -15.878 1.00 91.94 710 LEU A C 1
ATOM 5658 O O . LEU A 1 710 ? 9.870 -19.323 -15.013 1.00 91.94 710 LEU A O 1
ATOM 5662 N N . GLU A 1 711 ? 11.704 -18.426 -15.955 1.00 92.06 711 GLU A N 1
ATOM 5663 C CA . GLU A 1 711 ? 11.830 -17.296 -15.026 1.00 92.06 711 GLU A CA 1
ATOM 5664 C C . GLU A 1 711 ? 10.600 -16.372 -15.077 1.00 92.06 711 GLU A C 1
ATOM 5666 O O . GLU A 1 711 ? 10.100 -15.949 -14.038 1.00 92.06 711 GLU A O 1
ATOM 5671 N N . MET A 1 712 ? 10.031 -16.108 -16.261 1.00 90.25 712 MET A N 1
ATOM 5672 C CA . MET A 1 712 ? 8.777 -15.352 -16.384 1.00 90.25 712 MET A CA 1
ATOM 5673 C C . MET A 1 712 ? 7.563 -16.080 -15.787 1.00 90.25 712 MET A C 1
ATOM 5675 O O . MET A 1 712 ? 6.684 -15.420 -15.227 1.00 90.25 712 MET A O 1
ATOM 5679 N N . ASP A 1 713 ? 7.479 -17.406 -15.904 1.00 91.88 713 ASP A N 1
ATOM 5680 C CA . ASP A 1 713 ? 6.376 -18.192 -15.335 1.00 91.88 713 ASP A CA 1
ATOM 5681 C C . ASP A 1 713 ? 6.521 -18.396 -13.816 1.00 91.88 713 ASP A C 1
ATOM 5683 O O . ASP A 1 713 ? 5.516 -18.386 -13.102 1.00 91.88 713 ASP A O 1
ATOM 5687 N N . GLU A 1 714 ? 7.746 -18.460 -13.290 1.00 94.88 714 GLU A N 1
ATOM 5688 C CA . GLU A 1 714 ? 8.032 -18.341 -11.854 1.00 94.88 714 GLU A CA 1
ATOM 5689 C C . GLU A 1 714 ? 7.719 -16.922 -11.339 1.00 94.88 714 GLU A C 1
ATOM 5691 O O . GLU A 1 714 ? 7.033 -16.770 -10.329 1.00 94.88 714 GLU A O 1
ATOM 5696 N N . LEU A 1 715 ? 8.088 -15.890 -12.109 1.00 94.31 715 LEU A N 1
ATOM 5697 C CA . LEU A 1 715 ? 7.604 -14.503 -12.043 1.00 94.31 715 LEU A CA 1
ATOM 5698 C C . LEU A 1 715 ? 6.096 -14.417 -11.752 1.00 94.31 715 LEU A C 1
ATOM 5700 O O . LEU A 1 715 ? 5.641 -13.886 -10.737 1.00 94.31 715 LEU A O 1
ATOM 5704 N N . ARG A 1 716 ? 5.309 -14.981 -12.674 1.00 93.56 716 ARG A N 1
ATOM 5705 C CA . ARG A 1 716 ? 3.838 -15.004 -12.630 1.00 93.56 716 ARG A CA 1
ATOM 5706 C C . ARG A 1 716 ? 3.296 -15.795 -11.445 1.00 93.56 716 ARG A C 1
ATOM 5708 O O . ARG A 1 716 ? 2.306 -15.374 -10.853 1.00 93.56 716 ARG A O 1
ATOM 5715 N N . ARG A 1 717 ? 3.933 -16.913 -11.088 1.00 94.50 717 ARG A N 1
ATOM 5716 C CA . ARG A 1 717 ? 3.543 -17.726 -9.931 1.00 94.50 717 ARG A CA 1
ATOM 5717 C C . ARG A 1 717 ? 3.726 -16.951 -8.627 1.00 94.50 717 ARG A C 1
ATOM 5719 O O . ARG A 1 717 ? 2.772 -16.804 -7.876 1.00 94.50 717 ARG A O 1
ATOM 5726 N N . ASN A 1 718 ? 4.905 -16.363 -8.431 1.00 93.12 718 ASN A N 1
ATOM 5727 C CA . ASN A 1 718 ? 5.231 -15.553 -7.259 1.00 93.12 718 ASN A CA 1
ATOM 5728 C C . ASN A 1 718 ? 4.337 -14.307 -7.129 1.00 93.12 718 ASN A C 1
ATOM 5730 O O . ASN A 1 718 ? 4.055 -13.877 -6.013 1.00 93.12 718 ASN A O 1
ATOM 5734 N N . LEU A 1 719 ? 3.869 -13.732 -8.243 1.00 93.75 719 LEU A N 1
ATOM 5735 C CA . LEU A 1 719 ? 2.833 -12.694 -8.224 1.00 93.75 719 LEU A CA 1
ATOM 5736 C C . LEU A 1 719 ? 1.468 -13.264 -7.810 1.00 93.75 719 LEU A C 1
ATOM 5738 O O . LEU A 1 719 ? 0.885 -12.763 -6.858 1.00 93.75 719 LEU A O 1
ATOM 5742 N N . SER A 1 720 ? 1.008 -14.358 -8.423 1.00 93.88 720 SER A N 1
ATOM 5743 C CA . SER A 1 720 ? -0.277 -14.989 -8.079 1.00 93.88 720 SER A CA 1
ATOM 5744 C C . SER A 1 720 ? -0.355 -15.466 -6.621 1.00 93.88 720 SER A C 1
ATOM 5746 O O . SER A 1 720 ? -1.425 -15.401 -6.018 1.00 93.88 720 SER A O 1
ATOM 5748 N N . ASP A 1 721 ? 0.753 -15.942 -6.050 1.00 94.00 721 ASP A N 1
ATOM 5749 C CA . ASP A 1 721 ? 0.829 -16.357 -4.645 1.00 94.00 721 ASP A CA 1
ATOM 5750 C C . ASP A 1 721 ? 0.858 -15.138 -3.696 1.00 94.00 721 ASP A C 1
ATOM 5752 O O . ASP A 1 721 ? 0.310 -15.196 -2.593 1.00 94.00 721 ASP A O 1
ATOM 5756 N N . ARG A 1 722 ? 1.416 -13.995 -4.134 1.00 93.31 722 ARG A N 1
ATOM 5757 C CA . ARG A 1 722 ? 1.333 -12.709 -3.413 1.00 93.31 722 ARG A CA 1
ATOM 5758 C C . ARG A 1 722 ? -0.066 -12.100 -3.468 1.00 93.31 722 ARG A C 1
ATOM 5760 O O . ARG A 1 722 ? -0.545 -11.656 -2.429 1.00 93.31 722 ARG A O 1
ATOM 5767 N N . ASP A 1 723 ? -0.727 -12.124 -4.623 1.00 92.31 723 ASP A N 1
ATOM 5768 C CA . ASP A 1 723 ? -2.107 -11.651 -4.787 1.00 92.31 723 ASP A CA 1
ATOM 5769 C C . ASP A 1 723 ? -3.054 -12.464 -3.892 1.00 92.31 723 ASP A C 1
ATOM 5771 O O . ASP A 1 723 ? -3.784 -11.898 -3.079 1.00 92.31 723 ASP A O 1
ATOM 5775 N N . ARG A 1 724 ? -2.929 -13.800 -3.911 1.00 95.12 724 ARG A N 1
ATOM 5776 C CA . ARG A 1 724 ? -3.635 -14.686 -2.975 1.00 95.12 724 ARG A CA 1
ATOM 5777 C C . ARG A 1 724 ? -3.364 -14.312 -1.513 1.00 95.12 724 ARG A C 1
ATOM 5779 O O . ARG A 1 724 ? -4.283 -14.310 -0.696 1.00 95.12 724 ARG A O 1
ATOM 5786 N N . ARG A 1 725 ? -2.112 -14.001 -1.159 1.00 95.75 725 ARG A N 1
ATOM 5787 C CA . ARG A 1 725 ? -1.762 -13.619 0.215 1.00 95.75 725 ARG A CA 1
ATOM 5788 C C . ARG A 1 725 ? -2.333 -12.255 0.612 1.00 95.75 725 ARG A C 1
ATOM 5790 O O . ARG A 1 725 ? -2.658 -12.063 1.782 1.00 95.75 725 ARG A O 1
ATOM 5797 N N . ILE A 1 726 ? -2.490 -11.331 -0.335 1.00 94.38 726 ILE A N 1
ATOM 5798 C CA . ILE A 1 726 ? -3.199 -10.063 -0.130 1.00 94.38 726 ILE A CA 1
ATOM 5799 C C . ILE A 1 726 ? -4.686 -10.332 0.134 1.00 94.38 726 ILE A C 1
ATOM 5801 O O . ILE A 1 726 ? -5.207 -9.806 1.115 1.00 94.38 726 ILE A O 1
ATOM 5805 N N . ASP A 1 727 ? -5.342 -11.198 -0.644 1.00 94.44 727 ASP A N 1
ATOM 5806 C CA . ASP A 1 727 ? -6.743 -11.583 -0.411 1.00 94.44 727 ASP A CA 1
ATOM 5807 C C . ASP A 1 727 ? -6.943 -12.228 0.976 1.00 94.44 727 ASP A C 1
ATOM 5809 O O . ASP A 1 727 ? -7.848 -11.842 1.719 1.00 94.44 727 ASP A O 1
ATOM 5813 N N . GLU A 1 728 ? -6.058 -13.149 1.380 1.00 94.81 728 GLU A N 1
ATOM 5814 C CA . GLU A 1 728 ? -6.061 -13.754 2.724 1.00 94.81 728 GLU A CA 1
ATOM 5815 C C . GLU A 1 728 ? -5.947 -12.692 3.838 1.00 94.81 728 GLU A C 1
ATOM 5817 O O . GLU A 1 728 ? -6.681 -12.743 4.829 1.00 94.81 728 GLU A O 1
ATOM 5822 N N . LEU A 1 729 ? -5.071 -11.694 3.668 1.00 93.62 729 LEU A N 1
ATOM 5823 C CA . LEU A 1 729 ? -4.903 -10.588 4.619 1.00 93.62 729 LEU A CA 1
ATOM 5824 C C . LEU A 1 729 ? -6.091 -9.611 4.617 1.00 93.62 729 LEU A C 1
ATOM 5826 O O . LEU A 1 729 ? -6.425 -9.066 5.669 1.00 93.62 729 LEU A O 1
ATOM 5830 N N . VAL A 1 730 ? -6.757 -9.400 3.478 1.00 96.06 730 VAL A N 1
ATOM 5831 C CA . VAL A 1 730 ? -7.983 -8.588 3.382 1.00 96.06 730 VAL A CA 1
ATOM 5832 C C . VAL A 1 730 ? -9.146 -9.268 4.110 1.00 96.06 730 VAL A C 1
ATOM 5834 O O . VAL A 1 730 ? -9.876 -8.595 4.842 1.00 96.06 730 VAL A O 1
ATOM 5837 N N . VAL A 1 731 ? -9.292 -10.591 3.979 1.00 95.94 731 VAL A N 1
ATOM 5838 C CA . VAL A 1 731 ? -10.314 -11.370 4.698 1.00 95.94 731 VAL A CA 1
ATOM 5839 C C . VAL A 1 731 ? -10.071 -11.346 6.209 1.00 95.94 731 VAL A C 1
ATOM 5841 O O . VAL A 1 731 ? -10.989 -11.024 6.966 1.00 95.94 731 VAL A O 1
ATOM 5844 N N . GLU A 1 732 ? -8.845 -11.614 6.670 1.00 95.44 732 GLU A N 1
ATOM 5845 C CA . GLU A 1 732 ? -8.554 -11.611 8.112 1.00 95.44 732 GLU A CA 1
ATOM 5846 C C . GLU A 1 732 ? -8.611 -10.189 8.705 1.00 95.44 732 GLU A C 1
ATOM 5848 O O . GLU A 1 732 ? -9.080 -10.006 9.829 1.00 95.44 732 GLU A O 1
ATOM 5853 N N . LYS A 1 733 ? -8.265 -9.147 7.931 1.00 94.44 733 LYS A N 1
ATOM 5854 C CA . LYS A 1 733 ? -8.532 -7.752 8.315 1.00 94.44 733 LYS A CA 1
ATOM 5855 C C . LYS A 1 733 ? -10.031 -7.504 8.515 1.00 94.44 733 LYS A C 1
ATOM 5857 O O . LYS A 1 733 ? -10.413 -6.978 9.559 1.00 94.44 733 LYS A O 1
ATOM 5862 N N . ALA A 1 734 ? -10.876 -7.878 7.554 1.00 92.50 734 ALA A N 1
ATOM 5863 C CA . ALA A 1 734 ? -12.324 -7.681 7.656 1.00 92.50 734 ALA A CA 1
ATOM 5864 C C . ALA A 1 734 ? -12.920 -8.433 8.862 1.00 92.50 734 ALA A C 1
ATOM 5866 O O . ALA A 1 734 ? -13.806 -7.919 9.547 1.00 92.50 734 ALA A O 1
ATOM 5867 N N . ARG A 1 735 ? -12.385 -9.619 9.175 1.00 95.62 735 ARG A N 1
ATOM 5868 C CA . ARG A 1 735 ? -12.727 -10.396 10.373 1.00 95.62 735 ARG A CA 1
ATOM 5869 C C . ARG A 1 735 ? -12.337 -9.679 11.669 1.00 95.62 735 ARG A C 1
ATOM 5871 O O . ARG A 1 735 ? -13.159 -9.596 12.581 1.00 95.62 735 ARG A O 1
ATOM 5878 N N . MET A 1 736 ? -11.126 -9.122 11.751 1.00 94.31 736 MET A N 1
ATOM 5879 C CA . MET A 1 736 ? -10.693 -8.321 12.904 1.00 94.31 736 MET A CA 1
ATOM 5880 C C . MET A 1 736 ? -11.535 -7.047 13.064 1.00 94.31 736 MET A C 1
ATOM 5882 O O . MET A 1 736 ? -11.931 -6.717 14.179 1.00 94.31 736 MET A O 1
ATOM 5886 N N . GLU A 1 737 ? -11.880 -6.360 11.970 1.00 93.25 737 GLU A N 1
ATOM 5887 C CA . GLU A 1 737 ? -12.770 -5.190 12.003 1.00 93.25 737 GLU A CA 1
ATOM 5888 C C . GLU A 1 737 ? -14.173 -5.563 12.525 1.00 93.25 737 GLU A C 1
ATOM 5890 O O . GLU A 1 737 ? -14.702 -4.873 13.399 1.00 93.25 737 GLU A O 1
ATOM 5895 N N . GLN A 1 738 ? -14.743 -6.696 12.094 1.00 92.81 738 GLN A N 1
ATOM 5896 C CA . GLN A 1 738 ? -15.998 -7.229 12.649 1.00 92.81 738 GLN A CA 1
ATOM 5897 C C . GLN A 1 738 ? -15.882 -7.593 14.139 1.00 92.81 738 GLN A C 1
ATOM 5899 O O . GLN A 1 738 ? -16.783 -7.281 14.919 1.00 92.81 738 GLN A O 1
ATOM 5904 N N . GLN A 1 739 ? -14.771 -8.204 14.563 1.00 95.25 739 GLN A N 1
ATOM 5905 C CA . GLN A 1 739 ? -14.528 -8.539 15.969 1.00 95.25 739 GLN A CA 1
ATOM 5906 C C . GLN A 1 739 ? -14.424 -7.281 16.848 1.00 95.25 739 GLN A C 1
ATOM 5908 O O . GLN A 1 739 ? -14.992 -7.255 17.941 1.00 95.25 739 GLN A O 1
ATOM 5913 N N . ILE A 1 740 ? -13.764 -6.224 16.366 1.00 94.75 740 ILE A N 1
ATOM 5914 C CA . ILE A 1 740 ? -13.673 -4.927 17.054 1.00 94.75 740 ILE A CA 1
ATOM 5915 C C . ILE A 1 740 ? -15.057 -4.269 17.159 1.00 94.75 740 ILE A C 1
ATOM 5917 O O . ILE A 1 740 ? -15.403 -3.753 18.221 1.00 94.75 740 ILE A O 1
ATOM 5921 N N . ILE A 1 741 ? -15.880 -4.324 16.104 1.00 93.25 741 ILE A N 1
ATOM 5922 C CA . ILE A 1 741 ? -17.266 -3.828 16.146 1.00 93.25 741 ILE A CA 1
ATOM 5923 C C . ILE A 1 741 ? -18.072 -4.583 17.214 1.00 93.25 741 ILE A C 1
ATOM 5925 O O . ILE A 1 741 ? -18.663 -3.945 18.086 1.00 93.25 741 ILE A O 1
ATOM 5929 N N . GLY A 1 742 ? -18.022 -5.920 17.226 1.00 93.94 742 GLY A N 1
ATOM 5930 C CA . GLY A 1 742 ? -18.709 -6.740 18.231 1.00 93.94 742 GLY A CA 1
ATOM 5931 C C . GLY A 1 742 ? -18.229 -6.486 19.669 1.00 93.94 742 GLY A C 1
ATOM 5932 O O . GLY A 1 742 ? -19.038 -6.450 20.598 1.00 93.94 742 GLY A O 1
ATOM 5933 N N . GLN A 1 743 ? -16.931 -6.230 19.868 1.00 92.44 743 GLN A N 1
ATOM 5934 C CA . GLN A 1 743 ? -16.387 -5.812 21.166 1.00 92.44 743 GLN A CA 1
ATOM 5935 C C . GLN A 1 743 ? -16.919 -4.438 21.597 1.00 92.44 743 GLN A C 1
ATOM 5937 O O . GLN A 1 743 ? -17.361 -4.293 22.736 1.00 92.44 743 GLN A O 1
ATOM 5942 N N . GLN A 1 744 ? -16.954 -3.450 20.696 1.00 93.31 744 GLN A N 1
ATOM 5943 C CA . GLN A 1 744 ? -17.521 -2.128 20.986 1.00 93.31 744 GLN A CA 1
ATOM 5944 C C . GLN A 1 744 ? -19.031 -2.176 21.260 1.00 93.31 744 GLN A C 1
ATOM 5946 O O . GLN A 1 744 ? -19.542 -1.359 22.024 1.00 93.31 744 GLN A O 1
ATOM 5951 N N . GLU A 1 745 ? -19.770 -3.090 20.631 1.00 93.19 745 GLU A N 1
ATOM 5952 C CA . GLU A 1 745 ? -21.195 -3.299 20.907 1.00 93.19 745 GLU A CA 1
ATOM 5953 C C . GLU A 1 745 ? -21.418 -3.954 22.275 1.00 93.19 745 GLU A C 1
ATOM 5955 O O . GLU A 1 745 ? -22.233 -3.449 23.051 1.00 93.19 745 GLU A O 1
ATOM 5960 N N . MET A 1 746 ? -20.631 -4.976 22.637 1.00 93.25 746 MET A N 1
ATOM 5961 C CA . MET A 1 746 ? -20.639 -5.522 24.001 1.00 93.25 746 MET A CA 1
ATOM 5962 C C . MET A 1 746 ? -20.240 -4.483 25.054 1.00 93.25 746 MET A C 1
ATOM 5964 O O . MET A 1 746 ? -20.864 -4.429 26.110 1.00 93.25 746 MET A O 1
ATOM 5968 N N . GLU A 1 747 ? -19.241 -3.636 24.795 1.00 93.94 747 GLU A N 1
ATOM 5969 C CA . GLU A 1 747 ? -18.832 -2.592 25.741 1.00 93.94 747 GLU A CA 1
ATOM 5970 C C . GLU A 1 747 ? -19.932 -1.536 25.935 1.00 93.94 747 GLU A C 1
ATOM 5972 O O . GLU A 1 747 ? -20.252 -1.183 27.072 1.00 93.94 747 GLU A O 1
ATOM 5977 N N . LYS A 1 748 ? -20.597 -1.107 24.851 1.00 94.56 748 LYS A N 1
ATOM 5978 C CA . LYS A 1 748 ? -21.790 -0.243 24.925 1.00 94.56 748 LYS A CA 1
ATOM 5979 C C . LYS A 1 748 ? -22.920 -0.904 25.716 1.00 94.56 748 LYS A C 1
ATOM 5981 O O . LYS A 1 748 ? -23.592 -0.219 26.487 1.00 94.56 748 LYS A O 1
ATOM 5986 N N . GLU A 1 749 ? -23.144 -2.210 25.557 1.00 95.06 749 GLU A N 1
ATOM 5987 C CA . GLU A 1 749 ? -24.176 -2.914 26.324 1.00 95.06 749 GLU A CA 1
ATOM 5988 C C . GLU A 1 749 ? -23.801 -3.048 27.808 1.00 95.06 749 GLU A C 1
ATOM 5990 O O . GLU A 1 749 ? -24.642 -2.822 28.678 1.00 95.06 749 GLU A O 1
ATOM 5995 N N . LEU A 1 750 ? -22.535 -3.344 28.120 1.00 92.81 750 LEU A N 1
ATOM 5996 C CA . LEU A 1 750 ? -22.019 -3.385 29.490 1.00 92.81 750 LEU A CA 1
ATOM 5997 C C . LEU A 1 750 ? -22.120 -2.019 30.175 1.00 92.81 750 LEU A C 1
ATOM 5999 O O . LEU A 1 750 ? -22.532 -1.962 31.333 1.00 92.81 750 LEU A O 1
ATOM 6003 N N . GLU A 1 751 ? -21.826 -0.920 29.480 1.00 95.06 751 GLU A N 1
ATOM 6004 C CA . GLU A 1 751 ? -21.968 0.424 30.045 1.00 95.06 751 GLU A CA 1
ATOM 6005 C C . GLU A 1 751 ? -23.443 0.812 30.247 1.00 95.06 751 GLU A C 1
ATOM 6007 O O . GLU A 1 751 ? -23.803 1.352 31.293 1.00 95.06 751 GLU A O 1
ATOM 6012 N N . GLN A 1 752 ? -24.346 0.425 29.336 1.00 94.12 752 GLN A N 1
ATOM 6013 C CA . GLN A 1 752 ? -25.792 0.549 29.572 1.00 94.12 752 GLN A CA 1
ATOM 6014 C C . GLN A 1 752 ? -26.276 -0.300 30.759 1.00 94.12 752 GLN A C 1
ATOM 6016 O O . GLN A 1 752 ? -27.168 0.131 31.495 1.00 94.12 752 GLN A O 1
ATOM 6021 N N . ARG A 1 753 ? -25.718 -1.501 30.961 1.00 91.12 753 ARG A N 1
ATOM 6022 C CA . ARG A 1 753 ? -26.023 -2.357 32.120 1.00 91.12 753 ARG A CA 1
ATOM 6023 C C . ARG A 1 753 ? -25.514 -1.721 33.420 1.00 91.12 753 ARG A C 1
ATOM 6025 O O . ARG A 1 753 ? -26.297 -1.633 34.360 1.00 91.12 753 ARG A O 1
ATOM 6032 N N . ARG A 1 754 ? -24.285 -1.184 33.453 1.00 94.62 754 ARG A N 1
ATOM 6033 C CA . ARG A 1 754 ? -23.725 -0.422 34.594 1.00 94.62 754 ARG A CA 1
ATOM 6034 C C . ARG A 1 754 ? -24.558 0.818 34.928 1.00 94.62 754 ARG A C 1
ATOM 6036 O O . ARG A 1 754 ? -24.832 1.073 36.099 1.00 94.62 754 ARG A O 1
ATOM 6043 N N . ALA A 1 755 ? -25.002 1.569 33.917 1.00 93.75 755 ALA A N 1
ATOM 6044 C CA . ALA A 1 755 ? -25.874 2.728 34.107 1.00 93.75 755 ALA A CA 1
ATOM 6045 C C . ALA A 1 755 ? -27.209 2.330 34.764 1.00 93.75 755 ALA A C 1
ATOM 6047 O O . ALA A 1 755 ? -27.577 2.896 35.793 1.00 93.75 755 ALA A O 1
ATOM 6048 N N . LYS A 1 756 ? -27.878 1.291 34.244 1.00 94.06 756 LYS A N 1
ATOM 6049 C CA . LYS A 1 756 ? -29.122 0.745 34.822 1.00 94.06 756 LYS A CA 1
ATOM 6050 C C . LYS A 1 756 ? -28.914 0.163 36.223 1.00 94.06 756 LYS A C 1
ATOM 6052 O O . LYS A 1 756 ? -29.758 0.349 37.093 1.00 94.06 756 LYS A O 1
ATOM 6057 N N . GLU A 1 757 ? -27.796 -0.514 36.476 1.00 93.12 757 GLU A N 1
ATOM 6058 C CA . GLU A 1 757 ? -27.446 -1.026 37.806 1.00 93.12 757 GLU A CA 1
ATOM 6059 C C . GLU A 1 757 ? -27.256 0.117 38.813 1.00 93.12 757 GLU A C 1
ATOM 6061 O O . GLU A 1 757 ? -27.751 0.038 39.938 1.00 93.12 757 GLU A O 1
ATOM 6066 N N . LYS A 1 758 ? -26.619 1.219 38.401 1.00 95.06 758 LYS A N 1
ATOM 6067 C CA . LYS A 1 758 ? -26.495 2.433 39.214 1.00 95.06 758 LYS A CA 1
ATOM 6068 C C . LYS A 1 758 ? -27.856 3.081 39.488 1.00 95.06 758 LYS A C 1
ATOM 6070 O O . LYS A 1 758 ? -28.138 3.394 40.642 1.00 95.06 758 LYS A O 1
ATOM 6075 N N . GLU A 1 759 ? -28.714 3.226 38.478 1.00 94.62 759 GLU A N 1
ATOM 6076 C CA . GLU A 1 759 ? -30.087 3.732 38.644 1.00 94.62 759 GLU A CA 1
ATOM 6077 C C . GLU A 1 759 ? -30.897 2.868 39.623 1.00 94.62 759 GLU A C 1
ATOM 6079 O O . GLU A 1 759 ? -31.530 3.396 40.538 1.00 94.62 759 GLU A O 1
ATOM 6084 N N . LEU A 1 760 ? -30.823 1.539 39.498 1.00 92.50 760 LEU A N 1
ATOM 6085 C CA . LEU A 1 760 ? -31.462 0.594 40.419 1.00 92.50 760 LEU A CA 1
ATOM 6086 C C . LEU A 1 760 ? -30.853 0.652 41.830 1.00 92.50 760 LEU A C 1
ATOM 6088 O O . LEU A 1 760 ? -31.585 0.552 42.814 1.00 92.50 760 LEU A O 1
ATOM 6092 N N . SER A 1 761 ? -29.539 0.858 41.950 1.00 95.38 761 SER A N 1
ATOM 6093 C CA . SER A 1 761 ? -28.835 1.047 43.225 1.00 95.38 761 SER A CA 1
ATOM 6094 C C . SER A 1 761 ? -29.284 2.327 43.934 1.00 95.38 761 SER A C 1
ATOM 6096 O O . SER A 1 761 ? -29.566 2.308 45.132 1.00 95.38 761 SER A O 1
ATOM 6098 N N . ASP A 1 762 ? -29.406 3.439 43.208 1.00 94.31 762 ASP A N 1
ATOM 6099 C CA . ASP A 1 762 ? -29.836 4.722 43.766 1.00 94.31 762 ASP A CA 1
ATOM 6100 C C . ASP A 1 762 ? -31.350 4.749 44.047 1.00 94.31 762 ASP A C 1
ATOM 6102 O O . ASP A 1 762 ? -31.768 5.266 45.088 1.00 94.31 762 ASP A O 1
ATOM 6106 N N . PHE A 1 763 ? -32.171 4.088 43.219 1.00 93.69 763 PHE A N 1
ATOM 6107 C CA . PHE A 1 763 ? -33.582 3.821 43.519 1.00 93.69 763 PHE A CA 1
ATOM 6108 C C . PHE A 1 763 ? -33.734 2.966 44.784 1.00 93.69 763 PHE A C 1
ATOM 6110 O O . PHE A 1 763 ? -34.517 3.315 45.669 1.00 93.69 763 PHE A O 1
ATOM 6117 N N . ARG A 1 764 ? -32.937 1.898 44.928 1.00 93.88 764 ARG A N 1
ATOM 6118 C CA . ARG A 1 764 ? -32.910 1.054 46.131 1.00 93.88 764 ARG A CA 1
ATOM 6119 C C . ARG A 1 764 ? -32.535 1.864 47.376 1.00 93.88 764 ARG A C 1
ATOM 6121 O O . ARG A 1 764 ? -33.281 1.817 48.346 1.00 93.88 764 ARG A O 1
ATOM 6128 N N . LYS A 1 765 ? -31.474 2.680 47.338 1.00 94.44 765 LYS A N 1
ATOM 6129 C CA . LYS A 1 765 ? -31.095 3.588 48.447 1.00 94.44 765 LYS A CA 1
ATOM 6130 C C . LYS A 1 765 ? -32.181 4.622 48.767 1.00 94.44 765 LYS A C 1
ATOM 6132 O O . LYS A 1 765 ? -32.227 5.151 49.878 1.00 94.44 765 LYS A O 1
ATOM 6137 N N . ASN A 1 766 ? -33.019 4.986 47.797 1.00 94.88 766 ASN A N 1
ATOM 6138 C CA . ASN A 1 766 ? -34.159 5.878 48.009 1.00 94.88 766 ASN A CA 1
ATOM 6139 C C . ASN A 1 766 ? -35.330 5.142 48.681 1.00 94.88 766 ASN A C 1
ATOM 6141 O O . ASN A 1 766 ? -35.916 5.667 49.625 1.00 94.88 766 ASN A O 1
ATOM 6145 N N . ALA A 1 767 ? -35.615 3.908 48.259 1.00 92.12 767 ALA A N 1
ATOM 6146 C CA . ALA A 1 767 ? -36.600 3.038 48.896 1.00 92.12 767 ALA A CA 1
ATOM 6147 C C . ALA A 1 767 ? -36.195 2.662 50.334 1.00 92.12 767 ALA A C 1
ATOM 6149 O O . ALA A 1 767 ? -37.014 2.780 51.237 1.00 92.12 767 ALA A O 1
ATOM 6150 N N . GLU A 1 768 ? -34.931 2.300 50.573 1.00 93.62 768 GLU A N 1
ATOM 6151 C CA . GLU A 1 768 ? -34.391 1.998 51.908 1.00 93.62 768 GLU A CA 1
ATOM 6152 C C . GLU A 1 768 ? -34.496 3.209 52.848 1.00 93.62 768 GLU A C 1
ATOM 6154 O O . GLU A 1 768 ? -34.983 3.070 53.969 1.00 93.62 768 GLU A O 1
ATOM 6159 N N . ARG A 1 769 ? -34.154 4.422 52.381 1.00 94.31 769 ARG A N 1
ATOM 6160 C CA . ARG A 1 769 ? -34.402 5.658 53.148 1.00 94.31 769 ARG A CA 1
ATOM 6161 C C . ARG A 1 769 ? -35.887 5.857 53.454 1.00 94.31 769 ARG A C 1
ATOM 6163 O O . ARG A 1 769 ? -36.222 6.154 54.596 1.00 94.31 769 ARG A O 1
ATOM 6170 N N . ARG A 1 770 ? -36.779 5.642 52.479 1.00 93.75 770 ARG A N 1
ATOM 6171 C CA . ARG A 1 770 ? -38.225 5.800 52.693 1.00 93.75 770 ARG A CA 1
ATOM 6172 C C . ARG A 1 770 ? -38.808 4.747 53.646 1.00 93.75 770 ARG A C 1
ATOM 6174 O O . ARG A 1 770 ? -39.747 5.061 54.372 1.00 93.75 770 ARG A O 1
ATOM 6181 N N . VAL A 1 771 ? -38.248 3.536 53.687 1.00 91.94 771 VAL A N 1
ATOM 6182 C CA . VAL A 1 771 ? -38.581 2.522 54.701 1.00 91.94 771 VAL A CA 1
ATOM 6183 C C . VAL A 1 771 ? -38.156 3.001 56.089 1.00 91.94 771 VAL A C 1
ATOM 6185 O O . VAL A 1 771 ? -39.001 3.035 56.974 1.00 91.94 771 VAL A O 1
ATOM 6188 N N . VAL A 1 772 ? -36.917 3.474 56.269 1.00 93.50 772 VAL A N 1
ATOM 6189 C CA . VAL A 1 772 ? -36.446 4.006 57.566 1.00 93.50 772 VAL A CA 1
ATOM 6190 C C . VAL A 1 772 ? -37.280 5.211 58.029 1.00 93.50 772 VAL A C 1
ATOM 6192 O O . VAL A 1 772 ? -37.634 5.301 59.203 1.00 93.50 772 VAL A O 1
ATOM 6195 N N . GLU A 1 773 ? -37.668 6.113 57.121 1.00 93.06 773 GLU A N 1
ATOM 6196 C CA . GLU A 1 773 ? -38.609 7.201 57.429 1.00 93.06 773 GLU A CA 1
ATOM 6197 C C . GLU A 1 773 ? -39.935 6.648 57.981 1.00 93.06 773 GLU A C 1
ATOM 6199 O O . GLU A 1 773 ? -40.352 7.028 59.076 1.00 93.06 773 GLU A O 1
ATOM 6204 N N . LEU A 1 774 ? -40.560 5.703 57.270 1.00 92.12 774 LEU A N 1
ATOM 6205 C CA . LEU A 1 774 ? -41.818 5.066 57.676 1.00 92.12 774 LEU A CA 1
ATOM 6206 C C . LEU A 1 774 ? -41.688 4.243 58.971 1.00 92.12 774 LEU A C 1
ATOM 6208 O O . LEU A 1 774 ? -42.642 4.180 59.745 1.00 92.12 774 LEU A O 1
ATOM 6212 N N . GLU A 1 775 ? -40.535 3.638 59.251 1.00 91.75 775 GLU A N 1
ATOM 6213 C CA . GLU A 1 775 ? -40.251 2.960 60.521 1.00 91.75 775 GLU A CA 1
ATOM 6214 C C . GLU A 1 775 ? -40.178 3.960 61.681 1.00 91.75 775 GLU A C 1
ATOM 6216 O O . GLU A 1 775 ? -40.777 3.725 62.732 1.00 91.75 775 GLU A O 1
ATOM 6221 N N . THR A 1 776 ? -39.520 5.111 61.493 1.00 92.25 776 THR A N 1
ATOM 6222 C CA . THR A 1 776 ? -39.487 6.169 62.519 1.00 92.25 776 THR A CA 1
ATOM 6223 C C . THR A 1 776 ? -40.854 6.824 62.727 1.00 92.25 776 THR A C 1
ATOM 6225 O O . THR A 1 776 ? -41.233 7.073 63.872 1.00 92.25 776 THR A O 1
ATOM 6228 N N . GLU A 1 777 ? -41.639 7.024 61.664 1.00 92.12 777 GLU A N 1
ATOM 6229 C CA . GLU A 1 777 ? -43.020 7.513 61.744 1.00 92.12 777 GLU A CA 1
ATOM 6230 C C . GLU A 1 777 ? -43.920 6.517 62.494 1.00 92.12 777 GLU A C 1
ATOM 6232 O O . GLU A 1 777 ? -44.621 6.906 63.429 1.00 92.12 777 GLU A O 1
ATOM 6237 N N . ASN A 1 778 ? -43.829 5.216 62.189 1.00 89.25 778 ASN A N 1
ATOM 6238 C CA . ASN A 1 778 ? -44.528 4.172 62.946 1.00 89.25 778 ASN A CA 1
ATOM 6239 C C . ASN A 1 778 ? -44.075 4.102 64.412 1.00 89.25 778 ASN A C 1
ATOM 6241 O O . ASN A 1 778 ? -44.912 3.894 65.291 1.00 89.25 778 ASN A O 1
ATOM 6245 N N . ARG A 1 779 ? -42.786 4.321 64.712 1.00 92.94 779 ARG A N 1
ATOM 6246 C CA . ARG A 1 779 ? -42.294 4.364 66.099 1.00 92.94 779 ARG A CA 1
ATOM 6247 C C . ARG A 1 779 ? -42.899 5.538 66.872 1.00 92.94 779 ARG A C 1
ATOM 6249 O O . ARG A 1 779 ? -43.390 5.341 67.979 1.00 92.94 779 ARG A O 1
ATOM 6256 N N . LEU A 1 780 ? -42.947 6.726 66.263 1.00 91.69 780 LEU A N 1
ATOM 6257 C CA . LEU A 1 780 ? -43.578 7.925 66.832 1.00 91.69 780 LEU A CA 1
ATOM 6258 C C . LEU A 1 780 ? -45.102 7.771 66.989 1.00 91.69 780 LEU A C 1
ATOM 6260 O O . LEU A 1 780 ? -45.678 8.277 67.953 1.00 91.69 780 LEU A O 1
ATOM 6264 N N . LEU A 1 781 ? -45.770 7.056 66.078 1.00 89.38 781 LEU A N 1
ATOM 6265 C CA . LEU A 1 781 ? -47.183 6.683 66.223 1.00 89.38 781 LEU A CA 1
ATOM 6266 C C . LEU A 1 781 ? -47.389 5.662 67.353 1.00 89.38 781 LEU A C 1
ATOM 6268 O O . LEU A 1 781 ? -48.364 5.769 68.093 1.00 89.38 781 LEU A O 1
ATOM 6272 N N . GLY A 1 782 ? -46.465 4.715 67.537 1.00 90.06 782 GLY A N 1
ATOM 6273 C CA . GLY A 1 782 ? -46.448 3.792 68.673 1.00 90.06 782 GLY A CA 1
ATOM 6274 C C . GLY A 1 782 ? -46.274 4.512 70.014 1.00 90.06 782 GLY A C 1
ATOM 6275 O O . GLY A 1 782 ? -47.045 4.271 70.940 1.00 90.06 782 GLY A O 1
ATOM 6276 N N . GLU A 1 783 ? -45.326 5.449 70.091 1.00 90.81 783 GLU A N 1
ATOM 6277 C CA . GLU A 1 783 ? -45.108 6.323 71.253 1.00 90.81 783 GLU A CA 1
ATOM 6278 C C . GLU A 1 783 ? -46.378 7.127 71.586 1.00 90.81 783 GLU A C 1
ATOM 6280 O O . GLU A 1 783 ? -46.885 7.033 72.704 1.00 90.81 783 GLU A O 1
ATOM 6285 N N . LYS A 1 784 ? -46.981 7.805 70.600 1.00 91.44 784 LYS A N 1
ATOM 6286 C CA . LYS A 1 784 ? -48.252 8.535 70.777 1.00 91.44 784 LYS A CA 1
ATOM 6287 C C . LYS A 1 784 ? -49.429 7.637 71.159 1.00 91.44 784 LYS A C 1
ATOM 6289 O O . LYS A 1 784 ? -50.279 8.051 71.942 1.00 91.44 784 LYS A O 1
ATOM 6294 N N . ASN A 1 785 ? -49.504 6.412 70.641 1.00 89.62 785 ASN A N 1
ATOM 6295 C CA . ASN A 1 785 ? -50.542 5.455 71.033 1.00 89.62 785 ASN A CA 1
ATOM 6296 C C . ASN A 1 785 ? -50.353 4.967 72.479 1.00 89.62 785 ASN A C 1
ATOM 6298 O O . ASN A 1 785 ? -51.345 4.754 73.178 1.00 89.62 785 ASN A O 1
ATOM 6302 N N . ALA A 1 786 ? -49.112 4.844 72.960 1.00 89.75 786 ALA A N 1
ATOM 6303 C CA . ALA A 1 786 ? -48.824 4.559 74.364 1.00 89.75 786 ALA A CA 1
ATOM 6304 C C . ALA A 1 786 ? -49.168 5.755 75.274 1.00 89.75 786 ALA A C 1
ATOM 6306 O O . ALA A 1 786 ? -49.767 5.558 76.330 1.00 89.75 786 ALA A O 1
ATOM 6307 N N . GLU A 1 787 ? -48.876 6.991 74.854 1.00 91.06 787 GLU A N 1
ATOM 6308 C CA . GLU A 1 787 ? -49.311 8.213 75.554 1.00 91.06 787 GLU A CA 1
ATOM 6309 C C . GLU A 1 787 ? -50.842 8.328 75.616 1.00 91.06 787 GLU A C 1
ATOM 6311 O O . GLU A 1 787 ? -51.399 8.556 76.687 1.00 91.06 787 GLU A O 1
ATOM 6316 N N . LEU A 1 788 ? -51.543 8.094 74.500 1.00 88.94 788 LEU A N 1
ATOM 6317 C CA . LEU A 1 788 ? -53.010 8.072 74.448 1.00 88.94 788 LEU A CA 1
ATOM 6318 C C . LEU A 1 788 ? -53.619 6.941 75.288 1.00 88.94 788 LEU A C 1
ATOM 6320 O O . LEU A 1 788 ? -54.726 7.103 75.800 1.00 88.94 788 LEU A O 1
ATOM 6324 N N . SER A 1 789 ? -52.927 5.809 75.434 1.00 91.31 789 SER A N 1
ATOM 6325 C CA . SER A 1 789 ? -53.372 4.707 76.297 1.00 91.31 789 SER A CA 1
ATOM 6326 C C . SER A 1 789 ? -53.215 5.076 77.771 1.00 91.31 789 SER A C 1
ATOM 6328 O O . SER A 1 789 ? -54.193 5.000 78.504 1.00 91.31 789 SER A O 1
ATOM 6330 N N . LYS A 1 790 ? -52.061 5.625 78.177 1.00 90.44 790 LYS A N 1
ATOM 6331 C CA . LYS A 1 790 ? -51.872 6.184 79.528 1.00 90.44 790 LYS A CA 1
ATOM 6332 C C . LYS A 1 790 ? -52.872 7.289 79.850 1.00 90.44 790 LYS A C 1
ATOM 6334 O O . LYS A 1 790 ? -53.425 7.306 80.939 1.00 90.44 790 LYS A O 1
ATOM 6339 N N . TYR A 1 791 ? -53.144 8.193 78.909 1.00 88.81 791 TYR A N 1
ATOM 6340 C CA . TYR A 1 791 ? -54.122 9.262 79.115 1.00 88.81 791 TYR A CA 1
ATOM 6341 C C . TYR A 1 791 ? -55.545 8.715 79.305 1.00 88.81 791 TYR A C 1
ATOM 6343 O O . TYR A 1 791 ? -56.304 9.261 80.102 1.00 88.81 791 TYR A O 1
ATOM 6351 N N . LYS A 1 792 ? -55.906 7.618 78.622 1.00 88.81 792 LYS A N 1
ATOM 6352 C CA . LYS A 1 792 ? -57.156 6.891 78.893 1.00 88.81 792 LYS A CA 1
ATOM 6353 C C . LYS A 1 792 ? -57.129 6.240 80.270 1.00 88.81 792 LYS A C 1
ATOM 6355 O O . LYS A 1 792 ? -58.023 6.522 81.047 1.00 88.81 792 LYS A O 1
ATOM 6360 N N . GLU A 1 793 ? -56.090 5.476 80.604 1.00 88.06 793 GLU A N 1
ATOM 6361 C CA . GLU A 1 793 ? -55.933 4.824 81.914 1.00 88.06 793 GLU A CA 1
ATOM 6362 C C . GLU A 1 793 ? -55.995 5.831 83.079 1.00 88.06 793 GLU A C 1
ATOM 6364 O O . GLU A 1 793 ? -56.696 5.597 84.059 1.00 88.06 793 GLU A O 1
ATOM 6369 N N . GLU A 1 794 ? -55.336 6.989 82.962 1.00 88.56 794 GLU A N 1
ATOM 6370 C CA . GLU A 1 794 ? -55.419 8.084 83.938 1.00 88.56 794 GLU A CA 1
ATOM 6371 C C . GLU A 1 794 ? -56.819 8.705 84.012 1.00 88.56 794 GLU A C 1
ATOM 6373 O O . GLU A 1 794 ? -57.271 9.078 85.096 1.00 88.56 794 GLU A O 1
ATOM 6378 N N . ASN A 1 795 ? -57.515 8.848 82.883 1.00 86.56 795 ASN A N 1
ATOM 6379 C CA . ASN A 1 795 ? -58.859 9.416 82.849 1.00 86.56 795 ASN A CA 1
ATOM 6380 C C . ASN A 1 795 ? -59.906 8.426 83.387 1.00 86.56 795 ASN A C 1
ATOM 6382 O O . ASN A 1 795 ? -60.765 8.820 84.167 1.00 86.56 795 ASN A O 1
ATOM 6386 N N . ASP A 1 796 ? -59.787 7.141 83.061 1.00 88.62 796 ASP A N 1
ATOM 6387 C CA . ASP A 1 796 ? -60.614 6.056 83.589 1.00 88.62 796 ASP A CA 1
ATOM 6388 C C . ASP A 1 796 ? -60.372 5.882 85.101 1.00 88.62 796 ASP A C 1
ATOM 6390 O O . ASP A 1 796 ? -61.327 5.769 85.868 1.00 88.62 796 ASP A O 1
ATOM 6394 N N . ALA A 1 797 ? -59.122 5.995 85.570 1.00 88.06 797 ALA A N 1
ATOM 6395 C CA . ALA A 1 797 ? -58.796 6.016 86.998 1.00 88.06 797 ALA A CA 1
ATOM 6396 C C . ALA A 1 797 ? -59.381 7.240 87.729 1.00 88.06 797 ALA A C 1
ATOM 6398 O O . ALA A 1 797 ? -59.871 7.099 88.851 1.00 88.06 797 ALA A O 1
ATOM 6399 N N . ARG A 1 798 ? -59.393 8.427 87.099 1.00 86.62 798 ARG A N 1
ATOM 6400 C CA . ARG A 1 798 ? -60.097 9.619 87.618 1.00 86.62 798 ARG A CA 1
ATOM 6401 C C . ARG A 1 798 ? -61.612 9.438 87.617 1.00 86.62 798 ARG A C 1
ATOM 6403 O O . ARG A 1 798 ? -62.272 9.909 88.540 1.00 86.62 798 ARG A O 1
ATOM 6410 N N . VAL A 1 799 ? -62.174 8.762 86.614 1.00 87.06 799 VAL A N 1
ATOM 6411 C CA . VAL A 1 799 ? -63.602 8.424 86.565 1.00 87.06 799 VAL A CA 1
ATOM 6412 C C . VAL A 1 799 ? -63.944 7.462 87.700 1.00 87.06 799 VAL A C 1
ATOM 6414 O O . VAL A 1 799 ? -64.877 7.753 88.446 1.00 87.06 799 VAL A O 1
ATOM 6417 N N . GLU A 1 800 ? -63.161 6.403 87.930 1.00 87.94 800 GLU A N 1
ATOM 6418 C CA . GLU A 1 800 ? -63.335 5.532 89.100 1.00 87.94 800 GLU A CA 1
ATOM 6419 C C . GLU A 1 800 ? -63.179 6.281 90.428 1.00 87.94 800 GLU A C 1
ATOM 6421 O O . GLU A 1 800 ? -63.977 6.071 91.336 1.00 87.94 800 GLU A O 1
ATOM 6426 N N . GLU A 1 801 ? -62.166 7.138 90.573 1.00 88.25 801 GLU A N 1
ATOM 6427 C CA . GLU A 1 801 ? -61.960 7.931 91.788 1.00 88.25 801 GLU A CA 1
ATOM 6428 C C . GLU A 1 801 ? -63.141 8.876 92.030 1.00 88.25 801 GLU A C 1
ATOM 6430 O O . GLU A 1 801 ? -63.662 8.942 93.143 1.00 88.25 801 GLU A O 1
ATOM 6435 N N . SER A 1 802 ? -63.644 9.535 90.983 1.00 81.81 802 SER A N 1
ATOM 6436 C CA . SER A 1 802 ? -64.865 10.338 91.063 1.00 81.81 802 SER A CA 1
ATOM 6437 C C . SER A 1 802 ? -66.091 9.488 91.411 1.00 81.81 802 SER A C 1
ATOM 6439 O O . SER A 1 802 ? -66.905 9.918 92.221 1.00 81.81 802 SER A O 1
ATOM 6441 N N . GLY A 1 803 ? -66.192 8.259 90.893 1.00 86.06 803 GLY A N 1
ATOM 6442 C CA . GLY A 1 803 ? -67.252 7.303 91.217 1.00 86.06 803 GLY A CA 1
ATOM 6443 C C . GLY A 1 803 ? -67.202 6.839 92.673 1.00 86.06 803 GLY A C 1
ATOM 6444 O O . GLY A 1 803 ? -68.234 6.823 93.339 1.00 86.06 803 GLY A O 1
ATOM 6445 N N . ARG A 1 804 ? -66.005 6.547 93.199 1.00 85.69 804 ARG A N 1
ATOM 6446 C CA . ARG A 1 804 ? -65.770 6.237 94.619 1.00 85.69 804 ARG A CA 1
ATOM 6447 C C . ARG A 1 804 ? -66.139 7.426 95.506 1.00 85.69 804 ARG A C 1
ATOM 6449 O O . ARG A 1 804 ? -66.924 7.258 96.431 1.00 85.69 804 ARG A O 1
ATOM 6456 N N . ASN A 1 805 ? -65.689 8.633 95.165 1.00 86.75 805 ASN A N 1
ATOM 6457 C CA . ASN A 1 805 ? -66.042 9.861 95.883 1.00 86.75 805 ASN A CA 1
ATOM 6458 C C . ASN A 1 805 ? -67.558 10.147 95.843 1.00 86.75 805 ASN A C 1
ATOM 6460 O O . ASN A 1 805 ? -68.135 10.569 96.843 1.00 86.75 805 ASN A O 1
ATOM 6464 N N . ILE A 1 806 ? -68.228 9.891 94.714 1.00 87.94 806 ILE A N 1
ATOM 6465 C CA . ILE A 1 806 ? -69.690 9.998 94.587 1.00 87.94 806 ILE A CA 1
ATOM 6466 C C . ILE A 1 806 ? -70.390 8.949 95.460 1.00 87.94 806 ILE A C 1
ATOM 6468 O O . ILE A 1 806 ? -71.354 9.299 96.136 1.00 87.94 806 ILE A O 1
ATOM 6472 N N . GLN A 1 807 ? -69.907 7.703 95.500 1.00 86.69 807 GLN A N 1
ATOM 6473 C CA . GLN A 1 807 ? -70.467 6.658 96.362 1.00 86.69 807 GLN A CA 1
ATOM 6474 C C . GLN A 1 807 ? -70.281 6.992 97.848 1.00 86.69 807 GLN A C 1
ATOM 6476 O O . GLN A 1 807 ? -71.247 6.930 98.600 1.00 86.69 807 GLN A O 1
ATOM 6481 N N . GLU A 1 808 ? -69.093 7.437 98.270 1.00 87.12 808 GLU A N 1
ATOM 6482 C CA . GLU A 1 808 ? -68.849 7.882 99.649 1.00 87.12 808 GLU A CA 1
ATOM 6483 C C . GLU A 1 808 ? -69.751 9.061 100.041 1.00 87.12 808 GLU A C 1
ATOM 6485 O O . GLU A 1 808 ? -70.265 9.110 101.161 1.00 87.12 808 GLU A O 1
ATOM 6490 N N . LEU A 1 809 ? -69.995 10.003 99.122 1.00 88.12 809 LEU A N 1
ATOM 6491 C CA . LEU A 1 809 ? -70.945 11.094 99.339 1.00 88.12 809 LEU A CA 1
ATOM 6492 C C . LEU A 1 809 ? -72.393 10.592 99.422 1.00 88.12 809 LEU A C 1
ATOM 6494 O O . LEU A 1 809 ? -73.126 11.064 100.288 1.00 88.12 809 LEU A O 1
ATOM 6498 N N . GLN A 1 810 ? -72.807 9.629 98.593 1.00 86.00 810 GLN A N 1
ATOM 6499 C CA . GLN A 1 810 ? -74.139 9.013 98.663 1.00 86.00 810 GLN A CA 1
ATOM 6500 C C . GLN A 1 810 ? -74.343 8.233 99.967 1.00 86.00 810 GLN A C 1
ATOM 6502 O O . GLN A 1 810 ? -75.348 8.438 100.645 1.00 86.00 810 GLN A O 1
ATOM 6507 N N . ASP A 1 811 ? -73.377 7.409 100.372 1.00 88.62 811 ASP A N 1
ATOM 6508 C CA . ASP A 1 811 ? -73.421 6.648 101.624 1.00 88.62 811 ASP A CA 1
ATOM 6509 C C . ASP A 1 811 ? -73.440 7.585 102.843 1.00 88.62 811 ASP A C 1
ATOM 6511 O O . ASP A 1 811 ? -74.122 7.320 103.836 1.00 88.62 811 ASP A O 1
ATOM 6515 N N . LYS A 1 812 ? -72.747 8.727 102.761 1.00 90.19 812 LYS A N 1
ATOM 6516 C CA . LYS A 1 812 ? -72.739 9.761 103.803 1.00 90.19 812 LYS A CA 1
ATOM 6517 C C . LYS A 1 812 ? -74.028 10.584 103.843 1.00 90.19 812 LYS A C 1
ATOM 6519 O O . LYS A 1 812 ? -74.488 10.892 104.939 1.00 90.19 812 LYS A O 1
ATOM 6524 N N . ILE A 1 813 ? -74.625 10.906 102.693 1.00 87.81 813 ILE A N 1
ATOM 6525 C CA . ILE A 1 813 ? -75.971 11.498 102.608 1.00 87.81 813 ILE A CA 1
ATOM 6526 C C . ILE A 1 813 ? -76.975 10.539 103.245 1.00 87.81 813 ILE A C 1
ATOM 6528 O O . ILE A 1 813 ? -77.657 10.926 104.186 1.00 87.81 813 ILE A O 1
ATOM 6532 N N . LYS A 1 814 ? -76.968 9.269 102.838 1.00 90.12 814 LYS A N 1
ATOM 6533 C CA . LYS A 1 814 ? -77.850 8.233 103.378 1.00 90.12 814 LYS A CA 1
ATOM 6534 C C . LYS A 1 814 ? -77.672 8.031 104.885 1.00 90.12 814 LYS A C 1
ATOM 6536 O O . LYS A 1 814 ? -78.652 7.950 105.611 1.00 90.12 814 LYS A O 1
ATOM 6541 N N . SER A 1 815 ? -76.435 8.029 105.381 1.00 88.12 815 SER A N 1
ATOM 6542 C CA . SER A 1 815 ? -76.138 7.964 106.821 1.00 88.12 815 SER A CA 1
ATOM 6543 C C . SER A 1 815 ? -76.688 9.176 107.593 1.00 88.12 815 SER A C 1
ATOM 6545 O O . SER A 1 815 ? -77.171 9.034 108.717 1.00 88.12 815 SER A O 1
ATOM 6547 N N . LEU A 1 816 ? -76.678 10.369 106.983 1.00 85.38 816 LEU A N 1
ATOM 6548 C CA . LEU A 1 816 ? -77.307 11.572 107.540 1.00 85.38 816 LEU A CA 1
ATOM 6549 C C . LEU A 1 816 ? -78.842 11.534 107.444 1.00 85.38 816 LEU A C 1
ATOM 6551 O O . LEU A 1 816 ? -79.504 12.028 108.353 1.00 85.38 816 LEU A O 1
ATOM 6555 N N . GLU A 1 817 ? -79.410 10.935 106.396 1.00 84.50 817 GLU A N 1
ATOM 6556 C CA . GLU A 1 817 ? -80.852 10.698 106.243 1.00 84.50 817 GLU A CA 1
ATOM 6557 C C . GLU A 1 817 ? -81.360 9.686 107.279 1.00 84.50 817 GLU A C 1
ATOM 6559 O O . GLU A 1 817 ? -82.291 10.005 108.015 1.00 84.50 817 GLU A O 1
ATOM 6564 N N . ASP A 1 818 ? -80.696 8.535 107.433 1.00 83.81 818 ASP A N 1
ATOM 6565 C CA . ASP A 1 818 ? -80.970 7.530 108.470 1.00 83.81 818 ASP A CA 1
ATOM 6566 C C . ASP A 1 818 ? -80.867 8.141 109.882 1.00 83.81 818 ASP A C 1
ATOM 6568 O O . ASP A 1 818 ? -81.718 7.897 110.743 1.00 83.81 818 ASP A O 1
ATOM 6572 N N . ALA A 1 819 ? -79.851 8.979 110.130 1.00 82.94 819 ALA A N 1
ATOM 6573 C CA . ALA A 1 819 ? -79.684 9.688 111.399 1.00 82.94 819 ALA A CA 1
ATOM 6574 C C . ALA A 1 819 ? -80.766 10.759 111.634 1.00 82.94 819 ALA A C 1
ATOM 6576 O O . ALA A 1 819 ? -81.223 10.919 112.770 1.00 82.94 819 ALA A O 1
ATOM 6577 N N . ASN A 1 820 ? -81.208 11.464 110.586 1.00 80.94 820 ASN A N 1
ATOM 6578 C CA . ASN A 1 820 ? -82.329 12.402 110.656 1.00 80.94 820 ASN A CA 1
ATOM 6579 C C . ASN A 1 820 ? -83.648 11.670 110.903 1.00 80.94 820 ASN A C 1
ATOM 6581 O O . ASN A 1 820 ? -84.385 12.070 111.798 1.00 80.94 820 ASN A O 1
ATOM 6585 N N . GLU A 1 821 ? -83.944 10.592 110.174 1.00 80.81 821 GLU A N 1
ATOM 6586 C CA . GLU A 1 821 ? -85.126 9.757 110.399 1.00 80.81 821 GLU A CA 1
ATOM 6587 C C . GLU A 1 821 ? -85.161 9.236 111.833 1.00 80.81 821 GLU A C 1
ATOM 6589 O O . GLU A 1 821 ? -86.167 9.376 112.522 1.00 80.81 821 GLU A O 1
ATOM 6594 N N . GLU A 1 822 ? -84.056 8.681 112.323 1.00 79.38 822 GLU A N 1
ATOM 6595 C CA . GLU A 1 822 ? -83.960 8.182 113.690 1.00 79.38 822 GLU A CA 1
ATOM 6596 C C . GLU A 1 822 ? -84.062 9.319 114.730 1.00 79.38 822 GLU A C 1
ATOM 6598 O O . GLU A 1 822 ? -84.646 9.137 115.804 1.00 79.38 822 GLU A O 1
ATOM 6603 N N . GLY A 1 823 ? -83.581 10.520 114.393 1.00 76.19 823 GLY A N 1
ATOM 6604 C CA . GLY A 1 823 ? -83.821 11.757 115.136 1.00 76.19 823 GLY A CA 1
ATOM 6605 C C . GLY A 1 823 ? -85.302 12.149 115.176 1.00 76.19 823 GLY A C 1
ATOM 6606 O O . GLY A 1 823 ? -85.833 12.406 116.257 1.00 76.19 823 GLY A O 1
ATOM 6607 N N . PHE A 1 824 ? -86.000 12.116 114.038 1.00 71.81 824 PHE A N 1
ATOM 6608 C CA . PHE A 1 824 ? -87.438 12.372 113.926 1.00 71.81 824 PHE A CA 1
ATOM 6609 C C . PHE A 1 824 ? -88.267 11.312 114.657 1.00 71.81 824 PHE A C 1
ATOM 6611 O O . PHE A 1 824 ? -89.192 11.677 115.378 1.00 71.81 824 PHE A O 1
ATOM 6618 N N . ARG A 1 825 ? -87.917 1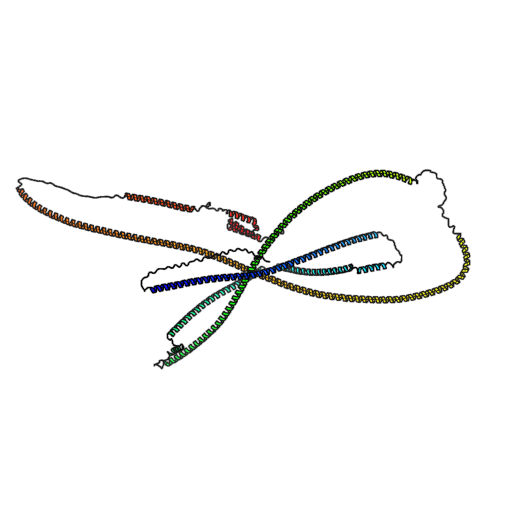0.022 114.571 1.00 77.81 825 ARG A N 1
ATOM 6619 C CA . ARG A 1 825 ? -88.555 8.935 115.337 1.00 77.81 825 ARG A CA 1
ATOM 6620 C C . ARG A 1 825 ? -88.402 9.161 116.842 1.00 77.81 825 ARG A C 1
ATOM 6622 O O . ARG A 1 825 ? -89.379 9.041 117.577 1.00 77.81 825 ARG A O 1
ATOM 6629 N N . LYS A 1 826 ? -87.209 9.550 117.310 1.00 77.88 826 LYS A N 1
ATOM 6630 C CA . LYS A 1 826 ? -86.951 9.883 118.725 1.00 77.88 826 LYS A CA 1
ATOM 6631 C C . LYS A 1 826 ? -87.675 11.157 119.171 1.00 77.88 826 LYS A C 1
ATOM 6633 O O . LYS A 1 826 ? -88.236 11.176 120.266 1.00 77.88 826 LYS A O 1
ATOM 6638 N N . ALA A 1 827 ? -87.720 12.192 118.333 1.00 73.38 827 ALA A N 1
ATOM 6639 C CA . ALA A 1 827 ? -88.468 13.420 118.596 1.00 73.38 827 ALA A CA 1
ATOM 6640 C C . ALA A 1 827 ? -89.981 13.157 118.661 1.00 73.38 827 ALA A C 1
ATOM 6642 O O . ALA A 1 827 ? -90.631 13.584 119.613 1.00 73.38 827 ALA A O 1
ATOM 6643 N N . ALA A 1 828 ? -90.522 12.383 117.715 1.00 71.25 828 ALA A N 1
ATOM 6644 C CA . ALA A 1 828 ? -91.914 11.951 117.694 1.00 71.25 828 ALA A CA 1
ATOM 6645 C C . ALA A 1 828 ? -92.247 11.092 118.920 1.00 71.25 828 ALA A C 1
ATOM 6647 O O . ALA A 1 828 ? -93.191 11.410 119.629 1.00 71.25 828 ALA A O 1
ATOM 6648 N N . ALA A 1 829 ? -91.442 10.077 119.250 1.00 75.19 829 ALA A N 1
ATOM 6649 C CA . ALA A 1 829 ? -91.651 9.241 120.436 1.00 75.19 829 ALA A CA 1
ATOM 6650 C C . ALA A 1 829 ? -91.581 10.040 121.752 1.00 75.19 829 ALA A C 1
ATOM 6652 O O . ALA A 1 829 ? -92.342 9.765 122.683 1.00 75.19 829 ALA A O 1
ATOM 6653 N N . LYS A 1 830 ? -90.714 11.061 121.834 1.00 76.69 830 LYS A N 1
ATOM 6654 C CA . LYS A 1 830 ? -90.669 11.989 122.973 1.00 76.69 830 LYS A CA 1
ATOM 6655 C C . LYS A 1 830 ? -91.915 12.879 123.026 1.00 76.69 830 LYS A C 1
ATOM 6657 O O . LYS A 1 830 ? -92.532 12.976 124.083 1.00 76.69 830 LYS A O 1
ATOM 6662 N N . HIS A 1 831 ? -92.310 13.477 121.904 1.00 74.56 831 HIS A N 1
ATOM 6663 C CA . HIS A 1 831 ? -93.539 14.266 121.798 1.00 74.56 831 HIS A CA 1
ATOM 6664 C C . HIS A 1 831 ? -94.763 13.430 122.192 1.00 74.56 831 HIS A C 1
ATOM 6666 O O . HIS A 1 831 ? -95.609 13.889 122.947 1.00 74.56 831 HIS A O 1
ATOM 6672 N N . ASP A 1 832 ? -94.816 12.168 121.772 1.00 73.25 832 ASP A N 1
ATOM 6673 C CA . ASP A 1 832 ? -95.889 11.237 122.102 1.00 73.25 832 ASP A CA 1
ATOM 6674 C C . ASP A 1 832 ? -95.866 10.833 123.590 1.00 73.25 832 ASP A C 1
ATOM 6676 O O . ASP A 1 832 ? -96.918 10.757 124.222 1.00 73.25 832 ASP A O 1
ATOM 6680 N N . SER A 1 833 ? -94.679 10.661 124.191 1.00 77.75 833 SER A N 1
ATOM 6681 C CA . SER A 1 833 ? -94.492 10.537 125.650 1.00 77.75 833 SER A CA 1
ATOM 6682 C C . SER A 1 833 ? -95.071 11.738 126.394 1.00 77.75 833 SER A C 1
ATOM 6684 O O . SER A 1 833 ? -95.814 11.570 127.362 1.00 77.75 833 SER A O 1
ATOM 6686 N N . ASP A 1 834 ? -94.715 12.943 125.957 1.00 73.94 834 ASP A N 1
ATOM 6687 C CA . ASP A 1 834 ? -94.988 14.177 126.686 1.00 73.94 834 ASP A CA 1
ATOM 6688 C C . ASP A 1 834 ? -96.444 14.631 126.476 1.00 73.94 834 ASP A C 1
ATOM 6690 O O . ASP A 1 834 ? -97.102 15.024 127.436 1.00 73.94 834 ASP A O 1
ATOM 6694 N N . ASN A 1 835 ? -97.022 14.387 125.298 1.00 75.69 835 ASN A N 1
ATOM 6695 C CA . ASN A 1 835 ? -98.462 14.470 125.047 1.00 75.69 835 ASN A CA 1
ATOM 6696 C C . ASN A 1 835 ? -99.236 13.435 125.893 1.00 75.69 835 ASN A C 1
ATOM 6698 O O . ASN A 1 835 ? -100.207 13.771 126.568 1.00 75.69 835 ASN A O 1
ATOM 6702 N N . LYS A 1 836 ? -98.748 12.188 126.002 1.00 77.62 836 LYS A N 1
ATOM 6703 C CA . LYS A 1 836 ? -99.306 11.187 126.936 1.00 77.62 836 LYS A CA 1
ATOM 6704 C C . LYS A 1 836 ? -99.112 11.556 128.411 1.00 77.62 836 LYS A C 1
ATOM 6706 O O . LYS A 1 836 ? -99.773 10.943 129.248 1.00 77.62 836 LYS A O 1
ATOM 6711 N N . LYS A 1 837 ? -98.228 12.493 128.778 1.00 78.12 837 LYS A N 1
ATOM 6712 C CA . LYS A 1 837 ? -98.180 13.089 130.130 1.00 78.12 837 LYS A CA 1
ATOM 6713 C C . LYS A 1 837 ? -99.220 14.197 130.251 1.00 78.12 837 LYS A C 1
ATOM 6715 O O . LYS A 1 837 ? -100.045 14.099 131.148 1.00 78.12 837 LYS A O 1
ATOM 6720 N N . ALA A 1 838 ? -99.261 15.142 129.311 1.00 76.00 838 ALA A N 1
ATOM 6721 C CA . ALA A 1 838 ? -100.235 16.235 129.273 1.00 76.00 838 ALA A CA 1
ATOM 6722 C C . ALA A 1 838 ? -101.687 15.727 129.316 1.00 76.00 838 ALA A C 1
ATOM 6724 O O . ALA A 1 838 ? -102.473 16.184 130.136 1.00 76.00 838 ALA A O 1
ATOM 6725 N N . VAL A 1 839 ? -102.033 14.689 128.546 1.00 77.44 839 VAL A N 1
ATOM 6726 C CA . VAL A 1 839 ? -103.355 14.037 128.612 1.00 77.44 839 VAL A CA 1
ATOM 6727 C C . VAL A 1 839 ? -103.630 13.423 129.995 1.00 77.44 839 VAL A C 1
ATOM 6729 O O . VAL A 1 839 ? -104.766 13.459 130.455 1.00 77.44 839 VAL A O 1
ATOM 6732 N N . ARG A 1 840 ? -102.616 12.905 130.705 1.00 79.44 840 ARG A N 1
ATOM 6733 C CA . ARG A 1 840 ? -102.747 12.417 132.096 1.00 79.44 840 ARG A CA 1
ATOM 6734 C C . ARG A 1 840 ? -102.721 13.534 133.149 1.00 79.44 840 ARG A C 1
ATOM 6736 O O . ARG A 1 840 ? -103.137 13.281 134.277 1.00 79.44 840 ARG A O 1
ATOM 6743 N N . GLU A 1 841 ? -102.216 14.719 132.817 1.00 77.69 841 GLU A N 1
ATOM 6744 C CA . GLU A 1 841 ? -102.355 15.970 133.580 1.00 77.69 841 GLU A CA 1
ATOM 6745 C C . GLU A 1 841 ? -103.812 16.431 133.485 1.00 77.69 841 GLU A C 1
ATOM 6747 O O . GLU A 1 841 ? -104.532 16.390 134.476 1.00 77.69 841 GLU A O 1
ATOM 6752 N N . LEU A 1 842 ? -104.290 16.671 132.261 1.00 78.19 842 LEU A N 1
ATOM 6753 C CA . LEU A 1 842 ? -105.658 17.083 131.947 1.00 78.19 842 LEU A CA 1
ATOM 6754 C C . LEU A 1 842 ? -106.705 16.075 132.447 1.00 78.19 842 LEU A C 1
ATOM 6756 O O . LEU A 1 842 ? -107.758 16.474 132.920 1.00 78.19 842 LEU A O 1
ATOM 6760 N N . GLN A 1 843 ? -106.437 14.764 132.424 1.00 75.19 843 GLN A N 1
ATOM 6761 C CA . GLN A 1 843 ? -107.341 13.762 133.017 1.00 75.19 843 GLN A CA 1
ATOM 6762 C C . GLN A 1 843 ? -107.352 13.756 134.554 1.00 75.19 843 GLN A C 1
ATOM 6764 O O . GLN A 1 843 ? -108.330 13.289 135.139 1.00 75.19 843 GLN A O 1
ATOM 6769 N N . ARG A 1 844 ? -106.291 14.231 135.222 1.00 81.56 844 ARG A N 1
ATOM 6770 C CA . ARG A 1 844 ? -106.314 14.486 136.673 1.00 81.56 844 ARG A CA 1
ATOM 6771 C C . ARG A 1 844 ? -107.042 15.787 136.965 1.00 81.56 844 ARG A C 1
ATOM 6773 O O . ARG A 1 844 ? -107.899 15.791 137.833 1.00 81.56 844 ARG A O 1
ATOM 6780 N N . GLU A 1 845 ? -106.757 16.833 136.205 1.00 78.69 845 GLU A N 1
ATOM 6781 C CA . GLU A 1 845 ? -107.353 18.161 136.344 1.00 78.69 845 GLU A CA 1
ATOM 6782 C C . GLU A 1 845 ? -108.862 18.146 136.062 1.00 78.69 845 GLU A C 1
ATOM 6784 O O . GLU A 1 845 ? -109.634 18.617 136.881 1.00 78.69 845 GLU A O 1
ATOM 6789 N N . VAL A 1 846 ? -109.326 17.467 135.008 1.00 81.69 846 VAL A N 1
ATOM 6790 C CA . VAL A 1 846 ? -110.761 17.236 134.761 1.00 81.69 846 VAL A CA 1
ATOM 6791 C C . VAL A 1 846 ? -111.409 16.446 135.902 1.00 81.69 846 VAL A C 1
ATOM 6793 O O . VAL A 1 846 ? -112.523 16.766 136.297 1.00 81.69 846 VAL A O 1
ATOM 6796 N N . LYS A 1 847 ? -110.736 15.438 136.478 1.00 80.06 847 LYS A N 1
ATOM 6797 C CA . LYS A 1 847 ? -111.266 14.717 137.652 1.00 80.06 847 LYS A CA 1
ATOM 6798 C C . LYS A 1 847 ? -111.318 15.596 138.899 1.00 80.06 847 LYS A C 1
ATOM 6800 O O . LYS A 1 847 ? -112.302 15.524 139.625 1.00 80.06 847 LYS A O 1
ATOM 6805 N N . GLN A 1 848 ? -110.294 16.414 139.121 1.00 80.56 848 GLN A N 1
ATOM 6806 C CA . GLN A 1 848 ? -110.227 17.387 140.205 1.00 80.56 848 GLN A CA 1
ATOM 6807 C C . GLN A 1 848 ? -111.362 18.408 140.066 1.00 80.56 848 GLN A C 1
ATOM 6809 O O . GLN A 1 848 ? -112.121 18.589 141.005 1.00 80.56 848 GLN A O 1
ATOM 6814 N N . LEU A 1 849 ? -111.573 18.957 138.867 1.00 79.75 849 LEU A N 1
ATOM 6815 C CA . LEU A 1 849 ? -112.682 19.857 138.551 1.00 79.75 849 LEU A CA 1
ATOM 6816 C C . LEU A 1 849 ? -114.056 19.184 138.682 1.00 79.75 849 LEU A C 1
ATOM 6818 O O . LEU A 1 849 ? -114.998 19.850 139.081 1.00 79.75 849 LEU A O 1
ATOM 6822 N N . TYR A 1 850 ? -114.200 17.882 138.403 1.00 81.31 850 TYR A N 1
ATOM 6823 C CA . TYR A 1 850 ? -115.445 17.151 138.694 1.00 81.31 850 TYR A CA 1
ATOM 6824 C C . TYR A 1 850 ? -115.684 16.963 140.201 1.00 81.31 850 TYR A C 1
ATOM 6826 O O . TYR A 1 850 ? -116.831 17.037 140.634 1.00 81.31 850 TYR A O 1
ATOM 6834 N N . VAL A 1 851 ? -114.633 16.740 140.999 1.00 82.25 851 VAL A N 1
ATOM 6835 C CA . VAL A 1 851 ? -114.736 16.690 142.470 1.00 82.25 851 VAL A CA 1
ATOM 6836 C C . VAL A 1 851 ? -115.075 18.073 143.018 1.00 82.25 851 VAL A C 1
ATOM 6838 O O . VAL A 1 851 ? -116.071 18.208 143.715 1.00 82.25 851 VAL A O 1
ATOM 6841 N N . GLU A 1 852 ? -114.335 19.107 142.625 1.00 80.06 852 GLU A N 1
ATOM 6842 C CA . GLU A 1 852 ? -114.583 20.493 143.027 1.00 80.06 852 GLU A CA 1
ATOM 6843 C C . GLU A 1 852 ? -115.950 20.994 142.552 1.00 80.06 852 GLU A C 1
ATOM 6845 O O . GLU A 1 852 ? -116.599 21.731 143.283 1.00 80.06 852 GLU A O 1
ATOM 6850 N N . LEU A 1 853 ? -116.445 20.577 141.381 1.00 80.62 853 LEU A N 1
ATOM 6851 C CA . LEU A 1 853 ? -117.804 20.887 140.928 1.00 80.62 853 LEU A CA 1
ATOM 6852 C C . LEU A 1 853 ? -118.861 20.191 141.795 1.00 80.62 853 LEU A C 1
ATOM 6854 O O . LEU A 1 853 ? -119.868 20.815 142.123 1.00 80.62 853 LEU A O 1
ATOM 6858 N N . ASN A 1 854 ? -118.637 18.938 142.204 1.00 81.00 854 ASN A N 1
ATOM 6859 C CA . ASN A 1 854 ? -119.513 18.243 143.150 1.00 81.00 854 ASN A CA 1
ATOM 6860 C C . ASN A 1 854 ? -119.491 18.917 144.530 1.00 81.00 854 ASN A C 1
ATOM 6862 O O . ASN A 1 854 ? -120.552 19.232 145.053 1.00 81.00 854 ASN A O 1
ATOM 6866 N N . GLU A 1 855 ? -118.314 19.215 145.083 1.00 82.62 855 GLU A N 1
ATOM 6867 C CA . GLU A 1 855 ? -118.152 19.935 146.355 1.00 82.62 855 GLU A CA 1
ATOM 6868 C C . GLU A 1 855 ? -118.770 21.339 146.289 1.00 82.62 855 GLU A C 1
ATOM 6870 O O . GLU A 1 855 ? -119.441 21.770 147.225 1.00 82.62 855 GLU A O 1
ATOM 6875 N N . LYS A 1 856 ? -118.616 22.045 145.161 1.00 77.88 856 LYS A N 1
ATOM 6876 C CA . LYS A 1 856 ? -119.287 23.324 144.884 1.00 77.88 856 LYS A CA 1
ATOM 6877 C C . LYS A 1 856 ? -120.795 23.160 144.758 1.00 77.88 856 LYS A C 1
ATOM 6879 O O . LYS A 1 856 ? -121.490 24.073 145.171 1.00 77.88 856 LYS A O 1
ATOM 6884 N N . THR A 1 857 ? -121.302 22.049 144.225 1.00 79.12 857 THR A N 1
ATOM 6885 C CA . THR A 1 857 ? -122.748 21.783 144.114 1.00 79.12 857 THR A CA 1
ATOM 6886 C C . THR A 1 857 ? -123.342 21.420 145.472 1.00 79.12 857 THR A C 1
ATOM 6888 O O . THR A 1 857 ? -124.350 21.998 145.846 1.00 79.12 857 THR A O 1
ATOM 6891 N N . GLU A 1 858 ? -122.684 20.583 146.279 1.00 78.25 858 GLU A N 1
ATOM 6892 C CA . GLU A 1 858 ? -123.087 20.325 147.669 1.00 78.25 858 GLU A CA 1
ATOM 6893 C C . GLU A 1 858 ? -123.011 21.603 148.522 1.00 78.25 858 GLU A C 1
ATOM 6895 O O . GLU A 1 858 ? -123.912 21.884 149.314 1.00 78.25 858 GLU A O 1
ATOM 6900 N N . ALA A 1 859 ? -121.977 22.429 148.328 1.00 74.31 859 ALA A N 1
ATOM 6901 C CA . ALA A 1 859 ? -121.881 23.746 148.950 1.00 74.31 859 ALA A CA 1
ATOM 6902 C C . ALA A 1 859 ? -122.952 24.719 148.433 1.00 74.31 859 ALA A C 1
ATOM 6904 O O . ALA A 1 859 ? -123.456 25.510 149.227 1.00 74.31 859 ALA A O 1
ATOM 6905 N N . LEU A 1 860 ? -123.328 24.654 147.151 1.00 74.25 860 LEU A N 1
ATOM 6906 C CA . LEU A 1 860 ? -124.403 25.452 146.562 1.00 74.25 860 LEU A CA 1
ATOM 6907 C C . LEU A 1 860 ? -125.770 24.991 147.068 1.00 74.25 860 LEU A C 1
ATOM 6909 O O . LEU A 1 860 ? -126.594 25.839 147.354 1.00 74.25 860 LEU A O 1
ATOM 6913 N N . ASP A 1 861 ? -126.008 23.697 147.264 1.00 74.69 861 ASP A N 1
ATOM 6914 C CA . ASP A 1 861 ? -127.261 23.170 147.812 1.00 74.69 861 ASP A CA 1
ATOM 6915 C C . ASP A 1 861 ? -127.378 23.453 149.316 1.00 74.69 861 ASP A C 1
ATOM 6917 O O . ASP A 1 861 ? -128.436 23.874 149.786 1.00 74.69 861 ASP A O 1
ATOM 6921 N N . MET A 1 862 ? -126.281 23.353 150.077 1.00 74.94 862 MET A N 1
ATOM 6922 C CA . MET A 1 862 ? -126.225 23.852 151.458 1.00 74.94 862 MET A CA 1
ATOM 6923 C C . MET A 1 862 ? -126.382 25.379 151.535 1.00 74.94 862 MET A C 1
ATOM 6925 O O . MET A 1 862 ? -126.996 25.886 152.477 1.00 74.94 862 MET A O 1
ATOM 6929 N N . ALA A 1 863 ? -125.850 26.125 150.562 1.00 59.53 863 ALA A N 1
ATOM 6930 C CA . ALA A 1 863 ? -126.037 27.568 150.465 1.00 59.53 863 ALA A CA 1
ATOM 6931 C C . ALA A 1 863 ? -127.454 27.932 150.011 1.00 59.53 863 ALA A C 1
ATOM 6933 O O . ALA A 1 863 ? -127.993 28.890 150.535 1.00 59.53 863 ALA A O 1
ATOM 6934 N N . ASN A 1 864 ? -128.093 27.160 149.132 1.00 61.03 864 ASN A N 1
ATOM 6935 C CA . ASN A 1 864 ? -129.463 27.359 148.659 1.00 61.03 864 ASN A CA 1
ATOM 6936 C C . ASN A 1 864 ? -130.479 26.993 149.742 1.00 61.03 864 ASN A C 1
ATOM 6938 O O . ASN A 1 864 ? -131.462 27.705 149.909 1.00 61.03 864 ASN A O 1
ATOM 6942 N N . ALA A 1 865 ? -130.215 25.961 150.549 1.00 62.69 865 ALA A N 1
ATOM 6943 C CA . ALA A 1 865 ? -130.984 25.688 151.762 1.00 62.69 865 ALA A CA 1
ATOM 6944 C C . ALA A 1 865 ? -130.890 26.858 152.760 1.00 62.69 865 ALA A C 1
ATOM 6946 O O . ALA A 1 865 ? -131.900 27.274 153.320 1.00 62.69 865 ALA A O 1
ATOM 6947 N N . ARG A 1 866 ? -129.698 27.450 152.928 1.00 59.34 866 ARG A N 1
ATOM 6948 C CA . ARG A 1 866 ? -129.497 28.649 153.764 1.00 59.34 866 ARG A CA 1
ATOM 6949 C C . ARG A 1 866 ? -129.996 29.945 153.125 1.00 59.34 866 ARG A C 1
ATOM 6951 O O . ARG A 1 866 ? -130.352 30.859 153.852 1.00 59.34 866 ARG A O 1
ATOM 6958 N N . LEU A 1 867 ? -130.051 30.042 151.800 1.00 48.75 867 LEU A N 1
ATOM 6959 C CA . LEU A 1 867 ? -130.619 31.179 151.076 1.00 48.75 867 LEU A CA 1
ATOM 6960 C C . LEU A 1 867 ? -132.144 31.094 151.044 1.00 48.75 867 LEU A C 1
ATOM 6962 O O . LEU A 1 867 ? -132.773 32.132 151.128 1.00 48.75 867 LEU A O 1
ATOM 6966 N N . ALA A 1 868 ? -132.750 29.907 151.083 1.00 52.59 868 ALA A N 1
ATOM 6967 C CA . ALA A 1 868 ? -134.176 29.754 151.379 1.00 52.59 868 ALA A CA 1
ATOM 6968 C C . ALA A 1 868 ? -134.529 30.198 152.818 1.00 52.59 868 ALA A C 1
ATOM 6970 O O . ALA A 1 868 ? -135.642 30.657 153.063 1.00 52.59 868 ALA A O 1
ATOM 6971 N N . GLU A 1 869 ? -133.581 30.132 153.763 1.00 49.47 869 GLU A N 1
ATOM 6972 C CA . GLU A 1 869 ? -133.698 30.779 155.084 1.00 49.47 869 GLU A CA 1
ATOM 6973 C C . GLU A 1 869 ? -133.319 32.278 155.070 1.00 49.47 869 GLU A C 1
ATOM 6975 O O . GLU A 1 869 ? -133.675 33.002 156.000 1.00 49.47 869 GLU A O 1
ATOM 6980 N N . LEU A 1 870 ? -132.622 32.761 154.031 1.00 39.25 870 LEU A N 1
ATOM 6981 C CA . LEU A 1 870 ? -132.068 34.122 153.921 1.00 39.25 870 LEU A CA 1
ATOM 6982 C C . LEU A 1 870 ? -132.565 34.915 152.695 1.00 39.25 870 LEU A C 1
ATOM 6984 O O . LEU A 1 870 ? -132.012 35.964 152.366 1.00 39.25 870 LEU A O 1
ATOM 6988 N N . GLU A 1 871 ? -133.702 34.526 152.104 1.00 46.28 871 GLU A N 1
ATOM 6989 C CA . GLU A 1 871 ? -134.519 35.405 151.248 1.00 46.28 871 GLU A CA 1
ATOM 6990 C C . GLU A 1 871 ? -135.062 36.618 152.040 1.00 46.28 871 GLU A C 1
ATOM 6992 O O . GLU A 1 871 ? -135.572 37.581 151.465 1.00 46.28 871 GLU A O 1
ATOM 6997 N N . SER A 1 872 ? -134.804 36.670 153.353 1.00 36.47 872 SER A N 1
ATOM 6998 C CA . SER A 1 872 ? -134.563 37.919 154.077 1.00 36.47 872 SER A CA 1
ATOM 6999 C C . SER A 1 872 ? -133.294 38.663 153.585 1.00 36.47 872 SER A C 1
ATOM 7001 O O . SER A 1 872 ? -132.311 38.808 154.312 1.00 36.47 872 SER A O 1
ATOM 7003 N N . SER A 1 873 ? -133.394 39.243 152.383 1.00 26.72 873 SER A N 1
ATOM 7004 C CA . SER A 1 873 ? -132.642 40.400 151.840 1.00 26.72 873 SER A CA 1
ATOM 7005 C C . SER A 1 873 ? -131.155 40.290 151.388 1.00 26.72 873 SER A C 1
ATOM 7007 O O . SER A 1 873 ? -130.233 40.513 152.163 1.00 26.72 873 SER A O 1
ATOM 7009 N N . SER A 1 874 ? -130.980 40.271 150.049 1.00 33.41 874 SER A N 1
ATOM 7010 C CA . SER A 1 874 ? -130.217 41.276 149.245 1.00 33.41 874 SER A CA 1
ATOM 7011 C C . SER A 1 874 ? -128.729 41.086 148.810 1.00 33.41 874 SER A C 1
ATOM 7013 O O . SER A 1 874 ? -127.837 41.774 149.289 1.00 33.41 874 SER A O 1
ATOM 7015 N N . SER A 1 875 ? -128.524 40.320 147.722 1.00 33.41 875 SER A N 1
ATOM 7016 C CA . SER A 1 875 ? -127.871 40.723 146.430 1.00 33.41 875 SER A CA 1
ATOM 7017 C C . SER A 1 875 ? -126.394 41.225 146.269 1.00 33.41 875 SER A C 1
ATOM 7019 O O . SER A 1 875 ? -126.126 42.382 146.579 1.00 33.41 875 SER A O 1
ATOM 7021 N N . LYS A 1 876 ? -125.589 40.444 145.497 1.00 40.44 876 LYS A N 1
ATOM 7022 C CA . LYS A 1 876 ? -124.786 40.784 144.258 1.00 40.44 876 LYS A CA 1
ATOM 7023 C C . LYS A 1 876 ? -123.597 41.796 144.274 1.00 40.44 876 LYS A C 1
ATOM 7025 O O . LYS A 1 876 ? -123.641 42.739 145.048 1.00 40.44 876 LYS A O 1
ATOM 7030 N N . GLU A 1 877 ? -122.602 41.798 143.351 1.00 37.53 877 GLU A N 1
ATOM 7031 C CA . GLU A 1 877 ? -121.844 40.807 142.498 1.00 37.53 877 GLU A CA 1
ATOM 7032 C C . GLU A 1 877 ? -120.796 41.553 141.590 1.00 37.53 877 GLU A C 1
ATOM 7034 O O . GLU A 1 877 ? -120.976 42.748 141.372 1.00 37.53 877 GLU A O 1
ATOM 7039 N N . ASP A 1 878 ? -119.773 40.871 141.020 1.00 52.22 878 ASP A N 1
ATOM 7040 C CA . ASP A 1 878 ? -118.687 41.396 140.123 1.00 52.22 878 ASP A CA 1
ATOM 7041 C C . ASP A 1 878 ? -118.351 40.416 138.946 1.00 52.22 878 ASP A C 1
ATOM 7043 O O . ASP A 1 878 ? -118.514 39.214 139.151 1.00 52.22 878 ASP A O 1
ATOM 7047 N N . GLU A 1 879 ? -117.822 40.858 137.769 1.00 41.94 879 GLU A N 1
ATOM 7048 C CA . GLU A 1 879 ? -117.216 39.975 136.706 1.00 41.94 879 GLU A CA 1
ATOM 7049 C C . GLU A 1 879 ? -116.401 40.687 135.554 1.00 41.94 879 GLU A C 1
ATOM 7051 O O . GLU A 1 879 ? -116.693 41.842 135.247 1.00 41.94 879 GLU A O 1
ATOM 7056 N N . GLU A 1 880 ? -115.424 40.013 134.878 1.00 48.16 880 GLU A N 1
ATOM 7057 C CA . GLU A 1 880 ? -114.658 40.460 133.651 1.00 48.16 880 GLU A CA 1
ATOM 7058 C C . GLU A 1 880 ? -113.883 39.313 132.886 1.00 48.16 880 GLU A C 1
ATOM 7060 O O . GLU A 1 880 ? -113.384 38.400 133.542 1.00 48.16 880 GLU A O 1
ATOM 7065 N N . VAL A 1 881 ? -113.720 39.360 131.527 1.00 41.22 881 VAL A N 1
ATOM 7066 C CA . VAL A 1 881 ? -112.876 38.481 130.615 1.00 41.22 881 VAL A CA 1
ATOM 7067 C C . VAL A 1 881 ? -112.660 39.149 129.192 1.00 41.22 881 VAL A C 1
ATOM 7069 O O . VAL A 1 881 ? -113.360 40.132 128.970 1.00 41.22 881 VAL A O 1
ATOM 7072 N N . VAL A 1 882 ? -111.861 38.830 128.117 1.00 41.09 882 VAL A N 1
ATOM 7073 C CA . VAL A 1 882 ? -110.861 37.843 127.508 1.00 41.09 882 VAL A CA 1
ATOM 7074 C C . VAL A 1 882 ? -110.049 38.612 126.359 1.00 41.09 882 VAL A C 1
ATOM 7076 O O . VAL A 1 882 ? -110.336 39.796 126.223 1.00 41.09 882 VAL A O 1
ATOM 7079 N N . GLU A 1 883 ? -109.137 38.230 125.402 1.00 38.84 883 GLU A N 1
ATOM 7080 C CA . GLU A 1 883 ? -108.177 37.161 124.895 1.00 38.84 883 GLU A CA 1
ATOM 7081 C C . GLU A 1 883 ? -107.216 37.839 123.793 1.00 38.84 883 GLU A C 1
ATOM 7083 O O . GLU A 1 883 ? -107.104 39.056 123.892 1.00 38.84 883 GLU A O 1
ATOM 7088 N N . LYS A 1 884 ? -106.478 37.365 122.725 1.00 41.06 884 LYS A N 1
ATOM 7089 C CA . LYS A 1 884 ? -106.117 36.103 121.966 1.00 41.06 884 LYS A CA 1
ATOM 7090 C C . LYS A 1 884 ? -104.911 36.244 120.936 1.00 41.06 884 LYS A C 1
ATOM 7092 O O . LYS A 1 884 ? -104.801 37.273 120.284 1.00 41.06 884 LYS A O 1
ATOM 7097 N N . GLN A 1 885 ? -104.150 35.153 120.660 1.00 35.94 885 GLN A N 1
ATOM 7098 C CA . GLN A 1 885 ? -103.480 34.681 119.379 1.00 35.94 885 GLN A CA 1
ATOM 7099 C C . GLN A 1 885 ? -102.222 35.326 118.660 1.00 35.94 885 GLN A C 1
ATOM 7101 O O . GLN A 1 885 ? -101.532 36.153 119.241 1.00 35.94 885 GLN A O 1
ATOM 7106 N N . THR A 1 886 ? -101.780 34.762 117.493 1.00 40.00 886 THR A N 1
ATOM 7107 C CA . THR A 1 886 ? -100.350 34.404 117.140 1.00 40.00 886 THR A CA 1
ATOM 7108 C C . THR A 1 886 ? -99.906 34.326 115.629 1.00 40.00 886 THR A C 1
ATOM 7110 O O . THR A 1 886 ? -100.774 34.145 114.784 1.00 40.00 886 THR A O 1
ATOM 7113 N N . HIS A 1 887 ? -98.565 34.216 115.358 1.00 39.84 887 HIS A N 1
ATOM 7114 C CA . HIS A 1 887 ? -97.794 33.447 114.295 1.00 39.84 887 HIS A CA 1
ATOM 7115 C C . HIS A 1 887 ? -96.940 34.138 113.158 1.00 39.84 887 HIS A C 1
ATOM 7117 O O . HIS A 1 887 ? -97.249 35.237 112.719 1.00 39.84 887 HIS A O 1
ATOM 7123 N N . GLN A 1 888 ? -95.914 33.390 112.658 1.00 39.88 888 GLN A N 1
ATOM 7124 C CA . GLN A 1 888 ? -94.965 33.545 111.496 1.00 39.88 888 GLN A CA 1
ATOM 7125 C C . GLN A 1 888 ? -93.666 34.420 111.548 1.00 39.88 888 GLN A C 1
ATOM 7127 O O . GLN A 1 888 ? -93.669 35.549 112.021 1.00 39.88 888 GLN A O 1
ATOM 7132 N N . THR A 1 889 ? -92.574 33.863 110.974 1.00 44.25 889 THR A N 1
ATOM 7133 C CA . THR A 1 889 ? -91.172 34.347 110.717 1.00 44.25 889 THR A CA 1
ATOM 7134 C C . THR A 1 889 ? -90.478 33.346 109.733 1.00 44.25 889 THR A C 1
ATOM 7136 O O . THR A 1 889 ? -91.098 32.313 109.477 1.00 44.25 889 THR A O 1
ATOM 7139 N N . VAL A 1 890 ? -89.275 33.451 109.112 1.00 42.12 890 VAL A N 1
ATOM 7140 C CA . VAL A 1 890 ? -88.108 34.395 108.949 1.00 42.12 890 VAL A CA 1
ATOM 7141 C C . VAL A 1 890 ? -87.605 34.271 107.450 1.00 42.12 890 VAL A C 1
ATOM 7143 O O . VAL A 1 890 ? -88.462 33.951 106.633 1.00 42.12 890 VAL A O 1
ATOM 7146 N N . ASP A 1 891 ? -86.387 34.484 106.883 1.00 33.75 891 ASP A N 1
ATOM 7147 C CA . ASP A 1 891 ? -84.972 34.774 107.282 1.00 33.75 891 ASP A CA 1
ATOM 7148 C C . ASP A 1 891 ? -84.143 35.447 106.114 1.00 33.75 891 ASP A C 1
ATOM 7150 O O . ASP A 1 891 ? -84.749 36.033 105.216 1.00 33.75 891 ASP A O 1
ATOM 7154 N N . ALA A 1 892 ? -82.790 35.405 106.100 1.00 38.75 892 ALA A N 1
ATOM 7155 C CA . ALA A 1 892 ? -81.864 36.197 105.239 1.00 38.75 892 ALA A CA 1
ATOM 7156 C C . ALA A 1 892 ? -80.556 35.453 104.779 1.00 38.75 892 ALA A C 1
ATOM 7158 O O . ALA A 1 892 ? -80.175 34.471 105.402 1.00 38.75 892 ALA A O 1
ATOM 7159 N N . SER A 1 893 ? -79.735 35.865 103.776 1.00 37.78 893 SER A N 1
ATOM 7160 C CA . SER A 1 893 ? -79.942 36.772 102.612 1.00 37.78 893 SER A CA 1
ATOM 7161 C C . SER A 1 893 ? -78.963 36.581 101.386 1.00 37.78 893 SER A C 1
ATOM 7163 O O . SER A 1 893 ? -79.450 36.032 100.398 1.00 37.78 893 SER A O 1
ATOM 7165 N N . PRO A 1 894 ? -77.662 37.009 101.326 1.00 57.50 894 PRO A N 1
ATOM 7166 C CA . PRO A 1 894 ? -77.079 37.499 100.043 1.00 57.50 894 PRO A CA 1
ATOM 7167 C C . PRO A 1 894 ? -75.678 36.988 99.595 1.00 57.50 894 PRO A C 1
ATOM 7169 O O . PRO A 1 894 ? -74.854 36.611 100.425 1.00 57.50 894 PRO A O 1
ATOM 7172 N N . ASN A 1 895 ? -75.331 37.152 98.299 1.00 37.31 895 ASN A N 1
ATOM 7173 C CA . ASN A 1 895 ? -73.955 37.501 97.868 1.00 37.31 895 ASN A CA 1
ATOM 7174 C C . ASN A 1 895 ? -73.877 38.176 96.467 1.00 37.31 895 ASN A C 1
ATOM 7176 O O . ASN A 1 895 ? -74.726 37.938 95.611 1.00 37.31 895 ASN A O 1
ATOM 7180 N N . TYR A 1 896 ? -72.839 38.990 96.233 1.00 51.06 896 TYR A N 1
ATOM 7181 C CA . TYR A 1 896 ? -72.495 39.665 94.964 1.00 51.06 896 TYR A CA 1
ATOM 7182 C C . TYR A 1 896 ? -71.342 38.912 94.259 1.00 51.06 896 TYR A C 1
ATOM 7184 O O . TYR A 1 896 ? -70.474 38.379 94.946 1.00 51.06 896 TYR A O 1
ATOM 7192 N N . GLY A 1 897 ? -71.275 38.893 92.916 1.00 51.59 897 GLY A N 1
ATOM 7193 C CA . GLY A 1 897 ? -70.109 38.296 92.224 1.00 51.59 897 GLY A CA 1
ATOM 7194 C C . GLY A 1 897 ? -70.138 38.137 90.693 1.00 51.59 897 GLY A C 1
ATOM 7195 O O . GLY A 1 897 ? -69.084 37.964 90.093 1.00 51.59 897 GLY A O 1
ATOM 7196 N N . TYR A 1 898 ? -71.296 38.219 90.031 1.00 52.72 898 TYR A N 1
ATOM 7197 C CA . TYR A 1 898 ? -71.416 37.807 88.617 1.00 52.72 898 TYR A CA 1
ATOM 7198 C C . TYR A 1 898 ? -70.877 38.789 87.552 1.00 52.72 898 TYR A C 1
ATOM 7200 O O . TYR A 1 898 ? -70.629 38.369 86.422 1.00 52.72 898 TYR A O 1
ATOM 7208 N N . GLU A 1 899 ? -70.694 40.081 87.850 1.00 60.47 899 GLU A N 1
ATOM 7209 C CA . GLU A 1 899 ? -70.287 41.064 86.824 1.00 60.47 899 GLU A CA 1
ATOM 7210 C C . GLU A 1 899 ? -68.797 40.988 86.449 1.00 60.47 899 GLU A C 1
ATOM 7212 O O . GLU A 1 899 ? -68.455 41.098 85.270 1.00 60.47 899 GLU A O 1
ATOM 7217 N N . GLU A 1 900 ? -67.905 40.756 87.416 1.00 60.72 900 GLU A N 1
ATOM 7218 C CA . GLU A 1 900 ? -66.454 40.743 87.172 1.00 60.72 900 GLU A CA 1
ATOM 7219 C C . GLU A 1 900 ? -66.020 39.513 86.350 1.00 60.72 900 GLU A C 1
ATOM 7221 O O . GLU A 1 900 ? -65.167 39.607 85.463 1.00 60.72 900 GLU A O 1
ATOM 7226 N N . GLU A 1 901 ? -66.679 38.370 86.559 1.00 68.75 901 GLU A N 1
ATOM 7227 C CA . GLU A 1 901 ? -66.440 37.147 85.789 1.00 68.75 901 GLU A CA 1
ATOM 7228 C C . GLU A 1 901 ? -66.978 37.255 84.347 1.00 68.75 901 GLU A C 1
ATOM 7230 O O . GLU A 1 901 ? -66.306 36.839 83.396 1.00 68.75 901 GLU A O 1
ATOM 7235 N N . LEU A 1 902 ? -68.130 37.912 84.149 1.00 71.06 902 LEU A N 1
ATOM 7236 C CA . LEU A 1 902 ? -68.665 38.221 82.817 1.00 71.06 902 LEU A CA 1
ATOM 7237 C C . LEU A 1 902 ? -67.750 39.162 82.021 1.00 71.06 902 LEU A C 1
ATOM 7239 O O . LEU A 1 902 ? -67.521 38.928 80.830 1.00 71.06 902 LEU A O 1
ATOM 7243 N N . GLU A 1 903 ? -67.192 40.197 82.651 1.00 74.25 903 GLU A N 1
ATOM 7244 C CA . GLU A 1 903 ? -66.270 41.114 81.971 1.00 74.25 903 GLU A CA 1
ATOM 7245 C C . GLU A 1 903 ? -64.901 40.457 81.700 1.00 74.25 903 GLU A C 1
ATOM 7247 O O . GLU A 1 903 ? -64.309 40.657 80.635 1.00 74.25 903 GLU A O 1
ATOM 7252 N N . SER A 1 904 ? -64.447 39.557 82.583 1.00 76.00 904 SER A N 1
ATOM 7253 C CA . SER A 1 904 ? -63.290 38.678 82.349 1.00 76.00 904 SER A CA 1
ATOM 7254 C C . SER A 1 904 ? -63.488 37.767 81.126 1.00 76.00 904 SER A C 1
ATOM 7256 O O . SER A 1 904 ? -62.599 37.670 80.271 1.00 76.00 904 SER A O 1
ATOM 7258 N N . MET A 1 905 ? -64.670 37.155 80.967 1.00 74.31 905 MET A N 1
ATOM 7259 C CA . MET A 1 905 ? -64.995 36.361 79.774 1.00 74.31 905 MET A CA 1
ATOM 7260 C C . MET A 1 905 ? -65.092 37.211 78.500 1.00 74.31 905 MET A C 1
ATOM 7262 O O . MET A 1 905 ? -64.538 36.823 77.470 1.00 74.31 905 MET A O 1
ATOM 7266 N N . ARG A 1 906 ? -65.718 38.396 78.556 1.00 81.75 906 ARG A N 1
ATOM 7267 C CA . ARG A 1 906 ? -65.766 39.341 77.421 1.00 81.75 906 ARG A CA 1
ATOM 7268 C C . ARG A 1 906 ? -64.370 39.762 76.967 1.00 81.75 906 ARG A C 1
ATOM 7270 O O . ARG A 1 906 ? -64.115 39.823 75.764 1.00 81.75 906 ARG A O 1
ATOM 7277 N N . LYS A 1 907 ? -63.452 40.002 77.909 1.00 80.81 907 LYS A N 1
ATOM 7278 C CA . LYS A 1 907 ? -62.049 40.317 77.614 1.00 80.81 907 LYS A CA 1
ATOM 7279 C C . LYS A 1 907 ? -61.348 39.154 76.901 1.00 80.81 907 LYS A C 1
ATOM 7281 O O . LYS A 1 907 ? -60.831 39.357 75.807 1.00 80.81 907 LYS A O 1
ATOM 7286 N N . LYS A 1 908 ? -61.427 37.930 77.443 1.00 80.06 908 LYS A N 1
ATOM 7287 C CA . LYS A 1 908 ? -60.860 36.716 76.812 1.00 80.06 908 LYS A CA 1
ATOM 7288 C C . LYS A 1 908 ? -61.409 36.468 75.400 1.00 80.06 908 LYS A C 1
ATOM 7290 O O . LYS A 1 908 ? -60.649 36.136 74.491 1.00 80.06 908 LYS A O 1
ATOM 7295 N N . LEU A 1 909 ? -62.710 36.679 75.183 1.00 81.19 909 LEU A N 1
ATOM 7296 C CA . LEU A 1 909 ? -63.328 36.555 73.859 1.00 81.19 909 LEU A CA 1
ATOM 7297 C C . LEU A 1 909 ? -62.796 37.611 72.872 1.00 81.19 909 LEU A C 1
ATOM 7299 O O . LEU A 1 909 ? -62.564 37.313 71.703 1.00 81.19 909 LEU A O 1
ATOM 7303 N N . LYS A 1 910 ? -62.552 38.839 73.341 1.00 83.56 910 LYS A N 1
ATOM 7304 C CA . LYS A 1 910 ? -62.004 39.935 72.527 1.00 83.56 910 LYS A CA 1
ATOM 7305 C C . LYS A 1 910 ? -60.522 39.744 72.189 1.00 83.56 910 LYS A C 1
ATOM 7307 O O . LYS A 1 910 ? -60.092 40.150 71.112 1.00 83.56 910 LYS A O 1
ATOM 7312 N N . ASP A 1 911 ? -59.761 39.117 73.081 1.00 78.44 911 ASP A N 1
ATOM 7313 C CA . ASP A 1 911 ? -58.341 38.825 72.871 1.00 78.44 911 ASP A CA 1
ATOM 7314 C C . ASP A 1 911 ? -58.131 37.619 71.934 1.00 78.44 911 ASP A C 1
ATOM 7316 O O . ASP A 1 911 ? -57.317 37.706 71.018 1.00 78.44 911 ASP A O 1
ATOM 7320 N N . THR A 1 912 ? -58.954 36.568 72.029 1.00 78.38 912 THR A N 1
ATOM 7321 C CA . THR A 1 912 ? -58.935 35.449 71.056 1.00 78.38 912 THR A CA 1
ATOM 7322 C C . THR A 1 912 ? -59.348 35.868 69.638 1.00 78.38 912 THR A C 1
ATOM 7324 O O . THR A 1 912 ? -58.792 35.365 68.665 1.00 78.38 912 THR A O 1
ATOM 7327 N N . HIS A 1 913 ? -60.260 36.837 69.479 1.00 78.88 913 HIS A N 1
ATOM 7328 C CA . HIS A 1 913 ? -60.574 37.392 68.152 1.00 78.88 913 HIS A CA 1
ATOM 7329 C C . HIS A 1 913 ? -59.374 38.132 67.535 1.00 78.88 913 HIS A C 1
ATOM 7331 O O . HIS A 1 913 ? -59.090 37.960 66.351 1.00 78.88 913 HIS A O 1
ATOM 7337 N N . ARG A 1 914 ? -58.622 38.899 68.340 1.00 83.56 914 ARG A N 1
ATOM 7338 C CA . ARG A 1 914 ? -57.376 39.552 67.894 1.00 83.56 914 ARG A CA 1
ATOM 7339 C C . ARG A 1 914 ? -56.325 38.530 67.471 1.00 83.56 914 ARG A C 1
ATOM 7341 O O . ARG A 1 914 ? -55.664 38.725 66.456 1.00 83.56 914 ARG A O 1
ATOM 7348 N N . GLU A 1 915 ? -56.175 37.449 68.230 1.00 83.44 915 GLU A N 1
ATOM 7349 C CA . GLU A 1 915 ? -55.240 36.365 67.917 1.00 83.44 915 GLU A CA 1
ATOM 7350 C C . GLU A 1 915 ? -55.566 35.714 66.561 1.00 83.44 915 GLU A C 1
ATOM 7352 O O . GLU A 1 915 ? -54.683 35.599 65.712 1.00 83.44 915 GLU A O 1
ATOM 7357 N N . VAL A 1 916 ? -56.844 35.411 66.293 1.00 81.25 916 VAL A N 1
ATOM 7358 C CA . VAL A 1 916 ? -57.309 34.884 64.995 1.00 81.25 916 VAL A CA 1
ATOM 7359 C C . VAL A 1 916 ? -57.026 35.844 63.834 1.00 81.25 916 VAL A C 1
ATOM 7361 O O . VAL A 1 916 ? -56.563 35.401 62.781 1.00 81.25 916 VAL A O 1
ATOM 7364 N N . ASP A 1 917 ? -57.252 37.149 63.998 1.00 82.75 917 ASP A N 1
ATOM 7365 C CA . ASP A 1 917 ? -56.941 38.123 62.942 1.00 82.75 917 ASP A CA 1
ATOM 7366 C C . ASP A 1 917 ? -55.423 38.301 62.738 1.00 82.75 917 ASP A C 1
ATOM 7368 O O . ASP A 1 917 ? -54.965 38.424 61.600 1.00 82.75 917 ASP A O 1
ATOM 7372 N N . THR A 1 918 ? -54.620 38.196 63.802 1.00 82.44 918 THR A N 1
ATOM 7373 C CA . THR A 1 918 ? -53.146 38.203 63.701 1.00 82.44 918 THR A CA 1
ATOM 7374 C C . THR A 1 918 ? -52.638 36.959 62.961 1.00 82.44 918 THR A C 1
ATOM 7376 O O . THR A 1 918 ? -51.753 37.057 62.110 1.00 82.44 918 THR A O 1
ATOM 7379 N N . LEU A 1 919 ? -53.232 35.788 63.225 1.00 80.75 919 LEU A N 1
ATOM 7380 C CA . LEU A 1 919 ? -52.924 34.538 62.524 1.00 80.75 919 LEU A CA 1
ATOM 7381 C C . LEU A 1 919 ? -53.336 34.590 61.044 1.00 80.75 919 LEU A C 1
ATOM 7383 O O . LEU A 1 919 ? -52.584 34.122 60.191 1.00 80.75 919 LEU A O 1
ATOM 7387 N N . ARG A 1 920 ? -54.472 35.219 60.708 1.00 83.69 920 ARG A N 1
ATOM 7388 C CA . ARG A 1 920 ? -54.856 35.495 59.310 1.00 83.69 920 ARG A CA 1
ATOM 7389 C C . ARG A 1 920 ? -53.844 36.390 58.601 1.00 83.69 920 ARG A C 1
ATOM 7391 O O . ARG A 1 920 ? -53.460 36.083 57.475 1.00 83.69 920 ARG A O 1
ATOM 7398 N N . GLU A 1 921 ? -53.394 37.472 59.238 1.00 81.75 921 GLU A N 1
ATOM 7399 C CA . GLU A 1 921 ? -52.406 38.370 58.631 1.00 81.75 921 GLU A CA 1
ATOM 7400 C C . GLU A 1 921 ? -51.032 37.691 58.473 1.00 81.75 921 GLU A C 1
ATOM 7402 O O . GLU A 1 921 ? -50.361 37.890 57.458 1.00 81.75 921 GLU A O 1
ATOM 7407 N N . ALA A 1 922 ? -50.639 36.827 59.415 1.00 78.88 922 ALA A N 1
ATOM 7408 C CA . ALA A 1 922 ? -49.447 35.990 59.292 1.00 78.88 922 ALA A CA 1
ATOM 7409 C C . ALA A 1 922 ? -49.552 35.000 58.116 1.00 78.88 922 ALA A C 1
ATOM 7411 O O . ALA A 1 922 ? -48.620 34.909 57.314 1.00 78.88 922 ALA A O 1
ATOM 7412 N N . ASN A 1 923 ? -50.695 34.325 57.950 1.00 75.44 923 ASN A N 1
ATOM 7413 C CA . ASN A 1 923 ? -50.917 33.401 56.833 1.00 75.44 923 ASN A CA 1
ATOM 7414 C C . ASN A 1 923 ? -50.883 34.139 55.480 1.00 75.44 923 ASN A C 1
ATOM 7416 O O . ASN A 1 923 ? -50.182 33.729 54.558 1.00 75.44 923 ASN A O 1
ATOM 7420 N N . ALA A 1 924 ? -51.522 35.311 55.400 1.00 80.44 924 ALA A N 1
ATOM 7421 C CA . ALA A 1 924 ? -51.495 36.168 54.214 1.00 80.44 924 ALA A CA 1
ATOM 7422 C C . ALA A 1 924 ? -50.107 36.786 53.924 1.00 80.44 924 ALA A C 1
ATOM 7424 O O . ALA A 1 924 ? -49.861 37.246 52.807 1.00 80.44 924 ALA A O 1
ATOM 7425 N N . ARG A 1 925 ? -49.181 36.823 54.897 1.00 82.06 925 ARG A N 1
ATOM 7426 C CA . ARG A 1 925 ? -47.755 37.127 54.657 1.00 82.06 925 ARG A CA 1
ATOM 7427 C C . ARG A 1 925 ? -46.989 35.911 54.132 1.00 82.06 925 ARG A C 1
ATOM 7429 O O . ARG A 1 925 ? -46.132 36.090 53.271 1.00 82.06 925 ARG A O 1
ATOM 7436 N N . LEU A 1 926 ? -47.304 34.708 54.611 1.00 76.50 926 LEU A N 1
ATOM 7437 C CA . LEU A 1 926 ? -46.723 33.451 54.127 1.00 76.50 926 LEU A CA 1
ATOM 7438 C C . LEU A 1 926 ? -47.085 33.181 52.661 1.00 76.50 926 LEU A C 1
ATOM 7440 O O . LEU A 1 926 ? -46.189 32.896 51.870 1.00 76.50 926 LEU A O 1
ATOM 7444 N N . GLU A 1 927 ? -48.347 33.385 52.270 1.00 72.25 927 GLU A N 1
ATOM 7445 C CA . GLU A 1 927 ? -48.758 33.343 50.859 1.00 72.25 927 GLU A CA 1
ATOM 7446 C C . GLU A 1 927 ? -47.932 34.321 50.013 1.00 72.25 927 GLU A C 1
ATOM 7448 O O . GLU A 1 927 ? -47.330 33.911 49.028 1.00 72.25 927 GLU A O 1
ATOM 7453 N N . ARG A 1 928 ? -47.801 35.590 50.430 1.00 78.62 928 ARG A N 1
ATOM 7454 C CA . ARG A 1 928 ? -47.001 36.597 49.699 1.00 78.62 928 ARG A CA 1
ATOM 7455 C C . ARG A 1 928 ? -45.516 36.245 49.594 1.00 78.62 928 ARG A C 1
ATOM 7457 O O . ARG A 1 928 ? -44.895 36.632 48.609 1.00 78.62 928 ARG A O 1
ATOM 7464 N N . LEU A 1 929 ? -44.944 35.542 50.573 1.00 72.94 929 LEU A N 1
ATOM 7465 C CA . LEU A 1 929 ? -43.555 35.073 50.519 1.00 72.94 929 LEU A CA 1
ATOM 7466 C C . LEU A 1 929 ? -43.386 33.922 49.520 1.00 72.94 929 LEU A C 1
ATOM 7468 O O . LEU A 1 929 ? -42.474 33.976 48.698 1.00 72.94 929 LEU A O 1
ATOM 7472 N N . MET A 1 930 ? -44.302 32.948 49.514 1.00 69.62 930 MET A N 1
ATOM 7473 C CA . MET A 1 930 ? -44.350 31.885 48.495 1.00 69.62 930 MET A CA 1
ATOM 7474 C C . MET A 1 930 ? -44.485 32.487 47.083 1.00 69.62 930 MET A C 1
ATOM 7476 O O . MET A 1 930 ? -43.758 32.130 46.155 1.00 69.62 930 MET A O 1
ATOM 7480 N N . ASP A 1 931 ? -45.362 33.483 46.946 1.00 65.00 931 ASP A N 1
ATOM 7481 C CA . ASP A 1 931 ? -45.638 34.195 45.697 1.00 65.00 931 ASP A CA 1
ATOM 7482 C C . ASP A 1 931 ? -44.482 35.095 45.222 1.00 65.00 931 ASP A C 1
ATOM 7484 O O . ASP A 1 931 ? -44.407 35.428 44.037 1.00 65.00 931 ASP A O 1
ATOM 7488 N N . GLN A 1 932 ? -43.589 35.509 46.130 1.00 63.84 932 GLN A N 1
ATOM 7489 C CA . GLN A 1 932 ? -42.342 36.214 45.816 1.00 63.84 932 GLN A CA 1
ATOM 7490 C C . GLN A 1 932 ? -41.219 35.240 45.447 1.00 63.84 932 GLN A C 1
ATOM 7492 O O . GLN A 1 932 ? -40.513 35.483 44.470 1.00 63.84 932 GLN A O 1
ATOM 7497 N N . GLN A 1 933 ? -41.096 34.114 46.153 1.00 53.28 933 GLN A N 1
ATOM 7498 C CA . GLN A 1 933 ? -40.087 33.086 45.880 1.00 53.28 933 GLN A CA 1
ATOM 7499 C C . GLN A 1 933 ? -40.279 32.442 44.493 1.00 53.28 933 GLN A C 1
ATOM 7501 O O . GLN A 1 933 ? -39.303 32.183 43.790 1.00 53.28 933 GLN A O 1
ATOM 7506 N N . ASN A 1 934 ? -41.530 32.300 44.038 1.00 56.50 934 ASN A N 1
ATOM 7507 C CA . ASN A 1 934 ? -41.854 31.895 42.664 1.00 56.50 934 ASN A CA 1
ATOM 7508 C C . ASN A 1 934 ? -41.569 32.979 41.599 1.00 56.50 934 ASN A C 1
ATOM 7510 O O . ASN A 1 934 ? -41.526 32.664 40.412 1.00 56.50 934 ASN A O 1
ATOM 7514 N N . LYS A 1 935 ? -41.364 34.247 41.986 1.00 49.69 935 LYS A N 1
ATOM 7515 C CA . LYS A 1 935 ? -41.093 35.370 41.061 1.00 49.69 935 LYS A CA 1
ATOM 7516 C C . LYS A 1 935 ? -39.611 35.745 40.960 1.00 49.69 935 LYS A C 1
ATOM 7518 O O . LYS A 1 935 ? -39.217 36.359 39.973 1.00 49.69 935 LYS A O 1
ATOM 7523 N N . THR A 1 936 ? -38.764 35.358 41.916 1.00 44.62 936 THR A N 1
ATOM 7524 C CA . THR A 1 936 ? -37.332 35.724 41.910 1.00 44.62 936 THR A CA 1
ATOM 7525 C C . THR A 1 936 ? -36.464 34.961 40.902 1.00 44.62 936 THR A C 1
ATOM 7527 O O . THR A 1 936 ? -35.368 35.422 40.600 1.00 44.62 936 THR A O 1
ATOM 7530 N N . ASN A 1 937 ? -36.949 33.860 40.316 1.00 43.75 937 ASN A N 1
ATOM 7531 C CA . ASN A 1 937 ? -36.232 33.109 39.270 1.00 43.75 937 ASN A CA 1
ATOM 7532 C C . ASN A 1 937 ? -36.471 33.641 37.834 1.00 43.75 937 ASN A C 1
ATOM 7534 O O . ASN A 1 937 ? -36.079 32.990 36.870 1.00 43.75 937 ASN A O 1
ATOM 7538 N N . ALA A 1 938 ? -37.110 34.806 37.669 1.00 41.66 938 ALA A N 1
ATOM 7539 C CA . ALA A 1 938 ? -37.600 35.307 36.377 1.00 41.66 938 ALA A CA 1
ATOM 7540 C C . ALA A 1 938 ? -36.841 36.535 35.814 1.00 41.66 938 ALA A C 1
ATOM 7542 O O . ALA A 1 938 ? -37.433 37.361 35.123 1.00 41.66 938 ALA A O 1
ATOM 7543 N N . ASN A 1 939 ? -35.535 36.670 36.086 1.00 41.78 939 ASN A N 1
ATOM 7544 C CA . ASN A 1 939 ? -34.696 37.766 35.569 1.00 41.78 939 ASN A CA 1
ATOM 7545 C C . ASN A 1 939 ? -33.750 37.309 34.438 1.00 41.78 939 ASN A C 1
ATOM 7547 O O . ASN A 1 939 ? -32.537 37.221 34.610 1.00 41.78 939 ASN A O 1
ATOM 7551 N N . SER A 1 940 ? -34.321 37.056 33.258 1.00 32.91 940 SER A N 1
ATOM 7552 C CA . SER A 1 940 ? -33.614 37.035 31.966 1.00 32.91 940 SER A CA 1
ATOM 7553 C C . SER A 1 940 ? -34.596 37.494 30.865 1.00 32.91 940 SER A C 1
ATOM 7555 O O . SER A 1 940 ? -35.807 37.347 31.057 1.00 32.91 940 SER A O 1
ATOM 7557 N N . PRO A 1 941 ? -34.159 38.155 29.775 1.00 41.66 941 PRO A N 1
ATOM 7558 C CA . PRO A 1 941 ? -35.020 39.118 29.087 1.00 41.66 941 PRO A CA 1
ATOM 7559 C C . PRO A 1 941 ? -36.070 38.514 28.136 1.00 41.66 941 PRO A C 1
ATOM 7561 O O . PRO A 1 941 ? -35.746 37.895 27.130 1.00 41.66 941 PRO A O 1
ATOM 7564 N N . ALA A 1 942 ? -37.333 38.849 28.416 1.00 41.84 942 ALA A N 1
ATOM 7565 C CA . ALA A 1 942 ? -38.416 39.088 27.453 1.00 41.84 942 ALA A CA 1
ATOM 7566 C C . ALA A 1 942 ? -38.643 38.056 26.321 1.00 41.84 942 ALA A C 1
ATOM 7568 O O . ALA A 1 942 ? -38.455 38.361 25.144 1.00 41.84 942 ALA A O 1
ATOM 7569 N N . ILE A 1 943 ? -39.230 36.901 26.658 1.00 36.56 943 ILE A N 1
ATOM 7570 C CA . ILE A 1 943 ? -40.036 36.124 25.698 1.00 36.56 943 ILE A CA 1
ATOM 7571 C C . ILE A 1 943 ? -41.512 36.503 25.878 1.00 36.56 943 ILE A C 1
ATOM 7573 O O . ILE A 1 943 ? -42.077 36.349 26.961 1.00 36.56 943 ILE A O 1
ATOM 7577 N N . ILE A 1 944 ? -42.147 37.002 24.814 1.00 40.72 944 ILE A N 1
ATOM 7578 C CA . ILE A 1 944 ? -43.583 37.314 24.804 1.00 40.72 944 ILE A CA 1
ATOM 7579 C C . ILE A 1 944 ? -44.357 36.012 24.585 1.00 40.72 944 ILE A C 1
ATOM 7581 O O . ILE A 1 944 ? -44.421 35.505 23.467 1.00 40.72 944 ILE A O 1
ATOM 7585 N N . HIS A 1 945 ? -44.980 35.482 25.637 1.00 34.09 945 HIS A N 1
ATOM 7586 C CA . HIS A 1 945 ? -45.800 34.277 25.521 1.00 34.09 945 HIS A CA 1
ATOM 7587 C C . HIS A 1 945 ? -47.203 34.616 24.982 1.00 34.09 945 HIS A C 1
ATOM 7589 O O . HIS A 1 945 ? -48.154 34.807 25.738 1.00 34.09 945 HIS A O 1
ATOM 7595 N N . VAL A 1 946 ? -47.337 34.700 23.655 1.00 36.66 946 VAL A N 1
ATOM 7596 C CA . VAL A 1 946 ? -48.648 34.678 22.984 1.00 36.66 946 VAL A CA 1
ATOM 7597 C C . VAL A 1 946 ? -49.084 33.221 22.808 1.00 36.66 946 VAL A C 1
ATOM 7599 O O . VAL A 1 946 ? -48.279 32.367 22.442 1.00 36.66 946 VAL A O 1
ATOM 7602 N N . ASN A 1 947 ? -50.354 32.921 23.080 1.00 38.00 947 ASN A N 1
ATOM 7603 C CA . ASN A 1 947 ? -50.925 31.597 22.830 1.00 38.00 947 ASN A CA 1
ATOM 7604 C C . ASN A 1 947 ? -51.225 31.390 21.340 1.00 38.00 947 ASN A C 1
ATOM 7606 O O . ASN A 1 947 ? -51.999 32.159 20.780 1.00 38.00 947 ASN A O 1
ATOM 7610 N N . GLY A 1 948 ? -50.738 30.278 20.782 1.00 40.16 948 GLY A N 1
ATOM 7611 C CA . GLY A 1 948 ? -51.319 29.603 19.614 1.00 40.16 948 GLY A CA 1
ATOM 7612 C C . GLY A 1 948 ? -51.115 30.276 18.251 1.00 40.16 948 GLY A C 1
ATOM 7613 O O . GLY A 1 948 ? -51.692 31.319 17.961 1.00 40.16 948 GLY A O 1
ATOM 7614 N N . GLY A 1 949 ? -50.380 29.599 17.368 1.00 34.47 949 GLY A N 1
ATOM 7615 C CA . GLY A 1 949 ? -50.251 29.960 15.956 1.00 34.47 949 GLY A CA 1
ATOM 7616 C C . GLY A 1 949 ? -48.846 29.685 15.432 1.00 34.47 949 GLY A C 1
ATOM 7617 O O . GLY A 1 949 ? -47.868 30.132 16.028 1.00 34.47 949 GLY A O 1
ATOM 7618 N N . ASP A 1 950 ? -48.755 28.948 14.327 1.00 48.16 950 ASP A N 1
ATOM 7619 C CA . ASP A 1 950 ? -47.494 28.545 13.705 1.00 48.16 950 ASP A CA 1
ATOM 7620 C C . ASP A 1 950 ? -46.690 29.766 13.235 1.00 48.16 950 ASP A C 1
ATOM 7622 O O . ASP A 1 950 ? -46.957 30.359 12.189 1.00 48.16 950 ASP A O 1
ATOM 7626 N N . CYS A 1 951 ? -45.692 30.159 14.027 1.00 39.25 951 CYS A N 1
ATOM 7627 C CA . CYS A 1 951 ? -44.779 31.243 13.694 1.00 39.25 951 CYS A CA 1
ATOM 7628 C C . CYS A 1 951 ? -43.434 30.659 13.259 1.00 39.25 951 CYS A C 1
ATOM 7630 O O . CYS A 1 951 ? -42.791 29.924 14.011 1.00 39.25 951 CYS A O 1
ATOM 7632 N N . VAL A 1 952 ? -43.007 30.992 12.039 1.00 52.97 952 VAL A N 1
ATOM 7633 C CA . VAL A 1 952 ? -41.753 30.509 11.446 1.00 52.97 952 VAL A CA 1
ATOM 7634 C C . VAL A 1 952 ? -40.575 31.190 12.145 1.00 52.97 952 VAL A C 1
ATOM 7636 O O . VAL A 1 952 ? -40.100 32.243 11.722 1.00 52.97 952 VAL A O 1
ATOM 7639 N N . GLY A 1 953 ? -40.135 30.594 13.255 1.00 49.28 953 GLY A N 1
ATOM 7640 C CA . GLY A 1 953 ? -39.010 31.068 14.051 1.00 49.28 953 GLY A CA 1
ATOM 7641 C C . GLY A 1 953 ? -37.727 31.086 13.228 1.00 49.28 953 GLY A C 1
ATOM 7642 O O . GLY A 1 953 ? -37.118 30.035 13.002 1.00 49.28 953 GLY A O 1
ATOM 7643 N N . PHE A 1 954 ? -37.339 32.288 12.793 1.00 50.34 954 PHE A N 1
ATOM 7644 C CA . PHE A 1 954 ? -36.068 32.548 12.124 1.00 50.34 954 PHE A CA 1
ATOM 7645 C C . PHE A 1 954 ? -34.924 31.960 12.959 1.00 50.34 954 PHE A C 1
ATOM 7647 O O . PHE A 1 954 ? -34.968 31.999 14.189 1.00 50.34 954 PHE A O 1
ATOM 7654 N N . ALA A 1 955 ? -33.945 31.365 12.281 1.00 58.28 955 ALA A N 1
ATOM 7655 C CA . ALA A 1 955 ? -32.823 30.692 12.925 1.00 58.28 955 ALA A CA 1
ATOM 7656 C C . ALA A 1 955 ? -32.023 31.655 13.826 1.00 58.28 955 ALA A C 1
ATOM 7658 O O . ALA A 1 955 ? -32.060 32.872 13.615 1.00 58.28 955 ALA A O 1
ATOM 7659 N N . ASP A 1 956 ? -31.299 31.111 14.809 1.00 70.31 956 ASP A N 1
ATOM 7660 C CA . ASP A 1 956 ? -30.365 31.892 15.633 1.00 70.31 956 ASP A CA 1
ATOM 7661 C C . ASP A 1 956 ? -29.429 32.717 14.718 1.00 70.31 956 ASP A C 1
ATOM 7663 O O . ASP A 1 956 ? -29.046 32.218 13.656 1.00 70.31 956 ASP A O 1
ATOM 7667 N N . PRO A 1 957 ? -29.037 33.960 15.060 1.00 75.25 957 PRO A N 1
ATOM 7668 C CA . PRO A 1 957 ? -28.093 34.735 14.251 1.00 75.25 957 PRO A CA 1
ATOM 7669 C C . PRO A 1 957 ? -26.836 33.959 13.807 1.00 75.25 957 PRO A C 1
ATOM 7671 O O . PRO A 1 957 ? -26.386 34.141 12.674 1.00 75.25 957 PRO A O 1
ATOM 7674 N N . ALA A 1 958 ? -26.315 33.049 14.639 1.00 71.88 958 ALA A N 1
ATOM 7675 C CA . ALA A 1 958 ? -25.208 32.159 14.288 1.00 71.88 958 ALA A CA 1
ATOM 7676 C C . ALA A 1 958 ? -25.624 31.024 13.326 1.00 71.88 958 ALA A C 1
ATOM 7678 O O . ALA A 1 958 ? -24.907 30.740 12.364 1.00 71.88 958 ALA A O 1
ATOM 7679 N N . GLU A 1 959 ? -26.795 30.406 13.527 1.00 77.88 959 GLU A N 1
ATOM 7680 C CA . GLU A 1 959 ? -27.371 29.427 12.588 1.00 77.88 959 GLU A CA 1
ATOM 7681 C C . GLU A 1 959 ? -27.634 30.060 11.209 1.00 77.88 959 GLU A C 1
ATOM 7683 O O . GLU A 1 959 ? -27.391 29.432 10.180 1.00 77.88 959 GLU A O 1
ATOM 7688 N N . ALA A 1 960 ? -28.096 31.313 11.174 1.00 77.50 960 ALA A N 1
ATOM 7689 C CA . ALA A 1 960 ? -28.388 32.056 9.953 1.00 77.50 960 ALA A CA 1
ATOM 7690 C C . ALA A 1 960 ? -27.114 32.409 9.161 1.00 77.50 960 ALA A C 1
ATOM 7692 O O . ALA A 1 960 ? -27.100 32.289 7.932 1.00 77.50 960 ALA A O 1
ATOM 7693 N N . GLU A 1 961 ? -26.027 32.797 9.838 1.00 81.44 961 GLU A N 1
ATOM 7694 C CA . GLU A 1 961 ? -24.729 33.018 9.188 1.00 81.44 961 GLU A CA 1
ATOM 7695 C C . GLU A 1 961 ? -24.091 31.704 8.709 1.00 81.44 961 GLU A C 1
ATOM 7697 O O . GLU A 1 961 ? -23.584 31.634 7.584 1.00 81.44 961 GLU A O 1
ATOM 7702 N N . TYR A 1 962 ? -24.191 30.630 9.497 1.00 84.38 962 TYR A N 1
ATOM 7703 C CA . TYR A 1 962 ? -23.767 29.297 9.070 1.00 84.38 962 TYR A CA 1
ATOM 7704 C C . TYR A 1 962 ? -24.543 28.831 7.827 1.00 84.38 962 TYR A C 1
ATOM 7706 O O . TYR A 1 962 ? -23.934 28.470 6.818 1.00 84.38 962 TYR A O 1
ATOM 7714 N N . LEU A 1 963 ? -25.878 28.928 7.844 1.00 85.94 963 LEU A N 1
ATOM 7715 C CA . LEU A 1 963 ? -26.742 28.563 6.720 1.00 85.94 963 LEU A CA 1
ATOM 7716 C C . LEU A 1 963 ? -26.421 29.379 5.461 1.00 85.94 963 LEU A C 1
ATOM 7718 O O . LEU A 1 963 ? -26.355 28.808 4.376 1.00 85.94 963 LEU A O 1
ATOM 7722 N N . LYS A 1 964 ? -26.154 30.684 5.590 1.00 85.25 964 LYS A N 1
ATOM 7723 C CA . LYS A 1 964 ? -25.704 31.550 4.485 1.00 85.25 964 LYS A CA 1
ATOM 7724 C C . LYS A 1 964 ? -24.406 31.037 3.846 1.00 85.25 964 LYS A C 1
ATOM 7726 O O . LYS A 1 964 ? -24.323 30.969 2.621 1.00 85.25 964 LYS A O 1
ATOM 7731 N N . ASN A 1 965 ? -23.417 30.645 4.649 1.00 87.25 965 ASN A N 1
ATOM 7732 C CA . ASN A 1 965 ? -22.131 30.148 4.150 1.00 87.25 965 ASN A CA 1
ATOM 7733 C C . ASN A 1 965 ? -22.256 28.753 3.504 1.00 87.25 965 ASN A C 1
ATOM 7735 O O . ASN A 1 965 ? -21.685 28.509 2.437 1.00 87.25 965 ASN A O 1
ATOM 7739 N N . VAL A 1 966 ? -23.058 27.860 4.095 1.00 87.06 966 VAL A N 1
ATOM 7740 C CA . VAL A 1 966 ? -23.361 26.533 3.531 1.00 87.06 966 VAL A CA 1
ATOM 7741 C C . VAL A 1 966 ? -24.149 26.659 2.220 1.00 87.06 966 VAL A C 1
ATOM 7743 O O . VAL A 1 966 ? -23.786 26.016 1.235 1.00 87.06 966 VAL A O 1
ATOM 7746 N N . LEU A 1 967 ? -25.167 27.528 2.162 1.00 87.50 967 LEU A N 1
ATOM 7747 C CA . LEU A 1 967 ? -25.915 27.833 0.936 1.00 87.50 967 LEU A CA 1
ATOM 7748 C C . LEU A 1 967 ? -25.012 28.416 -0.151 1.00 87.50 967 LEU A C 1
ATOM 7750 O O . LEU A 1 967 ? -25.131 28.006 -1.301 1.00 87.50 967 LEU A O 1
ATOM 7754 N N . TYR A 1 968 ? -24.085 29.319 0.187 1.00 87.94 968 TYR A N 1
ATOM 7755 C CA . TYR A 1 968 ? -23.149 29.879 -0.789 1.00 87.94 968 TYR A CA 1
ATOM 7756 C C . TYR A 1 968 ? -22.259 28.791 -1.411 1.00 87.94 968 TYR A C 1
ATOM 7758 O O . TYR A 1 968 ? -22.206 28.681 -2.636 1.00 87.94 968 TYR A O 1
ATOM 7766 N N . ARG A 1 969 ? -21.635 27.919 -0.598 1.00 88.69 969 ARG A N 1
ATOM 7767 C CA . ARG A 1 969 ? -20.847 26.770 -1.099 1.00 88.69 969 ARG A CA 1
ATOM 7768 C C . ARG A 1 969 ? -21.705 25.813 -1.933 1.00 88.69 969 ARG A C 1
ATOM 7770 O O . ARG A 1 969 ? -21.272 25.390 -3.002 1.00 88.69 969 ARG A O 1
ATOM 7777 N N . TYR A 1 970 ? -22.919 25.502 -1.479 1.00 89.81 970 TYR A N 1
ATOM 7778 C CA . TYR A 1 970 ? -23.836 24.601 -2.180 1.00 89.81 970 TYR A CA 1
ATOM 7779 C C . TYR A 1 970 ? -24.380 25.179 -3.492 1.00 89.81 970 TYR A C 1
ATOM 7781 O O . TYR A 1 970 ? -24.594 24.422 -4.428 1.00 89.81 970 TYR A O 1
ATOM 7789 N N . MET A 1 971 ? -24.592 26.494 -3.599 1.00 83.69 971 MET A N 1
ATOM 7790 C CA . MET A 1 971 ? -25.045 27.134 -4.839 1.00 83.69 971 MET A CA 1
ATOM 7791 C C . MET A 1 971 ? -23.901 27.370 -5.828 1.00 83.69 971 MET A C 1
ATOM 7793 O O . MET A 1 971 ? -24.093 27.156 -7.021 1.00 83.69 971 MET A O 1
ATOM 7797 N N . TYR A 1 972 ? -22.728 27.797 -5.352 1.00 84.38 972 TYR A N 1
ATOM 7798 C CA . TYR A 1 972 ? -21.595 28.158 -6.208 1.00 84.38 972 TYR A CA 1
ATOM 7799 C C . TYR A 1 972 ? -20.823 26.936 -6.729 1.00 84.38 972 TYR A C 1
ATOM 7801 O O . TYR A 1 972 ? -20.408 26.920 -7.884 1.00 84.38 972 TYR A O 1
ATOM 7809 N N . SER A 1 973 ? -20.661 25.896 -5.904 1.00 86.31 973 SER A N 1
ATOM 7810 C CA . SER A 1 973 ? -19.818 24.734 -6.230 1.00 86.31 973 SER A CA 1
ATOM 7811 C C . SER A 1 973 ? -20.600 23.443 -6.500 1.00 86.31 973 SER A C 1
ATOM 7813 O O . SER A 1 973 ? -19.976 22.393 -6.643 1.00 86.31 973 SER A O 1
ATOM 7815 N N . ARG A 1 974 ? -21.944 23.486 -6.557 1.00 83.38 974 ARG A N 1
ATOM 7816 C CA . ARG A 1 974 ? -22.848 22.309 -6.543 1.00 83.38 974 ARG A CA 1
ATOM 7817 C C . ARG A 1 974 ? -22.407 21.149 -7.427 1.00 83.38 974 ARG A C 1
ATOM 7819 O O . ARG A 1 974 ? -22.482 19.995 -7.025 1.00 83.38 974 ARG A O 1
ATOM 7826 N N . GLU A 1 975 ? -21.979 21.477 -8.637 1.00 82.06 975 GLU A N 1
ATOM 7827 C CA . GLU A 1 975 ? -21.724 20.509 -9.706 1.00 82.06 975 GLU A CA 1
ATOM 7828 C C . GLU A 1 975 ? -20.340 19.855 -9.551 1.00 82.06 975 GLU A C 1
ATOM 7830 O O . GLU A 1 975 ? -20.161 18.691 -9.891 1.00 82.06 975 GLU A O 1
ATOM 7835 N N . ASN A 1 976 ? -19.406 20.544 -8.886 1.00 81.38 976 ASN A N 1
ATOM 7836 C CA . ASN A 1 976 ? -18.053 20.058 -8.602 1.00 81.38 976 ASN A CA 1
ATOM 7837 C C . ASN A 1 976 ? -17.934 19.366 -7.226 1.00 81.38 976 ASN A C 1
ATOM 7839 O O . ASN A 1 976 ? -16.899 18.780 -6.922 1.00 81.38 976 ASN A O 1
ATOM 7843 N N . LEU A 1 977 ? -18.969 19.439 -6.379 1.00 80.75 977 LEU A N 1
ATOM 7844 C CA . LEU A 1 977 ? -18.977 18.885 -5.015 1.00 80.75 977 LEU A CA 1
ATOM 7845 C C . LEU A 1 977 ? -19.224 17.363 -4.962 1.00 80.75 977 LEU A C 1
ATOM 7847 O O . LEU A 1 977 ? -18.941 16.730 -3.944 1.00 80.75 977 LEU A O 1
ATOM 7851 N N . GLY A 1 978 ? -19.765 16.757 -6.025 1.00 84.81 978 GLY A N 1
ATOM 7852 C CA . GLY A 1 978 ? -20.035 15.316 -6.084 1.00 84.81 978 GLY A CA 1
ATOM 7853 C C . GLY A 1 978 ? -20.840 14.815 -4.876 1.00 84.81 978 GLY A C 1
ATOM 7854 O O . GLY A 1 978 ? -21.923 15.321 -4.585 1.00 84.81 978 GLY A O 1
ATOM 7855 N N . LYS A 1 979 ? -20.298 13.841 -4.128 1.00 82.56 979 LYS A N 1
ATOM 7856 C CA . LYS A 1 979 ? -20.946 13.299 -2.916 1.00 82.56 979 LYS A CA 1
ATOM 7857 C C . LYS A 1 979 ? -21.141 14.344 -1.804 1.00 82.56 979 LYS A C 1
ATOM 7859 O O . LYS A 1 979 ? -22.087 14.213 -1.030 1.00 82.56 979 LYS A O 1
ATOM 7864 N N . GLU A 1 980 ? -20.323 15.401 -1.734 1.00 86.12 980 GLU A N 1
ATOM 7865 C CA . GLU A 1 980 ? -20.520 16.470 -0.743 1.00 86.12 980 GLU A CA 1
ATOM 7866 C C . GLU A 1 980 ? -21.809 17.268 -0.982 1.00 86.12 980 GLU A C 1
ATOM 7868 O O . GLU A 1 980 ? -22.359 17.817 -0.028 1.00 86.12 980 GLU A O 1
ATOM 7873 N N . ALA A 1 981 ? -22.332 17.314 -2.215 1.00 88.38 981 ALA A N 1
ATOM 7874 C CA . ALA A 1 981 ? -23.576 18.024 -2.518 1.00 88.38 981 ALA A CA 1
ATOM 7875 C C . ALA A 1 981 ? -24.764 17.447 -1.726 1.00 88.38 981 ALA A C 1
ATOM 7877 O O . ALA A 1 981 ? -25.553 18.206 -1.166 1.00 88.38 981 ALA A O 1
ATOM 7878 N N . VAL A 1 982 ? -24.844 16.117 -1.592 1.00 90.75 982 VAL A N 1
ATOM 7879 C CA . VAL A 1 982 ? -25.887 15.431 -0.805 1.00 90.75 982 VAL A CA 1
ATOM 7880 C C . VAL A 1 982 ? -25.747 15.749 0.689 1.00 90.75 982 VAL A C 1
ATOM 7882 O O . VAL A 1 982 ? -26.738 16.030 1.367 1.00 90.75 982 VAL A O 1
ATOM 7885 N N . THR A 1 983 ? -24.515 15.772 1.206 1.00 90.31 983 THR A N 1
ATOM 7886 C CA . THR A 1 983 ? -24.226 16.142 2.602 1.00 90.31 983 THR A CA 1
ATOM 7887 C C . THR A 1 983 ? -24.605 17.596 2.887 1.00 90.31 983 THR A C 1
ATOM 7889 O O . THR A 1 983 ? -25.288 17.872 3.872 1.00 90.31 983 THR A O 1
ATOM 7892 N N . LEU A 1 984 ? -24.232 18.529 2.007 1.00 91.19 984 LEU A N 1
ATOM 7893 C CA . LEU A 1 984 ? -24.571 19.948 2.136 1.00 91.19 984 LEU A CA 1
ATOM 7894 C C . LEU A 1 984 ? -26.084 20.178 2.021 1.00 91.19 984 LEU A C 1
ATOM 7896 O O . LEU A 1 984 ? -26.635 20.930 2.820 1.00 91.19 984 LEU A O 1
ATOM 7900 N N . ALA A 1 985 ? -26.777 19.478 1.117 1.00 89.44 985 ALA A N 1
ATOM 7901 C CA . ALA A 1 985 ? -28.236 19.516 1.016 1.00 89.44 985 ALA A CA 1
ATOM 7902 C C . ALA A 1 985 ? -28.926 19.043 2.313 1.00 89.44 985 ALA A C 1
ATOM 7904 O O . ALA A 1 985 ? -29.886 19.671 2.765 1.00 89.44 985 ALA A O 1
ATOM 7905 N N . ARG A 1 986 ? -28.398 17.992 2.959 1.00 91.75 986 ARG A N 1
ATOM 7906 C CA . ARG A 1 986 ? -28.876 17.497 4.263 1.00 91.75 986 ARG A CA 1
ATOM 7907 C C . ARG A 1 986 ? -28.629 18.502 5.396 1.00 91.75 986 ARG A C 1
ATOM 7909 O O . ARG A 1 986 ? -29.513 18.712 6.225 1.00 91.75 986 ARG A O 1
ATOM 7916 N N . VAL A 1 987 ? -27.470 19.165 5.421 1.00 89.94 987 VAL A N 1
ATOM 7917 C CA . VAL A 1 987 ? -27.170 20.239 6.389 1.00 89.94 987 VAL A CA 1
ATOM 7918 C C . VAL A 1 987 ? -28.105 21.436 6.187 1.00 89.94 987 VAL A C 1
ATOM 7920 O O . VAL A 1 987 ? -28.707 21.901 7.155 1.00 89.94 987 VAL A O 1
ATOM 7923 N N . ILE A 1 988 ? -28.304 21.881 4.941 1.00 89.75 988 ILE A N 1
ATOM 7924 C CA . ILE A 1 988 ? -29.238 22.963 4.588 1.00 89.75 988 ILE A CA 1
ATOM 7925 C C . ILE A 1 988 ? -30.648 22.628 5.066 1.00 89.75 988 ILE A C 1
ATOM 7927 O O . ILE A 1 988 ? -31.234 23.425 5.790 1.00 89.75 988 ILE A O 1
ATOM 7931 N N . GLY A 1 989 ? -31.173 21.445 4.729 1.00 86.00 989 GLY A N 1
ATOM 7932 C CA . GLY A 1 989 ? -32.510 21.032 5.158 1.00 86.00 989 GLY A CA 1
ATOM 7933 C C . GLY A 1 989 ? -32.658 20.929 6.678 1.00 86.00 989 GLY A C 1
ATOM 7934 O O . GLY A 1 989 ? -33.742 21.171 7.200 1.00 86.00 989 GLY A O 1
ATOM 7935 N N . THR A 1 990 ? -31.576 20.621 7.402 1.00 85.56 990 THR A N 1
ATOM 7936 C CA . THR A 1 990 ? -31.598 20.505 8.869 1.00 85.56 990 THR A CA 1
ATOM 7937 C C . THR A 1 990 ? -31.688 21.886 9.514 1.00 85.56 990 THR A C 1
ATOM 7939 O O . THR A 1 990 ? -32.579 22.131 10.323 1.00 85.56 990 THR A O 1
ATOM 7942 N N . VAL A 1 991 ? -30.819 22.821 9.111 1.00 85.31 991 VAL A N 1
ATOM 7943 C CA . VAL A 1 991 ? -30.803 24.191 9.661 1.00 85.31 991 VAL A CA 1
ATOM 7944 C C . VAL A 1 991 ? -32.012 25.009 9.177 1.00 85.31 991 VAL A C 1
ATOM 7946 O O . VAL A 1 991 ? -32.563 25.806 9.933 1.00 85.31 991 VAL A O 1
ATOM 7949 N N . ALA A 1 992 ? -32.499 24.759 7.957 1.00 83.44 992 ALA A N 1
ATOM 7950 C CA . ALA A 1 992 ? -33.746 25.321 7.429 1.00 83.44 992 ALA A CA 1
ATOM 7951 C C . ALA A 1 992 ? -35.022 24.599 7.920 1.00 83.44 992 ALA A C 1
ATOM 7953 O O . ALA A 1 992 ? -36.118 24.971 7.503 1.00 83.44 992 ALA A O 1
ATOM 7954 N N . LYS A 1 993 ? -34.897 23.594 8.804 1.00 86.75 993 LYS A N 1
ATOM 7955 C CA . LYS A 1 993 ? -36.007 22.891 9.481 1.00 86.75 993 LYS A CA 1
ATOM 7956 C C . LYS A 1 993 ? -37.044 22.291 8.513 1.00 86.75 993 LYS A C 1
ATOM 7958 O O . LYS A 1 993 ? -38.244 22.326 8.778 1.00 86.75 993 LYS A O 1
ATOM 7963 N N . PHE A 1 994 ? -36.577 21.723 7.398 1.00 87.12 994 PHE A N 1
ATOM 7964 C CA . PHE A 1 994 ? -37.416 20.983 6.447 1.00 87.12 994 PHE A CA 1
ATOM 7965 C C . PHE A 1 994 ? -38.106 19.801 7.139 1.00 87.12 994 PHE A C 1
ATOM 7967 O O . PHE A 1 994 ? -37.497 19.111 7.964 1.00 87.12 994 PHE A O 1
ATOM 7974 N N . SER A 1 995 ? -39.355 19.508 6.764 1.00 88.06 995 SER A N 1
ATOM 7975 C CA . SER A 1 995 ? -40.008 18.269 7.195 1.00 88.06 995 SER A CA 1
ATOM 7976 C C . SER A 1 995 ? -39.224 17.049 6.701 1.00 88.06 995 SER A C 1
ATOM 7978 O O . SER A 1 995 ? -38.532 17.106 5.682 1.00 88.06 995 SER A O 1
ATOM 7980 N N . LYS A 1 996 ? -39.365 15.904 7.382 1.00 85.75 996 LYS A N 1
ATOM 7981 C CA . LYS A 1 996 ? -38.697 14.654 6.975 1.00 85.75 996 LYS A CA 1
ATOM 7982 C C . LYS A 1 996 ? -38.983 14.298 5.504 1.00 85.75 996 LYS A C 1
ATOM 7984 O O . LYS A 1 996 ? -38.068 13.933 4.776 1.00 85.75 996 LYS A O 1
ATOM 7989 N N . SER A 1 997 ? -40.215 14.518 5.051 1.00 84.38 997 SER A N 1
ATOM 7990 C CA . SER A 1 997 ? -40.628 14.351 3.654 1.00 84.38 997 SER A CA 1
ATOM 7991 C C . SER A 1 997 ? -39.944 15.319 2.682 1.00 84.38 997 SER A C 1
ATOM 7993 O O . SER A 1 997 ? -39.604 14.922 1.571 1.00 84.38 997 SER A O 1
ATOM 7995 N N . GLU A 1 998 ? -39.724 16.581 3.052 1.00 85.69 998 GLU A N 1
ATOM 7996 C CA . GLU A 1 998 ? -39.008 17.544 2.199 1.00 85.69 998 GLU A CA 1
ATOM 7997 C C . GLU A 1 998 ? -37.509 17.237 2.152 1.00 85.69 998 GLU A C 1
ATOM 7999 O O . GLU A 1 998 ? -36.912 17.262 1.077 1.00 85.69 998 GLU A O 1
ATOM 8004 N N . MET A 1 999 ? -36.924 16.870 3.295 1.00 91.44 999 MET A N 1
ATOM 8005 C CA . MET A 1 999 ? -35.545 16.397 3.414 1.00 91.44 999 MET A CA 1
ATOM 8006 C C . MET A 1 999 ? -35.282 15.193 2.498 1.00 91.44 999 MET A C 1
ATOM 8008 O O . MET A 1 999 ? -34.348 15.224 1.700 1.00 91.44 999 MET A O 1
ATOM 8012 N N . GLU A 1 1000 ? -36.119 14.156 2.570 1.00 88.81 1000 GLU A N 1
ATOM 8013 C CA . GLU A 1 1000 ? -35.998 12.949 1.740 1.00 88.81 1000 GLU A CA 1
ATOM 8014 C C . GLU A 1 1000 ? -36.156 13.279 0.245 1.00 88.81 1000 GLU A C 1
ATOM 8016 O O . GLU A 1 1000 ? -35.300 12.910 -0.557 1.00 88.81 1000 GLU A O 1
ATOM 8021 N N . ASN A 1 1001 ? -37.161 14.081 -0.135 1.00 89.81 1001 ASN A N 1
ATOM 8022 C CA . ASN A 1 1001 ? -37.336 14.538 -1.522 1.00 89.81 1001 ASN A CA 1
ATOM 8023 C C . ASN A 1 1001 ? -36.137 15.340 -2.065 1.00 89.81 1001 ASN A C 1
ATOM 8025 O O . ASN A 1 1001 ? -35.842 15.271 -3.260 1.00 89.81 1001 ASN A O 1
ATOM 8029 N N . VAL A 1 1002 ? -35.459 16.123 -1.222 1.00 88.38 1002 VAL A N 1
ATOM 8030 C CA . VAL A 1 1002 ? -34.270 16.900 -1.604 1.00 88.38 1002 VAL A CA 1
ATOM 8031 C C . VAL A 1 1002 ? -33.038 16.002 -1.722 1.00 88.38 1002 VAL A C 1
ATOM 8033 O O . VAL A 1 1002 ? -32.322 16.099 -2.719 1.00 88.38 1002 VAL A O 1
ATOM 8036 N N . ILE A 1 1003 ? -32.828 15.091 -0.767 1.00 92.44 1003 ILE A N 1
ATOM 8037 C CA . ILE A 1 1003 ? -31.728 14.117 -0.780 1.00 92.44 1003 ILE A CA 1
ATOM 8038 C C . ILE A 1 1003 ? -31.820 13.220 -2.019 1.00 92.44 1003 ILE A C 1
ATOM 8040 O O . ILE A 1 1003 ? -30.884 13.206 -2.816 1.00 92.44 1003 ILE A O 1
ATOM 8044 N N . THR A 1 1004 ? -32.961 12.568 -2.263 1.00 90.44 1004 THR A N 1
ATOM 8045 C CA . THR A 1 1004 ? -33.130 11.655 -3.407 1.00 90.44 1004 THR A CA 1
ATOM 8046 C C . THR A 1 1004 ? -32.975 12.367 -4.756 1.00 90.44 1004 THR A C 1
ATOM 8048 O O . THR A 1 1004 ? -32.461 11.782 -5.712 1.00 90.44 1004 THR A O 1
ATOM 8051 N N . ARG A 1 1005 ? -33.358 13.650 -4.860 1.00 88.75 1005 ARG A N 1
ATOM 8052 C CA . ARG A 1 1005 ? -33.110 14.462 -6.068 1.00 88.75 1005 ARG A CA 1
ATOM 8053 C C . ARG A 1 1005 ? -31.629 14.770 -6.282 1.00 88.75 1005 ARG A C 1
ATOM 8055 O O . ARG A 1 1005 ? -31.189 14.759 -7.431 1.00 88.75 1005 ARG A O 1
ATOM 8062 N N . GLU A 1 1006 ? -30.868 15.028 -5.220 1.00 90.75 1006 GLU A N 1
ATOM 8063 C CA . GLU A 1 1006 ? -29.434 15.303 -5.349 1.00 90.75 1006 GLU A CA 1
ATOM 8064 C C . GLU A 1 1006 ? -28.625 14.024 -5.584 1.00 90.75 1006 GLU A C 1
ATOM 8066 O O . GLU A 1 1006 ? -27.750 14.012 -6.444 1.00 90.75 1006 GLU A O 1
ATOM 8071 N N . GLU A 1 1007 ? -28.988 12.917 -4.937 1.00 89.25 1007 GLU A N 1
ATOM 8072 C CA . GLU A 1 1007 ? -28.443 11.583 -5.222 1.00 89.25 1007 GLU A CA 1
ATOM 8073 C C . GLU A 1 1007 ? -28.697 11.183 -6.686 1.00 89.25 1007 GLU A C 1
ATOM 8075 O O . GLU A 1 1007 ? -27.776 10.731 -7.367 1.00 89.25 1007 GLU A O 1
ATOM 8080 N N . SER A 1 1008 ? -29.897 11.457 -7.217 1.00 85.69 1008 SER A N 1
ATOM 8081 C CA . SER A 1 1008 ? -30.220 11.246 -8.639 1.00 85.69 1008 SER A CA 1
ATOM 8082 C C . SER A 1 1008 ? -29.385 12.129 -9.580 1.00 85.69 1008 SER A C 1
ATOM 8084 O O . SER A 1 1008 ? -28.938 11.657 -10.626 1.00 85.69 1008 SER A O 1
ATOM 8086 N N . ARG A 1 1009 ? -29.136 13.402 -9.221 1.00 83.19 1009 ARG A N 1
ATOM 8087 C CA . ARG A 1 1009 ? -28.242 14.306 -9.979 1.00 83.19 1009 ARG A CA 1
ATOM 8088 C C . ARG A 1 1009 ? -26.803 13.788 -9.993 1.00 83.19 1009 ARG A C 1
ATOM 8090 O O . ARG A 1 1009 ? -26.196 13.729 -11.059 1.00 83.19 1009 ARG A O 1
ATOM 8097 N N . VAL A 1 1010 ? -26.272 13.399 -8.833 1.00 83.69 1010 VAL A N 1
ATOM 8098 C CA . VAL A 1 1010 ? -24.892 12.908 -8.686 1.00 83.69 1010 VAL A CA 1
ATOM 8099 C C . VAL A 1 1010 ? -24.703 11.581 -9.428 1.00 83.69 1010 VAL A C 1
ATOM 8101 O O . VAL A 1 1010 ? -23.720 11.432 -10.153 1.00 83.69 1010 VAL A O 1
ATOM 8104 N N . ALA A 1 1011 ? -25.663 10.655 -9.344 1.00 76.56 1011 ALA A N 1
ATOM 8105 C CA . ALA A 1 1011 ? -25.646 9.413 -10.120 1.00 76.56 1011 ALA A CA 1
ATOM 8106 C C . ALA A 1 1011 ? -25.622 9.673 -11.641 1.00 76.56 1011 ALA A C 1
ATOM 8108 O O . ALA A 1 1011 ? -24.861 9.029 -12.364 1.00 76.56 1011 ALA A O 1
ATOM 8109 N N . GLY A 1 1012 ? -26.387 10.664 -12.116 1.00 67.31 1012 GLY A N 1
ATOM 8110 C CA . GLY A 1 1012 ? -26.399 11.079 -13.523 1.00 67.31 1012 GLY A CA 1
ATOM 8111 C C . GLY A 1 1012 ? -25.087 11.695 -14.030 1.00 67.31 1012 GLY A C 1
ATOM 8112 O O . GLY A 1 1012 ? -24.848 11.680 -15.234 1.00 67.31 1012 GLY A O 1
ATOM 8113 N N . TRP A 1 1013 ? -24.227 12.210 -13.144 1.00 64.06 1013 TRP A N 1
ATOM 8114 C CA . TRP A 1 1013 ? -22.893 12.717 -13.501 1.00 64.06 1013 TRP A CA 1
ATOM 8115 C C . TRP A 1 1013 ? -21.814 11.629 -13.459 1.00 64.06 1013 TRP A C 1
ATOM 8117 O O . TRP A 1 1013 ? -21.011 11.529 -14.384 1.00 64.06 1013 TRP A O 1
ATOM 8127 N N . VAL A 1 1014 ? -21.809 10.777 -12.427 1.00 54.47 1014 VAL A N 1
ATOM 8128 C CA . VAL A 1 1014 ? -20.762 9.750 -12.237 1.00 54.47 1014 VAL A CA 1
ATOM 8129 C C . VAL A 1 1014 ? -20.745 8.704 -13.366 1.00 54.47 1014 VAL A C 1
ATOM 8131 O O . VAL A 1 1014 ? -19.691 8.152 -13.664 1.00 54.47 1014 VAL A O 1
ATOM 8134 N N . GLY A 1 1015 ? -21.872 8.469 -14.046 1.00 47.72 1015 GLY A N 1
ATOM 8135 C CA . GLY A 1 1015 ? -21.942 7.598 -15.229 1.00 47.72 1015 GLY A CA 1
ATOM 8136 C C . GLY A 1 1015 ? -21.709 8.283 -16.588 1.00 47.72 1015 GLY A C 1
ATOM 8137 O O . GLY A 1 1015 ? -21.976 7.653 -17.609 1.00 47.72 1015 GLY A O 1
ATOM 8138 N N . GLY A 1 1016 ? -21.314 9.566 -16.635 1.00 49.94 1016 GLY A N 1
ATOM 8139 C CA . GLY A 1 1016 ? -21.669 10.444 -17.764 1.00 49.94 1016 GLY A CA 1
ATOM 8140 C C . GLY A 1 1016 ? -20.576 10.998 -18.695 1.00 49.94 1016 GLY A C 1
ATOM 8141 O O . GLY A 1 1016 ? -20.944 11.553 -19.730 1.00 49.94 1016 GLY A O 1
ATOM 8142 N N . THR A 1 1017 ? -19.268 10.921 -18.394 1.00 43.50 1017 THR A N 1
ATOM 8143 C CA . THR A 1 1017 ? -18.273 11.761 -19.118 1.00 43.50 1017 THR A CA 1
ATOM 8144 C C . THR A 1 1017 ? -16.882 11.154 -19.382 1.00 43.50 1017 THR A C 1
ATOM 8146 O O . THR A 1 1017 ? -15.932 11.541 -18.711 1.00 43.50 1017 THR A O 1
ATOM 8149 N N . VAL A 1 1018 ? -16.719 10.342 -20.446 1.00 41.22 1018 VAL A N 1
ATOM 8150 C CA . VAL A 1 1018 ? -15.505 10.332 -21.321 1.00 41.22 1018 VAL A CA 1
ATOM 8151 C C . VAL A 1 1018 ? -15.847 9.845 -22.757 1.00 41.22 1018 VAL A C 1
ATOM 8153 O O . VAL A 1 1018 ? -15.360 8.806 -23.193 1.00 41.22 1018 VAL A O 1
ATOM 8156 N N . SER A 1 1019 ? -16.720 10.524 -23.525 1.00 39.53 1019 SER A N 1
ATOM 8157 C CA . SER A 1 1019 ? -16.989 10.103 -24.934 1.00 39.53 1019 SER A CA 1
ATOM 8158 C C . SER A 1 1019 ? -17.459 11.160 -25.953 1.00 39.53 1019 SER A C 1
ATOM 8160 O O . SER A 1 1019 ? -17.339 10.902 -27.146 1.00 39.53 1019 SER A O 1
ATOM 8162 N N . HIS A 1 1020 ? -17.971 12.339 -25.566 1.00 39.75 1020 HIS A N 1
ATOM 8163 C CA . HIS A 1 1020 ? -18.655 13.244 -26.518 1.00 39.75 1020 HIS A CA 1
ATOM 8164 C C . HIS A 1 1020 ? -18.226 14.728 -26.464 1.00 39.75 1020 HIS A C 1
ATOM 8166 O O . HIS A 1 1020 ? -19.063 15.615 -26.323 1.00 39.75 1020 HIS A O 1
ATOM 8172 N N . VAL A 1 1021 ? -16.926 15.026 -26.629 1.00 41.44 1021 VAL A N 1
ATOM 8173 C CA . VAL A 1 1021 ? -16.446 16.420 -26.846 1.00 41.44 1021 VAL A CA 1
ATOM 8174 C C . VAL A 1 1021 ? -15.321 16.557 -27.901 1.00 41.44 1021 VAL A C 1
ATOM 8176 O O . VAL A 1 1021 ? -14.633 17.569 -27.932 1.00 41.44 1021 VAL A O 1
ATOM 8179 N N . LEU A 1 1022 ? -15.114 15.577 -28.795 1.00 42.09 1022 LEU A N 1
ATOM 8180 C CA . LEU A 1 1022 ? -14.104 15.659 -29.878 1.00 42.09 1022 LEU A CA 1
ATOM 8181 C C . LEU A 1 1022 ? -14.636 15.226 -31.259 1.00 42.09 1022 LEU A C 1
ATOM 8183 O O . LEU A 1 1022 ? -14.035 14.429 -31.971 1.00 42.09 1022 LEU A O 1
ATOM 8187 N N . THR A 1 1023 ? -15.792 15.764 -31.645 1.00 45.03 1023 THR A N 1
ATOM 8188 C CA . THR A 1 1023 ? -16.290 15.809 -33.037 1.00 45.03 1023 THR A CA 1
ATOM 8189 C C . THR A 1 1023 ? -17.385 16.877 -33.087 1.00 45.03 1023 THR A C 1
ATOM 8191 O O . THR A 1 1023 ? -18.493 16.633 -32.616 1.00 45.03 1023 THR A O 1
ATOM 8194 N N . GLY A 1 1024 ? -17.081 18.095 -33.560 1.00 39.94 1024 GLY A N 1
ATOM 8195 C CA . GLY A 1 1024 ? -18.001 19.230 -33.358 1.00 39.94 1024 GLY A CA 1
ATOM 8196 C C . GLY A 1 1024 ? -17.862 20.434 -34.292 1.00 39.94 1024 GLY A C 1
ATOM 8197 O O . GLY A 1 1024 ? -18.895 20.959 -34.711 1.00 39.94 1024 GLY A O 1
ATOM 8198 N N . ARG A 1 1025 ? -16.640 20.868 -34.631 1.00 35.59 1025 ARG A N 1
ATOM 8199 C CA . ARG A 1 1025 ? -16.321 21.804 -35.728 1.00 35.59 1025 ARG A CA 1
ATOM 8200 C C . ARG A 1 1025 ? -14.817 21.923 -35.935 1.00 35.59 1025 ARG A C 1
ATOM 8202 O O . ARG A 1 1025 ? -14.099 21.646 -34.952 1.00 35.59 1025 ARG A O 1
#

Radius of gyration: 93.73 Å; chains: 1; bounding box: 222×181×306 Å

Organism: NCBI:txid53326

Foldseek 3Di:
DDDDDDDDDDDDDPPPDDDDDDDDPPDPPPDDDDDDDDPPCPVVVVVVVVVVVVVVVVVVVVVVVVVVVVVVVVVVVVVVVVVVVVVVVVVVVVVVVVVVVVVVVVVVVVVVVVVVVVVVVVVVVVVVVVVVVVVVVVVVVVVVVVVVVVVVVVVVVVVVVVVVVVVVVVVVVVPDDDDDDDDDDDDDDDDPPPVVVVVVVVVVVVCVPDVVNVVVVVVVVVVVVVVVVVVVVVVVVVVVVVVVVVVVVVVVVVVVVVVVVVVVPPPVVVVVVVVVVVVVVVVVVVVVVVVVVVVVVVVVVVVVVVVVVVVVVVVVVVVVVVVVVVVVVVVVVVVCVVPVDDDPVRVVVVVVPPPDDDDDDDPPDVVPVVVVVVVVVVVVVVVVVVVVVVVVVVVVVVVVVVVVVVVVVVVVVVVVVVVVVVVVVVVVVVVVVVVVVVVVVVVVVVVVVVVVVVVVVVVVVVVVVVVVVVVVVVVVVVVVVVVVVVVVVVVVVVVVVVVVVVVVVVVVVVVVVVVVVVVVVVVVVVVVVVVVVVVVVVVVVVVVVVVVVCVVVVVDDDDDDDDDDDDDDDDDDDDPPDDDDDDPPPPPVVVVVVVVVVVVVVCVVVVVVVVVVVVVVVVVVVVVVVVVVVVVVVVVVVVVVVVVVVVVVVVVVVVVVVVVVVVVVVVVVVVVVVVVVVVVVVVVVVVVVVVVVVVVVVVVVVVVVVVVVVVVVVVVVVVVVVVVVVVVVVVVVVVVVVVVVVVVVVVVVVVVVVVVVVVVVVVVVVVVVVVVVVVVVVVVVVVVVVVVVVVVVVVVVVVVVVVVVVVVVVVVVVVVVVVVVVVVVVVVVVVVVVVVVVVVVVVVVVVVVVVVVVVVVVVVVVVVVVVVVVCVDDDYDDDDDDDDDDDDDDDDDDDDDDPVVVVVVVVVVVVVVVVVVVVVVVVVVVVVVVVVVVVPVPPDDDDDDDDDDDDQDDADPVLVVVLVVLVCCLVVCVLVCQVVNLVSLLSNCVSSVPDPVVNVVSNVVSVVVSVCVVVDDDDPDPDDD

Sequence (1025 aa):
MMPVLFRAGSGDWILTLARYPSYASVLFVTQRIPENCSTGKMQSSAELISTNLALKEAFVGALAHQKEQATRAELEDLRSMLESRNAEFRLMELRTEELEAELATARELSAMHEHLKAELEEARKQRDDVELMVTSLKERAEKAEKALEEDRARLEEERTALEKSMQRRKEQEVLIPLISEPEIEKQVVSENLTSLIDLTSSTALEMTTSDELQQLRAEIAQLNNVNAQLSNRIQQLEVEKSAIENTQGKSAKLLDELASAGAGHFDRAAMLDKLERLEAETQDVVLDMSEKAENAELENIRLTKELKKNMLEIEKARVHREDLETQLRELKALFAERHPNASESEMMTHIEQEHLSGARGDEKVHIKSSLEEELEKAQSRLAEAKQQYDAEAAQLNEQIRDLISEKEVVESRRAESEYQRAALEEQVKALNEEIRQLTELVAAEKCRADDDLAELEQLRSGTETQIQNMVAQLRTSEEKLLEKEQELEESKRAQAESAAMVSNLESELATLKQQLEENTRKSAEDSERLLQRRLKSENVIKELRAEIEKIHAQHKETSIVDDMKLKAAEDQIAQLKADSEKASNSVVEIQAKLLVAEEKLRNVEKTREQEKSEDERIREQYANALENLKSELAEAHNRLKSTEASESECEKLRAELDQVKKQWEEEVAKQKEESETAVQEFKTRAEKKLAKIKAAAEKDVTSAKAELLLEMDELRRNLSDRDRRIDELVVEKARMEQQIIGQQEMEKELEQRRAKEKELSDFRKNAERRVVELETENRLLGEKNAELSKYKEENDARVEESGRNIQELQDKIKSLEDANEEGFRKAAAKHDSDNKKAVRELQREVKQLYVELNEKTEALDMANARLAELESSSSKEDEEVVEKQTHQTVDASPNYGYEEELESMRKKLKDTHREVDTLREANARLERLMDQQNKTNANSPAIIHVNGGDCVGFADPAEAEYLKNVLYRYMYSRENLGKEAVTLARVIGTVAKFSKSEMENVITREESRVAGWVGGTVSHVLTGR

Secondary structure (DSSP, 8-state):
-------------------------------PPP----GGGHHHHHHHHHHHHHHHHHHHHHHHHHHHHHHHHHHHHHHHHHHHHHHHHHHHHHHHHHHHHHHHHHHHHHHHHHHHHHHHHHHHHHHHHHHHHHHHHHHHHHHHHHHHHHHHHHHHHHHHHHHHHHHHHHHHHTT--------------SSTTHHHHHHHHHHHHHHHH-HHHHHHHHHHHHHHHHHHHHHHHHHHHHHHHHHHHHHHHHHHHHHHHHHHHTTS---HHHHHHHHHHHHHHHHHHHHHHHHHHHHHHHHHHHHHHHHHHHHHHHHHHHHHHHHHHHHHHHHHHHHHHH-TT--HHHHHHHHTTTTS-------TTHHHHHHHHHHHHHHHHHHHHHHHHHHHHHHHHHHHHHHHHHHHHHHHHHHHHHHHHHHHHHHHHHHHHHHHHHHHHHHHHHHHHHHHHHHHHHHHHHHHHHHHHHHHHHHHHHHHHHHHHHHHHHHHHHHHHHHHHHHHHHHHHHHHHHHHHHHHHHHHHHHHHHHHHHHHHHHHHHHHHHHHHHHHHTTS-------------------S--------SSSHHHHHHHHHHHHHHHHHHHHHHHHHHHHHHHHHHHHHHHHHHHHHHHHHHHHHHHHHHHHHHHHHHHHHHHHHHHHHHHHHHHHHHHHHHHHHHHHHHHHHHHHHHHHHHHHHHHHHHHHHHHHHHHHHHHHHHHHHHHHHHHHHHHHHHHHHHHHHHHHHHHHHHHHHHHHHHHHHHHHHHHHHHHHHHHHHHHHHHHHHHHHHHHHHHHHHHHHHHHHHHHHHHHHHHHHHHHHHHHHHHHHHHHHHHHHHHHHHHHHHHHHHHHHHHHHHHHHHHHHHTT-SS------------------------HHHHHHHHHHHHHHHHHHHHHHHHHHHHHHHHHHHHTTTT--S-------S-----PPPHHHHHHHHHHHHHHHHSTTT-THHHHHHHHHHHHHTT--HHHHHHHHHHHHHHHHHHHT--SSSSSS--

InterPro domains:
  IPR000237 GRIP domain [PF01465] (958-1000)
  IPR000237 GRIP domain [PS50913] (953-1005)
  IPR000237 GRIP domain [SM00755] (956-1005)

pLDDT: mean 74.41, std 18.98, range [26.72, 96.31]